Protein AF-A0A7C6C7Q1-F1 (afdb_monomer)

Foldseek 3Di:
DDDDDDDDDDDDDDDDDDDDDDDDDDDDQDQWDWDFDPPDDPDDPDDDPPDDDDDDDDDDQQDDDDDDRDPWDKDFPDDPDFDWDKGKIFTPSQFQLQKKKKKWKKFFAQQQQHAWLDFQKWKWFPPDPPPSDPLDDDQTTAKTWGWADEPVRDTIFIWIDGGDQPPPPPLFPPCSHCYPSNCVPIHTPQPDPPGDDHRFMKMWIWMQRNVQQKIKIKIWGPPAQPDTDIDIDMDGHDDHRRGMMIIGTFIDHPPRGGRGGMGMTDMGMDGNDDDDDDQKEKAWPDFWAAWEAAQPQADQLLKTATDMGIHPAPWDKWKWKWKDPDQSCPRIDGDPPQTDRMDRDDNPDDADKIWMKMWIDGPRYDIDIGHTYIYGYYHWDDADDFDDQFDFPDADLWWKWKFAANYQWIAIRSDIDGLDPVDSNDGWHDHTNFTWGFPVSCVVRQDPQKDWDADPVRFKIWIDHPQFIWIAGAPAQWICTPNDIDGHSDHFYADPNTTIDGRPVRCVSNVWFWAADPVRRMIMTIGPDDADQDADWPVCLLVDDLSNQRGNNLNLLLVLLLLQAALLLAHAPPDGSSDDDDVVNSVVSNVCNPPQRGFLAPPTLLVSLVSLLSNCVRHSDCSSVVSSVSSLNSQLQQADPLLAHFGGSRDLPFNRVFRALANPSLLSLLVSLQCCLVCVSSNRSQDPVSNVSSVVSNVSNLSLLLLLFAQAPQVRATAFHFRTAGSPPSAQADDALFRGRFHFLFSRLSVLLSLLPDDLVVQQVVCPPPPPPDPDGSSRSSVRNNLRHVVLCVVLWDAQWDWDWDADPVHTFTAIDGHRPDFTKHFRGAHRHPRHQWGWEALDHDFDVVVGQVVVADDQQLDAQAGPNRRSHTRTQWWWAAPVGDIDDWDQDPNRDTHDDPRTHTDPRNSLVNYHRCCSVVDDRMGCNCRCVVVSVVVSCVVVVHDSD

pLDDT: mean 77.71, std 21.45, range [21.28, 98.75]

Nearest PDB structures (foldseek):
  1r76-assembly1_A  TM=8.229E-01  e=6.936E-18  Niveispirillum irakense
  1gxo-assembly1_A  TM=8.154E-01  e=4.983E-18  Cellvibrio japonicus
  1gxn-assembly1_A  TM=8.332E-01  e=1.702E-17  Cellvibrio japonicus
  2w0q-assembly1_B  TM=8.250E-01  e=3.395E+00  Escherichia coli

Mean predicted aligned error: 16.06 Å

Radius of gyration: 34.87 Å; Cα contacts (8 Å, |Δi|>4): 1902; chains: 1; bounding box: 115×58×122 Å

Structure (mmCIF, N/CA/C/O backbone):
data_AF-A0A7C6C7Q1-F1
#
_entry.id   AF-A0A7C6C7Q1-F1
#
loop_
_atom_site.group_PDB
_atom_site.id
_atom_site.type_symbol
_atom_site.label_atom_id
_atom_site.label_alt_id
_atom_site.label_comp_id
_atom_site.label_asym_id
_atom_site.label_entity_id
_atom_site.label_seq_id
_atom_site.pdbx_PDB_ins_code
_atom_site.Cartn_x
_atom_site.Cartn_y
_atom_site.Cartn_z
_atom_site.occupancy
_atom_site.B_iso_or_equiv
_atom_site.auth_seq_id
_atom_site.auth_comp_id
_atom_site.auth_asym_id
_atom_site.auth_atom_id
_atom_site.pdbx_PDB_model_num
ATOM 1 N N . MET A 1 1 ? -75.503 -14.578 -77.414 1.00 33.53 1 MET A N 1
ATOM 2 C CA . MET A 1 1 ? -76.087 -15.939 -77.536 1.00 33.53 1 MET A CA 1
ATOM 3 C C . MET A 1 1 ? -75.072 -16.931 -76.982 1.00 33.53 1 MET A C 1
ATOM 5 O O . MET A 1 1 ? -73.927 -16.859 -77.386 1.00 33.53 1 MET A O 1
ATOM 9 N N . LYS A 1 2 ? -75.369 -17.633 -75.872 1.00 28.59 2 LYS A N 1
ATOM 10 C CA . LYS A 1 2 ? -75.692 -19.086 -75.840 1.00 28.59 2 LYS A CA 1
ATOM 11 C C . LYS A 1 2 ? -74.711 -19.907 -76.710 1.00 28.59 2 LYS A C 1
ATOM 13 O O . LYS A 1 2 ? -74.663 -19.663 -77.899 1.00 28.59 2 LYS A O 1
ATOM 18 N N . ARG A 1 3 ? -74.028 -20.958 -76.245 1.00 29.22 3 ARG A N 1
ATOM 19 C CA . ARG A 1 3 ? -74.376 -21.947 -75.208 1.00 29.22 3 ARG A CA 1
ATOM 20 C C . ARG A 1 3 ? -73.230 -22.978 -75.109 1.00 29.22 3 ARG A C 1
ATOM 22 O O . ARG A 1 3 ? -72.764 -23.408 -76.149 1.00 29.22 3 ARG A O 1
ATOM 29 N N . LYS A 1 4 ? -72.939 -23.425 -73.874 1.00 32.28 4 LYS A N 1
ATOM 30 C CA . LYS A 1 4 ? -72.914 -24.829 -73.365 1.00 32.28 4 LYS A CA 1
ATOM 31 C C . LYS A 1 4 ? -72.194 -25.899 -74.224 1.00 32.28 4 LYS A C 1
ATOM 33 O O . LYS A 1 4 ? -72.536 -26.081 -75.376 1.00 32.28 4 LYS A O 1
ATOM 38 N N . SER A 1 5 ? -71.372 -26.793 -73.659 1.00 32.41 5 SER A N 1
ATOM 39 C CA . SER A 1 5 ? -71.730 -27.759 -72.595 1.00 32.41 5 SER A CA 1
ATOM 40 C C . SER A 1 5 ? -70.484 -28.540 -72.097 1.00 32.41 5 SER A C 1
ATOM 42 O O . SER A 1 5 ? -69.603 -28.803 -72.899 1.00 32.41 5 SER A O 1
ATOM 44 N N . ARG A 1 6 ? -70.295 -28.701 -70.770 1.00 31.89 6 ARG A N 1
ATOM 45 C CA . ARG A 1 6 ? -70.490 -29.905 -69.891 1.00 31.89 6 ARG A CA 1
ATOM 46 C C . ARG A 1 6 ? -69.293 -30.890 -69.800 1.00 31.89 6 ARG A C 1
ATOM 48 O O . ARG A 1 6 ? -69.028 -31.578 -70.766 1.00 31.89 6 ARG A O 1
ATOM 55 N N . ARG A 1 7 ? -68.623 -30.933 -68.622 1.00 30.02 7 ARG A N 1
ATOM 56 C CA . ARG A 1 7 ? -68.585 -31.998 -67.550 1.00 30.02 7 ARG A CA 1
ATOM 57 C C . ARG A 1 7 ? -67.614 -33.168 -67.874 1.00 30.02 7 ARG A C 1
ATOM 59 O O . ARG A 1 7 ? -67.668 -33.639 -68.990 1.00 30.02 7 ARG A O 1
ATOM 66 N N . LEU A 1 8 ? -66.747 -33.713 -66.995 1.00 26.64 8 LEU A N 1
ATOM 67 C CA . LEU A 1 8 ? -66.891 -34.085 -65.569 1.00 26.64 8 LEU A CA 1
ATOM 68 C C . LEU A 1 8 ? -65.517 -34.494 -64.905 1.00 26.64 8 LEU A C 1
ATOM 70 O O . LEU A 1 8 ? -64.819 -35.310 -65.484 1.00 26.64 8 LEU A O 1
ATOM 74 N N . ARG A 1 9 ? -65.243 -33.991 -63.677 1.00 28.59 9 ARG A N 1
ATOM 75 C CA . ARG A 1 9 ? -64.604 -34.553 -62.429 1.00 28.59 9 ARG A CA 1
ATOM 76 C C . ARG A 1 9 ? -63.147 -35.114 -62.271 1.00 28.59 9 ARG A C 1
ATOM 78 O O . ARG A 1 9 ? -62.699 -35.925 -63.061 1.00 28.59 9 ARG A O 1
ATOM 85 N N . GLN A 1 10 ? -62.621 -34.815 -61.049 1.00 25.34 10 GLN A N 1
ATOM 86 C CA . GLN A 1 10 ? -61.511 -35.363 -60.195 1.00 25.34 10 GLN A CA 1
ATOM 87 C C . GLN A 1 10 ? -60.045 -34.971 -60.530 1.00 25.34 10 GLN A C 1
ATOM 89 O O . GLN A 1 10 ? -59.667 -35.078 -61.680 1.00 25.34 10 GLN A O 1
ATOM 94 N N . GLY A 1 11 ? -59.141 -34.553 -59.618 1.00 25.14 11 GLY A N 1
ATOM 95 C CA . GLY A 1 11 ? -59.168 -34.187 -58.189 1.00 25.14 11 GLY A CA 1
ATOM 96 C C . GLY A 1 11 ? -57.809 -33.585 -57.714 1.00 25.14 11 GLY A C 1
ATOM 97 O O . GLY A 1 11 ? -56.794 -33.861 -58.329 1.00 25.14 11 GLY A O 1
ATOM 98 N N . ILE A 1 12 ? -57.845 -32.785 -56.629 1.00 29.77 12 ILE A N 1
ATOM 99 C CA . ILE A 1 12 ? -56.842 -32.584 -55.539 1.00 29.77 12 ILE A CA 1
ATOM 100 C C . ILE A 1 12 ? -55.427 -31.951 -55.806 1.00 29.77 12 ILE A C 1
ATOM 102 O O . ILE A 1 12 ? -54.568 -32.563 -56.423 1.00 29.77 12 ILE A O 1
ATOM 106 N N . ILE A 1 13 ? -55.207 -30.798 -55.119 1.00 28.08 13 ILE A N 1
ATOM 107 C CA . ILE A 1 13 ? -54.001 -30.234 -54.421 1.00 28.08 13 ILE A CA 1
ATOM 108 C C . ILE A 1 13 ? -53.044 -29.181 -55.072 1.00 28.08 13 ILE A C 1
ATOM 110 O O . ILE A 1 13 ? -52.283 -29.466 -55.984 1.00 28.08 13 ILE A O 1
ATOM 114 N N . LEU A 1 14 ? -53.093 -27.992 -54.425 1.00 26.41 14 LEU A N 1
ATOM 115 C CA . LEU A 1 14 ? -52.105 -26.965 -53.984 1.00 26.41 14 LEU A CA 1
ATOM 116 C C . LEU A 1 14 ? -51.275 -26.009 -54.894 1.00 26.41 14 LEU A C 1
ATOM 118 O O . LEU A 1 14 ? -50.435 -26.411 -55.687 1.00 26.41 14 LEU A O 1
ATOM 122 N N . THR A 1 15 ? -51.442 -24.724 -54.514 1.00 29.02 15 THR A N 1
ATOM 123 C CA . THR A 1 15 ? -50.481 -23.609 -54.265 1.00 29.02 15 THR A CA 1
ATOM 124 C C . THR A 1 15 ? -49.954 -22.696 -55.388 1.00 29.02 15 THR A C 1
ATOM 126 O O . THR A 1 15 ? -48.926 -22.937 -56.001 1.00 29.02 15 THR A O 1
ATOM 129 N N . VAL A 1 16 ? -50.688 -21.583 -55.554 1.00 32.22 16 VAL A N 1
ATOM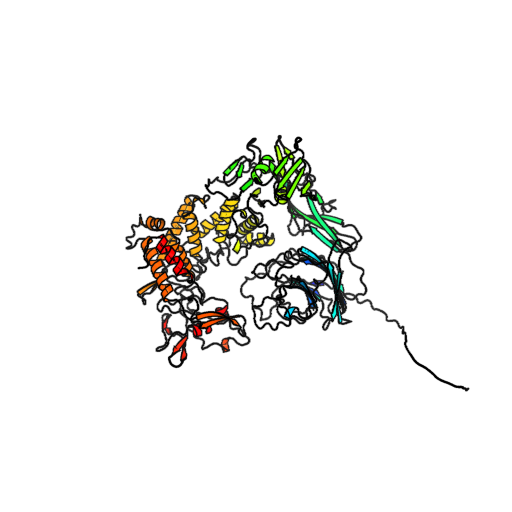 130 C CA . VAL A 1 16 ? -50.339 -20.133 -55.509 1.00 32.22 16 VAL A CA 1
ATOM 131 C C . VAL A 1 16 ? -48.866 -19.674 -55.591 1.00 32.22 16 VAL A C 1
ATOM 133 O O . VAL A 1 16 ? -48.050 -20.061 -54.765 1.00 32.22 16 VAL A O 1
ATOM 136 N N . PHE A 1 17 ? -48.618 -18.652 -56.429 1.00 27.27 17 PHE A N 1
ATOM 137 C CA . PHE A 1 17 ? -47.701 -17.537 -56.123 1.00 27.27 17 PHE A CA 1
ATOM 138 C C . PHE A 1 17 ? -48.251 -16.195 -56.652 1.00 27.27 17 PHE A C 1
ATOM 140 O O . PHE A 1 17 ? -48.900 -16.150 -57.698 1.00 27.27 17 PHE A O 1
ATOM 147 N N . LEU A 1 18 ? -48.014 -15.126 -55.885 1.00 26.44 18 LEU A N 1
ATOM 148 C CA . LEU A 1 18 ? -48.544 -13.760 -55.998 1.00 26.44 18 LEU A CA 1
ATOM 149 C C . LEU A 1 18 ? -47.385 -12.781 -56.278 1.00 26.44 18 LEU A C 1
ATOM 151 O O . LEU A 1 18 ? -46.306 -12.950 -55.720 1.00 26.44 18 LEU A O 1
ATOM 155 N N . VAL A 1 19 ? -47.623 -11.734 -57.075 1.00 27.11 19 VAL A N 1
ATOM 156 C CA . VAL A 1 19 ? -46.745 -10.555 -57.216 1.00 27.11 19 VAL A CA 1
ATOM 157 C C . VAL A 1 19 ? -47.614 -9.302 -57.137 1.00 27.11 19 VAL A C 1
ATOM 159 O O . VAL A 1 19 ? -48.601 -9.220 -57.864 1.00 27.11 19 VAL A O 1
ATOM 162 N N . CYS A 1 20 ? -47.231 -8.331 -56.302 1.00 26.61 20 CYS A N 1
ATOM 163 C CA . CYS A 1 20 ? -47.447 -6.902 -56.551 1.00 26.61 20 CYS A CA 1
ATOM 164 C C . CYS A 1 20 ? -46.528 -6.039 -55.668 1.00 26.61 20 CYS A C 1
ATOM 166 O O . CYS A 1 20 ? -46.242 -6.374 -54.524 1.00 26.61 20 CYS A O 1
ATOM 168 N N . VAL A 1 21 ? -46.071 -4.944 -56.275 1.00 31.12 21 VAL A N 1
ATOM 169 C CA . VAL A 1 21 ? -45.005 -4.004 -55.891 1.00 31.12 21 VAL A CA 1
ATOM 170 C C . VAL A 1 21 ? -45.466 -2.995 -54.828 1.00 31.12 21 VAL A C 1
ATOM 172 O O . VAL A 1 21 ? -46.587 -2.496 -54.913 1.00 31.12 21 VAL A O 1
ATOM 175 N N . LEU A 1 22 ? -44.576 -2.622 -53.898 1.00 28.50 22 LEU A N 1
ATOM 176 C CA . LEU A 1 22 ? -44.696 -1.436 -53.039 1.00 28.50 22 LEU A CA 1
ATOM 177 C C . LEU A 1 22 ? -43.449 -0.551 -53.188 1.00 28.50 22 LEU A C 1
ATOM 179 O O . LEU A 1 22 ? -42.317 -1.020 -53.132 1.00 28.50 22 LEU A O 1
ATOM 183 N N . THR A 1 23 ? -43.693 0.738 -53.399 1.00 28.75 23 THR A N 1
ATOM 184 C CA . THR A 1 23 ? -42.723 1.836 -53.456 1.00 28.75 23 THR A CA 1
ATOM 185 C C . THR A 1 23 ? -42.151 2.129 -52.063 1.00 28.75 23 THR A C 1
ATOM 187 O O . THR A 1 23 ? -42.919 2.472 -51.166 1.00 28.75 23 THR A O 1
ATOM 190 N N . GLN A 1 24 ? -40.829 2.042 -51.880 1.00 31.08 24 GLN A N 1
ATOM 191 C CA . GLN A 1 24 ? -40.145 2.530 -50.675 1.00 31.08 24 GLN A CA 1
ATOM 192 C C . GLN A 1 24 ? -39.924 4.044 -50.774 1.00 31.08 24 GLN A C 1
ATOM 194 O O . GLN A 1 24 ? -39.275 4.531 -51.699 1.00 31.08 24 GLN A O 1
ATOM 199 N N . ALA A 1 25 ? -40.475 4.787 -49.816 1.00 27.16 25 ALA A N 1
ATOM 200 C CA . ALA A 1 25 ? -40.037 6.140 -49.515 1.00 27.16 25 ALA A CA 1
ATOM 201 C C . ALA A 1 25 ? -38.710 6.051 -48.747 1.00 27.16 25 ALA A C 1
ATOM 203 O O . ALA A 1 25 ? -38.622 5.310 -47.770 1.00 27.16 25 ALA A O 1
ATOM 204 N N . ALA A 1 26 ? -37.689 6.789 -49.184 1.00 28.97 26 ALA A N 1
ATOM 205 C CA . ALA A 1 26 ? -36.484 6.997 -48.392 1.00 28.97 26 ALA A CA 1
ATOM 206 C C . ALA A 1 26 ? -36.870 7.788 -47.133 1.00 28.97 26 ALA A C 1
ATOM 208 O O . ALA A 1 26 ? -37.307 8.937 -47.225 1.00 28.97 26 ALA A O 1
ATOM 209 N N . VAL A 1 27 ? -36.764 7.153 -45.967 1.00 31.31 27 VAL A N 1
ATOM 210 C CA . VAL A 1 27 ? -36.852 7.843 -44.680 1.00 31.31 27 VAL A CA 1
ATOM 211 C C . VAL A 1 27 ? -35.548 8.619 -44.517 1.00 31.31 27 VAL A C 1
ATOM 213 O O . VAL A 1 27 ? -34.468 8.036 -44.544 1.00 31.31 27 VAL A O 1
ATOM 216 N N . TYR A 1 28 ? -35.648 9.942 -44.408 1.00 29.48 28 TYR A N 1
ATOM 217 C CA . TYR A 1 28 ? -34.534 10.781 -43.985 1.00 29.48 28 TYR A CA 1
ATOM 218 C C . TYR A 1 28 ? -34.166 10.383 -42.552 1.00 29.48 28 TYR A C 1
ATOM 220 O O . TYR A 1 28 ? -34.993 10.532 -41.653 1.00 29.48 28 TYR A O 1
ATOM 228 N N . ALA A 1 29 ? -32.957 9.854 -42.348 1.00 35.94 29 ALA A N 1
ATOM 229 C CA . ALA A 1 29 ? -32.402 9.662 -41.016 1.00 35.94 29 ALA A CA 1
ATOM 230 C C . ALA A 1 29 ? -32.248 11.044 -40.362 1.00 35.94 29 ALA A C 1
ATOM 232 O O . ALA A 1 29 ? -31.509 11.891 -40.860 1.00 35.94 29 ALA A O 1
ATOM 233 N N . SER A 1 30 ? -32.999 11.294 -39.291 1.00 36.34 30 SER A N 1
ATOM 234 C CA . SER A 1 30 ? -32.680 12.348 -38.328 1.00 36.34 30 SER A CA 1
ATOM 235 C C . SER A 1 30 ? -31.316 12.063 -37.695 1.00 36.34 30 SER A C 1
ATOM 237 O O . SER A 1 30 ? -30.937 10.899 -37.594 1.00 36.34 30 SER A O 1
ATOM 239 N N . ASP A 1 31 ? -30.592 13.101 -37.271 1.00 42.44 31 ASP A N 1
ATOM 240 C CA . ASP A 1 31 ? -29.255 13.008 -36.667 1.00 42.44 31 ASP A CA 1
ATOM 241 C C . ASP A 1 31 ? -29.249 12.076 -35.435 1.00 42.44 31 ASP A C 1
ATOM 243 O O . ASP A 1 31 ? -29.570 12.486 -34.319 1.00 42.44 31 ASP A O 1
ATOM 247 N N . VAL A 1 32 ? -28.922 10.795 -35.632 1.00 42.25 32 VAL A N 1
ATOM 248 C CA . VAL A 1 32 ? -28.776 9.817 -34.547 1.00 42.25 32 VAL A CA 1
ATOM 249 C C . VAL A 1 32 ? -27.356 9.917 -34.001 1.00 42.25 32 VAL A C 1
ATOM 251 O O . VAL A 1 32 ? -26.388 9.695 -34.728 1.00 42.25 32 VAL A O 1
ATOM 254 N N . VAL A 1 33 ? -27.214 10.205 -32.709 1.00 45.03 33 VAL A N 1
ATOM 255 C CA . VAL A 1 33 ? -25.905 10.378 -32.066 1.00 45.03 33 VAL A CA 1
ATOM 256 C C . VAL A 1 33 ? -25.869 9.602 -30.756 1.00 45.03 33 VAL A C 1
ATOM 258 O O . VAL A 1 33 ? -26.828 9.578 -29.983 1.00 45.03 33 VAL A O 1
ATOM 261 N N . TRP A 1 34 ? -24.731 8.968 -30.481 1.00 45.22 34 TRP A N 1
ATOM 262 C CA . TRP A 1 34 ? -24.448 8.447 -29.152 1.00 45.22 34 TRP A CA 1
ATOM 263 C C . TRP A 1 34 ? -24.228 9.596 -28.181 1.00 45.22 34 TRP A C 1
ATOM 265 O O . TRP A 1 34 ? -23.173 10.232 -28.182 1.00 45.22 34 TRP A O 1
ATOM 275 N N . THR A 1 35 ? -25.172 9.808 -27.281 1.00 40.84 35 THR A N 1
ATOM 276 C CA . THR A 1 35 ? -24.976 10.741 -26.178 1.00 40.84 35 THR A CA 1
ATOM 277 C C . THR A 1 35 ? -24.274 10.013 -25.047 1.00 40.84 35 THR A C 1
ATOM 279 O O . THR A 1 35 ? -24.676 8.928 -24.609 1.00 40.84 35 THR A O 1
ATOM 282 N N . LYS A 1 36 ? -23.180 10.610 -24.573 1.00 39.94 36 LYS A N 1
ATOM 283 C CA . LYS A 1 36 ? -22.560 10.176 -23.331 1.00 39.94 36 LYS A CA 1
ATOM 284 C C . LYS A 1 36 ? -23.580 10.392 -22.219 1.00 39.94 36 LYS A C 1
ATOM 286 O O . LYS A 1 36 ? -24.022 11.515 -22.001 1.00 39.94 36 LYS A O 1
ATOM 291 N N . VAL A 1 37 ? -23.921 9.324 -21.514 1.00 40.53 37 VAL A N 1
ATOM 292 C CA . VAL A 1 37 ? -24.574 9.453 -20.220 1.00 40.53 37 VAL A CA 1
ATOM 293 C C . VAL A 1 37 ? -23.448 9.330 -19.214 1.00 40.53 37 VAL A C 1
ATOM 295 O O . VAL A 1 37 ? -22.909 8.245 -18.991 1.00 40.53 37 VAL A O 1
ATOM 298 N N . ASP A 1 38 ? -22.984 10.469 -18.705 1.00 37.56 38 ASP A N 1
ATOM 299 C CA . ASP A 1 38 ? -22.153 10.423 -17.515 1.00 37.56 38 ASP A CA 1
ATOM 300 C C . ASP A 1 38 ? -22.957 9.746 -16.411 1.00 37.56 38 ASP A C 1
ATOM 302 O O . ASP A 1 38 ? -24.169 9.929 -16.312 1.00 37.56 38 ASP A O 1
ATOM 306 N N . GLY A 1 39 ? -22.291 8.952 -15.574 1.00 40.44 39 GLY A N 1
ATOM 307 C CA . GLY A 1 39 ? -22.854 8.593 -14.278 1.00 40.44 39 GLY A CA 1
ATOM 308 C C . GLY A 1 39 ? -22.910 9.845 -13.405 1.00 40.44 39 GLY A C 1
ATOM 309 O O . GLY A 1 39 ? -22.127 9.970 -12.469 1.00 40.44 39 GLY A O 1
ATOM 310 N N . THR A 1 40 ? -23.752 10.804 -13.773 1.00 28.58 40 THR A N 1
ATOM 311 C CA . THR A 1 40 ? -24.281 11.848 -12.906 1.00 28.58 40 THR A CA 1
ATOM 312 C C . THR A 1 40 ? -25.485 11.261 -12.195 1.00 28.58 40 THR A C 1
ATOM 314 O O . THR A 1 40 ? -26.268 10.567 -12.841 1.00 28.58 40 THR A O 1
ATOM 317 N N . ASP A 1 41 ? -25.598 11.527 -10.893 1.00 34.41 41 ASP A N 1
ATOM 318 C CA . ASP A 1 41 ? -26.749 11.205 -10.046 1.00 34.41 41 ASP A CA 1
ATOM 319 C C . ASP A 1 41 ? -28.057 11.137 -10.842 1.00 34.41 41 ASP A C 1
ATOM 321 O O . ASP A 1 41 ? -28.624 12.159 -11.236 1.00 34.41 41 ASP A O 1
ATOM 325 N N . PHE A 1 42 ? -28.548 9.917 -11.064 1.00 30.28 42 PHE A N 1
ATOM 326 C CA . PHE A 1 42 ? -29.954 9.720 -11.364 1.00 30.28 42 PHE A CA 1
ATOM 327 C C . PHE A 1 42 ? -30.682 9.945 -10.045 1.00 30.28 42 PHE A C 1
ATOM 329 O O . PHE A 1 42 ? -30.796 9.047 -9.214 1.00 30.28 42 PHE A O 1
ATOM 336 N N . ALA A 1 43 ? -31.071 11.198 -9.824 1.00 29.05 43 ALA A N 1
ATOM 337 C CA . ALA A 1 43 ? -31.975 11.580 -8.762 1.00 29.05 43 ALA A CA 1
ATOM 338 C C . ALA A 1 43 ? -33.284 10.804 -8.942 1.00 29.05 43 ALA A C 1
ATOM 340 O O . ALA A 1 43 ? -34.037 11.069 -9.872 1.00 29.05 43 ALA A O 1
ATOM 341 N N . ASP A 1 44 ? -33.487 9.792 -8.107 1.00 24.20 44 ASP A N 1
ATOM 342 C CA . ASP A 1 44 ? -34.676 9.667 -7.275 1.00 24.20 44 ASP A CA 1
ATOM 343 C C . ASP A 1 44 ? -34.421 8.622 -6.178 1.00 24.20 44 ASP A C 1
ATOM 345 O O . ASP A 1 44 ? -33.635 7.683 -6.318 1.00 24.20 44 ASP A O 1
ATOM 349 N N . GLU A 1 45 ? -35.036 8.886 -5.034 1.00 27.58 45 GLU A N 1
ATOM 350 C CA . GLU A 1 45 ? -34.861 8.257 -3.729 1.00 27.58 45 GLU A CA 1
ATOM 351 C C . GLU A 1 45 ? -35.003 6.721 -3.775 1.00 27.58 45 GLU A C 1
ATOM 353 O O . GLU A 1 45 ? -36.119 6.222 -3.741 1.00 27.58 45 GLU A O 1
ATOM 358 N N . ASP A 1 46 ? -33.895 5.971 -3.886 1.00 26.84 46 ASP A N 1
ATOM 359 C CA . ASP A 1 46 ? -33.670 4.646 -3.256 1.00 26.84 46 ASP A CA 1
ATOM 360 C C . ASP A 1 46 ? -32.472 3.880 -3.865 1.00 26.84 46 ASP A C 1
ATOM 362 O O . ASP A 1 46 ? -32.638 2.818 -4.471 1.00 26.84 46 ASP A O 1
ATOM 366 N N . ILE A 1 47 ? -31.230 4.340 -3.645 1.00 23.97 47 ILE A N 1
ATOM 367 C CA . ILE A 1 47 ? -30.037 3.470 -3.740 1.00 23.97 47 ILE A CA 1
ATOM 368 C C . ILE A 1 47 ? -28.998 3.872 -2.680 1.00 23.97 47 ILE A C 1
ATOM 370 O O . ILE A 1 47 ? -28.514 4.999 -2.639 1.00 23.97 47 ILE A O 1
ATOM 374 N N . TRP A 1 48 ? -28.630 2.919 -1.820 1.00 21.28 48 TRP A N 1
ATOM 375 C CA . TRP A 1 48 ? -27.602 3.070 -0.789 1.00 21.28 48 TRP A CA 1
ATOM 376 C C . TRP A 1 48 ? -26.194 2.964 -1.393 1.00 21.28 48 TRP A C 1
ATOM 378 O O . TRP A 1 48 ? -25.698 1.868 -1.630 1.00 21.28 48 TRP A O 1
ATOM 388 N N . PHE A 1 49 ? -25.542 4.112 -1.570 1.00 23.48 49 PHE A N 1
ATOM 389 C CA . PHE A 1 49 ? -24.084 4.280 -1.513 1.00 23.48 49 PHE A CA 1
ATOM 390 C C . PHE A 1 49 ? -23.774 5.568 -0.737 1.00 23.48 49 PHE A C 1
ATOM 392 O O . PHE A 1 49 ? -23.214 6.528 -1.256 1.00 23.48 49 PHE A O 1
ATOM 399 N N . ALA A 1 50 ? -24.182 5.605 0.530 1.00 22.11 50 ALA A N 1
ATOM 400 C CA . ALA A 1 50 ? -23.763 6.638 1.468 1.00 22.11 50 ALA A CA 1
ATOM 401 C C . ALA A 1 50 ? -22.483 6.171 2.173 1.00 22.11 50 ALA A C 1
ATOM 403 O O . ALA A 1 50 ? -22.566 5.597 3.248 1.00 22.11 50 ALA A O 1
ATOM 404 N N . GLU A 1 51 ? -21.341 6.334 1.499 1.00 25.42 51 GLU A N 1
ATOM 405 C CA . GLU A 1 51 ? -19.976 6.501 2.042 1.00 25.42 51 GLU A CA 1
ATOM 406 C C . GLU A 1 51 ? -18.976 6.306 0.889 1.00 25.42 51 GLU A C 1
ATOM 408 O O . GLU A 1 51 ? -18.378 5.250 0.748 1.00 25.42 51 GLU A O 1
ATOM 413 N N . MET A 1 52 ? -18.856 7.303 0.001 1.00 22.23 52 MET A N 1
ATOM 414 C CA . MET A 1 52 ? -17.639 7.589 -0.782 1.00 22.23 52 MET A CA 1
ATOM 415 C C . MET A 1 52 ? -17.799 8.933 -1.529 1.00 22.23 52 MET A C 1
ATOM 417 O O . MET A 1 52 ? -18.190 8.988 -2.690 1.00 22.23 52 MET A O 1
ATOM 421 N N . PHE A 1 53 ? -17.486 9.998 -0.778 1.00 27.39 53 PHE A N 1
ATOM 422 C CA . PHE A 1 53 ? -17.040 11.356 -1.146 1.00 27.39 53 PHE A CA 1
ATOM 423 C C . PHE A 1 53 ? -17.903 12.313 -2.000 1.00 27.39 53 PHE A C 1
ATOM 425 O O . PHE A 1 53 ? -18.096 12.132 -3.195 1.00 27.39 53 PHE A O 1
ATOM 432 N N . GLY A 1 54 ? -18.249 13.449 -1.367 1.00 23.88 54 GLY A N 1
ATOM 433 C CA . GLY A 1 54 ? -17.570 14.740 -1.595 1.00 23.88 54 GLY A CA 1
ATOM 434 C C . GLY A 1 54 ? -17.853 15.463 -2.915 1.00 23.88 54 GLY A C 1
ATOM 435 O O . GLY A 1 54 ? -17.317 15.105 -3.956 1.00 23.88 54 GLY A O 1
ATOM 436 N N . GLY A 1 55 ? -18.640 16.540 -2.843 1.00 25.28 55 GLY A N 1
ATOM 437 C CA . GLY A 1 55 ? -19.049 17.361 -3.981 1.00 25.28 55 GLY A CA 1
ATOM 438 C C . GLY A 1 55 ? -17.900 17.945 -4.808 1.00 25.28 55 GLY A C 1
ATOM 439 O O . GLY A 1 55 ? -17.121 18.759 -4.323 1.00 25.28 55 GLY A O 1
ATOM 440 N N . ASN A 1 56 ? -17.836 17.517 -6.068 1.00 26.77 56 ASN A N 1
ATOM 441 C CA . ASN A 1 56 ? -17.694 18.300 -7.304 1.00 26.77 56 ASN A CA 1
ATOM 442 C C . ASN A 1 56 ? -17.311 17.314 -8.420 1.00 26.77 56 ASN A C 1
ATOM 444 O O . ASN A 1 56 ? -16.343 16.569 -8.294 1.00 26.77 56 ASN A O 1
ATOM 448 N N . GLY A 1 57 ? -18.122 17.266 -9.482 1.00 27.14 57 GLY A N 1
ATOM 449 C CA . GLY A 1 57 ? -18.009 16.287 -10.566 1.00 27.14 57 GLY A CA 1
ATOM 450 C C . GLY A 1 57 ? -16.641 16.266 -11.260 1.00 27.14 57 GLY A C 1
ATOM 451 O O . GLY A 1 57 ? -15.977 17.291 -11.394 1.00 27.14 57 GLY A O 1
ATOM 452 N N . PHE A 1 58 ? -16.232 15.078 -11.715 1.00 24.17 58 PHE A N 1
ATOM 453 C CA . PHE A 1 58 ? -14.993 14.870 -12.472 1.00 24.17 58 PHE A CA 1
ATOM 454 C C . PHE A 1 58 ? -15.143 15.287 -13.949 1.00 24.17 58 PHE A C 1
ATOM 456 O O . PHE A 1 58 ? -16.182 14.999 -14.550 1.00 24.17 58 PHE A O 1
ATOM 463 N N . PRO A 1 59 ? -14.111 15.896 -14.567 1.00 28.69 59 PRO A N 1
ATOM 464 C CA . PRO A 1 59 ? -14.144 16.307 -15.966 1.00 28.69 59 PRO A CA 1
ATOM 465 C C . PRO A 1 59 ? -13.791 15.169 -16.942 1.00 28.69 59 PRO A C 1
ATOM 467 O O . PRO A 1 59 ? -13.058 14.230 -16.639 1.00 28.69 59 PRO A O 1
ATOM 470 N N . VAL A 1 60 ? -14.341 15.293 -18.150 1.00 33.59 60 VAL A N 1
ATOM 471 C CA . VAL A 1 60 ? -14.507 14.284 -19.217 1.00 33.59 60 VAL A CA 1
ATOM 472 C C . VAL A 1 60 ? -13.337 14.259 -20.228 1.00 33.59 60 VAL A C 1
ATOM 474 O O . VAL A 1 60 ? -13.418 13.638 -21.282 1.00 33.59 60 VAL A O 1
ATOM 477 N N . GLU A 1 61 ? -12.225 14.925 -19.929 1.00 28.73 61 GLU A N 1
ATOM 478 C CA . GLU A 1 61 ? -11.333 15.522 -20.942 1.00 28.73 61 GLU A CA 1
ATOM 479 C C . GLU A 1 61 ? -10.430 14.582 -21.771 1.00 28.73 61 GLU A C 1
ATOM 481 O O . GLU A 1 61 ? -9.828 15.051 -22.729 1.00 28.73 61 GLU A O 1
ATOM 486 N N . ASN A 1 62 ? -10.367 13.271 -21.503 1.00 31.14 62 ASN A N 1
ATOM 487 C CA . ASN A 1 62 ? -9.553 12.329 -22.305 1.00 31.14 62 ASN A CA 1
ATOM 488 C C . ASN A 1 62 ? -10.374 11.503 -23.320 1.00 31.14 62 ASN A C 1
ATOM 490 O O . ASN A 1 62 ? -9.982 10.397 -23.690 1.00 31.14 62 ASN A O 1
ATOM 494 N N . GLN A 1 63 ? -11.529 12.010 -23.760 1.00 34.75 63 GLN A N 1
ATOM 495 C CA . GLN A 1 63 ? -12.327 11.405 -24.833 1.00 34.75 63 GLN A CA 1
ATOM 496 C C . GLN A 1 63 ? -12.188 12.244 -26.109 1.00 34.75 63 GLN A C 1
ATOM 498 O O . GLN A 1 63 ? -12.649 13.379 -26.147 1.00 34.75 63 GLN A O 1
ATOM 503 N N . SER A 1 64 ? -11.576 11.696 -27.161 1.00 31.80 64 SER A N 1
ATOM 504 C CA . SER A 1 64 ? -11.646 12.289 -28.503 1.00 31.80 64 SER A CA 1
ATOM 505 C C . SER A 1 64 ? -12.986 11.901 -29.136 1.00 31.80 64 SER A C 1
ATOM 507 O O . SER A 1 64 ? -13.301 10.717 -29.234 1.00 31.80 64 SER A O 1
ATOM 509 N N . ILE A 1 65 ? -13.789 12.892 -29.527 1.00 33.22 65 ILE A N 1
ATOM 510 C CA . ILE A 1 65 ? -15.084 12.719 -30.198 1.00 33.22 65 ILE A CA 1
ATOM 511 C C . ILE A 1 65 ? -14.936 13.331 -31.594 1.00 33.22 65 ILE A C 1
ATOM 513 O O . ILE A 1 65 ? -14.573 14.498 -31.709 1.00 33.22 65 ILE A O 1
ATOM 517 N N . GLY A 1 66 ? -15.150 12.538 -32.644 1.00 31.75 66 GLY A N 1
ATOM 518 C CA . GLY A 1 66 ? -15.231 13.047 -34.013 1.00 31.75 66 GLY A CA 1
ATOM 519 C C . GLY A 1 66 ? -16.645 13.545 -34.303 1.00 31.75 66 GLY A C 1
ATOM 520 O O . GLY A 1 66 ? -17.597 12.788 -34.131 1.00 31.75 66 GLY A O 1
ATOM 521 N N . ASP A 1 67 ? -16.778 14.794 -34.746 1.00 28.41 67 ASP A N 1
ATOM 522 C CA . ASP A 1 67 ? -18.041 15.346 -35.241 1.00 28.41 67 ASP A CA 1
ATOM 523 C C . ASP A 1 67 ? -18.198 14.989 -36.729 1.00 28.41 67 ASP A C 1
ATOM 525 O O . ASP A 1 67 ? -17.540 15.588 -37.580 1.00 28.41 67 ASP A O 1
ATOM 529 N N . ASP A 1 68 ? -19.053 14.017 -37.073 1.00 28.05 68 ASP A N 1
ATOM 530 C CA . ASP A 1 68 ? -19.455 13.784 -38.469 1.00 28.05 68 ASP A CA 1
ATOM 531 C C . ASP A 1 68 ? -20.899 13.231 -38.586 1.00 28.05 68 ASP A C 1
ATOM 533 O O . ASP A 1 68 ? -21.269 12.324 -37.837 1.00 28.05 68 ASP A O 1
ATOM 537 N N . PRO A 1 69 ? -21.719 13.757 -39.521 1.00 29.58 69 PRO A N 1
ATOM 538 C CA . PRO A 1 69 ? -23.147 13.449 -39.725 1.00 29.58 69 PRO A CA 1
ATOM 539 C C . PRO A 1 69 ? -23.521 12.033 -40.222 1.00 29.58 69 PRO A C 1
ATOM 541 O O . PRO A 1 69 ? -24.678 11.803 -40.575 1.00 29.58 69 PRO A O 1
ATOM 544 N N . MET A 1 70 ? -22.599 11.065 -40.267 1.00 28.12 70 MET A N 1
ATOM 545 C CA . MET A 1 70 ? -22.924 9.655 -40.547 1.00 28.12 70 MET A CA 1
ATOM 546 C C . MET A 1 70 ? -23.030 8.865 -39.236 1.00 28.12 70 MET A C 1
ATOM 548 O O . MET A 1 70 ? -22.043 8.664 -38.532 1.00 28.12 70 MET A O 1
ATOM 552 N N . VAL A 1 71 ? -24.250 8.426 -38.919 1.00 33.44 71 VAL A N 1
ATOM 553 C CA . VAL A 1 71 ? -24.629 7.717 -37.687 1.00 33.44 71 VAL A CA 1
ATOM 554 C C . VAL A 1 71 ? -23.726 6.505 -37.426 1.00 33.44 71 VAL A C 1
ATOM 556 O O . VAL A 1 71 ? -23.788 5.518 -38.154 1.00 33.44 71 VAL A O 1
ATOM 559 N N . GLY A 1 72 ? -22.947 6.566 -36.340 1.00 35.75 72 GLY A N 1
ATOM 560 C CA . GLY A 1 72 ? -22.242 5.420 -35.753 1.00 35.75 72 GLY A CA 1
ATOM 561 C C . GLY A 1 72 ? -20.737 5.368 -36.024 1.00 35.75 72 GLY A C 1
ATOM 562 O O . GLY A 1 72 ? -20.277 4.442 -36.682 1.00 35.75 72 GLY A O 1
ATOM 563 N N . ARG A 1 73 ? -19.962 6.314 -35.474 1.00 38.97 73 ARG A N 1
ATOM 564 C CA . ARG A 1 73 ? -18.487 6.273 -35.493 1.00 38.97 73 ARG A CA 1
ATOM 565 C C . ARG A 1 73 ? -17.893 5.940 -34.123 1.00 38.97 73 ARG A C 1
ATOM 567 O O . ARG A 1 73 ? -18.504 6.210 -33.087 1.00 38.97 73 ARG A O 1
ATOM 574 N N . ALA A 1 74 ? -16.725 5.302 -34.167 1.00 32.84 74 ALA A N 1
ATOM 575 C CA . ALA A 1 74 ? -16.066 4.526 -33.118 1.00 32.84 74 ALA A CA 1
ATOM 576 C C . ALA A 1 74 ? -16.214 5.041 -31.674 1.00 32.84 74 ALA A C 1
ATOM 578 O O . ALA A 1 74 ? -15.853 6.165 -31.325 1.00 32.84 74 ALA A O 1
ATOM 579 N N . LEU A 1 75 ? -16.634 4.134 -30.793 1.00 35.25 75 LEU A N 1
ATOM 580 C CA . LEU A 1 75 ? -16.468 4.282 -29.357 1.00 35.25 75 LEU A CA 1
ATOM 581 C C . LEU A 1 75 ? -15.321 3.382 -28.877 1.00 35.25 75 LEU A C 1
ATOM 583 O O . LEU A 1 75 ? -15.513 2.187 -28.670 1.00 35.25 75 LEU A O 1
ATOM 587 N N . THR A 1 76 ? -14.143 3.954 -28.633 1.00 35.47 76 THR A N 1
ATOM 588 C CA . THR A 1 76 ? -13.096 3.279 -27.851 1.00 35.47 76 THR A CA 1
ATOM 589 C C . THR A 1 76 ? -13.337 3.587 -26.373 1.00 35.47 76 THR A C 1
ATOM 591 O O . THR A 1 76 ? -12.929 4.635 -25.869 1.00 35.47 76 THR A O 1
ATOM 594 N N . LEU A 1 77 ? -14.034 2.703 -25.649 1.00 37.03 77 LEU A N 1
ATOM 595 C CA . LEU A 1 77 ? -14.183 2.837 -24.194 1.00 37.03 77 LEU A CA 1
ATOM 596 C C . LEU A 1 77 ? -12.885 2.398 -23.504 1.00 37.03 77 LEU A C 1
ATOM 598 O O . LEU A 1 77 ? -12.761 1.272 -23.027 1.00 37.03 77 LEU A O 1
ATOM 602 N N . ARG A 1 78 ? -11.912 3.311 -23.413 1.00 39.75 78 ARG A N 1
ATOM 603 C CA . ARG A 1 78 ? -10.720 3.131 -22.573 1.00 39.75 78 ARG A CA 1
ATOM 604 C C . ARG A 1 78 ? -11.097 3.367 -21.115 1.00 39.75 78 ARG A C 1
ATOM 606 O O . ARG A 1 78 ? -11.145 4.509 -20.663 1.00 39.75 78 ARG A O 1
ATOM 613 N N . LYS A 1 79 ? -11.395 2.306 -20.364 1.00 38.19 79 LYS A N 1
ATOM 614 C CA . LYS A 1 79 ? -11.593 2.417 -18.914 1.00 38.19 79 LYS A CA 1
ATOM 615 C C . LYS A 1 79 ? -10.704 1.433 -18.169 1.00 38.19 79 LYS A C 1
ATOM 617 O O . LYS A 1 79 ? -10.987 0.246 -18.135 1.00 38.19 79 LYS A O 1
ATOM 622 N N . SER A 1 80 ? -9.668 1.948 -17.518 1.00 34.31 80 SER A N 1
ATOM 623 C CA . SER A 1 80 ? -8.933 1.274 -16.449 1.00 34.31 80 SER A CA 1
ATOM 624 C C . SER A 1 80 ? -9.463 1.775 -15.098 1.00 34.31 80 SER A C 1
ATOM 626 O O . SER A 1 80 ? -8.853 2.629 -14.467 1.00 34.31 80 SER A O 1
ATOM 628 N N . SER A 1 81 ? -10.638 1.317 -14.641 1.00 34.56 81 SER A N 1
ATOM 629 C CA . SER A 1 81 ? -11.113 1.673 -13.287 1.00 34.56 81 SER A CA 1
ATOM 630 C C . SER A 1 81 ? -11.364 0.453 -12.415 1.00 34.56 81 SER A C 1
ATOM 632 O O . SER A 1 81 ? -12.111 -0.443 -12.798 1.00 34.56 81 SER A O 1
ATOM 634 N N . THR A 1 82 ? -10.815 0.497 -11.204 1.00 34.19 82 THR A N 1
ATOM 635 C CA . THR A 1 82 ? -10.941 -0.493 -10.127 1.00 34.19 82 THR A CA 1
ATOM 636 C C . THR A 1 82 ? -12.227 -0.359 -9.299 1.00 34.19 82 THR A C 1
ATOM 638 O O . THR A 1 82 ? -12.543 -1.241 -8.513 1.00 34.19 82 THR A O 1
ATOM 641 N N . ALA A 1 83 ? -13.040 0.682 -9.496 1.00 35.00 83 ALA A N 1
ATOM 642 C CA . ALA A 1 83 ? -14.324 0.819 -8.804 1.00 35.00 83 ALA A CA 1
ATOM 643 C C . ALA A 1 83 ? -15.488 0.425 -9.724 1.00 35.00 83 ALA A C 1
ATOM 645 O O . ALA A 1 83 ? -15.542 0.864 -10.874 1.00 35.00 83 ALA A O 1
ATOM 646 N N . GLY A 1 84 ? -16.419 -0.390 -9.211 1.00 41.75 84 GLY A N 1
ATOM 647 C CA . GLY A 1 84 ? -17.594 -0.939 -9.902 1.00 41.75 84 GLY A CA 1
ATOM 648 C C . GLY A 1 84 ? -18.580 0.108 -10.432 1.00 41.75 84 GLY A C 1
ATOM 649 O O . GLY A 1 84 ? -19.707 0.210 -9.963 1.00 41.75 84 GLY A O 1
ATOM 650 N N . ARG A 1 85 ? -18.167 0.878 -11.438 1.00 40.69 85 ARG A N 1
ATOM 651 C CA . ARG A 1 85 ? -19.023 1.770 -12.214 1.00 40.69 85 ARG A CA 1
ATOM 652 C C . ARG A 1 85 ? -19.159 1.218 -13.619 1.00 40.69 85 ARG A C 1
ATOM 654 O O . ARG A 1 85 ? -18.173 1.145 -14.355 1.00 40.69 85 ARG A O 1
ATOM 661 N N . ALA A 1 86 ? -20.386 0.917 -14.005 1.00 43.38 86 ALA A N 1
ATOM 662 C CA . ALA A 1 86 ? -20.728 0.712 -15.396 1.00 43.38 86 ALA A CA 1
ATOM 663 C C . ALA A 1 86 ? -20.661 2.040 -16.155 1.00 43.38 86 ALA A C 1
ATOM 665 O O . ALA A 1 86 ? -21.095 3.070 -15.641 1.00 43.38 86 ALA A O 1
ATOM 666 N N . ALA A 1 87 ? -20.081 2.030 -17.351 1.00 42.56 87 ALA A N 1
ATOM 667 C CA . ALA A 1 87 ? -20.184 3.149 -18.278 1.00 42.56 87 ALA A CA 1
ATOM 668 C C . ALA A 1 87 ? -21.160 2.732 -19.376 1.00 42.56 87 ALA A C 1
ATOM 670 O O . ALA A 1 87 ? -20.946 1.710 -20.032 1.00 42.56 87 ALA A O 1
ATOM 671 N N . GLY A 1 88 ? -22.246 3.492 -19.512 1.00 49.16 88 GLY A N 1
ATOM 672 C CA . GLY A 1 88 ? -23.284 3.255 -20.503 1.00 49.16 88 GLY A CA 1
ATOM 673 C C . GLY A 1 88 ? -23.323 4.368 -21.542 1.00 49.16 88 GLY A C 1
ATOM 674 O O . GLY A 1 88 ? -22.989 5.516 -21.248 1.00 49.16 88 GLY A O 1
ATOM 675 N N . ARG A 1 89 ? -23.753 4.049 -22.758 1.00 51.94 89 ARG A N 1
ATOM 676 C CA . ARG A 1 89 ? -24.243 5.050 -23.710 1.00 51.94 89 ARG A CA 1
ATOM 677 C C . ARG A 1 89 ? -25.643 4.681 -24.158 1.00 51.94 89 ARG A C 1
ATOM 679 O O . ARG A 1 89 ? -26.023 3.511 -24.118 1.00 51.94 89 ARG A O 1
ATOM 686 N N . VAL A 1 90 ? -26.391 5.695 -24.574 1.00 56.38 90 VAL A N 1
ATOM 687 C CA . VAL A 1 90 ? -27.756 5.580 -25.089 1.00 56.38 90 VAL A CA 1
ATOM 688 C C . VAL A 1 90 ? -27.774 6.157 -26.500 1.00 56.38 90 VAL A C 1
ATOM 690 O O . VAL A 1 90 ? -27.275 7.263 -26.716 1.00 56.38 90 VAL A O 1
ATOM 693 N N . LEU A 1 91 ? -28.291 5.396 -27.463 1.00 57.44 91 LEU A N 1
ATOM 694 C CA . LEU A 1 91 ? -28.405 5.841 -28.845 1.00 57.44 91 LEU A CA 1
ATOM 695 C C . LEU A 1 91 ? -29.624 6.765 -28.947 1.00 57.44 91 LEU A C 1
ATOM 697 O O . LEU A 1 91 ? -30.759 6.294 -28.910 1.00 57.44 91 LEU A O 1
ATOM 701 N N . GLN A 1 92 ? -29.404 8.080 -29.022 1.00 57.41 92 GLN A N 1
ATOM 702 C CA . GLN A 1 92 ? -30.491 9.055 -29.143 1.00 57.41 92 GLN A CA 1
ATOM 703 C C . GLN A 1 92 ? -30.873 9.283 -30.606 1.00 57.41 92 GLN A C 1
ATOM 705 O O . GLN A 1 92 ? -30.008 9.325 -31.477 1.00 57.41 92 GLN A O 1
ATOM 710 N N . GLY A 1 93 ? -32.173 9.457 -30.863 1.00 55.53 93 GLY A N 1
ATOM 711 C CA . GLY A 1 93 ? -32.723 9.757 -32.191 1.00 55.53 93 GLY A CA 1
ATOM 712 C C . GLY A 1 93 ? -32.977 8.539 -33.085 1.00 55.53 93 GLY A C 1
ATOM 713 O O . GLY A 1 93 ? -33.432 8.709 -34.213 1.00 55.53 93 GLY A O 1
ATOM 714 N N . ALA A 1 94 ? -32.690 7.327 -32.596 1.00 58.56 94 ALA A N 1
ATOM 715 C CA . ALA A 1 94 ? -32.961 6.062 -33.282 1.00 58.56 94 ALA A CA 1
ATOM 716 C C . ALA A 1 94 ? -34.025 5.214 -32.583 1.00 58.56 94 ALA A C 1
ATOM 718 O O . ALA A 1 94 ? -34.096 4.020 -32.847 1.00 58.56 94 ALA A O 1
ATOM 719 N N . ASP A 1 95 ? -34.814 5.774 -31.673 1.00 63.34 95 ASP A N 1
ATOM 720 C CA . ASP A 1 95 ? -35.966 5.084 -31.105 1.00 63.34 95 ASP A CA 1
ATOM 721 C C . ASP A 1 95 ? -36.955 4.710 -32.218 1.00 63.34 95 ASP A C 1
ATOM 723 O O . ASP A 1 95 ? -37.254 5.521 -33.095 1.00 63.34 95 ASP A O 1
ATOM 727 N N . ARG A 1 96 ? -37.464 3.470 -32.195 1.00 67.12 96 ARG A N 1
ATOM 728 C CA . ARG A 1 96 ? -38.405 2.949 -33.206 1.00 67.12 96 ARG A CA 1
ATOM 729 C C . ARG A 1 96 ? -37.806 2.789 -34.607 1.00 67.12 96 ARG A C 1
ATOM 731 O O . ARG A 1 96 ? -38.538 2.853 -35.598 1.00 67.12 96 ARG A O 1
ATOM 738 N N . ALA A 1 97 ? -36.497 2.552 -34.709 1.00 68.56 97 ALA A N 1
ATOM 739 C CA . ALA A 1 97 ? -35.846 2.217 -35.976 1.00 68.56 97 ALA A CA 1
ATOM 740 C C . ALA A 1 97 ? -36.313 0.865 -36.550 1.00 68.56 97 ALA A C 1
ATOM 742 O O . ALA A 1 97 ? -36.139 0.602 -37.741 1.00 68.56 97 ALA A O 1
ATOM 743 N N . GLY A 1 98 ? -36.886 -0.006 -35.717 1.00 72.69 98 GLY A N 1
ATOM 744 C CA . GLY A 1 98 ? -37.438 -1.309 -36.076 1.00 72.69 98 GLY A CA 1
ATOM 745 C C . GLY A 1 98 ? -36.385 -2.397 -36.295 1.00 72.69 98 GLY A C 1
ATOM 746 O O . GLY A 1 98 ? -36.652 -3.554 -35.994 1.00 72.69 98 GLY A O 1
ATOM 747 N N . LEU A 1 99 ? -35.190 -2.045 -36.776 1.00 74.56 99 LEU A N 1
ATOM 748 C CA . LEU A 1 99 ? -34.084 -2.968 -37.023 1.00 74.56 99 LEU A CA 1
ATOM 749 C C . LEU A 1 99 ? -32.746 -2.329 -36.640 1.00 74.56 99 LEU A C 1
ATOM 751 O O . LEU A 1 99 ? -32.425 -1.239 -37.119 1.00 74.56 99 LEU A O 1
ATOM 755 N N . TYR A 1 100 ? -31.948 -3.043 -35.846 1.00 74.12 100 TYR A N 1
ATOM 756 C CA . TYR A 1 100 ? -30.578 -2.686 -35.487 1.00 74.12 100 TYR A CA 1
ATOM 757 C C . TYR A 1 100 ? -29.605 -3.784 -35.908 1.00 74.12 100 TYR A C 1
ATOM 759 O O . TYR A 1 100 ? -29.894 -4.965 -35.744 1.00 74.12 100 TYR A O 1
ATOM 767 N N . LYS A 1 101 ? -28.415 -3.407 -36.371 1.00 74.50 101 LYS A N 1
ATOM 768 C CA . LYS A 1 101 ? -27.244 -4.292 -36.422 1.00 74.50 101 LYS A CA 1
ATOM 769 C C . LYS A 1 101 ? -26.119 -3.661 -35.611 1.00 74.50 101 LYS A C 1
ATOM 771 O O . LYS A 1 101 ? -25.915 -2.459 -35.709 1.00 74.50 101 LYS A O 1
ATOM 776 N N . LEU A 1 102 ? -25.406 -4.452 -34.823 1.00 74.56 102 LEU A N 1
ATOM 777 C CA . LEU A 1 102 ? -24.309 -4.037 -33.959 1.00 74.56 102 LEU A CA 1
ATOM 778 C C . LEU A 1 102 ? -23.086 -4.905 -34.235 1.00 74.56 102 LEU A C 1
ATOM 780 O O . LEU A 1 102 ? -23.230 -6.109 -34.397 1.00 74.56 102 LEU A O 1
ATOM 784 N N . GLU A 1 103 ? -21.901 -4.311 -34.256 1.00 70.81 103 GLU A N 1
ATOM 785 C CA . GLU A 1 103 ? -20.616 -5.003 -34.416 1.00 70.81 103 GLU A CA 1
ATOM 786 C C . GLU A 1 103 ? -19.611 -4.404 -33.432 1.00 70.81 103 GLU A C 1
ATOM 788 O O . GLU A 1 103 ? -19.520 -3.185 -33.356 1.00 70.81 103 GLU A O 1
ATOM 793 N N . PHE A 1 104 ? -18.890 -5.210 -32.649 1.00 71.06 104 PHE A N 1
ATOM 794 C CA . PHE A 1 104 ? -17.842 -4.726 -31.735 1.00 71.06 104 PHE A CA 1
ATOM 795 C C . PHE A 1 104 ? -16.860 -5.827 -31.325 1.00 71.06 104 PHE A C 1
ATOM 797 O O . PHE A 1 104 ? -17.159 -7.013 -31.451 1.00 71.06 104 PHE A O 1
ATOM 804 N N . ASP A 1 105 ? -15.690 -5.442 -30.815 1.00 71.81 105 ASP A N 1
ATOM 805 C CA . ASP A 1 105 ? -14.676 -6.359 -30.291 1.00 71.81 105 ASP A CA 1
ATOM 806 C C . ASP A 1 105 ? -14.583 -6.269 -28.763 1.00 71.81 105 ASP A C 1
ATOM 808 O O . ASP A 1 105 ? -14.679 -5.187 -28.180 1.00 71.81 105 ASP A O 1
ATOM 812 N N . VAL A 1 106 ? -14.367 -7.410 -28.110 1.00 72.50 106 VAL A N 1
ATOM 813 C CA . VAL A 1 106 ? -14.235 -7.540 -26.655 1.00 72.50 106 VAL A CA 1
ATOM 814 C C . VAL A 1 106 ? -12.976 -8.330 -26.320 1.00 72.50 106 VAL A C 1
ATOM 816 O O . VAL A 1 106 ? -12.829 -9.465 -26.768 1.00 72.50 106 VAL A O 1
ATOM 819 N N . ASN A 1 107 ? -12.087 -7.764 -25.503 1.00 69.31 107 ASN A N 1
ATOM 820 C CA . ASN A 1 107 ? -10.971 -8.499 -24.909 1.00 69.31 107 ASN A CA 1
ATOM 821 C C . ASN A 1 107 ? -11.450 -9.201 -23.636 1.00 69.31 107 ASN A C 1
ATOM 823 O O . ASN A 1 107 ? -11.874 -8.543 -22.677 1.00 69.31 107 ASN A O 1
ATOM 827 N N . LEU A 1 108 ? -11.400 -10.531 -23.639 1.00 70.56 108 LEU A N 1
ATOM 828 C CA . LEU A 1 108 ? -11.715 -11.345 -22.475 1.00 70.56 108 LEU A CA 1
ATOM 829 C C . LEU A 1 108 ? -10.638 -11.138 -21.398 1.00 70.56 108 LEU A C 1
ATOM 831 O O . LEU A 1 108 ? -9.453 -11.201 -21.692 1.00 70.56 108 LEU A O 1
ATOM 835 N N . PRO A 1 109 ? -11.003 -10.918 -20.129 1.00 60.47 109 PRO A N 1
ATOM 836 C CA . PRO A 1 109 ? -10.047 -10.517 -19.098 1.00 60.47 109 PRO A CA 1
ATOM 837 C C . PRO A 1 109 ? -8.986 -11.592 -18.794 1.00 60.47 109 PRO A C 1
ATOM 839 O O . PRO A 1 109 ? -9.190 -12.782 -19.027 1.00 60.47 109 PRO A O 1
ATOM 842 N N . SER A 1 110 ? -7.857 -11.188 -18.203 1.00 58.50 110 SER A N 1
ATOM 843 C CA . SER A 1 110 ? -6.709 -12.067 -17.892 1.00 58.50 110 SER A CA 1
ATOM 844 C C . SER A 1 110 ? -7.004 -13.2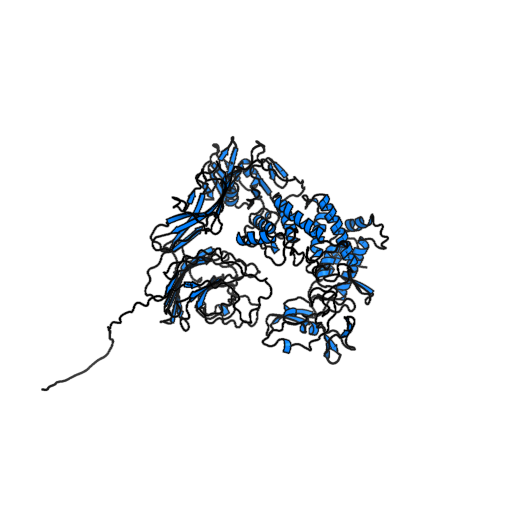04 -16.912 1.00 58.50 110 SER A C 1
ATOM 846 O O . SER A 1 110 ? -6.260 -14.176 -16.826 1.00 58.50 110 SER A O 1
ATOM 848 N N . ASN A 1 111 ? -8.101 -13.096 -16.174 1.00 52.47 111 ASN A N 1
ATOM 849 C CA . ASN A 1 111 ? -8.614 -14.108 -15.262 1.00 52.47 111 ASN A CA 1
ATOM 850 C C . ASN A 1 111 ? -9.914 -14.753 -15.767 1.00 52.47 111 ASN A C 1
ATOM 852 O O . ASN A 1 111 ? -10.665 -15.316 -14.970 1.00 52.47 111 ASN A O 1
ATOM 856 N N . PHE A 1 112 ? -10.204 -14.664 -17.063 1.00 57.69 112 PHE A N 1
ATOM 857 C CA . PHE A 1 112 ? -11.243 -15.458 -17.709 1.00 57.69 112 PHE A CA 1
ATOM 858 C C . PHE A 1 112 ? -11.024 -16.956 -17.427 1.00 57.69 112 PHE A C 1
ATOM 860 O O . PHE A 1 112 ? -9.896 -17.442 -17.485 1.00 57.69 112 PHE A O 1
ATOM 867 N N . GLY A 1 113 ? -12.094 -17.669 -17.066 1.00 52.97 113 GLY A N 1
ATOM 868 C CA . GLY A 1 113 ? -12.038 -19.059 -16.589 1.00 52.97 113 GLY A CA 1
ATOM 869 C C . GLY A 1 113 ? -11.878 -19.224 -15.067 1.00 52.97 113 GLY A C 1
ATOM 870 O O . GLY A 1 113 ? -12.166 -20.300 -14.552 1.00 52.97 113 GLY A O 1
ATOM 871 N N . ASN A 1 114 ? -11.503 -18.173 -14.320 1.00 51.78 114 ASN A N 1
ATOM 872 C CA . ASN A 1 114 ? -11.471 -18.197 -12.847 1.00 51.78 114 ASN A CA 1
ATOM 873 C C . ASN A 1 114 ? -12.831 -17.815 -12.228 1.00 51.78 114 ASN A C 1
ATOM 875 O O . ASN A 1 114 ? -13.646 -17.143 -12.858 1.00 51.78 114 ASN A O 1
ATOM 879 N N . ALA A 1 115 ? -13.057 -18.182 -10.959 1.00 51.66 115 ALA A N 1
ATOM 880 C CA . ALA A 1 115 ? -14.299 -17.905 -10.228 1.00 51.66 115 ALA A CA 1
ATOM 881 C C . ALA A 1 115 ? -14.584 -16.391 -10.083 1.00 51.66 115 ALA A C 1
ATOM 883 O O . ALA A 1 115 ? -14.031 -15.707 -9.211 1.00 51.66 115 ALA A O 1
ATOM 884 N N . THR A 1 116 ? -15.463 -15.851 -10.931 1.00 50.34 116 THR A N 1
ATOM 885 C CA . THR A 1 116 ? -15.788 -14.415 -11.008 1.00 50.34 116 THR A CA 1
ATOM 886 C C . THR A 1 116 ? -17.295 -14.163 -10.859 1.00 50.34 116 THR A C 1
ATOM 888 O O . THR A 1 116 ? -18.108 -15.079 -10.965 1.00 50.34 116 THR A O 1
ATOM 891 N N . ARG A 1 117 ? -17.682 -12.922 -10.513 1.00 51.59 117 ARG A N 1
ATOM 892 C CA . ARG A 1 117 ? -19.059 -12.543 -10.122 1.00 51.59 117 ARG A CA 1
ATOM 893 C C . ARG A 1 117 ? -19.763 -11.588 -11.116 1.00 51.59 117 ARG A C 1
ATOM 895 O O . ARG A 1 117 ? -20.561 -10.768 -10.665 1.00 51.59 117 ARG A O 1
ATOM 902 N N . GLY A 1 118 ? -19.472 -11.597 -12.429 1.00 53.47 118 GLY A N 1
ATOM 903 C CA . GLY A 1 118 ? -20.024 -10.563 -13.336 1.00 53.47 118 GLY A CA 1
ATOM 904 C C . GLY A 1 118 ? -19.983 -10.801 -14.856 1.00 53.47 118 GLY A C 1
ATOM 905 O O . GLY A 1 118 ? -19.380 -11.754 -15.342 1.00 53.47 118 GLY A O 1
ATOM 906 N N . ALA A 1 119 ? -20.673 -9.912 -15.589 1.00 53.94 119 ALA A N 1
ATOM 907 C CA . ALA A 1 119 ? -20.830 -9.919 -17.051 1.00 53.94 119 ALA A CA 1
ATOM 908 C C . ALA A 1 119 ? -19.741 -9.112 -17.773 1.00 53.94 119 ALA A C 1
ATOM 910 O O . ALA A 1 119 ? -19.280 -8.111 -17.237 1.00 53.94 119 ALA A O 1
ATOM 911 N N . ALA A 1 120 ? -19.349 -9.543 -18.977 1.00 55.81 120 ALA A N 1
ATOM 912 C CA . ALA A 1 120 ? -18.335 -8.907 -19.822 1.00 55.81 120 ALA A CA 1
ATOM 913 C C . ALA A 1 120 ? -18.900 -7.709 -20.602 1.00 55.81 120 ALA A C 1
ATOM 915 O O . ALA A 1 120 ? -18.274 -6.654 -20.634 1.00 55.81 120 ALA A O 1
ATOM 916 N N . VAL A 1 121 ? -20.096 -7.845 -21.189 1.00 64.12 121 VAL A N 1
ATOM 917 C CA . VAL A 1 121 ? -20.801 -6.785 -21.942 1.00 64.12 121 VAL A CA 1
ATOM 918 C C . VAL A 1 121 ? -22.314 -6.992 -21.833 1.00 64.12 121 VAL A C 1
ATOM 920 O O . VAL A 1 121 ? -22.768 -8.139 -21.857 1.00 64.12 121 VAL A O 1
ATOM 923 N N . ALA A 1 122 ? -23.096 -5.910 -21.738 1.00 64.25 122 ALA A N 1
ATOM 924 C CA . ALA A 1 122 ? -24.561 -5.950 -21.763 1.00 64.25 122 ALA A CA 1
ATOM 925 C C . ALA A 1 122 ? -25.166 -4.861 -22.673 1.00 64.25 122 ALA A C 1
ATOM 927 O O . ALA A 1 122 ? -24.720 -3.714 -22.663 1.00 64.25 122 ALA A O 1
ATOM 928 N N . PHE A 1 123 ? -26.221 -5.215 -23.414 1.00 69.19 123 PHE A N 1
ATOM 929 C CA . PHE A 1 123 ? -27.058 -4.288 -24.189 1.00 69.19 123 PHE A CA 1
ATOM 930 C C . PHE A 1 123 ? -28.462 -4.202 -23.594 1.00 69.19 123 PHE A C 1
ATOM 932 O O . PHE A 1 123 ? -28.999 -5.202 -23.112 1.00 69.19 123 PHE A O 1
ATOM 939 N N . PHE A 1 124 ? -29.067 -3.019 -23.637 1.00 67.12 124 PHE A N 1
ATOM 940 C CA . PHE A 1 124 ? -30.361 -2.727 -23.016 1.00 67.12 124 PHE A CA 1
ATOM 941 C C . PHE A 1 124 ? -31.200 -1.770 -23.874 1.00 67.12 124 PHE A C 1
ATOM 943 O O . PHE A 1 124 ? -30.668 -1.093 -24.745 1.00 67.12 124 PHE A O 1
ATOM 950 N N . GLU A 1 125 ? -32.512 -1.733 -23.656 1.00 66.19 125 GLU A N 1
ATOM 951 C CA . GLU A 1 125 ? -33.423 -0.768 -24.293 1.00 66.19 125 GLU A CA 1
ATOM 952 C C . GLU A 1 125 ? -33.241 0.656 -23.713 1.00 66.19 125 GLU A C 1
ATOM 954 O O . GLU A 1 125 ? -32.957 0.793 -22.523 1.00 66.19 125 GLU A O 1
ATOM 959 N N . THR A 1 126 ? -33.409 1.741 -24.487 1.00 58.25 126 THR A N 1
ATOM 960 C CA . THR A 1 126 ? -33.295 3.106 -23.909 1.00 58.25 126 THR A CA 1
ATOM 961 C C . THR A 1 126 ? -34.480 3.461 -22.995 1.00 58.25 126 THR A C 1
ATOM 963 O O . THR A 1 126 ? -35.539 2.841 -23.049 1.00 58.25 126 THR A O 1
ATOM 966 N N . GLY A 1 127 ? -34.299 4.431 -22.085 1.00 52.00 127 GLY A N 1
ATOM 967 C CA . GLY A 1 127 ? -35.305 4.771 -21.058 1.00 52.00 127 GLY A CA 1
ATOM 968 C C . GLY A 1 127 ? -35.275 3.866 -19.817 1.00 52.00 127 GLY A C 1
ATOM 969 O O . GLY A 1 127 ? -36.227 3.816 -19.030 1.00 52.00 127 GLY A O 1
ATOM 970 N N . VAL A 1 128 ? -34.185 3.122 -19.638 1.00 49.84 128 VAL A N 1
ATOM 971 C CA . VAL A 1 128 ? -33.907 2.304 -18.457 1.00 49.84 128 VAL A CA 1
ATOM 972 C C . VAL A 1 128 ? -33.160 3.130 -17.405 1.00 49.84 128 VAL A C 1
ATOM 974 O O . VAL A 1 128 ? -32.159 3.763 -17.730 1.00 49.84 128 VAL A O 1
ATOM 977 N N . ASN A 1 129 ? -33.606 3.087 -16.141 1.00 44.97 129 ASN A N 1
ATOM 978 C CA . ASN A 1 129 ? -32.737 3.435 -15.014 1.00 44.97 129 ASN A CA 1
ATOM 979 C C . ASN A 1 129 ? -31.693 2.325 -14.926 1.00 44.97 129 ASN A C 1
ATOM 981 O O . ASN A 1 129 ? -31.993 1.215 -14.487 1.00 44.97 129 ASN A O 1
ATOM 985 N N . ILE A 1 130 ? -30.495 2.596 -15.436 1.00 44.09 130 ILE A N 1
ATOM 986 C CA . ILE A 1 130 ? -29.404 1.627 -15.448 1.00 44.09 130 ILE A CA 1
ATOM 987 C C . ILE A 1 130 ? -28.878 1.534 -14.018 1.00 44.09 130 ILE A C 1
ATOM 989 O O . ILE A 1 130 ? -27.951 2.243 -13.629 1.00 44.09 130 ILE A O 1
ATOM 993 N N . ASP A 1 131 ? -29.483 0.660 -13.221 1.00 43.06 131 ASP A N 1
ATOM 994 C CA . ASP A 1 131 ? -28.897 0.237 -11.959 1.00 43.06 131 ASP A CA 1
ATOM 995 C C . ASP A 1 131 ? -27.522 -0.372 -12.286 1.00 43.06 131 ASP A C 1
ATOM 997 O O . ASP A 1 131 ? -27.411 -1.378 -12.991 1.00 43.06 131 ASP A O 1
ATOM 1001 N N . THR A 1 132 ? -26.437 0.229 -11.787 1.00 39.28 132 THR A N 1
ATOM 1002 C CA . THR A 1 132 ? -25.062 -0.292 -11.964 1.00 39.28 132 THR A CA 1
ATOM 1003 C C . THR A 1 132 ? -24.895 -1.696 -11.370 1.00 39.28 132 THR A C 1
ATOM 1005 O O . THR A 1 132 ? -23.929 -2.404 -11.662 1.00 39.28 132 THR A O 1
ATOM 1008 N N . ASN A 1 133 ? -25.868 -2.124 -10.567 1.00 42.38 133 ASN A N 1
ATOM 1009 C CA . ASN A 1 133 ? -26.038 -3.480 -10.102 1.00 42.38 133 ASN A CA 1
ATOM 1010 C C . ASN A 1 133 ? -26.748 -4.343 -11.158 1.00 42.38 133 ASN A C 1
ATOM 1012 O O . ASN A 1 133 ? -27.974 -4.367 -11.225 1.00 42.38 133 ASN A O 1
ATOM 1016 N N . LEU A 1 134 ? -25.990 -5.232 -11.815 1.00 45.53 134 LEU A N 1
ATOM 1017 C CA . LEU A 1 134 ? -26.471 -6.435 -12.539 1.00 45.53 134 LEU A CA 1
ATOM 1018 C C . LEU A 1 134 ? -27.430 -7.351 -11.719 1.00 45.53 134 LEU A C 1
ATOM 1020 O O . LEU A 1 134 ? -27.804 -8.428 -12.182 1.00 45.53 134 LEU A O 1
ATOM 1024 N N . ARG A 1 135 ? -27.764 -6.973 -10.474 1.00 44.34 135 ARG A N 1
ATOM 1025 C CA . ARG A 1 135 ? -28.429 -7.763 -9.428 1.00 44.34 135 ARG A CA 1
ATOM 1026 C C . ARG A 1 135 ? -29.949 -7.629 -9.433 1.00 44.34 135 ARG A C 1
ATOM 1028 O O . ARG A 1 135 ? -30.623 -8.535 -8.946 1.00 44.34 135 ARG A O 1
ATOM 1035 N N . ARG A 1 136 ? -30.500 -6.525 -9.942 1.00 40.41 136 ARG A N 1
ATOM 1036 C CA . ARG A 1 136 ? -31.952 -6.353 -10.040 1.00 40.41 136 ARG A CA 1
ATOM 1037 C C . ARG A 1 136 ? -32.415 -6.787 -11.424 1.00 40.41 136 ARG A C 1
ATOM 1039 O O . ARG A 1 136 ? -31.805 -6.457 -12.434 1.00 40.41 136 ARG A O 1
ATOM 1046 N N . SER A 1 137 ? -33.486 -7.572 -11.444 1.00 40.12 137 SER A N 1
ATOM 1047 C CA . SER A 1 137 ? -34.225 -7.920 -12.654 1.00 40.12 137 SER A CA 1
ATOM 1048 C C . SER A 1 137 ? -34.749 -6.626 -13.292 1.00 40.12 137 SER A C 1
ATOM 1050 O O . SER A 1 137 ? -35.869 -6.219 -12.987 1.00 40.12 137 SER A O 1
ATOM 1052 N N . ASP A 1 138 ? -33.984 -5.981 -14.177 1.00 48.84 138 ASP A N 1
ATOM 1053 C CA . ASP A 1 138 ? -34.610 -5.105 -15.166 1.00 48.84 138 ASP A CA 1
ATOM 1054 C C . ASP A 1 138 ? -35.031 -5.970 -16.356 1.00 48.84 138 ASP A C 1
ATOM 1056 O O . ASP A 1 138 ? -34.229 -6.643 -17.015 1.00 48.84 138 ASP A O 1
ATOM 1060 N N . ASN A 1 139 ? -36.336 -5.963 -16.606 1.00 52.47 139 ASN A N 1
ATOM 1061 C CA . ASN A 1 139 ? -37.008 -6.701 -17.663 1.00 52.47 139 ASN A CA 1
ATOM 1062 C C . ASN A 1 139 ? -36.724 -6.105 -19.056 1.00 52.47 139 ASN A C 1
ATOM 1064 O O . ASN A 1 139 ? -37.574 -6.242 -19.934 1.00 52.47 139 ASN A O 1
ATOM 1068 N N . ARG A 1 140 ? -35.605 -5.398 -19.259 1.00 55.00 140 ARG A N 1
ATOM 1069 C CA . ARG A 1 140 ? -35.328 -4.576 -20.452 1.00 55.00 140 ARG A CA 1
ATOM 1070 C C . ARG A 1 140 ? -33.884 -4.670 -20.981 1.00 55.00 140 ARG A C 1
ATOM 1072 O O . ARG A 1 140 ? -33.500 -3.883 -21.840 1.00 55.00 140 ARG A O 1
ATOM 1079 N N . HIS A 1 141 ? -33.075 -5.629 -20.510 1.00 63.53 141 HIS A N 1
ATOM 1080 C CA . HIS A 1 141 ? -31.832 -5.990 -21.211 1.00 63.53 141 HIS A CA 1
ATOM 1081 C C . HIS A 1 141 ? -32.146 -6.841 -22.449 1.00 63.53 141 HIS A C 1
ATOM 1083 O O . HIS A 1 141 ? -33.054 -7.673 -22.420 1.00 63.53 141 HIS A O 1
ATOM 1089 N N . ILE A 1 142 ? -31.380 -6.638 -23.517 1.00 71.25 142 ILE A N 1
ATOM 1090 C CA . ILE A 1 142 ? -31.556 -7.307 -24.808 1.00 71.25 142 ILE A CA 1
ATOM 1091 C C . ILE A 1 142 ? -30.749 -8.612 -24.809 1.00 71.25 142 ILE A C 1
ATOM 1093 O O . ILE A 1 142 ? -31.318 -9.700 -24.889 1.00 71.25 142 ILE A O 1
ATOM 1097 N N . PHE A 1 143 ? -29.428 -8.510 -24.627 1.00 73.38 143 PHE A N 1
ATOM 1098 C CA . PHE A 1 143 ? -28.545 -9.652 -24.393 1.00 73.38 143 PHE A CA 1
ATOM 1099 C C . PHE A 1 143 ? -27.304 -9.254 -23.585 1.00 73.38 143 PHE A C 1
ATOM 1101 O O . PHE A 1 143 ? -26.951 -8.072 -23.490 1.00 73.38 143 PHE A O 1
ATOM 1108 N N . ARG A 1 144 ? -26.619 -10.249 -23.016 1.00 73.69 144 ARG A N 1
ATOM 1109 C CA . ARG A 1 144 ? -25.340 -10.073 -22.313 1.00 73.69 144 ARG A CA 1
ATOM 1110 C C . ARG A 1 144 ? -24.433 -11.293 -22.428 1.00 73.69 144 ARG A C 1
ATOM 1112 O O . ARG A 1 144 ? -24.909 -12.424 -22.487 1.00 73.69 144 ARG A O 1
ATOM 1119 N N . ILE A 1 145 ? -23.127 -11.047 -22.394 1.00 72.69 145 ILE A N 1
ATOM 1120 C CA . ILE A 1 145 ? -22.075 -12.072 -22.383 1.00 72.69 145 ILE A CA 1
ATOM 1121 C C . ILE A 1 145 ? -21.465 -12.095 -20.983 1.00 72.69 145 ILE A C 1
ATOM 1123 O O . ILE A 1 145 ? -21.078 -11.042 -20.477 1.00 72.69 145 ILE A O 1
ATOM 1127 N N . LEU A 1 146 ? -21.383 -13.256 -20.333 1.00 68.44 146 LEU A N 1
ATOM 1128 C CA . LEU A 1 146 ? -20.913 -13.370 -18.946 1.00 68.44 146 LEU A CA 1
ATOM 1129 C C . LEU A 1 146 ? -20.179 -14.683 -18.667 1.00 68.44 146 LEU A C 1
ATOM 1131 O O . LEU A 1 146 ? -20.386 -15.668 -19.363 1.00 68.44 146 LEU A O 1
ATOM 1135 N N . SER A 1 147 ? -19.321 -14.692 -17.646 1.00 63.69 147 SER A N 1
ATOM 1136 C CA . SER A 1 147 ? -18.586 -15.884 -17.199 1.00 63.69 147 SER A CA 1
ATOM 1137 C C . SER A 1 147 ? -19.076 -16.307 -15.817 1.00 63.69 147 SER A C 1
ATOM 1139 O O . SER A 1 147 ? -19.274 -15.442 -14.963 1.00 63.69 147 SER A O 1
ATOM 1141 N N . VAL A 1 148 ? -19.273 -17.611 -15.583 1.00 58.66 148 VAL A N 1
ATOM 1142 C CA . VAL A 1 148 ? -19.801 -18.135 -14.303 1.00 58.66 148 VAL A CA 1
ATOM 1143 C C . VAL A 1 148 ? -19.106 -19.423 -13.884 1.00 58.66 148 VAL A C 1
ATOM 1145 O O . VAL A 1 148 ? -18.778 -20.260 -14.725 1.00 58.66 148 VAL A O 1
ATOM 1148 N N . ASP A 1 149 ? -18.941 -19.572 -12.569 1.00 52.97 149 ASP A N 1
ATOM 1149 C CA . ASP A 1 149 ? -18.617 -20.826 -11.888 1.00 52.97 149 ASP A CA 1
ATOM 1150 C C . ASP A 1 149 ? -19.919 -21.584 -11.581 1.00 52.97 149 ASP A C 1
ATOM 1152 O O . ASP A 1 149 ? -20.756 -21.109 -10.805 1.00 52.97 149 ASP A O 1
ATOM 1156 N N . ALA A 1 150 ? -20.136 -22.734 -12.220 1.00 49.34 150 ALA A N 1
ATOM 1157 C CA . ALA A 1 150 ? -21.272 -23.576 -11.877 1.00 49.34 150 ALA A CA 1
ATOM 1158 C C . ALA A 1 150 ? -20.965 -24.268 -10.540 1.00 49.34 150 ALA A C 1
ATOM 1160 O O . ALA A 1 150 ? -19.939 -24.924 -10.384 1.00 49.34 150 ALA A O 1
ATOM 1161 N N . ALA A 1 151 ? -21.863 -24.136 -9.558 1.00 44.19 151 ALA A N 1
ATOM 1162 C CA . ALA A 1 151 ? -21.682 -24.657 -8.195 1.00 44.19 151 ALA A CA 1
ATOM 1163 C C . ALA A 1 151 ? -21.423 -26.184 -8.104 1.00 44.19 151 ALA A C 1
ATOM 1165 O O . ALA A 1 151 ? -21.186 -26.697 -7.011 1.00 44.19 151 ALA A O 1
ATOM 1166 N N . ASP A 1 152 ? -21.482 -26.909 -9.224 1.00 43.91 152 ASP A N 1
ATOM 1167 C CA . ASP A 1 152 ? -21.202 -28.337 -9.363 1.00 43.91 152 ASP A CA 1
ATOM 1168 C C . ASP A 1 152 ? -19.738 -28.668 -9.724 1.00 43.91 152 ASP A C 1
ATOM 1170 O O . ASP A 1 152 ? -19.412 -29.845 -9.882 1.00 43.91 152 ASP A O 1
ATOM 1174 N N . GLY A 1 153 ? -18.843 -27.674 -9.813 1.00 43.19 153 GLY A N 1
ATOM 1175 C CA . GLY A 1 153 ? -17.407 -27.896 -10.019 1.00 43.19 153 GLY A CA 1
ATOM 1176 C C . GLY A 1 153 ? -17.008 -28.189 -11.468 1.00 43.19 153 GLY A C 1
ATOM 1177 O O . GLY A 1 153 ? -15.961 -28.792 -11.705 1.00 43.19 153 GLY A O 1
ATOM 1178 N N . ARG A 1 154 ? -17.829 -27.784 -12.444 1.00 46.38 154 ARG A N 1
ATOM 1179 C CA . ARG A 1 154 ? -17.424 -27.728 -13.857 1.00 46.38 154 ARG A CA 1
ATOM 1180 C C . ARG A 1 154 ? -16.591 -26.467 -14.102 1.00 46.38 154 ARG A C 1
ATOM 1182 O O . ARG A 1 154 ? -16.934 -25.403 -13.596 1.00 46.38 154 ARG A O 1
ATOM 1189 N N . GLU A 1 155 ? -15.510 -26.588 -14.874 1.00 48.75 155 GLU A N 1
ATOM 1190 C CA . GLU A 1 155 ? -14.636 -25.461 -15.239 1.00 48.75 155 GLU A CA 1
ATOM 1191 C C . GLU A 1 155 ? -15.433 -24.290 -15.853 1.00 48.75 155 GLU A C 1
ATOM 1193 O O . GLU A 1 155 ? -16.409 -24.498 -16.580 1.00 48.75 155 GLU A O 1
ATOM 1198 N N . GLY A 1 156 ? -15.029 -23.057 -15.517 1.00 54.94 156 GLY A N 1
ATOM 1199 C CA . GLY A 1 156 ? -15.755 -21.820 -15.816 1.00 54.94 156 GLY A CA 1
ATOM 1200 C C . GLY A 1 156 ? -16.140 -21.670 -17.289 1.00 54.94 156 GLY A C 1
ATOM 1201 O O . GLY A 1 156 ? -15.314 -21.825 -18.186 1.00 54.94 156 GLY A O 1
ATOM 1202 N N . GLY A 1 157 ? -17.414 -21.352 -17.534 1.00 60.81 157 GLY A N 1
ATOM 1203 C CA . GLY A 1 157 ? -17.974 -21.218 -18.879 1.00 60.81 157 GLY A CA 1
ATOM 1204 C C . GLY A 1 157 ? -18.302 -19.777 -19.261 1.00 60.81 157 GLY A C 1
ATOM 1205 O O . GLY A 1 157 ? -18.673 -18.977 -18.402 1.00 60.81 157 GLY A O 1
ATOM 1206 N N . LEU A 1 158 ? -18.214 -19.464 -20.557 1.00 69.88 158 LEU A N 1
ATOM 1207 C CA . LEU A 1 158 ? -18.802 -18.268 -21.162 1.00 69.88 158 LEU A CA 1
ATOM 1208 C C . LEU A 1 158 ? -20.264 -18.567 -21.487 1.00 69.88 158 LEU A C 1
ATOM 1210 O O . LEU A 1 158 ? -20.566 -19.590 -22.099 1.00 69.88 158 LEU A O 1
ATOM 1214 N N . TYR A 1 159 ? -21.161 -17.675 -21.100 1.00 72.31 159 TYR A N 1
ATOM 1215 C CA . TYR A 1 159 ? -22.594 -17.800 -21.304 1.00 72.31 159 TYR A CA 1
ATOM 1216 C C . TYR A 1 159 ? -23.121 -16.573 -22.035 1.00 72.31 159 TYR A C 1
ATOM 1218 O O . TYR A 1 159 ? -22.716 -15.440 -21.757 1.00 72.31 159 TYR A O 1
ATOM 1226 N N . LEU A 1 160 ? -24.047 -16.817 -22.956 1.00 74.44 160 LEU A N 1
ATOM 1227 C CA . LEU A 1 160 ? -24.856 -15.793 -23.593 1.00 74.44 160 LEU A CA 1
ATOM 1228 C C . LEU A 1 160 ? -26.266 -15.873 -23.015 1.00 74.44 160 LEU A C 1
ATOM 1230 O O . LEU A 1 160 ? -26.870 -16.945 -22.968 1.00 74.44 160 LEU A O 1
ATOM 1234 N N . ASP A 1 161 ? -26.776 -14.739 -22.563 1.00 73.19 161 ASP A N 1
ATOM 1235 C CA . ASP A 1 161 ? -28.100 -14.636 -21.963 1.00 73.19 161 ASP A CA 1
ATOM 1236 C C . ASP A 1 161 ? -28.934 -13.620 -22.741 1.00 73.19 161 ASP A C 1
ATOM 1238 O O . ASP A 1 161 ? -28.558 -12.447 -22.838 1.00 73.19 161 ASP A O 1
ATOM 1242 N N . PHE A 1 162 ? -30.043 -14.097 -23.306 1.00 67.88 162 PHE A N 1
ATOM 1243 C CA . PHE A 1 162 ? -31.081 -13.297 -23.945 1.00 67.88 162 PHE A CA 1
ATOM 1244 C C . PHE A 1 162 ? -32.265 -13.211 -23.001 1.00 67.88 162 PHE A C 1
ATOM 1246 O O . PHE A 1 162 ? -32.652 -14.217 -22.417 1.00 67.88 162 PHE A O 1
ATOM 1253 N N . LYS A 1 163 ? -32.819 -12.007 -22.876 1.00 62.34 163 LYS A N 1
ATOM 1254 C CA . LYS A 1 163 ? -33.874 -11.615 -21.940 1.00 62.34 163 LYS A CA 1
ATOM 1255 C C . LYS A 1 163 ? -34.347 -12.668 -20.912 1.00 62.34 163 LYS A C 1
ATOM 1257 O O . LYS A 1 163 ? -35.138 -13.562 -21.196 1.00 62.34 163 LYS A O 1
ATOM 1262 N N . LYS A 1 164 ? -34.051 -12.338 -19.652 1.00 56.50 164 LYS A N 1
ATOM 1263 C CA . LYS A 1 164 ? -34.769 -12.714 -18.418 1.00 56.50 164 LYS A CA 1
ATOM 1264 C C . LYS A 1 164 ? -34.735 -14.199 -18.047 1.00 56.50 164 LYS A C 1
ATOM 1266 O O . LYS A 1 164 ? -35.752 -14.876 -18.129 1.00 56.50 164 LYS A O 1
ATOM 1271 N N . ASN A 1 165 ? -33.635 -14.619 -17.417 1.00 46.06 165 ASN A N 1
ATOM 1272 C CA . ASN A 1 165 ? -33.678 -15.706 -16.427 1.00 46.06 165 ASN A CA 1
ATOM 1273 C C . ASN A 1 165 ? -32.812 -15.541 -15.174 1.00 46.06 165 ASN A C 1
ATOM 1275 O O . ASN A 1 165 ? -32.729 -16.447 -14.350 1.00 46.06 165 ASN A O 1
ATOM 1279 N N . ILE A 1 166 ? -32.311 -14.339 -14.887 1.00 44.03 166 ILE A N 1
ATOM 1280 C CA . ILE A 1 166 ? -32.052 -14.006 -13.480 1.00 44.03 166 ILE A CA 1
ATOM 1281 C C . ILE A 1 166 ? -33.373 -13.546 -12.857 1.00 44.03 166 ILE A C 1
ATOM 1283 O O . ILE A 1 166 ? -33.581 -12.378 -12.535 1.00 44.03 166 ILE A O 1
ATOM 1287 N N . ALA A 1 167 ? -34.308 -14.488 -12.705 1.00 38.53 167 ALA A N 1
ATOM 1288 C CA . ALA A 1 167 ? -35.318 -14.384 -11.666 1.00 38.53 167 ALA A CA 1
ATOM 1289 C C . ALA A 1 167 ? -34.576 -14.533 -10.335 1.00 38.53 167 ALA A C 1
ATOM 1291 O O . ALA A 1 167 ? -34.464 -15.615 -9.768 1.00 38.53 167 ALA A O 1
ATOM 1292 N N . ASN A 1 168 ? -33.991 -13.434 -9.868 1.00 40.72 168 ASN A N 1
ATOM 1293 C CA . ASN A 1 168 ? -33.444 -13.349 -8.529 1.00 40.72 168 ASN A CA 1
ATOM 1294 C C . ASN A 1 168 ? -34.615 -13.395 -7.538 1.00 40.72 168 ASN A C 1
ATOM 1296 O O . ASN A 1 168 ? -35.095 -12.362 -7.081 1.00 40.72 168 ASN A O 1
ATOM 1300 N N . ILE A 1 169 ? -35.067 -14.601 -7.182 1.00 41.06 169 ILE A N 1
ATOM 1301 C CA . ILE A 1 169 ? -35.585 -14.841 -5.834 1.00 41.06 169 ILE A CA 1
ATOM 1302 C C . ILE A 1 169 ? -34.343 -14.919 -4.949 1.00 41.06 169 ILE A C 1
ATOM 1304 O O . ILE A 1 169 ? -33.814 -15.988 -4.659 1.00 41.06 169 ILE A O 1
ATOM 1308 N N . VAL A 1 170 ? -33.798 -13.756 -4.611 1.00 39.03 170 VAL A N 1
ATOM 1309 C CA . VAL A 1 170 ? -32.692 -13.665 -3.665 1.00 39.03 170 VAL A CA 1
ATOM 1310 C C . VAL A 1 170 ? -33.330 -13.506 -2.292 1.00 39.03 170 VAL A C 1
ATOM 1312 O O . VAL A 1 170 ? -33.729 -12.415 -1.911 1.00 39.03 170 VAL A O 1
ATOM 1315 N N . GLU A 1 171 ? -33.443 -14.604 -1.543 1.00 37.91 171 GLU A N 1
ATOM 1316 C CA . GLU A 1 171 ? -33.841 -14.570 -0.124 1.00 37.91 171 GLU A CA 1
ATOM 1317 C C . GLU A 1 171 ? -32.738 -13.978 0.792 1.00 37.91 171 GLU A C 1
ATOM 1319 O O . GLU A 1 171 ? -32.921 -13.912 2.005 1.00 37.91 171 GLU A O 1
ATOM 1324 N N . LYS A 1 172 ? -31.590 -13.527 0.254 1.00 38.78 172 LYS A N 1
ATOM 1325 C CA . LYS A 1 172 ? -30.433 -13.026 1.024 1.00 38.78 172 LYS A CA 1
ATOM 1326 C C . LYS A 1 172 ? -29.582 -12.003 0.261 1.00 38.78 172 LYS A C 1
ATOM 1328 O O . LYS A 1 172 ? -28.914 -12.370 -0.698 1.00 38.78 172 LYS A O 1
ATOM 1333 N N . ASP A 1 173 ? -29.482 -10.776 0.772 1.00 39.50 173 ASP A N 1
ATOM 1334 C CA . ASP A 1 173 ? -28.695 -9.650 0.214 1.00 39.50 173 ASP A CA 1
ATOM 1335 C C . ASP A 1 173 ? -27.168 -9.889 0.051 1.00 39.50 173 ASP A C 1
ATOM 1337 O O . ASP A 1 173 ? -26.459 -9.034 -0.480 1.00 39.50 173 ASP A O 1
ATOM 1341 N N . ASP A 1 174 ? -26.649 -11.065 0.427 1.00 37.41 174 ASP A N 1
ATOM 1342 C CA . ASP A 1 174 ? -25.213 -11.386 0.418 1.00 37.41 174 ASP A CA 1
ATOM 1343 C C . ASP A 1 174 ? -24.774 -12.473 -0.580 1.00 37.41 174 ASP A C 1
ATOM 1345 O O . ASP A 1 174 ? -23.579 -12.770 -0.679 1.00 37.41 174 ASP A O 1
ATOM 1349 N N . SER A 1 175 ? -25.662 -13.064 -1.387 1.00 40.06 175 SER A N 1
ATOM 1350 C CA . SER A 1 175 ? -25.204 -14.007 -2.419 1.00 40.06 175 SER A CA 1
ATOM 1351 C C . SER A 1 175 ? -24.731 -13.256 -3.666 1.00 40.06 175 SER A C 1
ATOM 1353 O O . SER A 1 175 ? -25.443 -13.148 -4.659 1.00 40.06 175 SER A O 1
ATOM 1355 N N . TRP A 1 176 ? -23.494 -12.756 -3.652 1.00 40.69 176 TRP A N 1
ATOM 1356 C CA . TRP A 1 176 ? -22.838 -12.160 -4.830 1.00 40.69 176 TRP A CA 1
ATOM 1357 C C . TRP A 1 176 ? -22.450 -13.232 -5.878 1.00 40.69 176 TRP A C 1
ATOM 1359 O O . TRP A 1 176 ? -21.452 -13.086 -6.579 1.00 40.69 176 TRP A O 1
ATOM 1369 N N . GLN A 1 177 ? -23.162 -14.359 -5.922 1.00 47.00 177 GLN A N 1
ATOM 1370 C CA . GLN A 1 177 ? -22.866 -15.534 -6.735 1.00 47.00 177 GLN A CA 1
ATOM 1371 C C . GLN A 1 177 ? -23.981 -15.719 -7.761 1.00 47.00 177 GLN A C 1
ATOM 1373 O O . GLN A 1 177 ? -25.146 -15.814 -7.386 1.00 47.00 177 GLN A O 1
ATOM 1378 N N . ILE A 1 178 ? -23.615 -15.795 -9.042 1.00 49.62 178 ILE A N 1
ATOM 1379 C CA . ILE A 1 178 ? -24.504 -16.347 -10.065 1.00 49.62 178 ILE A CA 1
ATOM 1380 C C . ILE A 1 178 ? -24.582 -17.855 -9.773 1.00 49.62 178 ILE A C 1
ATOM 1382 O O . ILE A 1 178 ? -23.578 -18.554 -9.841 1.00 49.62 178 ILE A O 1
ATOM 1386 N N . THR A 1 179 ? -25.743 -18.329 -9.325 1.00 52.00 179 THR A N 1
ATOM 1387 C CA . THR A 1 179 ? -26.018 -19.731 -8.963 1.00 52.00 179 THR A CA 1
ATOM 1388 C C . THR A 1 179 ? -26.436 -20.552 -10.188 1.00 52.00 179 THR A C 1
ATOM 1390 O O . THR A 1 179 ? -26.750 -19.994 -11.237 1.00 52.00 179 THR A O 1
ATOM 1393 N N . ALA A 1 180 ? -26.529 -21.882 -10.058 1.00 54.72 180 ALA A N 1
ATOM 1394 C CA . ALA A 1 180 ? -27.072 -22.740 -11.120 1.00 54.72 180 ALA A CA 1
ATOM 1395 C C . ALA A 1 180 ? -28.497 -22.330 -11.557 1.00 54.72 180 ALA A C 1
ATOM 1397 O O . ALA A 1 180 ? -28.825 -22.436 -12.733 1.00 54.72 180 ALA A O 1
ATOM 1398 N N . ALA A 1 181 ? -29.311 -21.787 -10.642 1.00 53.66 181 ALA A N 1
ATOM 1399 C CA . ALA A 1 181 ? -30.640 -21.256 -10.956 1.00 53.66 181 ALA A CA 1
ATOM 1400 C C . ALA A 1 181 ? -30.583 -19.983 -11.822 1.00 53.66 181 ALA A C 1
ATOM 1402 O O . ALA A 1 181 ? -31.475 -19.727 -12.618 1.00 53.66 181 ALA A O 1
ATOM 1403 N N . ASN A 1 182 ? -29.510 -19.195 -11.722 1.00 53.81 182 ASN A N 1
ATOM 1404 C CA . ASN A 1 182 ? -29.304 -18.014 -12.563 1.00 53.81 182 ASN A CA 1
ATOM 1405 C C . ASN A 1 182 ? -28.822 -18.351 -13.985 1.00 53.81 182 ASN A C 1
ATOM 1407 O O . ASN A 1 182 ? -28.790 -17.466 -14.839 1.00 53.81 182 ASN A O 1
ATOM 1411 N N . LEU A 1 183 ? -28.420 -19.603 -14.221 1.00 57.44 183 LEU A N 1
ATOM 1412 C CA . LEU A 1 183 ? -28.049 -20.136 -15.532 1.00 57.44 183 LEU A CA 1
ATOM 1413 C C . LEU A 1 183 ? -29.209 -20.883 -16.204 1.00 57.44 183 LEU A C 1
ATOM 1415 O O . LEU A 1 183 ? -29.045 -21.401 -17.308 1.00 57.44 183 LEU A O 1
ATOM 1419 N N . GLU A 1 184 ? -30.376 -20.963 -15.560 1.00 55.53 184 GLU A N 1
ATOM 1420 C CA . GLU A 1 184 ? -31.545 -21.625 -16.126 1.00 55.53 184 GLU A CA 1
ATOM 1421 C C . GLU A 1 184 ? -31.937 -20.896 -17.422 1.00 55.53 184 GLU A C 1
ATOM 1423 O O . GLU A 1 184 ? -32.310 -19.730 -17.400 1.00 55.53 184 GLU A O 1
ATOM 1428 N N . ASN A 1 185 ? -31.794 -21.562 -18.573 1.00 61.09 185 ASN A N 1
ATOM 1429 C CA . ASN A 1 185 ? -32.010 -21.024 -19.928 1.00 61.09 185 ASN A CA 1
ATOM 1430 C C . ASN A 1 185 ? -30.945 -20.056 -20.487 1.00 61.09 185 ASN A C 1
ATOM 1432 O O . ASN A 1 185 ? -31.170 -19.481 -21.554 1.00 61.09 185 ASN A O 1
ATOM 1436 N N . THR A 1 186 ? -29.780 -19.897 -19.849 1.00 66.19 186 THR A N 1
ATOM 1437 C CA . THR A 1 186 ? -28.633 -19.267 -20.528 1.00 66.19 186 THR A CA 1
ATOM 1438 C C . THR A 1 186 ? -28.008 -20.245 -21.522 1.00 66.19 186 THR A C 1
ATOM 1440 O O . THR A 1 186 ? -28.086 -21.467 -21.366 1.00 66.19 186 THR A O 1
ATOM 1443 N N . VAL A 1 187 ? -27.375 -19.723 -22.571 1.00 70.56 187 VAL A N 1
ATOM 1444 C CA . VAL A 1 187 ? -26.701 -20.556 -23.566 1.00 70.56 187 VAL A CA 1
ATOM 1445 C C . VAL A 1 187 ? -25.221 -20.655 -23.222 1.00 70.56 187 VAL A C 1
ATOM 1447 O O . VAL A 1 187 ? -24.487 -19.672 -23.324 1.00 70.56 187 VAL A O 1
ATOM 1450 N N . ALA A 1 188 ? -24.768 -21.852 -22.845 1.00 69.50 188 ALA A N 1
ATOM 1451 C CA . ALA A 1 188 ? -23.348 -22.133 -22.665 1.00 69.50 188 ALA A CA 1
ATOM 1452 C C . ALA A 1 188 ? -22.613 -22.033 -24.013 1.00 69.50 188 ALA A C 1
ATOM 1454 O O . ALA A 1 188 ? -22.843 -22.811 -24.946 1.00 69.50 188 ALA A O 1
ATOM 1455 N N . VAL A 1 189 ? -21.711 -21.065 -24.113 1.00 69.38 189 VAL A N 1
ATOM 1456 C CA . VAL A 1 189 ? -20.866 -20.828 -25.285 1.00 69.38 189 VAL A CA 1
ATOM 1457 C C . VAL A 1 189 ? -19.682 -21.811 -25.296 1.00 69.38 189 VAL A C 1
ATOM 1459 O O . VAL A 1 189 ? -19.308 -22.278 -26.367 1.00 69.38 189 VAL A O 1
ATOM 1462 N N . THR A 1 190 ? -19.163 -22.210 -24.126 1.00 59.78 190 THR A N 1
ATOM 1463 C CA . THR A 1 190 ? -17.949 -23.046 -23.934 1.00 59.78 190 THR A CA 1
ATOM 1464 C C . THR A 1 190 ? -18.116 -24.558 -24.128 1.00 59.78 190 THR A C 1
ATOM 1466 O O . THR A 1 190 ? -17.188 -25.313 -23.875 1.00 59.78 190 THR A O 1
ATOM 1469 N N . ALA A 1 191 ? -19.273 -25.051 -24.572 1.00 53.56 191 ALA A N 1
ATOM 1470 C CA . ALA A 1 191 ? -19.497 -26.495 -24.721 1.00 53.56 191 ALA A CA 1
ATOM 1471 C C . ALA A 1 191 ? -18.923 -27.114 -26.023 1.00 53.56 191 ALA A C 1
ATOM 1473 O O . ALA A 1 191 ? -19.231 -28.267 -26.323 1.00 53.56 191 ALA A O 1
ATOM 1474 N N . ALA A 1 192 ? -18.150 -26.377 -26.831 1.00 50.75 192 ALA A N 1
ATOM 1475 C CA . ALA A 1 192 ? -17.572 -26.874 -28.085 1.00 50.75 192 ALA A CA 1
ATOM 1476 C C . ALA A 1 192 ? -16.203 -26.240 -28.391 1.00 50.75 192 ALA A C 1
ATOM 1478 O O . ALA A 1 192 ? -16.015 -25.055 -28.144 1.00 50.75 192 ALA A O 1
ATOM 1479 N N . ASP A 1 193 ? -15.305 -27.041 -28.969 1.00 51.56 193 ASP A N 1
ATOM 1480 C CA . ASP A 1 193 ? -13.937 -26.690 -29.385 1.00 51.56 193 ASP A CA 1
ATOM 1481 C C . ASP A 1 193 ? -13.944 -25.770 -30.636 1.00 51.56 193 ASP A C 1
ATOM 1483 O O . ASP A 1 193 ? -14.723 -26.053 -31.558 1.00 51.56 193 ASP A O 1
ATOM 1487 N N . PRO A 1 194 ? -13.098 -24.717 -30.731 1.00 57.50 194 PRO A N 1
ATOM 1488 C CA . PRO A 1 194 ? -12.085 -24.280 -29.764 1.00 57.50 194 PRO A CA 1
ATOM 1489 C C . PRO A 1 194 ? -12.661 -23.517 -28.562 1.00 57.50 194 PRO A C 1
ATOM 1491 O O . PRO A 1 194 ? -13.561 -22.685 -28.695 1.00 57.50 194 PRO A O 1
ATOM 1494 N N . ASN A 1 195 ? -12.097 -23.769 -27.380 1.00 60.59 195 ASN A N 1
ATOM 1495 C CA . ASN A 1 195 ? -12.457 -23.050 -26.158 1.00 60.59 195 ASN A CA 1
ATOM 1496 C C . ASN A 1 195 ? -11.948 -21.599 -26.177 1.00 60.59 195 ASN A C 1
ATOM 1498 O O . ASN A 1 195 ? -10.810 -21.329 -26.563 1.00 60.59 195 ASN A O 1
ATOM 1502 N N . PHE A 1 196 ? -12.768 -20.671 -25.675 1.00 67.06 196 PHE A N 1
ATOM 1503 C CA . PHE A 1 196 ? -12.316 -19.310 -25.391 1.00 67.06 196 PHE A CA 1
ATOM 1504 C C . PHE A 1 196 ? -11.318 -19.300 -24.215 1.00 67.06 196 PHE A C 1
ATOM 1506 O O . PHE A 1 196 ? -11.429 -20.127 -23.308 1.00 67.06 196 PHE A O 1
ATOM 1513 N N . THR A 1 197 ? -10.364 -18.367 -24.196 1.00 66.00 197 THR A N 1
ATOM 1514 C CA . THR A 1 197 ? -9.309 -18.253 -23.171 1.00 66.00 197 THR A CA 1
ATOM 1515 C C . THR A 1 197 ? -9.152 -16.822 -22.649 1.00 66.00 197 THR A C 1
ATOM 1517 O O . THR A 1 197 ? -9.693 -15.866 -23.198 1.00 66.00 197 THR A O 1
ATOM 1520 N N . ALA A 1 198 ? -8.395 -16.653 -21.565 1.00 65.44 198 ALA A N 1
ATOM 1521 C CA . ALA A 1 198 ? -8.060 -15.335 -21.030 1.00 65.44 198 ALA A CA 1
ATOM 1522 C C . ALA A 1 198 ? -7.218 -14.485 -21.985 1.00 65.44 198 ALA A C 1
ATOM 1524 O O . ALA A 1 198 ? -6.424 -15.020 -22.757 1.00 65.44 198 ALA A O 1
ATOM 1525 N N . ASN A 1 199 ? -7.388 -13.159 -21.896 1.00 64.88 199 ASN A N 1
ATOM 1526 C CA . ASN A 1 199 ? -6.771 -12.146 -22.767 1.00 64.88 199 ASN A CA 1
ATOM 1527 C C . ASN A 1 199 ? -7.060 -12.338 -24.262 1.00 64.88 199 ASN A C 1
ATOM 1529 O O . ASN A 1 199 ? -6.294 -11.889 -25.115 1.00 64.88 199 ASN A O 1
ATOM 1533 N N . GLN A 1 200 ? -8.139 -13.046 -24.588 1.00 72.69 200 GLN A N 1
ATOM 1534 C CA . GLN A 1 200 ? -8.492 -13.364 -25.961 1.00 72.69 200 GLN A CA 1
ATOM 1535 C C . GLN A 1 200 ? -9.508 -12.356 -26.491 1.00 72.69 200 GLN A C 1
ATOM 1537 O O . GLN A 1 200 ? -10.517 -12.076 -25.847 1.00 72.69 200 GLN A O 1
ATOM 1542 N N . TRP A 1 201 ? -9.263 -11.827 -27.686 1.00 74.69 201 TRP A N 1
ATOM 1543 C CA . TRP A 1 201 ? -10.220 -10.963 -28.366 1.00 74.69 201 TRP A CA 1
ATOM 1544 C C . TRP A 1 201 ? -11.304 -11.781 -29.069 1.00 74.69 201 TRP A C 1
ATOM 1546 O O . TRP A 1 201 ? -11.011 -12.716 -29.817 1.00 74.69 201 TRP A O 1
ATOM 1556 N N . ILE A 1 202 ? -12.554 -11.372 -28.879 1.00 75.62 202 ILE A N 1
ATOM 1557 C CA . ILE A 1 202 ? -13.715 -11.899 -29.594 1.00 75.62 202 ILE A CA 1
ATOM 1558 C C . ILE A 1 202 ? -14.451 -10.761 -30.287 1.00 75.62 202 ILE A C 1
ATOM 1560 O O . ILE A 1 202 ? -14.488 -9.641 -29.784 1.00 75.62 202 ILE A O 1
ATOM 1564 N N . ASN A 1 203 ? -15.076 -11.058 -31.415 1.00 79.38 203 ASN A N 1
ATOM 1565 C CA . ASN A 1 203 ? -16.027 -10.168 -32.056 1.00 79.38 203 ASN A CA 1
ATOM 1566 C C . ASN A 1 203 ? -17.454 -10.564 -31.697 1.00 79.38 203 ASN A C 1
ATOM 1568 O O . ASN A 1 203 ? -17.776 -11.747 -31.574 1.00 79.38 203 ASN A O 1
ATOM 1572 N N . VAL A 1 204 ? -18.303 -9.559 -31.556 1.00 79.06 204 VAL A N 1
ATOM 1573 C CA . VAL A 1 204 ? -19.724 -9.707 -31.301 1.00 79.06 204 VAL A CA 1
ATOM 1574 C C . VAL A 1 204 ? -20.485 -8.945 -32.376 1.00 79.06 204 VAL A C 1
ATOM 1576 O O . VAL A 1 204 ? -20.401 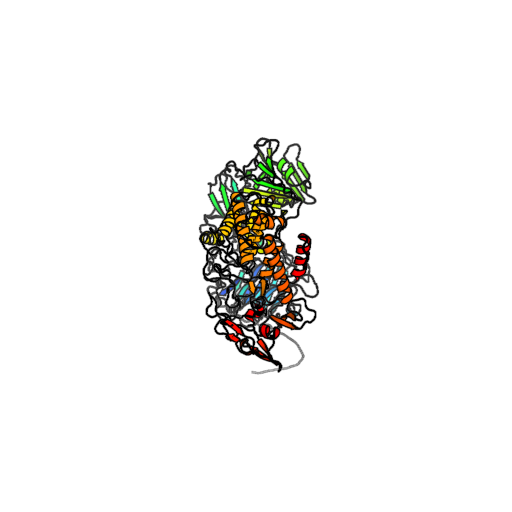-7.721 -32.458 1.00 79.06 204 VAL A O 1
ATOM 1579 N N . SER A 1 205 ? -21.252 -9.688 -33.163 1.00 79.75 205 SER A N 1
ATOM 1580 C CA . SER A 1 205 ? -22.232 -9.179 -34.116 1.00 79.75 205 SER A CA 1
ATOM 1581 C C . SER A 1 205 ? -23.625 -9.399 -33.536 1.00 79.75 205 SER A C 1
ATOM 1583 O O . SER A 1 205 ? -23.907 -10.492 -33.059 1.00 79.75 205 SER A O 1
ATOM 1585 N N . ALA A 1 206 ? -24.515 -8.415 -33.542 1.00 80.38 206 ALA A N 1
ATOM 1586 C CA . ALA A 1 206 ? -25.889 -8.584 -33.076 1.00 80.38 206 ALA A CA 1
ATOM 1587 C C . ALA A 1 206 ? -26.879 -7.922 -34.031 1.00 80.38 206 ALA A C 1
ATOM 1589 O O . ALA A 1 206 ? -26.738 -6.752 -34.349 1.00 80.38 206 ALA A O 1
ATOM 1590 N N . VAL A 1 207 ? -27.903 -8.643 -34.469 1.00 81.81 207 VAL A N 1
ATOM 1591 C CA . VAL A 1 207 ? -29.016 -8.138 -35.277 1.00 81.81 207 VAL A CA 1
ATOM 1592 C C . VAL A 1 207 ? -30.268 -8.162 -34.415 1.00 81.81 207 VAL A C 1
ATOM 1594 O O . VAL A 1 207 ? -30.645 -9.217 -33.922 1.00 81.81 207 VAL A O 1
ATOM 1597 N N . LEU A 1 208 ? -30.900 -7.013 -34.206 1.00 79.88 208 LEU A N 1
ATOM 1598 C CA . LEU A 1 208 ? -32.092 -6.842 -33.382 1.00 79.88 208 LEU A CA 1
ATOM 1599 C C . LEU A 1 208 ? -33.232 -6.332 -34.270 1.00 79.88 208 LEU A C 1
ATOM 1601 O O . LEU A 1 208 ? -33.280 -5.152 -34.602 1.00 79.88 208 LEU A O 1
ATOM 1605 N N . ASP A 1 209 ? -34.133 -7.216 -34.671 1.00 81.88 209 ASP A N 1
ATOM 1606 C CA . ASP A 1 209 ? -35.281 -6.934 -35.528 1.00 81.88 209 ASP A CA 1
ATOM 1607 C C . ASP A 1 209 ? -36.584 -6.912 -34.716 1.00 81.88 209 ASP A C 1
ATOM 1609 O O . ASP A 1 209 ? -37.233 -7.937 -34.494 1.00 81.88 209 ASP A O 1
ATOM 1613 N N . TYR A 1 210 ? -36.992 -5.723 -34.278 1.00 78.19 210 TYR A N 1
ATOM 1614 C CA . TYR A 1 210 ? -38.248 -5.505 -33.559 1.00 78.19 210 TYR A CA 1
ATOM 1615 C C . TYR A 1 210 ? -39.480 -5.661 -34.464 1.00 78.19 210 TYR A C 1
ATOM 1617 O O . TYR A 1 210 ? -40.590 -5.807 -33.959 1.00 78.19 210 TYR A O 1
ATOM 1625 N N . SER A 1 211 ? -39.325 -5.670 -35.795 1.00 76.00 211 SER A N 1
ATOM 1626 C CA . SER A 1 211 ? -40.443 -5.923 -36.713 1.00 76.00 211 SER A CA 1
ATOM 1627 C C . SER A 1 211 ? -40.829 -7.404 -36.762 1.00 76.00 211 SER A C 1
ATOM 1629 O O . SER A 1 211 ? -42.016 -7.734 -36.824 1.00 76.00 211 SER A O 1
ATOM 1631 N N . SER A 1 212 ? -39.837 -8.297 -36.683 1.00 79.62 212 SER A N 1
ATOM 1632 C CA . SER A 1 212 ? -40.036 -9.747 -36.584 1.00 79.62 212 SER A CA 1
ATOM 1633 C C . SER A 1 212 ? -39.960 -10.281 -35.151 1.00 79.62 212 SER A C 1
ATOM 1635 O O . SER A 1 212 ? -40.142 -11.479 -34.944 1.00 79.62 212 SER A O 1
ATOM 1637 N N . ASN A 1 213 ? -39.739 -9.402 -34.167 1.00 78.75 213 ASN A N 1
ATOM 1638 C CA . ASN A 1 213 ? -39.445 -9.734 -32.772 1.00 78.75 213 ASN A CA 1
ATOM 1639 C C . ASN A 1 213 ? -38.289 -10.736 -32.634 1.00 78.75 213 ASN A C 1
ATOM 1641 O O . ASN A 1 213 ? -38.390 -11.667 -31.843 1.00 78.75 213 ASN A O 1
ATOM 1645 N N . SER A 1 214 ? -37.192 -10.567 -33.375 1.00 80.50 214 SER A N 1
ATOM 1646 C CA . SER A 1 214 ? -36.047 -11.484 -33.329 1.00 80.50 214 SER A CA 1
ATOM 1647 C C . SER A 1 214 ? -34.732 -10.771 -33.012 1.00 80.50 214 SER A C 1
ATOM 1649 O O . SER A 1 214 ? -34.455 -9.680 -33.494 1.00 80.50 214 SER A O 1
ATOM 1651 N N . ALA A 1 215 ? -33.904 -11.394 -32.181 1.00 81.50 215 ALA A N 1
ATOM 1652 C CA . ALA A 1 215 ? -32.530 -11.012 -31.894 1.00 81.50 215 ALA A CA 1
ATOM 1653 C C . ALA A 1 215 ? -31.605 -12.147 -32.331 1.00 81.50 215 ALA A C 1
ATOM 1655 O O . ALA A 1 215 ? -31.818 -13.295 -31.955 1.00 81.50 215 ALA A O 1
ATOM 1656 N N . VAL A 1 216 ? -30.557 -11.835 -33.085 1.00 81.62 216 VAL A N 1
ATOM 1657 C CA . VAL A 1 216 ? -29.556 -12.791 -33.559 1.00 81.62 216 VAL A CA 1
ATOM 1658 C C . VAL A 1 216 ? -28.171 -12.273 -33.193 1.00 81.62 216 VAL A C 1
ATOM 1660 O O . VAL A 1 216 ? -27.728 -11.280 -33.750 1.00 81.62 216 VAL A O 1
ATOM 1663 N N . VAL A 1 217 ? -27.468 -12.929 -32.273 1.00 81.62 217 VAL A N 1
ATOM 1664 C CA . VAL A 1 217 ? -26.105 -12.564 -31.854 1.00 81.62 217 VAL A CA 1
ATOM 1665 C C . VAL A 1 217 ? -25.124 -13.610 -32.357 1.00 81.62 217 VAL A C 1
ATOM 1667 O O . VAL A 1 217 ? -25.311 -14.795 -32.115 1.00 81.62 217 VAL A O 1
ATOM 1670 N N . THR A 1 218 ? -24.058 -13.190 -33.022 1.00 80.81 218 THR A N 1
ATOM 1671 C CA . THR A 1 218 ? -22.941 -14.034 -33.440 1.00 80.81 218 THR A CA 1
ATOM 1672 C C . THR A 1 218 ? -21.689 -13.653 -32.665 1.00 80.81 218 THR A C 1
ATOM 1674 O O . THR A 1 218 ? -21.274 -12.498 -32.678 1.00 80.81 218 THR A O 1
ATOM 1677 N N . LEU A 1 219 ? -21.087 -14.631 -31.993 1.00 79.94 219 LEU A N 1
ATOM 1678 C CA . LEU A 1 219 ? -19.789 -14.497 -31.337 1.00 79.94 219 LEU A CA 1
ATOM 1679 C C . LEU A 1 219 ? -18.733 -15.145 -32.226 1.00 79.94 219 LEU A C 1
ATOM 1681 O O . LEU A 1 219 ? -18.891 -16.310 -32.588 1.00 79.94 219 LEU A O 1
ATOM 1685 N N . THR A 1 220 ? -17.671 -14.417 -32.551 1.00 75.06 220 THR A N 1
ATOM 1686 C CA . THR A 1 220 ? -16.591 -14.904 -33.415 1.00 75.06 220 THR A CA 1
ATOM 1687 C C . THR A 1 220 ? -15.263 -14.822 -32.681 1.00 75.06 220 THR A C 1
ATOM 1689 O O . THR A 1 220 ? -14.835 -13.744 -32.271 1.00 75.06 220 THR A O 1
ATOM 1692 N N . LEU A 1 221 ? -14.601 -15.966 -32.521 1.00 72.25 221 LEU A N 1
ATOM 1693 C CA . LEU A 1 221 ? -13.213 -16.019 -32.091 1.00 72.25 221 LEU A CA 1
ATOM 1694 C C . LEU A 1 221 ? -12.320 -15.451 -33.198 1.00 72.25 221 LEU A C 1
ATOM 1696 O O . LEU A 1 221 ? -12.444 -15.859 -34.348 1.00 72.25 221 LEU A O 1
ATOM 1700 N N . LEU A 1 222 ? -11.420 -14.534 -32.855 1.00 65.75 222 LEU A N 1
ATOM 1701 C CA . LEU A 1 222 ? -10.534 -13.891 -33.821 1.00 65.75 222 LEU A CA 1
ATOM 1702 C C . LEU A 1 222 ? -9.175 -14.611 -33.860 1.00 65.75 222 LEU A C 1
ATOM 1704 O O . LEU A 1 222 ? -8.330 -14.371 -33.001 1.00 65.75 222 LEU A O 1
ATOM 1708 N N . GLU A 1 223 ? -8.945 -15.458 -34.869 1.00 57.31 223 GLU A N 1
ATOM 1709 C CA . GLU A 1 223 ? -7.660 -16.136 -35.144 1.00 57.31 223 GLU A CA 1
ATOM 1710 C C . GLU A 1 223 ? -6.952 -15.508 -36.362 1.00 57.31 223 GLU A C 1
ATOM 1712 O O . GLU A 1 223 ? -6.479 -16.188 -37.272 1.00 57.31 223 GLU A O 1
ATOM 1717 N N . GLY A 1 224 ? -6.900 -14.174 -36.397 1.00 49.59 224 GLY A N 1
ATOM 1718 C CA . GLY A 1 224 ? -6.361 -13.393 -37.513 1.00 49.59 224 GLY A CA 1
ATOM 1719 C C . GLY A 1 224 ? -7.449 -12.715 -38.360 1.00 49.59 224 GLY A C 1
ATOM 1720 O O . GLY A 1 224 ? -8.620 -12.721 -37.983 1.00 49.59 224 GLY A O 1
ATOM 1721 N N . PRO A 1 225 ? -7.082 -12.094 -39.496 1.00 41.03 225 PRO A N 1
ATOM 1722 C CA . PRO A 1 225 ? -7.982 -11.220 -40.259 1.00 41.03 225 PRO A CA 1
ATOM 1723 C C . PRO A 1 225 ? -9.143 -11.955 -40.947 1.00 41.03 225 PRO A C 1
ATOM 1725 O O . PRO A 1 225 ? -10.188 -11.348 -41.162 1.00 41.03 225 PRO A O 1
ATOM 1728 N N . ASN A 1 226 ? -8.975 -13.248 -41.261 1.00 36.84 226 ASN A N 1
ATOM 1729 C CA . ASN A 1 226 ? -9.909 -14.043 -42.077 1.00 36.84 226 ASN A CA 1
ATOM 1730 C C . ASN A 1 226 ? -10.184 -15.458 -41.529 1.00 36.84 226 ASN A C 1
ATOM 1732 O O . ASN A 1 226 ? -10.775 -16.284 -42.226 1.00 36.84 226 ASN A O 1
ATOM 1736 N N . ALA A 1 227 ? -9.732 -15.769 -40.313 1.00 45.56 227 ALA A N 1
ATOM 1737 C CA . ALA A 1 227 ? -9.896 -17.083 -39.700 1.00 45.56 227 ALA A CA 1
ATOM 1738 C C . ALA A 1 227 ? -10.467 -16.930 -38.291 1.00 45.56 227 ALA A C 1
ATOM 1740 O O . ALA A 1 227 ? -10.064 -16.056 -37.524 1.00 45.56 227 ALA A O 1
ATOM 1741 N N . GLY A 1 228 ? -11.453 -17.760 -37.975 1.00 56.78 228 GLY A N 1
ATOM 1742 C CA . GLY A 1 228 ? -12.151 -17.682 -36.709 1.00 56.78 228 GLY A CA 1
ATOM 1743 C C . GLY A 1 228 ? -13.298 -18.671 -36.626 1.00 56.78 228 GLY A C 1
ATOM 1744 O O . GLY A 1 228 ? -13.927 -19.012 -37.629 1.00 56.78 228 GLY A O 1
ATOM 1745 N N . TYR A 1 229 ? -13.578 -19.130 -35.414 1.00 62.41 229 TYR A N 1
ATOM 1746 C CA . TYR A 1 229 ? -14.768 -19.912 -35.115 1.00 62.41 229 TYR A CA 1
ATOM 1747 C C . TYR A 1 229 ? -15.906 -18.957 -34.753 1.00 62.41 229 TYR A C 1
ATOM 1749 O O . TYR A 1 229 ? -15.784 -18.194 -33.795 1.00 62.41 229 TYR A O 1
ATOM 1757 N N . SER A 1 230 ? -17.006 -18.986 -35.508 1.00 68.69 230 SER A N 1
ATOM 1758 C CA . SER A 1 230 ? -18.198 -18.189 -35.219 1.00 68.69 230 SER A CA 1
ATOM 1759 C C . SER A 1 230 ? -19.363 -19.061 -34.771 1.00 68.69 230 SER A C 1
ATOM 1761 O O . SER A 1 230 ? -19.572 -20.179 -35.249 1.00 68.69 230 SER A O 1
ATOM 1763 N N . ARG A 1 231 ? -20.148 -18.542 -33.829 1.00 69.94 231 ARG A N 1
ATOM 1764 C CA . ARG A 1 231 ? -21.382 -19.175 -33.373 1.00 69.94 231 ARG A CA 1
ATOM 1765 C C . ARG A 1 231 ? -22.487 -18.142 -33.279 1.00 69.94 231 ARG A C 1
ATOM 1767 O O . ARG A 1 231 ? -22.352 -17.149 -32.572 1.00 69.94 231 ARG A O 1
ATOM 1774 N N . THR A 1 232 ? -23.586 -18.425 -33.964 1.00 78.06 232 THR A N 1
ATOM 1775 C CA . THR A 1 232 ? -24.782 -17.588 -33.997 1.00 78.06 232 THR A CA 1
ATOM 1776 C C . THR A 1 232 ? -25.852 -18.140 -33.065 1.00 78.06 232 THR A C 1
ATOM 1778 O O . THR A 1 232 ? -26.098 -19.345 -33.013 1.00 78.06 232 THR A O 1
ATOM 1781 N N . PHE A 1 233 ? -26.508 -17.241 -32.348 1.00 77.69 233 PHE A N 1
ATOM 1782 C CA . PHE A 1 233 ? -27.556 -17.510 -31.382 1.00 77.69 233 PHE A CA 1
ATOM 1783 C C . PHE A 1 233 ? -28.751 -16.627 -31.708 1.00 77.69 233 PHE A C 1
ATOM 1785 O O . PHE A 1 233 ? -28.570 -15.444 -31.969 1.00 77.69 233 PHE A O 1
ATOM 1792 N N . ALA A 1 234 ? -29.956 -17.186 -31.682 1.00 79.25 234 ALA A N 1
ATOM 1793 C CA . ALA A 1 234 ? -31.183 -16.447 -31.941 1.00 79.25 234 ALA A CA 1
ATOM 1794 C C . ALA A 1 234 ? -32.128 -16.529 -30.736 1.00 79.25 234 ALA A C 1
ATOM 1796 O O . ALA A 1 234 ? -32.192 -17.567 -30.075 1.00 79.25 234 ALA A O 1
ATOM 1797 N N . ALA A 1 235 ? -32.860 -15.453 -30.470 1.00 74.62 235 ALA A N 1
ATOM 1798 C CA . ALA A 1 235 ? -33.882 -15.351 -29.434 1.00 74.62 235 ALA A CA 1
ATOM 1799 C C . ALA A 1 235 ? -34.973 -14.358 -29.858 1.00 74.62 235 ALA A C 1
ATOM 1801 O O . ALA A 1 235 ? -34.776 -13.594 -30.799 1.00 74.62 235 ALA A O 1
ATOM 1802 N N . ASP A 1 236 ? -36.103 -14.337 -29.156 1.00 75.94 236 ASP A N 1
ATOM 1803 C CA . ASP A 1 236 ? -37.162 -13.365 -29.429 1.00 75.94 236 ASP A CA 1
ATOM 1804 C C . ASP A 1 236 ? -36.862 -12.019 -28.742 1.00 75.94 236 ASP A C 1
ATOM 1806 O O . ASP A 1 236 ? -36.472 -11.976 -27.569 1.00 75.94 236 ASP A O 1
ATOM 1810 N N . LEU A 1 237 ? -37.066 -10.909 -29.459 1.00 67.75 237 LEU A N 1
ATOM 1811 C CA . LEU A 1 237 ? -37.023 -9.567 -28.881 1.00 67.75 237 LEU A CA 1
ATOM 1812 C C . LEU A 1 237 ? -38.310 -9.246 -28.122 1.00 67.75 237 LEU A C 1
ATOM 1814 O O . LEU A 1 237 ? -39.375 -9.770 -28.452 1.00 67.75 237 LEU A O 1
ATOM 1818 N N . PRO A 1 238 ? -38.260 -8.358 -27.121 1.00 55.09 238 PRO A N 1
ATOM 1819 C CA . PRO A 1 238 ? -39.298 -8.397 -26.122 1.00 55.09 238 PRO A CA 1
ATOM 1820 C C . PRO A 1 238 ? -39.920 -7.039 -25.826 1.00 55.09 238 PRO A C 1
ATOM 1822 O O . PRO A 1 238 ? -39.577 -6.416 -24.826 1.00 55.09 238 PRO A O 1
ATOM 1825 N N . GLY A 1 239 ? -40.924 -6.655 -26.606 1.00 64.75 239 GLY A N 1
ATOM 1826 C CA . GLY A 1 239 ? -41.698 -5.439 -26.372 1.00 64.75 239 GLY A CA 1
ATOM 1827 C C . GLY A 1 239 ? -41.642 -4.480 -27.552 1.00 64.75 239 GLY A C 1
ATOM 1828 O O . GLY A 1 239 ? -41.477 -4.901 -28.693 1.00 64.75 239 GLY A O 1
ATOM 1829 N N . GLU A 1 240 ? -41.844 -3.199 -27.261 1.00 67.56 240 GLU A N 1
ATOM 1830 C CA . GLU A 1 240 ? -41.768 -2.111 -28.235 1.00 67.56 240 GLU A CA 1
ATOM 1831 C C . GLU A 1 240 ? -40.315 -1.649 -28.404 1.00 67.56 240 GLU A C 1
ATOM 1833 O O . GLU A 1 240 ? -39.531 -1.691 -27.458 1.00 67.56 240 GLU A O 1
ATOM 1838 N N . ASP A 1 241 ? -39.959 -1.192 -29.605 1.00 73.44 241 ASP A N 1
ATOM 1839 C CA . ASP A 1 241 ? -38.639 -0.626 -29.875 1.00 73.44 241 ASP A CA 1
ATOM 1840 C C . ASP A 1 241 ? -38.456 0.709 -29.131 1.00 73.44 241 ASP A C 1
ATOM 1842 O O . ASP A 1 241 ? -38.892 1.775 -29.578 1.00 73.44 241 ASP A O 1
ATOM 1846 N N . ASN A 1 242 ? -37.790 0.617 -27.984 1.00 68.69 242 ASN A N 1
ATOM 1847 C CA . ASN A 1 242 ? -37.431 1.733 -27.122 1.00 68.69 242 ASN A CA 1
ATOM 1848 C C . ASN A 1 242 ? -36.006 2.241 -27.407 1.00 68.69 242 ASN A C 1
ATOM 1850 O O . ASN A 1 242 ? -35.446 2.933 -26.567 1.00 68.69 242 ASN A O 1
ATOM 1854 N N . GLY A 1 243 ? -35.377 1.895 -28.535 1.00 70.19 243 GLY A N 1
ATOM 1855 C CA . GLY A 1 243 ? -33.982 2.234 -28.836 1.00 70.19 243 GLY A CA 1
ATOM 1856 C C . GLY A 1 243 ? -32.953 1.303 -28.176 1.00 70.19 243 GLY A C 1
ATOM 1857 O O . GLY A 1 243 ? -33.299 0.439 -27.373 1.00 70.19 243 GLY A O 1
ATOM 1858 N N . VAL A 1 244 ? -31.658 1.527 -28.451 1.00 67.88 244 VAL A N 1
ATOM 1859 C CA . VAL A 1 244 ? -30.547 0.702 -27.932 1.00 67.88 244 VAL A CA 1
ATOM 1860 C C . VAL A 1 244 ? -29.577 1.491 -27.043 1.00 67.88 244 VAL A C 1
ATOM 1862 O O . VAL A 1 244 ? -29.124 2.584 -27.379 1.00 67.88 244 VAL A O 1
ATOM 1865 N N . GLY A 1 245 ? -29.211 0.899 -25.910 1.00 64.38 245 GLY A N 1
ATOM 1866 C CA . GLY A 1 245 ? -28.113 1.299 -25.041 1.00 64.38 245 GLY A CA 1
ATOM 1867 C C . GLY A 1 245 ? -27.068 0.189 -24.891 1.00 64.38 245 GLY A C 1
ATOM 1868 O O . GLY A 1 245 ? -27.377 -1.002 -24.981 1.00 64.38 245 GLY A O 1
ATOM 1869 N N . LEU A 1 246 ? -25.814 0.587 -24.666 1.00 62.16 246 LEU A N 1
ATOM 1870 C CA . LEU A 1 246 ? -24.664 -0.308 -24.493 1.00 62.16 246 LEU A CA 1
ATOM 1871 C C . LEU A 1 246 ? -23.962 -0.028 -23.168 1.00 62.16 246 LEU A C 1
ATOM 1873 O O . LEU A 1 246 ? -23.712 1.130 -22.842 1.00 62.16 246 LEU A O 1
ATOM 1877 N N . MET A 1 247 ? -23.613 -1.086 -22.435 1.00 59.47 247 MET A N 1
ATOM 1878 C CA . MET A 1 247 ? -22.946 -1.040 -21.136 1.00 59.47 247 MET A CA 1
ATOM 1879 C C . MET A 1 247 ? -21.759 -2.012 -21.098 1.00 59.47 247 MET A C 1
ATOM 1881 O O . MET A 1 247 ? -21.912 -3.220 -21.302 1.00 59.47 247 MET A O 1
ATOM 1885 N N . ALA A 1 248 ? -20.576 -1.492 -20.769 1.00 55.25 248 ALA A N 1
ATOM 1886 C CA . ALA A 1 248 ? -19.440 -2.308 -20.340 1.00 55.25 248 ALA A CA 1
ATOM 1887 C C . ALA A 1 248 ? -19.499 -2.474 -18.815 1.00 55.25 248 ALA A C 1
ATOM 1889 O O . ALA A 1 248 ? -19.674 -1.479 -18.099 1.00 55.25 248 ALA A O 1
ATOM 1890 N N . VAL A 1 249 ? -19.352 -3.702 -18.305 1.00 52.38 249 VAL A N 1
ATOM 1891 C CA . VAL A 1 249 ? -19.425 -3.974 -16.860 1.00 52.38 249 VAL A CA 1
ATOM 1892 C C . VAL A 1 249 ? -18.152 -4.657 -16.363 1.00 52.38 249 VAL A C 1
ATOM 1894 O O . VAL A 1 249 ? -17.634 -5.573 -16.992 1.00 52.38 249 VAL A O 1
ATOM 1897 N N . CYS A 1 250 ? -17.658 -4.211 -15.206 1.00 49.75 250 CYS A N 1
ATOM 1898 C CA . CYS A 1 250 ? -16.573 -4.863 -14.475 1.00 49.75 250 CYS A CA 1
ATOM 1899 C C . CYS A 1 250 ? -17.159 -5.806 -13.412 1.00 49.75 250 CYS A C 1
ATOM 1901 O O . CYS A 1 250 ? -17.968 -5.387 -12.580 1.00 49.75 250 CYS A O 1
ATOM 1903 N N . GLY A 1 251 ? -16.750 -7.076 -13.421 1.00 48.12 251 GLY A N 1
ATOM 1904 C CA . GLY A 1 251 ? -17.090 -8.058 -12.387 1.00 48.12 251 GLY A CA 1
ATOM 1905 C C . GLY A 1 251 ? -16.142 -7.998 -11.180 1.00 48.12 251 GLY A C 1
ATOM 1906 O O . GLY A 1 251 ? -14.984 -7.608 -11.297 1.00 48.12 251 GLY A O 1
ATOM 1907 N N . ILE A 1 252 ? -16.613 -8.415 -10.001 1.00 45.47 252 ILE A N 1
ATOM 1908 C CA . ILE A 1 252 ? -15.795 -8.523 -8.776 1.00 45.47 252 ILE A CA 1
ATOM 1909 C C . ILE A 1 252 ? -15.360 -9.990 -8.594 1.00 45.47 252 ILE A C 1
ATOM 1911 O O . ILE A 1 252 ? -16.158 -10.900 -8.815 1.00 45.47 252 ILE A O 1
ATOM 1915 N N . THR A 1 253 ? -14.114 -10.259 -8.189 1.00 43.28 253 THR A N 1
ATOM 1916 C CA . THR A 1 253 ? -13.676 -11.629 -7.843 1.00 43.28 253 THR A CA 1
ATOM 1917 C C . THR A 1 253 ? -14.095 -12.011 -6.416 1.00 43.28 253 THR A C 1
ATOM 1919 O O . THR A 1 253 ? -14.371 -11.155 -5.568 1.00 43.28 253 THR A O 1
ATOM 1922 N N . LYS A 1 254 ? -14.165 -13.312 -6.110 1.00 38.88 254 LYS A N 1
ATOM 1923 C CA . LYS A 1 254 ? -14.395 -13.804 -4.741 1.00 38.88 254 LYS A CA 1
ATOM 1924 C C . LYS A 1 254 ? -13.149 -13.515 -3.883 1.00 38.88 254 LYS A C 1
ATOM 1926 O O . LYS A 1 254 ? -12.254 -14.343 -3.818 1.00 38.88 254 LYS A O 1
ATOM 1931 N N . GLY A 1 255 ? -13.089 -12.337 -3.257 1.00 41.22 255 GLY A N 1
ATOM 1932 C CA . GLY A 1 255 ? -11.945 -11.924 -2.426 1.00 41.22 255 GLY A CA 1
ATOM 1933 C C . GLY A 1 255 ? -11.662 -10.419 -2.344 1.00 41.22 255 GLY A C 1
ATOM 1934 O O . GLY A 1 255 ? -10.675 -10.039 -1.733 1.00 41.22 255 GLY A O 1
ATOM 1935 N N . GLY A 1 256 ? -12.492 -9.555 -2.943 1.00 36.09 256 GLY A N 1
ATOM 1936 C CA . GLY A 1 256 ? -12.372 -8.095 -2.784 1.00 36.09 256 GLY A CA 1
ATOM 1937 C C . GLY A 1 256 ? -11.373 -7.406 -3.722 1.00 36.09 256 GLY A C 1
ATOM 1938 O O . GLY A 1 256 ? -11.327 -6.183 -3.747 1.00 36.09 256 GLY A O 1
ATOM 1939 N N . GLY A 1 257 ? -10.638 -8.150 -4.554 1.00 41.84 257 GLY A N 1
ATOM 1940 C CA . GLY A 1 257 ? -9.836 -7.584 -5.641 1.00 41.84 257 GLY A CA 1
ATOM 1941 C C . GLY A 1 257 ? -10.658 -7.395 -6.922 1.00 41.84 257 GLY A C 1
ATOM 1942 O O . GLY A 1 257 ? -11.182 -8.356 -7.494 1.00 41.84 257 GLY A O 1
ATOM 1943 N N . SER A 1 258 ? -10.772 -6.162 -7.409 1.00 44.88 258 SER A N 1
ATOM 1944 C CA . SER A 1 258 ? -11.309 -5.850 -8.738 1.00 44.88 258 SER A CA 1
ATOM 1945 C C . SER A 1 258 ? -10.217 -6.031 -9.801 1.00 44.88 258 SER A C 1
ATOM 1947 O O . SER A 1 258 ? -9.397 -5.138 -10.002 1.00 44.88 258 SER A O 1
ATOM 1949 N N . SER A 1 259 ? -10.188 -7.172 -10.492 1.00 46.66 259 SER A N 1
ATOM 1950 C CA . SER A 1 259 ? -9.285 -7.398 -11.640 1.00 46.66 259 SER A CA 1
ATOM 1951 C C . SER A 1 259 ? -10.012 -7.730 -12.947 1.00 46.66 259 SER A C 1
ATOM 1953 O O . SER A 1 259 ? -9.377 -8.024 -13.952 1.00 46.66 259 SER A O 1
ATOM 1955 N N . TRP A 1 260 ? -11.346 -7.666 -12.962 1.00 48.19 260 TRP A N 1
ATOM 1956 C CA . TRP A 1 260 ? -12.164 -8.011 -14.125 1.00 48.19 260 TRP A CA 1
ATOM 1957 C C . TRP A 1 260 ? -12.506 -6.747 -14.922 1.00 48.19 260 TRP A C 1
ATOM 1959 O O . TRP A 1 260 ? -13.500 -6.083 -14.639 1.00 48.19 260 TRP A O 1
ATOM 1969 N N . THR A 1 261 ? -11.668 -6.374 -15.890 1.00 50.44 261 THR A N 1
ATOM 1970 C CA . THR A 1 261 ? -11.993 -5.308 -16.854 1.00 50.44 261 THR A CA 1
ATOM 1971 C C . THR A 1 261 ? -11.959 -5.896 -18.258 1.00 50.44 261 THR A C 1
ATOM 1973 O O . THR A 1 261 ? -10.885 -6.226 -18.751 1.00 50.44 261 THR A O 1
ATOM 1976 N N . ALA A 1 262 ? -13.129 -6.048 -18.883 1.00 52.78 262 ALA A N 1
ATOM 1977 C CA . ALA A 1 262 ? -13.213 -6.328 -20.313 1.00 52.78 262 ALA A CA 1
ATOM 1978 C C . ALA A 1 262 ? -12.978 -5.020 -21.081 1.00 52.78 262 ALA A C 1
ATOM 1980 O O . ALA A 1 262 ? -13.538 -3.980 -20.725 1.00 52.78 262 ALA A O 1
ATOM 1981 N N . GLN A 1 263 ? -12.145 -5.059 -22.118 1.00 56.16 263 GLN A N 1
ATOM 1982 C CA . GLN A 1 263 ? -11.941 -3.911 -23.004 1.00 56.16 263 GLN A CA 1
ATOM 1983 C C . GLN A 1 263 ? -12.876 -4.046 -24.203 1.00 56.16 263 GLN A C 1
ATOM 1985 O O . GLN A 1 263 ? -12.899 -5.104 -24.825 1.00 56.16 263 GLN A O 1
ATOM 1990 N N . ILE A 1 264 ? -13.642 -2.996 -24.517 1.00 58.28 264 ILE A N 1
ATOM 1991 C CA . ILE A 1 264 ? -14.503 -2.954 -25.707 1.00 58.28 264 ILE A CA 1
ATOM 1992 C C . ILE A 1 264 ? -13.904 -1.978 -26.717 1.00 58.28 264 ILE A C 1
ATOM 1994 O O . ILE A 1 264 ? -13.607 -0.830 -26.373 1.00 58.28 264 ILE A O 1
ATOM 1998 N N . ALA A 1 265 ? -13.764 -2.430 -27.956 1.00 57.84 265 ALA A N 1
ATOM 1999 C CA . ALA A 1 265 ? -13.287 -1.635 -29.078 1.00 57.84 265 ALA A CA 1
ATOM 2000 C C . ALA A 1 265 ? -14.222 -1.783 -30.290 1.00 57.84 265 ALA A C 1
ATOM 2002 O O . ALA A 1 265 ? -15.035 -2.704 -30.353 1.00 57.84 265 ALA A O 1
ATOM 2003 N N . ASN A 1 266 ? -14.084 -0.878 -31.261 1.00 59.84 266 ASN A N 1
ATOM 2004 C CA . ASN A 1 266 ? -14.661 -1.005 -32.604 1.00 59.84 266 ASN A CA 1
ATOM 2005 C C . ASN A 1 266 ? -16.188 -1.174 -32.671 1.00 59.84 266 ASN A C 1
ATOM 2007 O O . ASN A 1 266 ? -16.680 -2.020 -33.409 1.00 59.84 266 ASN A O 1
ATOM 2011 N N . ILE A 1 267 ? -16.938 -0.381 -31.900 1.00 61.50 267 ILE A N 1
ATOM 2012 C CA . ILE A 1 267 ? -18.406 -0.447 -31.884 1.00 61.50 267 ILE A CA 1
ATOM 2013 C C . ILE A 1 267 ? -19.007 0.255 -33.110 1.00 61.50 267 ILE A C 1
ATOM 2015 O O . ILE A 1 267 ? -18.877 1.471 -33.246 1.00 61.50 267 ILE A O 1
ATOM 2019 N N . SER A 1 268 ? -19.745 -0.491 -33.930 1.00 61.75 268 SER A N 1
ATOM 2020 C CA . SER A 1 268 ? -20.541 -0.012 -35.064 1.00 61.75 268 SER A CA 1
ATOM 2021 C C . SER A 1 268 ? -22.016 -0.354 -34.864 1.00 61.75 268 SER A C 1
ATOM 2023 O O . SER A 1 268 ? -22.340 -1.454 -34.413 1.00 61.75 268 SER A O 1
ATOM 2025 N N . ILE A 1 269 ? -22.918 0.578 -35.193 1.00 60.06 269 ILE A N 1
ATOM 2026 C CA . ILE A 1 269 ? -24.372 0.369 -35.129 1.00 60.06 269 ILE A CA 1
ATOM 2027 C C . ILE A 1 269 ? -25.037 0.869 -36.399 1.00 60.06 269 ILE A C 1
ATOM 2029 O O . ILE A 1 269 ? -24.789 1.987 -36.835 1.00 60.06 269 ILE A O 1
ATOM 2033 N N . TYR A 1 270 ? -25.949 0.062 -36.924 1.00 64.06 270 TYR A N 1
ATOM 2034 C CA . TYR A 1 270 ? -26.727 0.345 -38.116 1.00 64.06 270 TYR A CA 1
ATOM 2035 C C . TYR A 1 270 ? -28.213 0.297 -37.776 1.00 64.06 270 TYR A C 1
ATOM 2037 O O . TYR A 1 270 ? -28.657 -0.652 -37.131 1.00 64.06 270 TYR A O 1
ATOM 2045 N N . THR A 1 271 ? -28.979 1.294 -38.217 1.00 63.47 271 THR A N 1
ATOM 2046 C CA . THR A 1 271 ? -30.425 1.401 -37.978 1.00 63.47 271 THR A CA 1
ATOM 2047 C C . THR A 1 271 ? -31.194 1.323 -39.303 1.00 63.47 271 THR A C 1
ATOM 2049 O O . THR A 1 271 ? -30.807 1.933 -40.298 1.00 63.47 271 THR A O 1
ATOM 2052 N N . GLY A 1 272 ? -32.278 0.542 -39.346 1.00 60.69 272 GLY A N 1
ATOM 2053 C CA . GLY A 1 272 ? -33.282 0.589 -40.417 1.00 60.69 272 GLY A CA 1
ATOM 2054 C C . GLY A 1 272 ? -32.907 0.060 -41.815 1.00 60.69 272 GLY A C 1
ATOM 2055 O O . GLY A 1 272 ? -33.602 0.424 -42.764 1.00 60.69 272 GLY A O 1
ATOM 2056 N N . ALA A 1 273 ? -31.879 -0.782 -42.007 1.00 45.59 273 ALA A N 1
ATOM 2057 C CA . ALA A 1 273 ? -31.510 -1.257 -43.357 1.00 45.59 273 ALA A CA 1
ATOM 2058 C C . ALA A 1 273 ? -31.341 -2.782 -43.530 1.00 45.59 273 ALA A C 1
ATOM 2060 O O . ALA A 1 273 ? -31.093 -3.514 -42.577 1.00 45.59 273 ALA A O 1
ATOM 2061 N N . GLY A 1 274 ? -31.528 -3.235 -44.783 1.00 53.19 274 GLY A N 1
ATOM 2062 C CA . GLY A 1 274 ? -31.376 -4.624 -45.247 1.00 53.19 274 GLY A CA 1
ATOM 2063 C C . GLY A 1 274 ? -29.923 -5.123 -45.273 1.00 53.19 274 GLY A C 1
ATOM 2064 O O . GLY A 1 274 ? -29.050 -4.459 -44.730 1.00 53.19 274 GLY A O 1
ATOM 2065 N N . GLU A 1 275 ? -29.675 -6.298 -45.880 1.00 43.41 275 GLU A N 1
ATOM 2066 C CA . GLU A 1 275 ? -28.368 -6.997 -45.888 1.00 43.41 275 GLU A CA 1
ATOM 2067 C C . GLU A 1 275 ? -27.173 -6.040 -46.048 1.00 43.41 275 GLU A C 1
ATOM 2069 O O . GLU A 1 275 ? -26.912 -5.502 -47.124 1.00 43.41 275 GLU A O 1
ATOM 2074 N N . PHE A 1 276 ? -26.440 -5.832 -44.953 1.00 48.16 276 PHE A N 1
ATOM 2075 C CA . PHE A 1 276 ? -25.234 -5.014 -44.933 1.00 48.16 276 PHE A CA 1
ATOM 2076 C C . PHE A 1 276 ? -24.011 -5.866 -45.277 1.00 48.16 276 PHE A C 1
ATOM 2078 O O . PHE A 1 276 ? -23.782 -6.901 -44.641 1.00 48.16 276 PHE A O 1
ATOM 2085 N N . ALA A 1 277 ? -23.201 -5.393 -46.229 1.00 50.66 277 ALA A N 1
ATOM 2086 C CA . ALA A 1 277 ? -21.853 -5.901 -46.470 1.00 50.66 277 ALA A CA 1
ATOM 2087 C C . ALA A 1 277 ? -21.013 -5.807 -45.180 1.00 50.66 277 ALA A C 1
ATOM 2089 O O . ALA A 1 277 ? -21.223 -4.907 -44.367 1.00 50.66 277 ALA A O 1
ATOM 2090 N N . GLY A 1 278 ? -20.104 -6.759 -44.955 1.00 52.94 278 GLY A N 1
ATOM 2091 C CA . GLY A 1 278 ? -19.192 -6.707 -43.810 1.00 52.94 278 GLY A CA 1
ATOM 2092 C C . GLY A 1 278 ? -18.361 -5.426 -43.859 1.00 52.94 278 GLY A C 1
ATOM 2093 O O . GLY A 1 278 ? -17.712 -5.166 -44.866 1.00 52.94 278 GLY A O 1
ATOM 2094 N N . PHE A 1 279 ? -18.416 -4.615 -42.803 1.00 58.28 279 PHE A N 1
ATOM 2095 C CA . PHE A 1 279 ? -17.577 -3.429 -42.670 1.00 58.28 279 PHE A CA 1
ATOM 2096 C C . PHE A 1 279 ? -16.281 -3.825 -41.962 1.00 58.28 279 PHE A C 1
ATOM 2098 O O . PHE A 1 279 ? -16.317 -4.489 -40.921 1.00 58.28 279 PHE A O 1
ATOM 2105 N N . GLY A 1 280 ? -15.145 -3.451 -42.546 1.00 63.44 280 GLY A N 1
ATOM 2106 C CA . GLY A 1 280 ? -13.835 -3.669 -41.946 1.00 63.44 280 GLY A CA 1
ATOM 2107 C C . GLY A 1 280 ? -13.599 -2.789 -40.711 1.00 63.44 280 GLY A C 1
ATOM 2108 O O . GLY A 1 280 ? -14.272 -1.776 -40.527 1.00 63.44 280 GLY A O 1
ATOM 2109 N N . ARG A 1 281 ? -12.649 -3.168 -39.847 1.00 70.12 281 ARG A N 1
ATOM 2110 C CA . ARG A 1 281 ? -12.266 -2.422 -38.627 1.00 70.12 281 ARG A CA 1
ATOM 2111 C C . ARG A 1 281 ? -10.784 -2.572 -38.280 1.00 70.12 281 ARG A C 1
ATOM 2113 O O . ARG A 1 281 ? -10.167 -3.558 -38.669 1.00 70.12 281 ARG A O 1
ATOM 2120 N N . ILE A 1 282 ? -10.226 -1.634 -37.512 1.00 69.94 282 ILE A N 1
ATOM 2121 C CA . ILE A 1 282 ? -8.818 -1.649 -37.072 1.00 69.94 282 ILE A CA 1
ATOM 2122 C C . ILE A 1 282 ? -8.754 -1.901 -35.564 1.00 69.94 282 ILE A C 1
ATOM 2124 O O . ILE A 1 282 ? -9.413 -1.219 -34.786 1.00 69.94 282 ILE A O 1
ATOM 2128 N N . ARG A 1 283 ? -7.944 -2.865 -35.126 1.00 73.88 283 ARG A N 1
ATOM 2129 C CA . ARG A 1 283 ? -7.676 -3.150 -33.708 1.00 73.88 283 ARG A CA 1
ATOM 2130 C C . ARG A 1 283 ? -6.213 -2.854 -33.393 1.00 73.88 283 ARG A C 1
ATOM 2132 O O . ARG A 1 283 ? -5.350 -3.354 -34.100 1.00 73.88 283 ARG A O 1
ATOM 2139 N N . ILE A 1 284 ? -5.935 -2.091 -32.336 1.00 67.88 284 ILE A N 1
ATOM 2140 C CA . ILE A 1 284 ? -4.570 -1.913 -31.810 1.00 67.88 284 ILE A CA 1
ATOM 2141 C C . ILE A 1 284 ? -4.243 -3.121 -30.933 1.00 67.88 284 ILE A C 1
ATOM 2143 O O . ILE A 1 284 ? -4.963 -3.397 -29.973 1.00 67.88 284 ILE A O 1
ATOM 2147 N N . ASP A 1 285 ? -3.189 -3.847 -31.292 1.00 66.00 285 ASP A N 1
ATOM 2148 C CA . ASP A 1 285 ? -2.744 -5.051 -30.592 1.00 66.00 285 ASP A CA 1
ATOM 2149 C C . ASP A 1 285 ? -1.697 -4.709 -29.514 1.00 66.00 285 ASP A C 1
ATOM 2151 O O . ASP A 1 285 ? -1.788 -5.220 -28.397 1.00 66.00 285 ASP A O 1
ATOM 2155 N N . GLU A 1 286 ? -0.769 -3.785 -29.801 1.00 70.62 286 GLU A N 1
ATOM 2156 C CA . GLU A 1 286 ? 0.216 -3.252 -28.844 1.00 70.62 286 GLU A CA 1
ATOM 2157 C C . GLU A 1 286 ? 0.314 -1.723 -28.943 1.00 70.62 286 GLU A C 1
ATOM 2159 O O . GLU A 1 286 ? 0.478 -1.163 -30.029 1.00 70.62 286 GLU A O 1
ATOM 2164 N N . GLU A 1 287 ? 0.231 -1.048 -27.794 1.00 78.31 287 GLU A N 1
ATOM 2165 C CA . GLU A 1 287 ? 0.361 0.410 -27.673 1.00 78.31 287 GLU A CA 1
ATOM 2166 C C . GLU A 1 287 ? 1.843 0.835 -27.610 1.00 78.31 287 GLU A C 1
ATOM 2168 O O . GLU A 1 287 ? 2.664 0.104 -27.044 1.00 78.31 287 GLU A O 1
ATOM 2173 N N . PRO A 1 288 ? 2.202 2.033 -28.111 1.00 79.06 288 PRO A N 1
ATOM 2174 C CA . PRO A 1 288 ? 3.530 2.591 -27.892 1.00 79.06 288 PRO A CA 1
ATOM 2175 C C . PRO A 1 288 ? 3.782 2.849 -26.399 1.00 79.06 288 PRO A C 1
ATOM 2177 O O . PRO A 1 288 ? 2.850 2.998 -25.606 1.00 79.06 288 PRO A O 1
ATOM 2180 N N . SER A 1 289 ? 5.059 2.937 -26.022 1.00 80.62 289 SER A N 1
ATOM 2181 C CA . SER A 1 289 ? 5.510 3.218 -24.650 1.00 80.62 289 SER A CA 1
ATOM 2182 C C . SER A 1 289 ? 6.323 4.510 -24.581 1.00 80.62 289 SER A C 1
ATOM 2184 O O . SER A 1 289 ? 6.908 4.927 -25.580 1.00 80.62 289 SER A O 1
ATOM 2186 N N . ASP A 1 290 ? 6.371 5.126 -23.400 1.00 82.75 290 ASP A N 1
ATOM 2187 C CA . ASP A 1 290 ? 7.209 6.299 -23.135 1.00 82.75 290 ASP A CA 1
ATOM 2188 C C . ASP A 1 290 ? 8.695 5.963 -23.329 1.00 82.75 290 ASP A C 1
ATOM 2190 O O . ASP A 1 290 ? 9.147 4.873 -22.968 1.00 82.75 290 ASP A O 1
ATOM 2194 N N . ILE A 1 291 ? 9.468 6.904 -23.878 1.00 86.25 291 ILE A N 1
ATOM 2195 C CA . ILE A 1 291 ? 10.910 6.735 -24.100 1.00 86.25 291 ILE A CA 1
ATOM 2196 C C . ILE A 1 291 ? 11.690 7.988 -23.691 1.00 86.25 291 ILE A C 1
ATOM 2198 O O . ILE A 1 291 ? 11.233 9.122 -23.851 1.00 86.25 291 ILE A O 1
ATOM 2202 N N . THR A 1 292 ? 12.914 7.787 -23.200 1.00 87.94 292 THR A N 1
ATOM 2203 C CA . THR A 1 292 ? 13.880 8.870 -22.959 1.00 87.94 292 THR A CA 1
ATOM 2204 C C . THR A 1 292 ? 15.060 8.727 -23.913 1.00 87.94 292 THR A C 1
ATOM 2206 O O . THR A 1 292 ? 15.841 7.784 -23.807 1.00 87.94 292 THR A O 1
ATOM 2209 N N . ALA A 1 293 ? 15.194 9.675 -24.834 1.00 87.19 293 ALA A N 1
ATOM 2210 C CA . ALA A 1 293 ? 16.279 9.776 -25.796 1.00 87.19 293 ALA A CA 1
ATOM 2211 C C . ALA A 1 293 ? 17.390 10.703 -25.275 1.00 87.19 293 ALA A C 1
ATOM 2213 O O . ALA A 1 293 ? 17.127 11.776 -24.718 1.00 87.19 293 ALA A O 1
ATOM 2214 N N . VAL A 1 294 ? 18.643 10.297 -25.478 1.00 87.12 294 VAL A N 1
ATOM 2215 C CA . VAL A 1 294 ? 19.824 11.078 -25.099 1.00 87.12 294 VAL A CA 1
ATOM 2216 C C . VAL A 1 294 ? 20.423 11.707 -26.354 1.00 87.12 294 VAL A C 1
ATOM 2218 O O . VAL A 1 294 ? 20.788 11.005 -27.294 1.00 87.12 294 VAL A O 1
ATOM 2221 N N . ALA A 1 295 ? 20.518 13.035 -26.381 1.00 85.12 295 ALA A N 1
ATOM 2222 C CA . ALA A 1 295 ? 21.071 13.776 -27.509 1.00 85.12 295 ALA A CA 1
ATOM 2223 C C . ALA A 1 295 ? 22.503 13.309 -27.829 1.00 85.12 295 ALA A C 1
ATOM 2225 O O . ALA A 1 295 ? 23.335 13.173 -26.930 1.00 85.12 295 ALA A O 1
ATOM 2226 N N . GLY A 1 296 ? 22.782 13.057 -29.112 1.00 82.38 296 GLY A N 1
ATOM 2227 C CA . GLY A 1 296 ? 24.049 12.476 -29.577 1.00 82.38 296 GLY A CA 1
ATOM 2228 C C . GLY A 1 296 ? 24.147 10.947 -29.464 1.00 82.38 296 GLY A C 1
ATOM 2229 O O . GLY A 1 296 ? 25.132 10.384 -29.929 1.00 82.38 296 GLY A O 1
ATOM 2230 N N . MET A 1 297 ? 23.140 10.282 -28.886 1.00 83.31 297 MET A N 1
ATOM 2231 C CA . MET A 1 297 ? 22.991 8.817 -28.832 1.00 83.31 297 MET A CA 1
ATOM 2232 C C . MET A 1 297 ? 21.665 8.349 -29.460 1.00 83.31 297 MET A C 1
ATOM 2234 O O . MET A 1 297 ? 21.231 7.225 -29.225 1.00 83.31 297 MET A O 1
ATOM 2238 N N . ILE A 1 298 ? 20.997 9.229 -30.210 1.00 85.12 298 ILE A N 1
ATOM 2239 C CA . ILE A 1 298 ? 19.791 8.891 -30.966 1.00 85.12 298 ILE A CA 1
ATOM 2240 C C . ILE A 1 298 ? 20.218 8.117 -32.209 1.00 85.12 298 ILE A C 1
ATOM 2242 O O . ILE A 1 298 ? 21.127 8.551 -32.913 1.00 85.12 298 ILE A O 1
ATOM 2246 N N . ASP A 1 299 ? 19.564 6.991 -32.464 1.00 83.44 299 ASP A N 1
ATOM 2247 C CA . ASP A 1 299 ? 19.833 6.112 -33.597 1.00 83.44 299 ASP A CA 1
ATOM 2248 C C . ASP A 1 299 ? 18.522 5.583 -34.211 1.00 83.44 299 ASP A C 1
ATOM 2250 O O . ASP A 1 299 ? 17.416 5.948 -33.808 1.00 83.44 299 ASP A O 1
ATOM 2254 N N . GLU A 1 300 ? 18.627 4.682 -35.189 1.00 81.75 300 GLU A N 1
ATOM 2255 C CA . GLU A 1 300 ? 17.470 4.030 -35.825 1.00 81.75 300 GLU A CA 1
ATOM 2256 C C . GLU A 1 300 ? 16.615 3.170 -34.865 1.00 81.75 300 GLU A C 1
ATOM 2258 O O . GLU A 1 300 ? 15.512 2.732 -35.218 1.00 81.75 300 GLU A O 1
ATOM 2263 N N . ASN A 1 301 ? 17.100 2.924 -33.645 1.00 81.75 301 ASN A N 1
ATOM 2264 C CA . ASN A 1 301 ? 16.410 2.179 -32.595 1.00 81.75 301 ASN A CA 1
ATOM 2265 C C . ASN A 1 301 ? 15.738 3.094 -31.568 1.00 81.75 301 ASN A C 1
ATOM 2267 O O . ASN A 1 301 ? 14.876 2.623 -30.821 1.00 81.75 301 ASN A O 1
ATOM 2271 N N . THR A 1 302 ? 16.034 4.397 -31.571 1.00 85.75 302 THR A N 1
ATOM 2272 C CA . THR A 1 302 ? 15.256 5.405 -30.848 1.00 85.75 302 THR A CA 1
ATOM 2273 C C . THR A 1 302 ? 13.907 5.572 -31.534 1.00 85.75 302 THR A C 1
ATOM 2275 O O . THR A 1 302 ? 13.711 6.451 -32.370 1.00 85.75 302 THR A O 1
ATOM 2278 N N . ARG A 1 303 ? 12.954 4.695 -31.222 1.00 89.38 303 ARG A N 1
ATOM 2279 C CA . ARG A 1 303 ? 11.682 4.640 -31.942 1.00 89.38 303 ARG A CA 1
ATOM 2280 C C . ARG A 1 303 ? 10.497 4.325 -31.053 1.00 89.38 303 ARG A C 1
ATOM 2282 O O . ARG A 1 303 ? 10.612 3.635 -30.046 1.00 89.38 303 ARG A O 1
ATOM 2289 N N . LEU A 1 304 ? 9.343 4.801 -31.494 1.00 89.50 304 LEU A N 1
ATOM 2290 C CA . LEU A 1 304 ? 8.035 4.407 -30.992 1.00 89.50 304 LEU A CA 1
ATOM 2291 C C . LEU A 1 304 ? 7.421 3.414 -31.977 1.00 89.50 304 LEU A C 1
ATOM 2293 O O . LEU A 1 304 ? 7.536 3.602 -33.187 1.00 89.50 304 LEU A O 1
ATOM 2297 N N . SER A 1 305 ? 6.764 2.371 -31.482 1.00 89.12 305 SER A N 1
ATOM 2298 C CA . SER A 1 305 ? 6.120 1.358 -32.321 1.00 89.12 305 SER A CA 1
ATOM 2299 C C . SER A 1 305 ? 4.698 1.072 -31.870 1.00 89.12 305 SER A C 1
ATOM 2301 O O . SER A 1 305 ? 4.405 1.091 -30.679 1.00 89.12 305 SER A O 1
ATOM 2303 N N . VAL A 1 306 ? 3.840 0.760 -32.833 1.00 84.75 306 VAL A N 1
ATOM 2304 C CA . VAL A 1 306 ? 2.477 0.281 -32.621 1.00 84.75 306 VAL A CA 1
ATOM 2305 C C . VAL A 1 306 ? 2.253 -0.958 -33.481 1.00 84.75 306 VAL A C 1
ATOM 2307 O O . VAL A 1 306 ? 2.721 -1.016 -34.621 1.00 84.75 306 VAL A O 1
ATOM 2310 N N . THR A 1 307 ? 1.519 -1.941 -32.964 1.00 84.06 307 THR A N 1
ATOM 2311 C CA . THR A 1 307 ? 1.025 -3.063 -33.775 1.00 84.06 307 THR A CA 1
ATOM 2312 C C . THR A 1 307 ? -0.494 -3.027 -33.837 1.00 84.06 307 THR A C 1
ATOM 2314 O O . THR A 1 307 ? -1.169 -2.657 -32.874 1.00 84.06 307 THR A O 1
ATOM 2317 N N . ALA A 1 308 ? -1.042 -3.334 -35.012 1.00 79.31 308 ALA A N 1
ATOM 2318 C CA . ALA A 1 308 ? -2.476 -3.280 -35.249 1.00 79.31 308 ALA A CA 1
ATOM 2319 C C . ALA A 1 308 ? -2.903 -4.286 -36.324 1.00 79.31 308 ALA A C 1
ATOM 2321 O O . ALA A 1 308 ? -2.140 -4.582 -37.244 1.00 79.31 308 ALA A O 1
ATOM 2322 N N . THR A 1 309 ? -4.149 -4.747 -36.235 1.00 80.50 309 THR A N 1
ATOM 2323 C CA . THR A 1 309 ? -4.761 -5.717 -37.147 1.00 80.50 309 THR A CA 1
ATOM 2324 C C . THR A 1 309 ? -6.004 -5.119 -37.807 1.00 80.50 309 THR A C 1
ATOM 2326 O O . THR A 1 309 ? -6.907 -4.638 -37.121 1.00 80.50 309 THR A O 1
ATOM 2329 N N . GLY A 1 310 ? -6.079 -5.189 -39.140 1.00 75.50 310 GLY A N 1
ATOM 2330 C CA . GLY A 1 310 ? -7.300 -4.922 -39.904 1.00 75.50 310 GLY A CA 1
ATOM 2331 C C . GLY A 1 310 ? -8.169 -6.178 -39.967 1.00 75.50 310 GLY A C 1
ATOM 2332 O O . GLY A 1 310 ? -7.735 -7.202 -40.486 1.00 75.50 310 GLY A O 1
ATOM 2333 N N . ILE A 1 311 ? -9.383 -6.131 -39.425 1.00 70.06 311 ILE A N 1
ATOM 2334 C CA . ILE A 1 311 ? -10.329 -7.253 -39.408 1.00 70.06 311 ILE A CA 1
ATOM 2335 C C . ILE A 1 311 ? -11.421 -6.991 -40.443 1.00 70.06 311 ILE A C 1
ATOM 2337 O O . ILE A 1 311 ? -12.125 -5.986 -40.340 1.00 70.06 311 ILE A O 1
ATOM 2341 N N . GLY A 1 312 ? -11.577 -7.882 -41.428 1.00 67.50 312 GLY A N 1
ATOM 2342 C CA . GLY A 1 312 ? -12.509 -7.670 -42.546 1.00 67.50 312 GLY A CA 1
ATOM 2343 C C . GLY A 1 312 ? -12.138 -6.472 -43.428 1.00 67.50 312 GLY A C 1
ATOM 2344 O O . GLY A 1 312 ? -13.014 -5.856 -44.027 1.00 67.50 312 GLY A O 1
ATOM 2345 N N . VAL A 1 313 ? -10.854 -6.108 -43.441 1.00 71.81 313 VAL A N 1
ATOM 2346 C CA . VAL A 1 313 ? -10.289 -4.998 -44.210 1.00 71.81 313 VAL A CA 1
ATOM 2347 C C . VAL A 1 313 ? -9.448 -5.587 -45.334 1.00 71.81 313 VAL A C 1
ATOM 2349 O O . VAL A 1 313 ? -8.481 -6.298 -45.063 1.00 71.81 313 VAL A O 1
ATOM 2352 N N . ASP A 1 314 ? -9.809 -5.293 -46.582 1.00 72.19 314 ASP A N 1
ATOM 2353 C CA . ASP A 1 314 ? -9.085 -5.801 -47.755 1.00 72.19 314 ASP A CA 1
ATOM 2354 C C . ASP A 1 314 ? -7.874 -4.926 -48.137 1.00 72.19 314 ASP A C 1
ATOM 2356 O O . ASP A 1 314 ? -7.004 -5.363 -48.891 1.00 72.19 314 ASP A O 1
ATOM 2360 N N . SER A 1 315 ? -7.801 -3.692 -47.625 1.00 80.69 315 SER A N 1
ATOM 2361 C CA . SER A 1 315 ? -6.674 -2.770 -47.819 1.00 80.69 315 SER A CA 1
ATOM 2362 C C . SER A 1 315 ? -5.620 -2.898 -46.716 1.00 80.69 315 SER A C 1
ATOM 2364 O O . SER A 1 315 ? -5.950 -3.156 -45.558 1.00 80.69 315 SER A O 1
ATOM 2366 N N . GLU A 1 316 ? -4.358 -2.619 -47.043 1.00 86.75 316 GLU A N 1
ATOM 2367 C CA . GLU A 1 316 ? -3.295 -2.496 -46.038 1.00 86.75 316 GLU A CA 1
ATOM 2368 C C . GLU A 1 316 ? -3.575 -1.354 -45.045 1.00 86.75 316 GLU A C 1
ATOM 2370 O O . GLU A 1 316 ? -4.177 -0.334 -45.393 1.00 86.75 316 GLU A O 1
ATOM 2375 N N . LEU A 1 317 ? -3.120 -1.523 -43.799 1.00 90.81 317 LEU A N 1
ATOM 2376 C CA . LEU A 1 317 ? -3.210 -0.475 -42.786 1.00 90.81 317 LEU A CA 1
ATOM 2377 C C . LEU A 1 317 ? -2.227 0.655 -43.103 1.00 90.81 317 LEU A C 1
ATOM 2379 O O . LEU A 1 317 ? -1.040 0.425 -43.328 1.00 90.81 317 LEU A O 1
ATOM 2383 N N . SER A 1 318 ? -2.728 1.882 -43.066 1.00 93.38 318 SER A N 1
ATOM 2384 C CA . SER A 1 318 ? -1.954 3.114 -43.176 1.00 93.38 318 SER A CA 1
ATOM 2385 C C . SER A 1 318 ? -1.762 3.731 -41.795 1.00 93.38 318 SER A C 1
ATOM 2387 O O . SER A 1 318 ? -2.677 3.723 -40.977 1.00 93.38 318 SER A O 1
ATOM 2389 N N . TYR A 1 319 ? -0.590 4.298 -41.535 1.00 95.62 319 TYR A N 1
ATOM 2390 C CA . TYR A 1 319 ? -0.231 4.876 -40.240 1.00 95.62 319 TYR A CA 1
ATOM 2391 C C . TYR A 1 319 ? 0.122 6.349 -40.424 1.00 95.62 319 TYR A C 1
ATOM 2393 O O . TYR A 1 319 ? 0.588 6.744 -41.489 1.00 95.62 319 TYR A O 1
ATOM 2401 N N . GLN A 1 320 ? -0.075 7.164 -39.394 1.00 96.25 320 GLN A N 1
ATOM 2402 C CA . GLN A 1 320 ? 0.368 8.552 -39.375 1.00 96.25 320 GLN A CA 1
ATOM 2403 C C . GLN A 1 320 ? 0.636 9.011 -37.941 1.00 96.25 320 GLN A C 1
ATOM 2405 O O . GLN A 1 320 ? -0.252 8.991 -37.093 1.00 96.25 320 GLN A O 1
ATOM 2410 N N . TRP A 1 321 ? 1.854 9.472 -37.665 1.00 95.81 321 TRP A N 1
ATOM 2411 C CA . TRP A 1 321 ? 2.221 9.991 -36.346 1.00 95.81 321 TRP A CA 1
ATOM 2412 C C . TRP A 1 321 ? 1.972 11.492 -36.197 1.00 95.81 321 TRP A C 1
ATOM 2414 O O . TRP A 1 321 ? 2.134 12.276 -37.139 1.00 95.81 321 TRP A O 1
ATOM 2424 N N . TYR A 1 322 ? 1.622 11.876 -34.972 1.00 93.12 322 TYR A N 1
ATOM 2425 C CA . TYR A 1 322 ? 1.352 13.243 -34.546 1.00 93.12 322 TYR A CA 1
ATOM 2426 C C . TYR A 1 322 ? 2.159 13.578 -33.291 1.00 93.12 322 TYR A C 1
ATOM 2428 O O . TYR A 1 322 ? 2.412 12.707 -32.456 1.00 93.12 322 TYR A O 1
ATOM 2436 N N . ARG A 1 323 ? 2.534 14.853 -33.151 1.00 91.19 323 ARG A N 1
ATOM 2437 C CA . ARG A 1 323 ? 3.177 15.420 -31.955 1.00 91.19 323 ARG A CA 1
ATOM 2438 C C . ARG A 1 323 ? 2.267 16.449 -31.298 1.00 91.19 323 ARG A C 1
ATOM 2440 O O . ARG A 1 323 ? 1.534 17.133 -31.990 1.00 91.19 323 ARG A O 1
ATOM 2447 N N . SER A 1 324 ? 2.349 16.609 -29.990 1.00 82.06 324 SER A N 1
ATOM 2448 C CA . SER A 1 324 ? 1.543 17.530 -29.187 1.00 82.06 324 SER A CA 1
ATOM 2449 C C . SER A 1 324 ? 2.400 18.107 -28.059 1.00 82.06 324 SER A C 1
ATOM 2451 O O . SER A 1 324 ? 3.330 17.441 -27.590 1.00 82.06 324 SER A O 1
ATOM 2453 N N . ASN A 1 325 ? 2.090 19.321 -27.590 1.00 72.00 325 ASN A N 1
ATOM 2454 C CA . ASN A 1 325 ? 2.706 19.878 -26.378 1.00 72.00 325 ASN A CA 1
ATOM 2455 C C . ASN A 1 325 ? 1.912 19.525 -25.114 1.00 72.00 325 ASN A C 1
ATOM 2457 O O . ASN A 1 325 ? 2.358 19.806 -24.001 1.00 72.00 325 ASN A O 1
ATOM 2461 N N . SER A 1 326 ? 0.742 18.899 -25.267 1.00 68.69 326 SER A N 1
ATOM 2462 C CA . SER A 1 326 ? -0.103 18.460 -24.163 1.00 68.69 326 SER A CA 1
ATOM 2463 C C . SER A 1 326 ? -0.400 16.959 -24.194 1.00 68.69 326 SER A C 1
ATOM 2465 O O . SER A 1 326 ? -0.502 16.331 -25.251 1.00 68.69 326 SER A O 1
ATOM 2467 N N . VAL A 1 327 ? -0.620 16.401 -23.002 1.00 65.25 327 VAL A N 1
ATOM 2468 C CA . VAL A 1 327 ? -1.021 15.000 -22.784 1.00 65.25 327 VAL A CA 1
ATOM 2469 C C . VAL A 1 327 ? -2.382 14.636 -23.384 1.00 65.25 327 VAL A C 1
ATOM 2471 O O . VAL A 1 327 ? -2.659 13.457 -23.570 1.00 65.25 327 VAL A O 1
ATOM 2474 N N . SER A 1 328 ? -3.247 15.615 -23.669 1.00 62.09 328 SER A N 1
ATOM 2475 C CA . SER A 1 328 ? -4.560 15.356 -24.274 1.00 62.09 328 SER A CA 1
ATOM 2476 C C . SER A 1 328 ? -4.479 15.159 -25.788 1.00 62.09 328 SER A C 1
ATOM 2478 O O . SER A 1 328 ? -5.435 14.670 -26.387 1.00 62.09 328 SER A O 1
ATOM 2480 N N . GLY A 1 329 ? -3.365 15.551 -26.420 1.00 62.66 329 GLY A N 1
ATOM 2481 C CA . GLY A 1 329 ? -3.233 15.536 -27.877 1.00 62.66 329 GLY A CA 1
ATOM 2482 C C . GLY A 1 329 ? -4.128 16.561 -28.583 1.00 62.66 329 GLY A C 1
ATOM 2483 O O . GLY A 1 329 ? -4.350 16.442 -29.785 1.00 62.66 329 GLY A O 1
ATOM 2484 N N . ALA A 1 330 ? -4.686 17.536 -27.855 1.00 67.06 330 ALA A N 1
ATOM 2485 C CA . ALA A 1 330 ? -5.643 18.495 -28.410 1.00 67.06 330 ALA A CA 1
ATOM 2486 C C . ALA A 1 330 ? -4.991 19.501 -29.376 1.00 67.06 330 ALA A C 1
ATOM 2488 O O . ALA A 1 330 ? -5.636 19.963 -30.312 1.00 67.06 330 ALA A O 1
ATOM 2489 N N . ASP A 1 331 ? -3.712 19.816 -29.168 1.00 76.88 331 ASP A N 1
ATOM 2490 C CA . ASP A 1 331 ? -2.887 20.711 -29.985 1.00 76.88 331 ASP A CA 1
ATOM 2491 C C . ASP A 1 331 ? -1.980 19.946 -30.964 1.00 76.88 331 ASP A C 1
ATOM 2493 O O . ASP A 1 331 ? -0.882 20.390 -31.288 1.00 76.88 331 ASP A O 1
ATOM 2497 N N . ALA A 1 332 ? -2.422 18.769 -31.412 1.00 83.75 332 ALA A N 1
ATOM 2498 C CA . ALA A 1 332 ? -1.599 17.878 -32.211 1.00 83.75 332 ALA A CA 1
ATOM 2499 C C . ALA A 1 332 ? -1.227 18.450 -33.591 1.00 83.75 332 ALA A C 1
ATOM 2501 O O . ALA A 1 332 ? -2.080 18.855 -34.381 1.00 83.75 332 ALA A O 1
ATOM 2502 N N . GLU A 1 333 ? 0.059 18.385 -33.912 1.00 91.19 333 GLU A N 1
ATOM 2503 C CA . GLU A 1 333 ? 0.646 18.705 -35.204 1.00 91.19 333 GLU A CA 1
ATOM 2504 C C . GLU A 1 333 ? 1.080 17.426 -35.931 1.00 91.19 333 GLU A C 1
ATOM 2506 O O . GLU A 1 333 ? 1.633 16.494 -35.341 1.00 91.19 333 GLU A O 1
ATOM 2511 N N . LEU A 1 334 ? 0.858 17.401 -37.244 1.00 93.44 334 LEU A N 1
ATOM 2512 C CA . LEU A 1 334 ? 1.278 16.316 -38.128 1.00 93.44 334 LEU A CA 1
ATOM 2513 C C . LEU A 1 334 ? 2.809 16.192 -38.168 1.00 93.44 334 LEU A C 1
ATOM 2515 O O . LEU A 1 334 ? 3.502 17.170 -38.458 1.00 93.44 334 LEU A O 1
ATOM 2519 N N . ILE A 1 335 ? 3.336 14.978 -37.994 1.00 93.06 335 ILE A N 1
ATOM 2520 C CA . ILE A 1 335 ? 4.748 14.689 -38.267 1.00 93.06 335 ILE A CA 1
ATOM 2521 C C . ILE A 1 335 ? 4.878 14.230 -39.724 1.00 93.06 335 ILE A C 1
ATOM 2523 O O . ILE A 1 335 ? 4.583 13.086 -40.074 1.00 93.06 335 ILE A O 1
ATOM 2527 N N . SER A 1 336 ? 5.293 15.150 -40.598 1.00 91.06 336 SER A N 1
ATOM 2528 C CA . SER A 1 336 ? 5.394 14.896 -42.041 1.00 91.06 336 SER A CA 1
ATOM 2529 C C . SER A 1 336 ? 6.287 13.688 -42.352 1.00 91.06 336 SER A C 1
ATOM 2531 O O . SER A 1 336 ? 7.428 13.624 -41.899 1.00 91.06 336 SER A O 1
ATOM 2533 N N . GLY A 1 337 ? 5.770 12.737 -43.137 1.00 88.50 337 GLY A N 1
ATOM 2534 C CA . GLY A 1 337 ? 6.500 11.542 -43.580 1.00 88.50 337 GLY A CA 1
ATOM 2535 C C . GLY A 1 337 ? 6.545 10.381 -42.578 1.00 88.50 337 GLY A C 1
ATOM 2536 O O . GLY A 1 337 ? 6.986 9.295 -42.945 1.00 88.50 337 GLY A O 1
ATOM 2537 N N . ALA A 1 338 ? 6.053 10.560 -41.349 1.00 93.31 338 ALA A N 1
ATOM 2538 C CA . ALA A 1 338 ? 5.967 9.497 -40.349 1.00 93.31 338 ALA A CA 1
ATOM 2539 C C . ALA A 1 338 ? 4.726 8.612 -40.577 1.00 93.31 338 ALA A C 1
ATOM 2541 O O . ALA A 1 338 ? 3.772 8.656 -39.801 1.00 93.31 338 ALA A O 1
ATOM 2542 N N . VAL A 1 339 ? 4.741 7.836 -41.666 1.00 95.12 339 VAL A N 1
ATOM 2543 C CA . VAL A 1 339 ? 3.575 7.085 -42.179 1.00 95.12 339 VAL A CA 1
ATOM 2544 C C . VAL A 1 339 ? 3.615 5.570 -41.925 1.00 95.12 339 VAL A C 1
ATOM 2546 O O . VAL A 1 339 ? 2.879 4.801 -42.540 1.00 95.12 339 VAL A O 1
ATOM 2549 N N . GLY A 1 340 ? 4.516 5.118 -41.052 1.00 92.94 340 GLY A N 1
ATOM 2550 C CA . GLY A 1 340 ? 4.706 3.702 -40.731 1.00 92.94 340 GLY A CA 1
ATOM 2551 C C . GLY A 1 340 ? 4.230 3.319 -39.324 1.00 92.94 340 GLY A C 1
ATOM 2552 O O . GLY A 1 340 ? 4.035 4.195 -38.476 1.00 92.94 340 GLY A O 1
ATOM 2553 N N . PRO A 1 341 ? 4.126 2.007 -39.029 1.00 91.38 341 PRO A N 1
ATOM 2554 C CA . PRO A 1 341 ? 3.831 1.493 -37.683 1.00 91.38 341 PRO A CA 1
ATOM 2555 C C . PRO A 1 341 ? 4.943 1.792 -36.666 1.00 91.38 341 PRO A C 1
ATOM 2557 O O . PRO A 1 341 ? 4.783 1.577 -35.467 1.00 91.38 341 PRO A O 1
ATOM 2560 N N . VAL A 1 342 ? 6.081 2.290 -37.145 1.00 91.69 342 VAL A N 1
ATOM 2561 C CA . VAL A 1 342 ? 7.242 2.682 -36.360 1.00 91.69 342 VAL A CA 1
ATOM 2562 C C . VAL A 1 342 ? 7.579 4.132 -36.686 1.00 91.69 342 VAL A C 1
ATOM 2564 O O . VAL A 1 342 ? 7.713 4.495 -37.855 1.00 91.69 342 VAL A O 1
ATOM 2567 N N . TYR A 1 343 ? 7.751 4.946 -35.650 1.00 92.25 343 TYR A N 1
ATOM 2568 C CA . TYR A 1 343 ? 8.292 6.295 -35.745 1.00 92.25 343 TYR A CA 1
ATOM 2569 C C . TYR A 1 343 ? 9.702 6.328 -35.166 1.00 92.25 343 TYR A C 1
ATOM 2571 O O . TYR A 1 343 ? 9.871 6.229 -33.952 1.00 92.25 343 TYR A O 1
ATOM 2579 N N . ALA A 1 344 ? 10.703 6.472 -36.036 1.00 90.75 344 ALA A N 1
ATOM 2580 C CA . ALA A 1 344 ? 12.077 6.742 -35.629 1.00 90.75 344 ALA A CA 1
ATOM 2581 C C . ALA A 1 344 ? 12.218 8.218 -35.234 1.00 90.75 344 ALA A C 1
ATOM 2583 O O . ALA A 1 344 ? 11.828 9.117 -35.984 1.00 90.75 344 ALA A O 1
ATOM 2584 N N . VAL A 1 345 ? 12.768 8.463 -34.050 1.00 89.88 345 VAL A N 1
ATOM 2585 C CA . VAL A 1 345 ? 13.023 9.805 -33.535 1.00 89.88 345 VAL A CA 1
ATOM 2586 C C . VAL A 1 345 ? 14.189 10.419 -34.322 1.00 89.88 345 VAL A C 1
ATOM 2588 O O . VAL A 1 345 ? 15.243 9.794 -34.418 1.00 89.88 345 VAL A O 1
ATOM 2591 N N . PRO A 1 346 ? 14.041 11.631 -34.888 1.00 89.62 346 PRO A N 1
ATOM 2592 C CA . PRO A 1 346 ? 15.125 12.285 -35.617 1.00 89.62 346 PRO A CA 1
ATOM 2593 C C . PRO A 1 346 ? 16.349 12.542 -34.729 1.00 89.62 346 PRO A C 1
ATOM 2595 O O . PRO A 1 346 ? 16.202 13.066 -33.627 1.00 89.62 346 PRO A O 1
ATOM 2598 N N . GLU A 1 347 ? 17.560 12.270 -35.228 1.00 87.69 347 GLU A N 1
ATOM 2599 C CA . GLU A 1 347 ? 18.817 12.496 -34.484 1.00 87.69 347 GLU A CA 1
ATOM 2600 C C . GLU A 1 347 ? 19.010 13.952 -34.034 1.00 87.69 347 GLU A C 1
ATOM 2602 O O . GLU A 1 347 ? 19.631 14.230 -33.009 1.00 87.69 347 GLU A O 1
ATOM 2607 N N . ASN A 1 348 ? 18.467 14.890 -34.807 1.00 87.31 348 ASN A N 1
ATOM 2608 C CA . ASN A 1 348 ? 18.565 16.329 -34.599 1.00 87.31 348 ASN A CA 1
ATOM 2609 C C . ASN A 1 348 ? 17.314 16.937 -33.943 1.00 87.31 348 ASN A C 1
ATOM 2611 O O . ASN A 1 348 ? 17.083 18.138 -34.087 1.00 87.31 348 ASN A O 1
ATOM 2615 N N . ILE A 1 349 ? 16.481 16.127 -33.282 1.00 89.25 349 ILE A N 1
ATOM 2616 C CA . ILE A 1 349 ? 15.342 16.631 -32.512 1.00 89.25 349 ILE A CA 1
ATOM 2617 C C . ILE A 1 349 ? 15.829 17.535 -31.367 1.00 89.25 349 ILE A C 1
ATOM 2619 O O . ILE A 1 349 ? 16.808 17.229 -30.683 1.00 89.25 349 ILE A O 1
ATOM 2623 N N . ASP A 1 350 ? 15.145 18.660 -31.156 1.00 90.44 350 ASP A N 1
ATOM 2624 C CA . ASP A 1 350 ? 15.499 19.592 -30.088 1.00 90.44 350 ASP A CA 1
ATOM 2625 C C . ASP A 1 350 ? 15.286 18.958 -28.704 1.00 90.44 350 ASP A C 1
ATOM 2627 O O . ASP A 1 350 ? 14.426 18.091 -28.511 1.00 90.44 350 ASP A O 1
ATOM 2631 N N . LEU A 1 351 ? 16.039 19.426 -27.709 1.00 90.62 351 LEU A N 1
ATOM 2632 C CA . LEU A 1 351 ? 15.837 19.024 -26.316 1.00 90.62 351 LEU A CA 1
ATOM 2633 C C . LEU A 1 351 ? 14.433 19.426 -25.846 1.00 90.62 351 LEU A C 1
ATOM 2635 O O . LEU A 1 351 ? 13.976 20.536 -26.117 1.00 90.62 351 LEU A O 1
ATOM 2639 N N . GLY A 1 352 ? 13.765 18.557 -25.092 1.00 88.69 352 GLY A N 1
ATOM 2640 C CA . GLY A 1 352 ? 12.420 18.836 -24.603 1.00 88.69 352 GLY A CA 1
ATOM 2641 C C . GLY A 1 352 ? 11.621 17.589 -24.257 1.00 88.69 352 GLY A C 1
ATOM 2642 O O . GLY A 1 352 ? 12.101 16.464 -24.345 1.00 88.69 352 GLY A O 1
ATOM 2643 N N . THR A 1 353 ? 10.380 17.800 -23.834 1.00 88.56 353 THR A N 1
ATOM 2644 C CA . THR A 1 353 ? 9.391 16.732 -23.668 1.00 88.56 353 THR A CA 1
ATOM 2645 C C . THR A 1 353 ? 8.334 16.887 -24.747 1.00 88.56 353 THR A C 1
ATOM 2647 O O . THR A 1 353 ? 7.765 17.966 -24.896 1.00 88.56 353 THR A O 1
ATOM 2650 N N . TYR A 1 354 ? 8.069 15.806 -25.468 1.00 88.19 354 TYR A N 1
ATOM 2651 C CA . TYR A 1 354 ? 7.103 15.736 -26.554 1.00 88.19 354 TYR A CA 1
ATOM 2652 C C . TYR A 1 354 ? 6.057 14.676 -26.235 1.00 88.19 354 TYR A C 1
ATOM 2654 O O . TYR A 1 354 ? 6.383 13.633 -25.671 1.00 88.19 354 TYR A O 1
ATOM 2662 N N . TYR A 1 355 ? 4.813 14.918 -26.634 1.00 88.06 355 TYR A N 1
ATOM 2663 C CA . TYR A 1 355 ? 3.735 13.941 -26.522 1.00 88.06 355 TYR A CA 1
ATOM 2664 C C . TYR A 1 355 ? 3.365 13.445 -27.916 1.00 88.06 355 TYR A C 1
ATOM 2666 O O . TYR A 1 355 ? 3.090 14.260 -28.793 1.00 88.06 355 TYR A O 1
ATOM 2674 N N . LEU A 1 356 ? 3.389 12.135 -28.149 1.00 91.38 356 LEU A N 1
ATOM 2675 C CA . LEU A 1 356 ? 3.190 11.550 -29.475 1.00 91.38 356 LEU A CA 1
ATOM 2676 C C . LEU A 1 356 ? 2.089 10.498 -29.468 1.00 91.38 356 LEU A C 1
ATOM 2678 O O . LEU A 1 356 ? 1.897 9.796 -28.483 1.00 91.38 356 LEU A O 1
ATOM 2682 N N . PHE A 1 357 ? 1.391 10.364 -30.589 1.00 88.62 357 PHE A N 1
ATOM 2683 C CA . PHE A 1 357 ? 0.476 9.253 -30.845 1.00 88.62 357 PHE A CA 1
ATOM 2684 C C . PHE A 1 357 ? 0.454 8.922 -32.340 1.00 88.62 357 PHE A C 1
ATOM 2686 O O . PHE A 1 357 ? 0.825 9.749 -33.177 1.00 88.62 357 PHE A O 1
ATOM 2693 N N . CYS A 1 358 ? 0.007 7.714 -32.674 1.00 90.31 358 CYS A N 1
ATOM 2694 C CA . CYS A 1 358 ? -0.189 7.255 -34.042 1.00 90.31 358 CYS A CA 1
ATOM 2695 C C . CYS A 1 358 ? -1.686 7.148 -34.347 1.00 90.31 358 CYS A C 1
ATOM 2697 O O . CYS A 1 358 ? -2.448 6.621 -33.538 1.00 90.31 358 CYS A O 1
ATOM 2699 N N . GLU A 1 359 ? -2.109 7.649 -35.501 1.00 90.88 359 GLU A N 1
ATOM 2700 C CA . GLU A 1 359 ? -3.408 7.379 -36.107 1.00 90.88 359 GLU A CA 1
ATOM 2701 C C . GLU A 1 359 ? -3.242 6.276 -37.159 1.00 90.88 359 GLU A C 1
ATOM 2703 O O . GLU A 1 359 ? -2.319 6.320 -37.970 1.00 90.88 359 GLU A O 1
ATOM 2708 N N . ILE A 1 360 ? -4.114 5.275 -37.137 1.00 88.06 360 ILE A N 1
ATOM 2709 C CA . ILE A 1 360 ? -4.080 4.107 -38.017 1.00 88.06 360 ILE A CA 1
ATOM 2710 C C . ILE A 1 360 ? -5.378 4.104 -38.811 1.00 88.06 360 ILE A C 1
ATOM 2712 O O . ILE A 1 360 ? -6.443 4.213 -38.217 1.00 88.06 360 ILE A O 1
ATOM 2716 N N . SER A 1 361 ? -5.301 3.973 -40.129 1.00 86.00 361 SER A N 1
ATOM 2717 C CA . SER A 1 361 ? -6.415 4.100 -41.074 1.00 86.00 361 SER A CA 1
ATOM 2718 C C . SER A 1 361 ? -6.391 2.981 -42.119 1.00 86.00 361 SER A C 1
ATOM 2720 O O . SER A 1 361 ? -5.368 2.326 -42.308 1.00 86.00 361 SER A O 1
ATOM 2722 N N . ALA A 1 362 ? -7.519 2.738 -42.784 1.00 83.06 362 ALA A N 1
ATOM 2723 C CA . ALA A 1 362 ? -7.633 1.796 -43.894 1.00 83.06 362 ALA A CA 1
ATOM 2724 C C . ALA A 1 362 ? -8.839 2.159 -44.778 1.00 83.06 362 ALA A C 1
ATOM 2726 O O . ALA A 1 362 ? -9.745 2.865 -44.329 1.00 83.06 362 ALA A O 1
ATOM 2727 N N . ASP A 1 363 ? -8.872 1.685 -46.025 1.00 78.50 363 ASP A N 1
ATOM 2728 C CA . ASP A 1 363 ? -9.947 2.024 -46.958 1.00 78.50 363 ASP A CA 1
ATOM 2729 C C . ASP A 1 363 ? -11.288 1.464 -46.474 1.00 78.50 363 ASP A C 1
ATOM 2731 O O . ASP A 1 363 ? -11.442 0.272 -46.209 1.00 78.50 363 ASP A O 1
ATOM 2735 N N . GLY A 1 364 ? -12.289 2.341 -46.383 1.00 65.25 364 GLY A N 1
ATOM 2736 C CA . GLY A 1 364 ? -13.627 1.964 -45.926 1.00 65.25 364 GLY A CA 1
ATOM 2737 C C . GLY A 1 364 ? -13.733 1.707 -44.420 1.00 65.25 364 GLY A C 1
ATOM 2738 O O . GLY A 1 364 ? -14.744 1.151 -43.991 1.00 65.25 364 GLY A O 1
ATOM 2739 N N . VAL A 1 365 ? -12.727 2.116 -43.633 1.00 65.94 365 VAL A N 1
ATOM 2740 C CA . VAL A 1 365 ? -12.666 1.926 -42.178 1.00 65.94 365 VAL A CA 1
ATOM 2741 C C . VAL A 1 365 ? -12.334 3.231 -41.457 1.00 65.94 365 VAL A C 1
ATOM 2743 O O . VAL A 1 365 ? -11.471 3.990 -41.897 1.00 65.94 365 VAL A O 1
ATOM 2746 N N . ASP A 1 366 ? -12.983 3.478 -40.317 1.00 56.34 366 ASP A N 1
ATOM 2747 C CA . ASP A 1 366 ? -12.671 4.628 -39.465 1.00 56.34 366 ASP A CA 1
ATOM 2748 C C . ASP A 1 366 ? -11.267 4.499 -38.840 1.00 56.34 366 ASP A C 1
ATOM 2750 O O . ASP A 1 366 ? -10.912 3.427 -38.332 1.00 56.34 366 ASP A O 1
ATOM 2754 N N . PRO A 1 367 ? -10.471 5.582 -38.814 1.00 69.50 367 PRO A N 1
ATOM 2755 C CA . PRO A 1 367 ? -9.160 5.549 -38.196 1.00 69.50 367 PRO A CA 1
ATOM 2756 C C . PRO A 1 367 ? -9.227 5.438 -36.668 1.00 69.50 367 PRO A C 1
ATOM 2758 O O . PRO A 1 367 ? -10.109 5.999 -36.015 1.00 69.50 367 PRO A O 1
ATOM 2761 N N . VAL A 1 368 ? -8.243 4.763 -36.076 1.00 67.00 368 VAL A N 1
ATOM 2762 C CA . VAL A 1 368 ? -8.065 4.630 -34.620 1.00 67.00 368 VAL A CA 1
ATOM 2763 C C . VAL A 1 368 ? -6.762 5.292 -34.179 1.00 67.00 368 VAL A C 1
ATOM 2765 O O . VAL A 1 368 ? -5.796 5.319 -34.932 1.00 67.00 368 VAL A O 1
ATOM 2768 N N . ARG A 1 369 ? -6.704 5.822 -32.952 1.00 78.12 369 ARG A N 1
ATOM 2769 C CA . ARG A 1 369 ? -5.495 6.462 -32.394 1.00 78.12 369 ARG A CA 1
ATOM 2770 C C . ARG A 1 369 ? -4.893 5.640 -31.270 1.00 78.12 369 ARG A C 1
ATOM 2772 O O . ARG A 1 369 ? -5.651 5.055 -30.507 1.00 78.12 369 ARG A O 1
ATOM 2779 N N . THR A 1 370 ? -3.576 5.651 -31.103 1.00 73.94 370 THR A N 1
ATOM 2780 C CA . THR A 1 370 ? -2.888 5.049 -29.944 1.00 73.94 370 THR A CA 1
ATOM 2781 C C . THR A 1 370 ? -3.110 5.842 -28.654 1.00 73.94 370 THR A C 1
ATOM 2783 O O . THR A 1 370 ? -3.795 6.870 -28.627 1.00 73.94 370 THR A O 1
ATOM 2786 N N . ASN A 1 371 ? -2.554 5.368 -27.542 1.00 70.19 371 ASN A N 1
ATOM 2787 C CA . ASN A 1 371 ? -2.284 6.211 -26.383 1.00 70.19 371 ASN A CA 1
ATOM 2788 C C . ASN A 1 371 ? -1.270 7.302 -26.738 1.00 70.19 371 ASN A C 1
ATOM 2790 O O . ASN A 1 371 ? -0.410 7.121 -27.606 1.00 70.19 371 ASN A O 1
ATOM 2794 N N . VAL A 1 372 ? -1.400 8.436 -26.052 1.00 77.00 372 VAL A N 1
ATOM 2795 C CA . VAL A 1 372 ? -0.391 9.490 -26.077 1.00 77.00 372 VAL A CA 1
ATOM 2796 C C . VAL A 1 372 ? 0.767 9.042 -25.193 1.00 77.00 372 VAL A C 1
ATOM 2798 O O . VAL A 1 372 ? 0.555 8.757 -24.015 1.00 77.00 372 VAL A O 1
ATOM 2801 N N . VAL A 1 373 ? 1.965 8.985 -25.764 1.00 82.06 373 VAL A N 1
ATOM 2802 C CA . VAL A 1 373 ? 3.208 8.619 -25.077 1.00 82.06 373 VAL A CA 1
ATOM 2803 C C . VAL A 1 373 ? 4.141 9.810 -24.961 1.00 82.06 373 VAL A C 1
ATOM 2805 O O . VAL A 1 373 ? 4.131 10.714 -25.800 1.00 82.06 373 VAL A O 1
ATOM 2808 N N . LYS A 1 374 ? 4.960 9.811 -23.918 1.00 86.62 374 LYS A N 1
ATOM 2809 C CA . LYS A 1 374 ? 5.958 10.833 -23.626 1.00 86.62 374 LYS A CA 1
ATOM 2810 C C . LYS A 1 374 ? 7.313 10.444 -24.224 1.00 86.62 374 LYS A C 1
ATOM 2812 O O . LYS A 1 374 ? 7.880 9.406 -23.896 1.00 86.62 374 LYS A O 1
ATOM 2817 N N . LEU A 1 375 ? 7.863 11.321 -25.059 1.00 89.38 375 LEU A N 1
ATOM 2818 C CA . LEU A 1 375 ? 9.254 11.301 -25.511 1.00 89.38 375 LEU A CA 1
ATOM 2819 C C . LEU A 1 375 ? 10.018 12.411 -24.787 1.00 89.38 375 LEU A C 1
ATOM 2821 O O . LEU A 1 375 ? 9.760 13.594 -25.009 1.00 89.38 375 LEU A O 1
ATOM 2825 N N . THR A 1 376 ? 10.982 12.042 -23.950 1.00 89.38 376 THR A N 1
ATOM 2826 C CA . THR A 1 376 ? 11.895 13.000 -23.313 1.00 89.38 376 THR A CA 1
ATOM 2827 C C . THR A 1 376 ? 13.219 13.013 -24.065 1.00 89.38 376 THR A C 1
ATOM 2829 O O . THR A 1 376 ? 13.907 12.002 -24.097 1.00 89.38 376 THR A O 1
ATOM 2832 N N . VAL A 1 377 ? 13.609 14.151 -24.633 1.00 89.69 377 VAL A N 1
ATOM 2833 C CA . VAL A 1 377 ? 14.924 14.364 -25.251 1.00 89.69 377 VAL A CA 1
ATOM 2834 C C . VAL A 1 377 ? 15.758 15.241 -24.327 1.00 89.69 377 VAL A C 1
ATOM 2836 O O . VAL A 1 377 ? 15.392 16.384 -24.042 1.00 89.69 377 VAL A O 1
ATOM 2839 N N . ARG A 1 378 ? 16.896 14.726 -23.862 1.00 90.00 378 ARG A N 1
ATOM 2840 C CA . ARG A 1 378 ? 17.803 15.456 -22.965 1.00 90.00 378 ARG A CA 1
ATOM 2841 C C . ARG A 1 378 ? 19.265 15.255 -23.336 1.00 90.00 378 ARG A C 1
ATOM 2843 O O . ARG A 1 378 ? 19.617 14.300 -24.017 1.00 90.00 378 ARG A O 1
ATOM 2850 N N . ASN A 1 379 ? 20.128 16.133 -22.835 1.00 88.12 379 ASN A N 1
ATOM 2851 C CA . ASN A 1 379 ? 21.570 15.895 -22.870 1.00 88.12 379 ASN A CA 1
ATOM 2852 C C . ASN A 1 379 ? 21.945 14.669 -22.009 1.00 88.12 379 ASN A C 1
ATOM 2854 O O . ASN A 1 379 ? 21.201 14.334 -21.071 1.00 88.12 379 ASN A O 1
ATOM 2858 N N . PRO A 1 380 ? 23.103 14.032 -22.278 1.00 84.50 380 PRO A N 1
ATOM 2859 C CA . PRO A 1 380 ? 23.675 13.038 -21.377 1.00 84.50 380 PRO A CA 1
ATOM 2860 C C . PRO A 1 380 ? 23.716 13.575 -19.946 1.00 84.50 380 PRO A C 1
ATOM 2862 O O . PRO A 1 380 ? 24.040 14.747 -19.726 1.00 84.50 380 PRO A O 1
ATOM 2865 N N . ALA A 1 381 ? 23.353 12.739 -18.972 1.00 85.31 381 ALA A N 1
ATOM 2866 C CA . ALA A 1 381 ? 23.435 13.151 -17.578 1.00 85.31 381 ALA A CA 1
ATOM 2867 C C . ALA A 1 381 ? 24.894 13.459 -17.216 1.00 85.31 381 ALA A C 1
ATOM 2869 O O . ALA A 1 381 ? 25.804 12.750 -17.644 1.00 85.31 381 ALA A O 1
ATOM 2870 N N . GLY A 1 382 ? 25.124 14.488 -16.396 1.00 88.81 382 GLY A N 1
ATOM 2871 C CA . GLY A 1 382 ? 26.400 14.633 -15.691 1.00 88.81 382 GLY A CA 1
ATOM 2872 C C . GLY A 1 382 ? 26.614 13.481 -14.702 1.00 88.81 382 GLY A C 1
ATOM 2873 O O . GLY A 1 382 ? 25.711 12.665 -14.506 1.00 88.81 382 GLY A O 1
ATOM 2874 N N . ARG A 1 383 ? 27.799 13.415 -14.079 1.00 90.25 383 ARG A N 1
ATOM 2875 C CA . ARG A 1 383 ? 28.075 12.408 -13.043 1.00 90.25 383 ARG A CA 1
ATOM 2876 C C . ARG A 1 383 ? 27.018 12.520 -11.944 1.00 90.25 383 ARG A C 1
ATOM 2878 O O . ARG A 1 383 ? 26.836 13.607 -11.392 1.00 90.25 383 ARG A O 1
ATOM 2885 N N . LYS A 1 384 ? 26.337 11.413 -11.652 1.00 92.88 384 LYS A N 1
ATOM 2886 C CA . LYS A 1 384 ? 25.404 11.311 -10.528 1.00 92.88 384 LYS A CA 1
ATOM 2887 C C . LYS A 1 384 ? 26.094 10.626 -9.354 1.00 92.88 384 LYS A C 1
ATOM 2889 O O . LYS A 1 384 ? 27.050 9.872 -9.537 1.00 92.88 384 LYS A O 1
ATOM 2894 N N . GLU A 1 385 ? 25.609 10.909 -8.155 1.00 94.25 385 GLU A N 1
ATOM 2895 C CA . GLU A 1 385 ? 26.148 10.375 -6.909 1.00 94.25 385 GLU A CA 1
ATOM 2896 C C . GLU A 1 385 ? 25.010 9.812 -6.061 1.00 94.25 385 GLU A C 1
ATOM 2898 O O . GLU A 1 385 ? 23.862 10.256 -6.152 1.00 94.25 385 GLU A O 1
ATOM 2903 N N . TRP A 1 386 ? 25.336 8.809 -5.250 1.00 95.25 386 TRP A N 1
ATOM 2904 C CA . TRP A 1 386 ? 24.426 8.320 -4.224 1.00 95.25 386 TRP A CA 1
ATOM 2905 C C . TRP A 1 386 ? 24.307 9.355 -3.104 1.00 95.25 386 TRP A C 1
ATOM 2907 O O . TRP A 1 386 ? 25.201 10.180 -2.910 1.00 95.25 386 TRP A O 1
ATOM 2917 N N . GLY A 1 387 ? 23.212 9.292 -2.346 1.00 91.50 387 GLY A N 1
ATOM 2918 C CA . GLY A 1 387 ? 23.138 9.997 -1.073 1.00 91.50 387 GLY A CA 1
ATOM 2919 C C . GLY A 1 387 ? 24.107 9.414 -0.041 1.00 91.50 387 GLY A C 1
ATOM 2920 O O . GLY A 1 387 ? 25.050 8.686 -0.364 1.00 91.50 387 GLY A O 1
ATOM 2921 N N . ALA A 1 388 ? 23.871 9.733 1.229 1.00 89.06 388 ALA A N 1
ATOM 2922 C CA . ALA A 1 388 ? 24.702 9.217 2.309 1.00 89.06 388 ALA A CA 1
ATOM 2923 C C . ALA A 1 388 ? 24.715 7.677 2.304 1.00 89.06 388 ALA A C 1
ATOM 2925 O O . ALA A 1 388 ? 23.670 7.028 2.266 1.00 89.06 388 ALA A O 1
ATOM 2926 N N . TYR A 1 389 ? 25.915 7.093 2.342 1.00 88.44 389 TYR A N 1
ATOM 2927 C CA . TYR A 1 389 ? 26.074 5.655 2.518 1.00 88.44 389 TYR A CA 1
ATOM 2928 C C . TYR A 1 389 ? 25.874 5.302 3.990 1.00 88.44 389 TYR A C 1
ATOM 2930 O O . TYR A 1 389 ? 26.585 5.809 4.860 1.00 88.44 389 TYR A O 1
ATOM 2938 N N . TYR A 1 390 ? 24.937 4.399 4.246 1.00 83.81 390 TYR A N 1
ATOM 2939 C CA . TYR A 1 390 ? 24.670 3.853 5.568 1.00 83.81 390 TYR A CA 1
ATOM 2940 C C . TYR A 1 390 ? 25.083 2.384 5.574 1.00 83.81 390 TYR A C 1
ATOM 2942 O O . TYR A 1 390 ? 24.523 1.572 4.834 1.00 83.81 390 TYR A O 1
ATOM 2950 N N . GLU A 1 391 ? 26.092 2.045 6.375 1.00 79.19 391 GLU A N 1
ATOM 2951 C CA . GLU A 1 391 ? 26.534 0.661 6.514 1.00 79.19 391 GLU A CA 1
ATOM 2952 C C . GLU A 1 391 ? 25.468 -0.154 7.258 1.00 79.19 391 GLU A C 1
ATOM 2954 O O . GLU A 1 391 ? 24.912 0.295 8.257 1.00 79.19 391 GLU A O 1
ATOM 2959 N N . THR A 1 392 ? 25.169 -1.352 6.760 1.00 79.88 392 THR A N 1
ATOM 2960 C CA . THR A 1 392 ? 24.199 -2.260 7.374 1.00 79.88 392 THR A CA 1
ATOM 2961 C C . THR A 1 392 ? 24.750 -3.681 7.413 1.00 79.88 392 THR A C 1
ATOM 2963 O O . THR A 1 392 ? 25.416 -4.142 6.481 1.00 79.88 392 THR A O 1
ATOM 2966 N N . GLU A 1 393 ? 24.465 -4.395 8.502 1.00 77.00 393 GLU A N 1
ATOM 2967 C CA . GLU A 1 393 ? 24.760 -5.826 8.626 1.00 77.00 393 GLU A CA 1
ATOM 2968 C C . GLU A 1 393 ? 23.675 -6.712 7.995 1.00 77.00 393 GLU A C 1
ATOM 2970 O O . GLU A 1 393 ? 23.826 -7.940 7.954 1.00 77.00 393 GLU A O 1
ATOM 2975 N N . TRP A 1 394 ? 22.592 -6.110 7.490 1.00 76.44 394 TRP A N 1
ATOM 2976 C CA . TRP A 1 394 ? 21.468 -6.829 6.910 1.00 76.44 394 TRP A CA 1
ATOM 2977 C C . TRP A 1 394 ? 21.905 -7.717 5.739 1.00 76.44 394 TRP A C 1
ATOM 2979 O O . TRP A 1 394 ? 22.647 -7.310 4.843 1.00 76.44 394 TRP A O 1
ATOM 2989 N N . ARG A 1 395 ? 21.427 -8.966 5.737 1.00 80.94 395 ARG A N 1
ATOM 2990 C CA . ARG A 1 395 ? 21.717 -9.945 4.685 1.00 80.94 395 ARG A CA 1
ATOM 2991 C C . ARG A 1 395 ? 20.427 -10.433 4.059 1.00 80.94 395 ARG A C 1
ATOM 2993 O O . ARG A 1 395 ? 19.643 -11.135 4.694 1.00 80.94 395 ARG A O 1
ATOM 3000 N N . TYR A 1 396 ? 20.244 -10.113 2.786 1.00 85.31 396 TYR A N 1
ATOM 3001 C CA . TYR A 1 396 ? 19.148 -10.664 2.005 1.00 85.31 396 TYR A CA 1
ATOM 3002 C C . TYR A 1 396 ? 19.381 -12.159 1.728 1.00 85.31 396 TYR A C 1
ATOM 3004 O O . TYR A 1 396 ? 20.501 -12.555 1.403 1.00 85.31 396 TYR A O 1
ATOM 3012 N N . PRO A 1 397 ? 18.333 -13.002 1.786 1.00 89.88 397 PRO A N 1
ATOM 3013 C CA . PRO A 1 397 ? 18.393 -14.389 1.316 1.00 89.88 397 PRO A CA 1
ATOM 3014 C C . PRO A 1 397 ? 18.333 -14.494 -0.223 1.00 89.88 397 PRO A C 1
ATOM 3016 O O . PRO A 1 397 ? 18.072 -15.561 -0.767 1.00 89.88 397 PRO A O 1
ATOM 3019 N N . PHE A 1 398 ? 18.516 -13.373 -0.916 1.00 93.56 398 PHE A N 1
ATOM 3020 C CA . PHE A 1 398 ? 18.472 -13.188 -2.361 1.00 93.56 398 PHE A CA 1
ATOM 3021 C C . PHE A 1 398 ? 19.508 -12.116 -2.728 1.00 93.56 398 PHE A C 1
ATOM 3023 O O . PHE A 1 398 ? 20.053 -11.457 -1.841 1.00 93.56 398 PHE A O 1
ATOM 3030 N N . GLN A 1 399 ? 19.793 -11.932 -4.012 1.00 93.75 399 GLN A N 1
ATOM 3031 C CA . GLN A 1 399 ? 20.726 -10.911 -4.472 1.00 93.75 399 GLN A CA 1
ATOM 3032 C C . GLN A 1 399 ? 19.980 -9.688 -5.008 1.00 93.75 399 GLN A C 1
ATOM 3034 O O . GLN A 1 399 ? 18.987 -9.820 -5.721 1.00 93.75 399 GLN A O 1
ATOM 3039 N N . ARG A 1 400 ? 20.469 -8.494 -4.667 1.00 95.25 400 ARG A N 1
ATOM 3040 C CA . ARG A 1 400 ? 19.954 -7.205 -5.124 1.00 95.25 400 ARG A CA 1
ATOM 3041 C C . ARG A 1 400 ? 21.091 -6.313 -5.598 1.00 95.25 400 ARG A C 1
ATOM 3043 O O . ARG A 1 400 ? 22.013 -6.037 -4.831 1.00 95.25 400 ARG A O 1
ATOM 3050 N N . ALA A 1 401 ? 20.979 -5.815 -6.822 1.00 97.06 401 ALA A N 1
ATOM 3051 C CA . ALA A 1 401 ? 21.841 -4.772 -7.359 1.00 97.06 401 ALA A CA 1
ATOM 3052 C C . ALA A 1 401 ? 21.040 -3.494 -7.623 1.00 97.06 401 ALA A C 1
ATOM 3054 O O . ALA A 1 401 ? 19.927 -3.562 -8.143 1.00 97.06 401 ALA A O 1
ATOM 3055 N N . VAL A 1 402 ? 21.610 -2.343 -7.273 1.00 98.06 402 VAL A N 1
ATOM 3056 C CA . VAL A 1 402 ? 21.032 -1.012 -7.494 1.00 98.06 402 VAL A CA 1
ATOM 3057 C C . VAL A 1 402 ? 22.050 -0.175 -8.265 1.00 98.06 402 VAL A C 1
ATOM 3059 O O . VAL A 1 402 ? 23.139 0.108 -7.765 1.00 98.06 402 VAL A O 1
ATOM 3062 N N . LEU A 1 403 ? 21.695 0.193 -9.491 1.00 98.44 403 LEU A N 1
ATOM 3063 C CA . LEU A 1 403 ? 22.548 0.883 -10.458 1.00 98.44 403 LEU A CA 1
ATOM 3064 C C . LEU A 1 403 ? 21.944 2.243 -10.791 1.00 98.44 403 LEU A C 1
ATOM 3066 O O . LEU A 1 403 ? 20.734 2.347 -10.966 1.00 98.44 403 LEU A O 1
ATOM 3070 N N . MET A 1 404 ? 22.778 3.266 -10.937 1.00 97.81 404 MET A N 1
ATOM 3071 C CA . MET A 1 404 ? 22.349 4.617 -11.296 1.00 97.81 404 MET A CA 1
ATOM 3072 C C . MET A 1 404 ? 23.038 5.060 -12.585 1.00 97.81 404 MET A C 1
ATOM 3074 O O . MET A 1 404 ? 24.220 4.790 -12.796 1.00 97.81 404 MET A O 1
ATOM 3078 N N . GLU A 1 405 ? 22.298 5.753 -13.449 1.00 96.19 405 GLU A N 1
ATOM 3079 C CA . GLU A 1 405 ? 22.867 6.377 -14.646 1.00 96.19 405 GLU A CA 1
ATOM 3080 C C . GLU A 1 405 ? 24.039 7.306 -14.289 1.00 96.19 405 GLU A C 1
ATOM 3082 O O . GLU A 1 405 ? 23.911 8.203 -13.458 1.00 96.19 405 GLU A O 1
ATOM 3087 N N . ASN A 1 406 ? 25.156 7.127 -14.989 1.00 95.44 406 ASN A N 1
ATOM 3088 C CA . ASN A 1 406 ? 26.385 7.903 -14.883 1.00 95.44 406 ASN A CA 1
ATOM 3089 C C . ASN A 1 406 ? 26.961 7.981 -13.458 1.00 95.44 406 ASN A C 1
ATOM 3091 O O . ASN A 1 406 ? 27.505 9.008 -13.043 1.00 95.44 406 ASN A O 1
ATOM 3095 N N . ASN A 1 407 ? 26.832 6.883 -12.710 1.00 97.31 407 ASN A N 1
ATOM 3096 C CA . ASN A 1 407 ? 27.494 6.676 -11.432 1.00 97.31 407 ASN A CA 1
ATOM 3097 C C . ASN A 1 407 ? 28.390 5.423 -11.526 1.00 97.31 407 ASN A C 1
ATOM 3099 O O . ASN A 1 407 ? 27.875 4.344 -11.820 1.00 97.31 407 ASN A O 1
ATOM 3103 N N . PRO A 1 408 ? 29.714 5.533 -11.310 1.00 96.88 408 PRO A N 1
ATOM 3104 C CA . PRO A 1 408 ? 30.627 4.391 -11.391 1.00 96.88 408 PRO A CA 1
ATOM 3105 C C . PRO A 1 408 ? 30.531 3.441 -10.187 1.00 96.88 408 PRO A C 1
ATOM 3107 O O . PRO A 1 408 ? 31.235 2.434 -10.143 1.00 96.88 408 PRO A O 1
ATOM 3110 N N . GLU A 1 409 ? 29.682 3.738 -9.200 1.00 97.62 409 GLU A N 1
ATOM 3111 C CA . GLU A 1 409 ? 29.427 2.892 -8.038 1.00 97.62 409 GLU A CA 1
ATOM 3112 C C . GLU A 1 409 ? 27.984 2.370 -8.036 1.00 97.62 409 GLU A C 1
ATOM 3114 O O . GLU A 1 409 ? 27.035 3.064 -8.405 1.00 97.62 409 GLU A O 1
ATOM 3119 N N . MET A 1 410 ? 27.805 1.141 -7.562 1.00 97.38 410 MET A N 1
ATOM 3120 C CA . MET A 1 410 ? 26.514 0.482 -7.379 1.00 97.38 410 MET A CA 1
ATOM 3121 C C . MET A 1 410 ? 26.388 -0.075 -5.964 1.00 97.38 410 MET A C 1
ATOM 3123 O O . MET A 1 410 ? 27.389 -0.391 -5.318 1.00 97.38 410 MET A O 1
ATOM 3127 N N . TYR A 1 411 ? 25.155 -0.282 -5.508 1.00 96.25 411 TYR A N 1
ATOM 3128 C CA . TYR A 1 411 ? 24.919 -1.124 -4.339 1.00 96.25 411 TYR A CA 1
ATOM 3129 C C . TYR A 1 411 ? 24.724 -2.570 -4.780 1.00 96.25 411 TYR A C 1
ATOM 3131 O O . TYR A 1 411 ? 23.862 -2.851 -5.609 1.00 96.25 411 TYR A O 1
ATOM 3139 N N . LEU A 1 412 ? 25.480 -3.492 -4.187 1.00 94.25 412 LEU A N 1
ATOM 3140 C CA . LEU A 1 412 ? 25.280 -4.934 -4.320 1.00 94.25 412 LEU A CA 1
ATOM 3141 C C . LEU A 1 412 ? 25.071 -5.538 -2.930 1.00 94.25 412 LEU A C 1
ATOM 3143 O O . LEU A 1 412 ? 26.004 -5.583 -2.126 1.00 94.25 412 LEU A O 1
ATOM 3147 N N . ASN A 1 413 ? 23.846 -5.993 -2.653 1.00 91.25 413 ASN A N 1
ATOM 3148 C CA . ASN A 1 413 ? 23.390 -6.431 -1.328 1.00 91.25 413 ASN A CA 1
ATOM 3149 C C . ASN A 1 413 ? 23.737 -5.402 -0.241 1.00 91.25 413 ASN A C 1
ATOM 3151 O O . ASN A 1 413 ? 24.419 -5.722 0.729 1.00 91.25 413 ASN A O 1
ATOM 3155 N N . ASP A 1 414 ? 23.322 -4.154 -0.473 1.00 89.81 414 ASP A N 1
ATOM 3156 C CA . ASP A 1 414 ? 23.557 -2.976 0.375 1.00 89.81 414 ASP A CA 1
ATOM 3157 C C . ASP A 1 414 ? 25.015 -2.548 0.579 1.00 89.81 414 ASP A C 1
ATOM 3159 O O . ASP A 1 414 ? 25.266 -1.546 1.240 1.00 89.81 414 ASP A O 1
ATOM 3163 N N . LYS A 1 415 ? 25.982 -3.210 -0.063 1.00 91.75 415 LYS A N 1
ATOM 3164 C CA . LYS A 1 415 ? 27.382 -2.773 -0.055 1.00 91.75 415 LYS A CA 1
ATOM 3165 C C . LYS A 1 415 ? 27.697 -1.944 -1.285 1.00 91.75 415 LYS A C 1
ATOM 3167 O O . LYS A 1 415 ? 27.468 -2.407 -2.403 1.00 91.75 415 LYS A O 1
ATOM 3172 N N . LEU A 1 416 ? 28.282 -0.770 -1.074 1.00 94.19 416 LEU A N 1
ATOM 3173 C CA . LEU A 1 416 ? 28.784 0.060 -2.161 1.00 94.19 416 LEU A CA 1
ATOM 3174 C C . LEU A 1 416 ? 29.996 -0.618 -2.816 1.00 94.19 416 LEU A C 1
ATOM 3176 O O . LEU A 1 416 ? 30.909 -1.091 -2.132 1.00 94.19 416 LEU A O 1
ATOM 3180 N N . ARG A 1 417 ? 29.977 -0.724 -4.144 1.00 94.81 417 ARG A N 1
ATOM 3181 C CA . ARG A 1 417 ? 31.026 -1.348 -4.958 1.00 94.81 417 ARG A CA 1
ATOM 3182 C C . ARG A 1 417 ? 31.206 -0.574 -6.260 1.00 94.81 417 ARG A C 1
ATOM 3184 O O . ARG A 1 417 ? 30.227 -0.008 -6.742 1.00 94.81 417 ARG A O 1
ATOM 3191 N N . PRO A 1 418 ? 32.399 -0.599 -6.878 1.00 97.31 418 PRO A N 1
ATOM 3192 C CA . PRO A 1 418 ? 32.523 -0.140 -8.253 1.00 97.31 418 PRO A CA 1
ATOM 3193 C C . PRO A 1 418 ? 31.623 -0.985 -9.166 1.00 97.31 418 PRO A C 1
ATOM 3195 O O . PRO A 1 418 ? 31.454 -2.187 -8.943 1.00 97.31 418 PRO A O 1
ATOM 3198 N N . VAL A 1 419 ? 31.046 -0.355 -10.186 1.00 97.50 419 VAL A N 1
ATOM 3199 C CA . VAL A 1 419 ? 30.221 -1.011 -11.210 1.00 97.50 419 VAL A CA 1
ATOM 3200 C C . VAL A 1 419 ? 31.057 -2.033 -11.976 1.00 97.50 419 VAL A C 1
ATOM 3202 O O . VAL A 1 419 ? 30.607 -3.161 -12.168 1.00 97.50 419 VAL A O 1
ATOM 3205 N N . LEU A 1 420 ? 32.290 -1.669 -12.335 1.00 96.69 420 LEU A N 1
ATOM 3206 C CA . LEU A 1 420 ? 33.287 -2.551 -12.933 1.00 96.69 420 LEU A CA 1
ATOM 3207 C C . LEU A 1 420 ? 34.568 -2.501 -12.091 1.00 96.69 420 LEU A C 1
ATOM 3209 O O . LEU A 1 420 ? 35.094 -1.426 -11.806 1.00 96.69 420 LEU A O 1
ATOM 3213 N N . ALA A 1 421 ? 35.060 -3.654 -11.640 1.00 92.88 421 ALA A N 1
ATOM 3214 C CA . ALA A 1 421 ? 36.203 -3.705 -10.727 1.00 92.88 421 ALA A CA 1
ATOM 3215 C C . ALA A 1 421 ? 37.530 -3.395 -11.439 1.00 92.88 421 ALA A C 1
ATOM 3217 O O . ALA A 1 421 ? 38.451 -2.850 -10.832 1.00 92.88 421 ALA A O 1
ATOM 3218 N N . GLU A 1 422 ? 37.618 -3.754 -12.718 1.00 91.56 422 GLU A N 1
ATOM 3219 C CA . GLU A 1 422 ? 38.791 -3.600 -13.574 1.00 91.56 422 GLU A CA 1
ATOM 3220 C C . GLU A 1 422 ? 38.985 -2.153 -14.047 1.00 91.56 422 GLU A C 1
ATOM 3222 O O . GLU A 1 422 ? 40.118 -1.727 -14.268 1.00 91.56 422 GLU A O 1
ATOM 3227 N N . ASP A 1 423 ? 37.890 -1.397 -14.153 1.00 92.00 423 ASP A N 1
ATOM 3228 C CA . ASP A 1 423 ? 37.874 0.030 -14.466 1.00 92.00 423 ASP A CA 1
ATOM 3229 C C . ASP A 1 423 ? 36.818 0.739 -13.612 1.00 92.00 423 ASP A C 1
ATOM 3231 O O . ASP A 1 423 ? 35.630 0.773 -13.928 1.00 92.00 423 ASP A O 1
ATOM 3235 N N . THR A 1 424 ? 37.275 1.357 -12.523 1.00 91.50 424 THR A N 1
ATOM 3236 C CA . THR A 1 424 ? 36.412 2.059 -11.567 1.00 91.50 424 THR A CA 1
ATOM 3237 C C . THR A 1 424 ? 35.873 3.394 -12.088 1.00 91.50 424 THR A C 1
ATOM 3239 O O . THR A 1 424 ? 35.193 4.100 -11.346 1.00 91.50 424 THR A O 1
ATOM 3242 N N . SER A 1 425 ? 36.186 3.772 -13.332 1.00 90.88 425 SER A N 1
ATOM 3243 C CA . SER A 1 425 ? 35.583 4.919 -14.013 1.00 90.88 425 SER A CA 1
ATOM 3244 C C . SER A 1 425 ? 34.400 4.533 -14.904 1.00 90.88 425 SER A C 1
ATOM 3246 O O . SER A 1 425 ? 33.573 5.396 -15.207 1.00 90.88 425 SER A O 1
ATOM 3248 N N . ALA A 1 426 ? 34.271 3.250 -15.264 1.00 93.62 426 ALA A N 1
ATOM 3249 C CA . ALA A 1 426 ? 33.165 2.753 -16.068 1.00 93.62 426 ALA A CA 1
ATOM 3250 C C . ALA A 1 426 ? 31.839 2.897 -15.306 1.00 93.62 426 ALA A C 1
ATOM 3252 O O . ALA A 1 426 ? 31.663 2.373 -14.205 1.00 93.62 426 ALA A O 1
ATOM 3253 N N . ALA A 1 427 ? 30.886 3.600 -15.916 1.00 95.94 427 ALA A N 1
ATOM 3254 C CA . ALA A 1 427 ? 29.570 3.855 -15.343 1.00 95.94 427 ALA A CA 1
ATOM 3255 C C . ALA A 1 427 ? 28.453 3.358 -16.275 1.00 95.94 427 ALA A C 1
ATOM 3257 O O . ALA A 1 427 ? 28.644 3.330 -17.496 1.00 95.94 427 ALA A O 1
ATOM 3258 N N . PRO A 1 428 ? 27.274 2.990 -15.738 1.00 97.06 428 PRO A N 1
ATOM 3259 C CA . PRO A 1 428 ? 26.090 2.746 -16.542 1.00 97.06 428 PRO A CA 1
ATOM 3260 C C . PRO A 1 428 ? 25.667 4.017 -17.275 1.00 97.06 428 PRO A C 1
ATOM 3262 O O . PRO A 1 428 ? 25.802 5.117 -16.742 1.00 97.06 428 PRO A O 1
ATOM 3265 N N . PHE A 1 429 ? 25.082 3.893 -18.459 1.00 93.06 429 PHE A N 1
ATOM 3266 C CA . PHE A 1 429 ? 24.542 5.040 -19.194 1.00 93.06 429 PHE A CA 1
ATOM 3267 C C . PHE A 1 429 ? 23.218 4.686 -19.859 1.00 93.06 429 PHE A C 1
ATOM 3269 O O . PHE A 1 429 ? 22.912 3.517 -20.083 1.00 93.06 429 PHE A O 1
ATOM 3276 N N . LEU A 1 430 ? 22.396 5.696 -20.130 1.00 91.25 430 LEU A N 1
ATOM 3277 C CA . LEU A 1 430 ? 21.070 5.492 -20.695 1.00 91.25 430 LEU A CA 1
ATOM 3278 C C . LEU A 1 430 ? 21.114 5.595 -22.223 1.00 91.25 430 LEU A C 1
ATOM 3280 O O . LEU A 1 430 ? 21.586 6.595 -22.758 1.00 91.25 430 LEU A O 1
ATOM 3284 N N . VAL A 1 431 ? 20.554 4.604 -22.911 1.00 86.31 431 VAL A N 1
ATOM 3285 C CA . VAL A 1 431 ? 20.277 4.641 -24.353 1.00 86.31 431 VAL A CA 1
ATOM 3286 C C . VAL A 1 431 ? 18.802 4.326 -24.543 1.00 86.31 431 VAL A C 1
ATOM 3288 O O . VAL A 1 431 ? 18.350 3.240 -24.193 1.00 86.31 431 VAL A O 1
ATOM 3291 N N . ASN A 1 432 ? 18.028 5.277 -25.067 1.00 81.69 432 ASN A N 1
ATOM 3292 C CA . ASN A 1 432 ? 16.608 5.086 -25.393 1.00 81.69 432 ASN A CA 1
ATOM 3293 C C . ASN A 1 432 ? 15.758 4.539 -24.221 1.00 81.69 432 ASN A C 1
ATOM 3295 O O . ASN A 1 432 ? 14.894 3.686 -24.407 1.00 81.69 432 ASN A O 1
ATOM 3299 N N . GLY A 1 433 ? 16.017 5.005 -22.993 1.00 83.62 433 GLY A N 1
ATOM 3300 C CA . GLY A 1 433 ? 15.347 4.541 -21.769 1.00 83.62 433 GLY A CA 1
ATOM 3301 C C . GLY A 1 433 ? 15.871 3.212 -21.204 1.00 83.62 433 GLY A C 1
ATOM 3302 O O . GLY A 1 433 ? 15.436 2.788 -20.135 1.00 83.62 433 GLY A O 1
ATOM 3303 N N . VAL A 1 434 ? 16.827 2.571 -21.876 1.00 91.31 434 VAL A N 1
ATOM 3304 C CA . VAL A 1 434 ? 17.463 1.323 -21.447 1.00 91.31 434 VAL A CA 1
ATOM 3305 C C . VAL A 1 434 ? 18.802 1.636 -20.790 1.00 91.31 434 VAL A C 1
ATOM 3307 O O . VAL A 1 434 ? 19.618 2.376 -21.338 1.00 91.31 434 VAL A O 1
ATOM 3310 N N . LEU A 1 435 ? 19.024 1.092 -19.595 1.00 95.69 435 LEU A N 1
ATOM 3311 C CA . LEU A 1 435 ? 20.279 1.260 -18.880 1.00 95.69 435 LEU A CA 1
ATOM 3312 C C . LEU A 1 435 ? 21.292 0.250 -19.424 1.00 95.69 435 LEU A C 1
ATOM 3314 O O . LEU A 1 435 ? 21.114 -0.965 -19.310 1.00 95.69 435 LEU A O 1
ATOM 3318 N N . MET A 1 436 ? 22.354 0.780 -20.013 1.00 96.69 436 MET A N 1
ATOM 3319 C CA . MET A 1 436 ? 23.495 0.027 -20.502 1.00 96.69 436 MET A CA 1
ATOM 3320 C C . MET A 1 436 ? 24.447 -0.223 -19.337 1.00 96.69 436 MET A C 1
ATOM 3322 O O . MET A 1 436 ? 24.889 0.726 -18.690 1.00 96.69 436 MET A O 1
ATOM 3326 N N . ILE A 1 437 ? 24.760 -1.490 -19.064 1.00 98.06 437 ILE A N 1
ATOM 3327 C CA . ILE A 1 437 ? 25.691 -1.898 -17.999 1.00 98.06 437 ILE A CA 1
ATOM 3328 C C . ILE A 1 437 ? 26.830 -2.737 -18.580 1.00 98.06 437 ILE A C 1
ATOM 3330 O O . ILE A 1 437 ? 26.596 -3.428 -19.575 1.00 98.06 437 ILE A O 1
ATOM 3334 N N . PRO A 1 438 ? 28.038 -2.722 -17.990 1.00 98.00 438 PRO A N 1
ATOM 3335 C CA . PRO A 1 438 ? 29.111 -3.598 -18.443 1.00 98.00 438 PRO A CA 1
ATOM 3336 C C . PRO A 1 438 ? 28.701 -5.075 -18.371 1.00 98.00 438 PRO A C 1
ATOM 3338 O O . PRO A 1 438 ? 28.024 -5.502 -17.432 1.00 98.00 438 PRO A O 1
ATOM 3341 N N . TYR A 1 439 ? 29.128 -5.864 -19.354 1.00 97.25 439 TYR A N 1
ATOM 3342 C CA . TYR A 1 439 ? 28.844 -7.296 -19.451 1.00 97.25 439 TYR A CA 1
ATOM 3343 C C . TYR A 1 439 ? 29.280 -8.051 -18.185 1.00 97.25 439 TYR A C 1
ATOM 3345 O O . TYR A 1 439 ? 28.491 -8.793 -17.611 1.00 97.25 439 TYR A O 1
ATOM 3353 N N . GLN A 1 440 ? 30.486 -7.779 -17.682 1.00 95.88 440 GLN A N 1
ATOM 3354 C CA . GLN A 1 440 ? 31.023 -8.397 -16.465 1.00 95.88 440 GLN A CA 1
ATOM 3355 C C . GLN A 1 440 ? 30.192 -8.038 -15.225 1.00 95.88 440 GLN A C 1
ATOM 3357 O O . GLN A 1 440 ? 30.003 -8.858 -14.325 1.00 95.88 440 GLN A O 1
ATOM 3362 N N . THR A 1 441 ? 29.647 -6.818 -15.175 1.00 97.06 441 THR A N 1
ATOM 3363 C CA . THR A 1 441 ? 28.705 -6.423 -14.124 1.00 97.06 441 THR A CA 1
ATOM 3364 C C . THR A 1 441 ? 27.426 -7.248 -14.223 1.00 97.06 441 THR A C 1
ATOM 3366 O O . THR A 1 441 ? 26.934 -7.723 -13.202 1.00 97.06 441 THR A O 1
ATOM 3369 N N . ALA A 1 442 ? 26.894 -7.458 -15.432 1.00 96.69 442 ALA A N 1
ATOM 3370 C CA . ALA A 1 442 ? 25.707 -8.283 -15.641 1.00 96.69 442 ALA A CA 1
ATOM 3371 C C . ALA A 1 442 ? 25.929 -9.738 -15.197 1.00 96.69 442 ALA A C 1
ATOM 3373 O O . ALA A 1 442 ? 25.098 -10.269 -14.458 1.00 96.69 442 ALA A O 1
ATOM 3374 N N . GLU A 1 443 ? 27.071 -10.340 -15.548 1.00 95.50 443 GLU A N 1
ATOM 3375 C CA . GLU A 1 443 ? 27.463 -11.678 -15.076 1.00 95.50 443 GLU A CA 1
ATOM 3376 C C . GLU A 1 443 ? 27.441 -11.768 -13.545 1.00 95.50 443 GLU A C 1
ATOM 3378 O O . GLU A 1 443 ? 26.918 -12.727 -12.979 1.00 95.50 443 GLU A O 1
ATOM 3383 N N . ALA A 1 444 ? 27.948 -10.740 -12.860 1.00 93.69 444 ALA A N 1
ATOM 3384 C CA . ALA A 1 444 ? 28.009 -10.720 -11.404 1.00 93.69 444 ALA A CA 1
ATOM 3385 C C . ALA A 1 444 ? 26.635 -10.533 -10.732 1.00 93.69 444 ALA A C 1
ATOM 3387 O O . ALA A 1 444 ? 26.393 -11.088 -9.657 1.00 93.69 444 ALA A O 1
ATOM 3388 N N . ILE A 1 445 ? 25.737 -9.728 -11.317 1.00 95.06 445 ILE A N 1
ATOM 3389 C CA . ILE A 1 445 ? 24.508 -9.301 -10.627 1.00 95.06 445 ILE A CA 1
ATOM 3390 C C . ILE A 1 445 ? 23.250 -10.096 -11.003 1.00 95.06 445 ILE A C 1
ATOM 3392 O O . ILE A 1 445 ? 22.306 -10.128 -10.210 1.00 95.06 445 ILE A O 1
ATOM 3396 N N . PHE A 1 446 ? 23.222 -10.767 -12.159 1.00 94.00 446 PHE A N 1
ATOM 3397 C CA . PHE A 1 446 ? 22.032 -11.489 -12.640 1.00 94.00 446 PHE A CA 1
ATOM 3398 C C . PHE A 1 446 ? 21.789 -12.837 -11.942 1.00 94.00 446 PHE A C 1
ATOM 3400 O O . PHE A 1 446 ? 20.728 -13.432 -12.127 1.00 94.00 446 PHE A O 1
ATOM 3407 N N . GLY A 1 447 ? 22.697 -13.238 -11.050 1.00 88.19 447 GLY A N 1
ATOM 3408 C CA . GLY A 1 447 ? 22.579 -14.426 -10.209 1.00 88.19 447 GLY A CA 1
ATOM 3409 C C . GLY A 1 447 ? 23.434 -15.585 -10.715 1.00 88.19 447 GLY A C 1
ATOM 3410 O O . GLY A 1 447 ? 23.678 -15.720 -11.909 1.00 88.19 447 GLY A O 1
ATOM 3411 N N . GLU A 1 448 ? 23.879 -16.434 -9.787 1.00 88.75 448 GLU A N 1
ATOM 3412 C CA . GLU A 1 448 ? 24.711 -17.612 -10.089 1.00 88.75 448 GLU A CA 1
ATOM 3413 C C . GLU A 1 448 ? 23.961 -18.691 -10.892 1.00 88.75 448 GLU A C 1
ATOM 3415 O O . GLU A 1 448 ? 24.580 -19.590 -11.451 1.00 88.75 448 GLU A O 1
ATOM 3420 N N . ASP A 1 449 ? 22.626 -18.618 -10.950 1.00 90.69 449 ASP A N 1
ATOM 3421 C CA . ASP A 1 449 ? 21.769 -19.500 -11.746 1.00 90.69 449 ASP A CA 1
ATOM 3422 C C . ASP A 1 449 ? 21.651 -19.074 -13.221 1.00 90.69 449 ASP A C 1
ATOM 3424 O O . ASP A 1 449 ? 20.883 -19.685 -13.972 1.00 90.69 449 ASP A O 1
ATOM 3428 N N . VAL A 1 450 ? 22.385 -18.033 -13.633 1.00 95.19 450 VAL A N 1
ATOM 3429 C CA . VAL A 1 450 ? 22.470 -17.567 -15.019 1.00 95.19 450 VAL A CA 1
ATOM 3430 C C . VAL A 1 450 ? 23.828 -17.934 -15.606 1.00 95.19 450 VAL A C 1
ATOM 3432 O O . VAL A 1 450 ? 24.870 -17.464 -15.156 1.00 95.19 450 VAL A O 1
ATOM 3435 N N . GLU A 1 451 ? 23.808 -18.753 -16.649 1.00 96.50 451 GLU A N 1
ATOM 3436 C CA . GLU A 1 451 ? 24.990 -19.105 -17.428 1.00 96.50 451 GLU A CA 1
ATOM 3437 C C . GLU A 1 451 ? 25.184 -18.082 -18.546 1.00 96.50 451 GLU A C 1
ATOM 3439 O O . GLU A 1 451 ? 24.253 -17.810 -19.307 1.00 96.50 451 GLU A O 1
ATOM 3444 N N . TRP A 1 452 ? 26.389 -17.523 -18.644 1.00 97.19 452 TRP A N 1
ATOM 3445 C CA . TRP A 1 452 ? 26.747 -16.523 -19.643 1.00 97.19 452 TRP A CA 1
ATOM 3446 C C . TRP A 1 452 ? 27.813 -17.058 -20.598 1.00 97.19 452 TRP A C 1
ATOM 3448 O O . TRP A 1 452 ? 28.795 -17.676 -20.184 1.00 97.19 452 TRP A O 1
ATOM 3458 N N . GLU A 1 453 ? 27.620 -16.803 -21.887 1.00 96.69 453 GLU A N 1
ATOM 3459 C CA . GLU A 1 453 ? 28.548 -17.147 -22.956 1.00 96.69 453 GLU A CA 1
ATOM 3460 C C . GLU A 1 453 ? 28.826 -15.909 -23.812 1.00 96.69 453 GLU A C 1
ATOM 3462 O O . GLU A 1 453 ? 27.912 -15.281 -24.351 1.00 96.69 453 GLU A O 1
ATOM 3467 N N . LEU A 1 454 ? 30.107 -15.583 -23.978 1.00 96.44 454 LEU A N 1
ATOM 3468 C CA . LEU A 1 454 ? 30.579 -14.509 -24.845 1.00 96.44 454 LEU A CA 1
ATOM 3469 C C . LEU A 1 454 ? 31.484 -15.095 -25.927 1.00 96.44 454 LEU A C 1
ATOM 3471 O O . LEU A 1 454 ? 32.435 -15.826 -25.636 1.00 96.44 454 LEU A O 1
ATOM 3475 N N . SER A 1 455 ? 31.195 -14.787 -27.191 1.00 94.00 455 SER A N 1
ATOM 3476 C CA . SER A 1 455 ? 32.022 -15.248 -28.305 1.00 94.00 455 SER A CA 1
ATOM 3477 C C . SER A 1 455 ? 33.429 -14.640 -28.247 1.00 94.00 455 SER A C 1
ATOM 3479 O O . SER A 1 455 ? 33.633 -13.528 -27.767 1.00 94.00 455 SER A O 1
ATOM 3481 N N . ALA A 1 456 ? 34.427 -15.359 -28.772 1.00 90.06 456 ALA A N 1
ATOM 3482 C CA . ALA A 1 456 ? 35.835 -14.941 -28.706 1.00 90.06 456 ALA A CA 1
ATOM 3483 C C . ALA A 1 456 ? 36.140 -13.612 -29.433 1.00 90.06 456 ALA A C 1
ATOM 3485 O O . ALA A 1 456 ? 37.158 -12.983 -29.164 1.00 90.06 456 ALA A O 1
ATOM 3486 N N . ASP A 1 457 ? 35.277 -13.199 -30.362 1.00 89.19 457 ASP A N 1
ATOM 3487 C CA . ASP A 1 457 ? 35.331 -11.916 -31.073 1.00 89.19 457 ASP A CA 1
ATOM 3488 C C . ASP A 1 457 ? 34.519 -10.801 -30.379 1.00 89.19 457 ASP A C 1
ATOM 3490 O O . ASP A 1 457 ? 34.400 -9.697 -30.914 1.00 89.19 457 ASP A O 1
ATOM 3494 N N . LEU A 1 458 ? 33.960 -11.093 -29.197 1.00 89.88 458 LEU A N 1
ATOM 3495 C CA . LEU A 1 458 ? 33.105 -10.224 -28.387 1.00 89.88 458 LEU A CA 1
ATOM 3496 C C . LEU A 1 458 ? 31.828 -9.760 -29.105 1.00 89.88 458 LEU A C 1
ATOM 3498 O O . LEU A 1 458 ? 31.217 -8.782 -28.690 1.00 89.88 458 LEU A O 1
ATOM 3502 N N . GLN A 1 459 ? 31.423 -10.424 -30.194 1.00 92.62 459 GLN A N 1
ATOM 3503 C CA . GLN A 1 459 ? 30.288 -9.988 -31.014 1.00 92.62 459 GLN A CA 1
ATOM 3504 C C . GLN A 1 459 ? 28.950 -10.585 -30.590 1.00 92.62 459 GLN A C 1
ATOM 3506 O O . GLN A 1 459 ? 27.916 -9.996 -30.890 1.00 92.62 459 GLN A O 1
ATOM 3511 N N . THR A 1 460 ? 28.944 -11.753 -29.951 1.00 94.56 460 THR A N 1
ATOM 3512 C CA . THR A 1 460 ? 27.727 -12.502 -29.623 1.00 94.56 460 THR A CA 1
ATOM 3513 C C . THR A 1 460 ? 27.706 -12.832 -28.143 1.00 94.56 460 THR A C 1
ATOM 3515 O O . THR A 1 460 ? 28.678 -13.365 -27.613 1.00 94.56 460 THR A O 1
ATOM 3518 N N . ILE A 1 461 ? 26.584 -12.528 -27.503 1.00 97.38 461 ILE A N 1
ATOM 3519 C CA . ILE A 1 461 ? 26.324 -12.768 -26.088 1.00 97.38 461 ILE A CA 1
ATOM 3520 C C . ILE A 1 461 ? 25.153 -13.742 -25.996 1.00 97.38 461 ILE A C 1
ATOM 3522 O O . ILE A 1 461 ? 24.148 -13.546 -26.679 1.00 97.38 461 ILE A O 1
ATOM 3526 N N . ALA A 1 462 ? 25.243 -14.747 -25.136 1.00 96.31 462 ALA A N 1
ATOM 3527 C CA . ALA A 1 462 ? 24.109 -15.566 -24.738 1.00 96.31 462 ALA A CA 1
ATOM 3528 C C . ALA A 1 462 ? 24.048 -15.661 -23.212 1.00 96.31 462 ALA A C 1
ATOM 3530 O O . ALA A 1 462 ? 25.063 -15.860 -22.555 1.00 96.31 462 ALA A O 1
ATOM 3531 N N . ALA A 1 463 ? 22.851 -15.516 -22.656 1.00 97.12 463 ALA A N 1
ATOM 3532 C CA . ALA A 1 463 ? 22.565 -15.716 -21.245 1.00 97.12 463 ALA A CA 1
ATOM 3533 C C . ALA A 1 463 ? 21.431 -16.732 -21.106 1.00 97.12 463 ALA A C 1
ATOM 3535 O O . ALA A 1 463 ? 20.410 -16.625 -21.792 1.00 97.12 463 ALA A O 1
ATOM 3536 N N . THR A 1 464 ? 21.590 -17.708 -20.218 1.00 96.38 464 THR A N 1
ATOM 3537 C CA . THR A 1 464 ? 20.628 -18.796 -20.025 1.00 96.38 464 THR A CA 1
ATOM 3538 C C . THR A 1 464 ? 20.305 -18.967 -18.553 1.00 96.38 464 THR A C 1
ATOM 3540 O O . THR A 1 464 ? 21.193 -19.123 -17.726 1.00 96.38 464 THR A O 1
ATOM 3543 N N . ARG A 1 465 ? 19.012 -18.985 -18.223 1.00 94.50 465 ARG A N 1
ATOM 3544 C CA . ARG A 1 465 ? 18.501 -19.230 -16.874 1.00 94.50 465 ARG A CA 1
ATOM 3545 C C . ARG A 1 465 ? 17.398 -20.278 -16.918 1.00 94.50 465 ARG A C 1
ATOM 3547 O O . ARG A 1 465 ? 16.249 -19.996 -17.275 1.00 94.50 465 ARG A O 1
ATOM 3554 N N . GLY A 1 466 ? 17.729 -21.513 -16.554 1.00 91.56 466 GLY A N 1
ATOM 3555 C CA . GLY A 1 466 ? 16.805 -22.639 -16.679 1.00 91.56 466 GLY A CA 1
ATOM 3556 C C . GLY A 1 466 ? 16.347 -22.827 -18.131 1.00 91.56 466 GLY A C 1
ATOM 3557 O O . GLY A 1 466 ? 17.143 -23.181 -18.989 1.00 91.56 466 GLY A O 1
ATOM 3558 N N . LYS A 1 467 ? 15.057 -22.600 -18.412 1.00 90.06 467 LYS A N 1
ATOM 3559 C CA . LYS A 1 467 ? 14.487 -22.694 -19.773 1.00 90.06 467 LYS A CA 1
ATOM 3560 C C . LYS A 1 467 ? 14.497 -21.374 -20.553 1.00 90.06 467 LYS A C 1
ATOM 3562 O O . LYS A 1 467 ? 14.098 -21.358 -21.713 1.00 90.06 467 LYS A O 1
ATOM 3567 N N . ASN A 1 468 ? 14.845 -20.275 -19.893 1.00 93.50 468 ASN A N 1
ATOM 3568 C CA . ASN A 1 468 ? 14.820 -18.946 -20.479 1.00 93.50 468 ASN A CA 1
ATOM 3569 C C . ASN A 1 468 ? 16.197 -18.645 -21.065 1.00 93.50 468 ASN A C 1
ATOM 3571 O O . ASN A 1 468 ? 17.200 -18.800 -20.372 1.00 93.50 468 ASN A O 1
ATOM 3575 N N . THR A 1 469 ? 16.241 -18.202 -22.314 1.00 94.31 469 THR A N 1
ATOM 3576 C CA . THR A 1 469 ? 17.479 -17.815 -22.994 1.00 94.31 469 THR A CA 1
ATOM 3577 C C . THR A 1 469 ? 17.341 -16.412 -23.565 1.00 94.31 469 THR A C 1
ATOM 3579 O O . THR A 1 469 ? 16.254 -16.002 -23.973 1.00 94.31 469 THR A O 1
ATOM 3582 N N . ALA A 1 470 ? 18.450 -15.685 -23.583 1.00 96.12 470 ALA A N 1
ATOM 3583 C CA . ALA A 1 470 ? 18.583 -14.350 -24.138 1.00 96.12 470 ALA A CA 1
ATOM 3584 C C . ALA A 1 470 ? 19.875 -14.305 -24.957 1.00 96.12 470 ALA A C 1
ATOM 3586 O O . ALA A 1 470 ? 20.957 -14.364 -24.380 1.00 96.12 470 ALA A O 1
ATOM 3587 N N . ALA A 1 471 ? 19.782 -14.216 -26.284 1.00 96.44 471 ALA A N 1
ATOM 3588 C CA . ALA A 1 471 ? 20.953 -14.046 -27.141 1.00 96.44 471 ALA A CA 1
ATOM 3589 C C . ALA A 1 471 ? 20.933 -12.689 -27.851 1.00 96.44 471 ALA A C 1
ATOM 3591 O O . ALA A 1 471 ? 19.902 -12.259 -28.372 1.00 96.44 471 ALA A O 1
ATOM 3592 N N . LEU A 1 472 ? 22.083 -12.018 -27.844 1.00 96.25 472 LEU A N 1
ATOM 3593 C CA . LEU A 1 472 ? 22.282 -10.664 -28.344 1.00 96.25 472 LEU A CA 1
ATOM 3594 C C . LEU A 1 472 ? 23.519 -10.612 -29.236 1.00 96.25 472 LEU A C 1
ATOM 3596 O O . LEU A 1 472 ? 24.463 -11.387 -29.071 1.00 96.25 472 LEU A O 1
ATOM 3600 N N . ARG A 1 473 ? 23.545 -9.640 -30.147 1.00 95.00 473 ARG A N 1
ATOM 3601 C CA . ARG A 1 473 ? 24.710 -9.354 -30.982 1.00 95.00 473 ARG A CA 1
ATOM 3602 C C . ARG A 1 473 ? 25.093 -7.886 -30.864 1.00 95.00 473 ARG A C 1
ATOM 3604 O O . ARG A 1 473 ? 24.225 -7.023 -30.934 1.00 95.00 473 ARG A O 1
ATOM 3611 N N . VAL A 1 474 ? 26.385 -7.603 -30.720 1.00 92.94 474 VAL A N 1
ATOM 3612 C CA . VAL A 1 474 ? 26.910 -6.231 -30.678 1.00 92.94 474 VAL A CA 1
ATOM 3613 C C . VAL A 1 474 ? 26.501 -5.468 -31.937 1.00 92.94 474 VAL A C 1
ATOM 3615 O O . VAL A 1 474 ? 26.599 -5.983 -33.052 1.00 92.94 474 VAL A O 1
ATOM 3618 N N . GLY A 1 475 ? 25.994 -4.250 -31.740 1.00 86.88 475 GLY A N 1
ATOM 3619 C CA . GLY A 1 475 ? 25.456 -3.394 -32.797 1.00 86.88 475 GLY A CA 1
ATOM 3620 C C . GLY A 1 475 ? 24.079 -3.806 -33.330 1.00 86.88 475 GLY A C 1
ATOM 3621 O O . GLY A 1 475 ? 23.561 -3.125 -34.207 1.00 86.88 475 GLY A O 1
ATOM 3622 N N . SER A 1 476 ? 23.469 -4.884 -32.819 1.00 90.75 476 SER A N 1
ATOM 3623 C CA . SER A 1 476 ? 22.105 -5.290 -33.171 1.00 90.75 476 SER A CA 1
ATOM 3624 C C . SER A 1 476 ? 21.141 -5.040 -32.015 1.00 90.75 476 SER A C 1
ATOM 3626 O O . SER A 1 476 ? 21.341 -5.534 -30.906 1.00 90.75 476 SER A O 1
ATOM 3628 N N . ALA A 1 477 ? 20.051 -4.326 -32.287 1.00 88.56 477 ALA A N 1
ATOM 3629 C CA . ALA A 1 477 ? 18.944 -4.149 -31.350 1.00 88.56 477 ALA A CA 1
ATOM 3630 C C . ALA A 1 477 ? 17.920 -5.299 -31.437 1.00 88.56 477 ALA A C 1
ATOM 3632 O O . ALA A 1 477 ? 16.731 -5.102 -31.199 1.00 88.56 477 ALA A O 1
ATOM 3633 N N . GLU A 1 478 ? 18.364 -6.503 -31.795 1.00 91.06 478 GLU A N 1
ATOM 3634 C CA . GLU A 1 478 ? 17.554 -7.720 -31.776 1.00 91.06 478 GLU A CA 1
ATOM 3635 C C . GLU A 1 478 ? 17.952 -8.603 -30.591 1.00 91.06 478 GLU A C 1
ATOM 3637 O O . GLU A 1 478 ? 19.130 -8.898 -30.378 1.00 91.06 478 GLU A O 1
ATOM 3642 N N . LEU A 1 479 ? 16.948 -9.036 -29.833 1.00 93.75 479 LEU A N 1
ATOM 3643 C CA . LEU A 1 479 ? 17.060 -9.980 -28.730 1.00 93.75 479 LEU A CA 1
ATOM 3644 C C . LEU A 1 479 ? 16.360 -11.278 -29.106 1.00 93.75 479 LEU A C 1
ATOM 3646 O O . LEU A 1 479 ? 15.144 -11.307 -29.294 1.00 93.75 479 LEU A O 1
ATOM 3650 N N . LEU A 1 480 ? 17.112 -12.368 -29.165 1.00 93.38 480 LEU A N 1
ATOM 3651 C CA . LEU A 1 480 ? 16.550 -13.694 -29.360 1.00 93.38 480 LEU A CA 1
ATOM 3652 C C . LEU A 1 480 ? 16.156 -14.282 -27.996 1.00 93.38 480 LEU A C 1
ATOM 3654 O O . LEU A 1 480 ? 17.023 -14.563 -27.167 1.00 93.38 480 LEU A O 1
ATOM 3658 N N . VAL A 1 481 ? 14.851 -14.456 -27.771 1.00 89.44 481 VAL A N 1
ATOM 3659 C CA . VAL A 1 481 ? 14.267 -15.080 -26.574 1.00 89.44 481 VAL A CA 1
ATOM 3660 C C . VAL A 1 481 ? 13.756 -16.470 -26.947 1.00 89.44 481 VAL A C 1
ATOM 3662 O O . VAL A 1 481 ? 12.716 -16.607 -27.600 1.00 89.44 481 VAL A O 1
ATOM 3665 N N . GLY A 1 482 ? 14.492 -17.518 -26.572 1.00 84.25 482 GLY A N 1
ATOM 3666 C CA . GLY A 1 482 ? 14.267 -18.855 -27.131 1.00 84.25 482 GLY A CA 1
ATOM 3667 C C . GLY A 1 482 ? 14.493 -18.853 -28.648 1.00 84.25 482 GLY A C 1
ATOM 3668 O O . GLY A 1 482 ? 15.573 -18.501 -29.108 1.00 84.25 482 GLY A O 1
ATOM 3669 N N . ASP A 1 483 ? 13.456 -19.182 -29.421 1.00 79.81 483 ASP A N 1
ATOM 3670 C CA . ASP A 1 483 ? 13.487 -19.136 -30.894 1.00 79.81 483 ASP A CA 1
ATOM 3671 C C . ASP A 1 483 ? 12.875 -17.843 -31.473 1.00 79.81 483 ASP A C 1
ATOM 3673 O O . ASP A 1 483 ? 12.799 -17.671 -32.691 1.00 79.81 483 ASP A O 1
ATOM 3677 N N . LYS A 1 484 ? 12.389 -16.930 -30.618 1.00 84.88 484 LYS A N 1
ATOM 3678 C CA . LYS A 1 484 ? 11.664 -15.724 -31.038 1.00 84.88 484 LYS A CA 1
ATOM 3679 C C . LYS A 1 484 ? 12.567 -14.494 -30.979 1.00 84.88 484 LYS A C 1
ATOM 3681 O O . LYS A 1 484 ? 13.027 -14.113 -29.907 1.00 84.88 484 LYS A O 1
ATOM 3686 N N . SER A 1 485 ? 12.763 -13.830 -32.117 1.00 88.38 485 SER A N 1
ATOM 3687 C CA . SER A 1 485 ? 13.423 -12.519 -32.160 1.00 88.38 485 SER A CA 1
ATOM 3688 C C . SER A 1 485 ? 12.467 -11.416 -31.692 1.00 88.38 485 SER A C 1
ATOM 3690 O O . SER A 1 485 ? 11.305 -11.377 -32.106 1.00 88.38 485 SER A O 1
ATOM 3692 N N . THR A 1 486 ? 12.950 -10.542 -30.812 1.00 85.38 486 THR A N 1
ATOM 3693 C CA . THR A 1 486 ? 12.238 -9.387 -30.254 1.00 85.38 486 THR A CA 1
ATOM 3694 C C . THR A 1 486 ? 13.106 -8.143 -30.411 1.00 85.38 486 THR A C 1
ATOM 3696 O O . THR A 1 486 ? 14.290 -8.163 -30.083 1.00 85.38 486 THR A O 1
ATOM 3699 N N . ALA A 1 487 ? 12.533 -7.046 -30.898 1.00 83.56 487 ALA A N 1
ATOM 3700 C CA . ALA A 1 487 ? 13.251 -5.783 -31.019 1.00 83.56 487 ALA A CA 1
ATOM 3701 C C . ALA A 1 487 ? 13.488 -5.132 -29.644 1.00 83.56 487 ALA A C 1
ATOM 3703 O O . ALA A 1 487 ? 12.602 -5.111 -28.792 1.00 83.56 487 ALA A O 1
ATOM 3704 N N . MET A 1 488 ? 14.667 -4.549 -29.457 1.00 88.31 488 MET A N 1
ATOM 3705 C CA . MET A 1 488 ? 15.040 -3.726 -28.311 1.00 88.31 488 MET A CA 1
ATOM 3706 C C . MET A 1 488 ? 15.183 -2.262 -28.728 1.00 88.31 488 MET A C 1
ATOM 3708 O O . MET A 1 488 ? 15.345 -1.942 -29.905 1.00 88.31 488 MET A O 1
ATOM 3712 N N . LEU A 1 489 ? 15.163 -1.372 -27.737 1.00 86.31 489 LEU A N 1
ATOM 3713 C CA . LEU A 1 489 ? 15.448 0.050 -27.936 1.00 86.31 489 LEU A CA 1
ATOM 3714 C C . LEU A 1 489 ? 16.947 0.370 -27.891 1.00 86.31 489 LEU A C 1
ATOM 3716 O O . LEU A 1 489 ? 17.341 1.443 -28.324 1.00 86.31 489 LEU A O 1
ATOM 3720 N N . ALA A 1 490 ? 17.786 -0.537 -27.390 1.00 89.00 490 ALA A N 1
ATOM 3721 C CA . ALA A 1 490 ? 19.232 -0.353 -27.333 1.00 89.00 490 ALA A CA 1
ATOM 3722 C C . ALA A 1 490 ? 19.957 -1.649 -27.712 1.00 89.00 490 ALA A C 1
ATOM 3724 O O . ALA A 1 490 ? 19.575 -2.736 -27.273 1.00 89.00 490 ALA A O 1
ATOM 3725 N N . ALA A 1 491 ? 21.002 -1.518 -28.528 1.00 90.94 491 ALA A N 1
ATOM 3726 C CA . ALA A 1 491 ? 21.898 -2.608 -28.896 1.00 90.94 491 ALA A CA 1
ATOM 3727 C C . ALA A 1 491 ? 23.065 -2.717 -27.898 1.00 90.94 491 ALA A C 1
ATOM 3729 O O . ALA A 1 491 ? 23.473 -1.699 -27.335 1.00 90.94 491 ALA A O 1
ATOM 3730 N N . PRO A 1 492 ? 23.664 -3.907 -27.702 1.00 95.81 492 PRO A N 1
ATOM 3731 C CA . PRO A 1 492 ? 24.957 -4.010 -27.036 1.00 95.81 492 PRO A CA 1
ATOM 3732 C C . PRO A 1 492 ? 26.027 -3.225 -27.804 1.00 95.81 492 PRO A C 1
ATOM 3734 O O . PRO A 1 492 ? 26.070 -3.276 -29.038 1.00 95.81 492 PRO A O 1
ATOM 3737 N N . VAL A 1 493 ? 26.903 -2.523 -27.088 1.00 93.38 493 VAL A N 1
ATOM 3738 C CA . VAL A 1 493 ? 27.929 -1.642 -27.671 1.00 93.38 493 VAL A CA 1
ATOM 3739 C C . VAL A 1 493 ? 29.263 -1.805 -26.959 1.00 93.38 493 VAL A C 1
ATOM 3741 O O . VAL A 1 493 ? 29.301 -2.144 -25.781 1.00 93.38 493 VAL A O 1
ATOM 3744 N N . ILE A 1 494 ? 30.359 -1.544 -27.670 1.00 91.00 494 ILE A N 1
ATOM 3745 C CA . ILE A 1 494 ? 31.701 -1.490 -27.083 1.00 91.00 494 ILE A CA 1
ATOM 3746 C C . ILE A 1 494 ? 32.128 -0.025 -27.021 1.00 91.00 494 ILE A C 1
ATOM 3748 O O . ILE A 1 494 ? 32.155 0.649 -28.052 1.00 91.00 494 ILE A O 1
ATOM 3752 N N . ILE A 1 495 ? 32.448 0.455 -25.821 1.00 87.19 495 ILE A N 1
ATOM 3753 C CA . ILE A 1 495 ? 32.940 1.812 -25.563 1.00 87.19 495 ILE A CA 1
ATOM 3754 C C . ILE A 1 495 ? 34.202 1.675 -24.723 1.00 87.19 495 ILE A C 1
ATOM 3756 O O . ILE A 1 495 ? 34.168 1.003 -23.698 1.00 87.19 495 ILE A O 1
ATOM 3760 N N . ASP A 1 496 ? 35.303 2.276 -25.177 1.00 86.25 496 ASP A N 1
ATOM 3761 C CA . ASP A 1 496 ? 36.597 2.256 -24.480 1.00 86.25 496 ASP A CA 1
ATOM 3762 C C . ASP A 1 496 ? 37.020 0.842 -24.022 1.00 86.25 496 ASP A C 1
ATOM 3764 O O . ASP A 1 496 ? 37.397 0.619 -22.878 1.00 86.25 496 ASP A O 1
ATOM 3768 N N . ASP A 1 497 ? 36.918 -0.131 -24.938 1.00 88.38 497 ASP A N 1
ATOM 3769 C CA . ASP A 1 497 ? 37.206 -1.561 -24.724 1.00 88.38 497 ASP A CA 1
ATOM 3770 C C . ASP A 1 497 ? 36.305 -2.283 -23.694 1.00 88.38 497 ASP A C 1
ATOM 3772 O O . ASP A 1 497 ? 36.519 -3.461 -23.397 1.00 88.38 497 ASP A O 1
ATOM 3776 N N . VAL A 1 498 ? 35.239 -1.636 -23.210 1.00 93.75 498 VAL A N 1
ATOM 3777 C CA . VAL A 1 498 ? 34.223 -2.236 -22.334 1.00 93.75 498 VAL A CA 1
ATOM 3778 C C . VAL A 1 498 ? 32.968 -2.576 -23.138 1.00 93.75 498 VAL A C 1
ATOM 3780 O O . VAL A 1 498 ? 32.384 -1.727 -23.813 1.00 93.75 498 VAL A O 1
ATOM 3783 N N . LEU A 1 499 ? 32.532 -3.836 -23.058 1.00 96.12 499 LEU A N 1
ATOM 3784 C CA . LEU A 1 499 ? 31.273 -4.296 -23.644 1.00 96.12 499 LEU A CA 1
ATOM 3785 C C . LEU A 1 499 ? 30.111 -3.959 -22.707 1.00 96.12 499 LEU A C 1
ATOM 3787 O O . LEU A 1 499 ? 30.050 -4.466 -21.590 1.00 96.12 499 LEU A O 1
ATOM 3791 N N . TYR A 1 500 ? 29.164 -3.163 -23.189 1.00 97.19 500 TYR A N 1
ATOM 3792 C CA . TYR A 1 500 ? 27.931 -2.813 -22.496 1.00 97.19 500 TYR A CA 1
ATOM 3793 C C . TYR A 1 500 ? 26.728 -3.537 -23.095 1.00 97.19 500 TYR A C 1
ATOM 3795 O O . TYR A 1 500 ? 26.597 -3.642 -24.316 1.00 97.19 500 TYR A O 1
ATOM 3803 N N . ILE A 1 501 ? 25.814 -3.982 -22.234 1.00 97.62 501 ILE A N 1
ATOM 3804 C CA . ILE A 1 501 ? 24.596 -4.700 -22.616 1.00 97.62 501 ILE A CA 1
ATOM 3805 C C . ILE A 1 501 ? 23.334 -4.010 -22.066 1.00 97.62 501 ILE A C 1
ATOM 3807 O O . ILE A 1 501 ? 23.396 -3.370 -21.011 1.00 97.62 501 ILE A O 1
ATOM 3811 N N . PRO A 1 502 ? 22.180 -4.150 -22.743 1.00 96.69 502 PRO A N 1
ATOM 3812 C CA . PRO A 1 502 ? 20.912 -3.577 -22.294 1.00 96.69 502 PRO A CA 1
ATOM 3813 C C . PRO A 1 502 ? 20.322 -4.370 -21.115 1.00 96.69 502 PRO A C 1
ATOM 3815 O O . PRO A 1 502 ? 19.790 -5.467 -21.291 1.00 96.69 502 PRO A O 1
ATOM 3818 N N . ALA A 1 503 ? 20.379 -3.818 -19.900 1.00 96.81 503 ALA A N 1
ATOM 3819 C CA . ALA A 1 503 ? 20.069 -4.561 -18.677 1.00 96.81 503 ALA A CA 1
ATOM 3820 C C . ALA A 1 503 ? 18.596 -4.998 -18.567 1.00 96.81 503 ALA A C 1
ATOM 3822 O O . ALA A 1 503 ? 18.317 -6.165 -18.282 1.00 96.81 503 ALA A O 1
ATOM 3823 N N . GLN A 1 504 ? 17.638 -4.086 -18.789 1.00 95.00 504 GLN A N 1
ATOM 3824 C CA . GLN A 1 504 ? 16.214 -4.398 -18.590 1.00 95.00 504 GLN A CA 1
ATOM 3825 C C . GLN A 1 504 ? 15.678 -5.459 -19.572 1.00 95.00 504 GLN A C 1
ATOM 3827 O O . GLN A 1 504 ? 15.026 -6.398 -19.105 1.00 95.00 504 GLN A O 1
ATOM 3832 N N . PRO A 1 505 ? 15.950 -5.387 -20.895 1.00 94.38 505 PRO A N 1
ATOM 3833 C CA . PRO A 1 505 ? 15.524 -6.428 -21.833 1.00 94.38 505 PRO A CA 1
ATOM 3834 C C . PRO A 1 505 ? 16.100 -7.808 -21.503 1.00 94.38 505 PRO A C 1
ATOM 3836 O O . PRO A 1 505 ? 15.368 -8.798 -21.535 1.00 94.38 505 PRO A O 1
ATOM 3839 N N . VAL A 1 506 ? 17.380 -7.877 -21.116 1.00 96.56 506 VAL A N 1
ATOM 3840 C CA . VAL A 1 506 ? 18.013 -9.142 -20.714 1.00 96.56 506 VAL A CA 1
ATOM 3841 C C . VAL A 1 506 ? 17.365 -9.695 -19.443 1.00 96.56 506 VAL A C 1
ATOM 3843 O O . VAL A 1 506 ? 17.044 -10.880 -19.386 1.00 96.56 506 VAL A O 1
ATOM 3846 N N . ALA A 1 507 ? 17.081 -8.847 -18.448 1.00 95.38 507 ALA A N 1
ATOM 3847 C CA . ALA A 1 507 ? 16.407 -9.279 -17.222 1.00 95.38 507 ALA A CA 1
ATOM 3848 C C . ALA A 1 507 ? 15.007 -9.831 -17.513 1.00 95.38 507 ALA A C 1
ATOM 3850 O O . ALA A 1 507 ? 14.646 -10.902 -17.022 1.00 95.38 507 ALA A O 1
ATOM 3851 N N . SER A 1 508 ? 14.250 -9.145 -18.373 1.00 92.50 508 SER A N 1
ATOM 3852 C CA . SER A 1 508 ? 12.923 -9.583 -18.806 1.00 92.50 508 SER A CA 1
ATOM 3853 C C . SER A 1 508 ? 12.966 -10.950 -19.494 1.00 92.50 508 SER A C 1
ATOM 3855 O O . SER A 1 508 ? 12.231 -11.854 -19.091 1.00 92.50 508 SER A O 1
ATOM 3857 N N . ALA A 1 509 ? 13.874 -11.142 -20.459 1.00 94.19 509 ALA A N 1
ATOM 3858 C CA . ALA A 1 509 ? 14.023 -12.408 -21.179 1.00 94.19 509 ALA A CA 1
ATOM 3859 C C . ALA A 1 509 ? 14.390 -13.579 -20.257 1.00 94.19 509 ALA A C 1
ATOM 3861 O O . ALA A 1 509 ? 13.910 -14.693 -20.453 1.00 94.19 509 ALA A O 1
ATOM 3862 N N . LEU A 1 510 ? 15.181 -13.325 -19.212 1.00 93.25 510 LEU A N 1
ATOM 3863 C CA . LEU A 1 510 ? 15.574 -14.331 -18.224 1.00 93.25 510 LEU A CA 1
ATOM 3864 C C . LEU A 1 510 ? 14.527 -14.548 -17.116 1.00 93.25 510 LEU A C 1
ATOM 3866 O O . LEU A 1 510 ? 14.663 -15.472 -16.308 1.00 93.25 510 LEU A O 1
ATOM 3870 N N . GLY A 1 511 ? 13.464 -13.739 -17.058 1.00 91.81 511 GLY A N 1
ATOM 3871 C CA . GLY A 1 511 ? 12.483 -13.773 -15.968 1.00 91.81 511 GLY A CA 1
ATOM 3872 C C . GLY A 1 511 ? 13.071 -13.319 -14.626 1.00 91.81 511 GLY A C 1
ATOM 3873 O O . GLY A 1 511 ? 12.730 -13.860 -13.572 1.00 91.81 511 GLY A O 1
ATOM 3874 N N . VAL A 1 512 ? 14.012 -12.379 -14.672 1.00 94.06 512 VAL A N 1
ATOM 3875 C CA . VAL A 1 512 ? 14.622 -11.717 -13.516 1.00 94.06 512 VAL A CA 1
ATOM 3876 C C . VAL A 1 512 ? 13.852 -10.431 -13.214 1.00 94.06 512 VAL A C 1
ATOM 3878 O O . VAL A 1 512 ? 13.465 -9.698 -14.123 1.00 94.06 512 VAL A O 1
ATOM 3881 N N . SER A 1 513 ? 13.618 -10.146 -11.931 1.00 95.38 513 SER A N 1
ATOM 3882 C CA . SER A 1 513 ? 12.926 -8.920 -11.532 1.00 95.38 513 SER A CA 1
ATOM 3883 C C . SER A 1 513 ? 13.814 -7.707 -11.773 1.00 95.38 513 SER A C 1
ATOM 3885 O O . SER A 1 513 ? 14.892 -7.614 -11.188 1.00 95.38 513 SER A O 1
ATOM 3887 N N . ALA A 1 514 ? 13.319 -6.761 -12.568 1.00 95.94 514 ALA A N 1
ATOM 3888 C CA . ALA A 1 514 ? 13.941 -5.467 -12.803 1.00 95.94 514 ALA A CA 1
ATOM 3889 C C . ALA A 1 514 ? 12.916 -4.345 -12.574 1.00 95.94 514 ALA A C 1
ATOM 3891 O O . ALA A 1 514 ? 11.853 -4.336 -13.196 1.00 95.94 514 ALA A O 1
ATOM 3892 N N . GLY A 1 515 ? 13.217 -3.415 -11.669 1.00 96.69 515 GLY A N 1
ATOM 3893 C CA . GLY A 1 515 ? 12.442 -2.194 -11.458 1.00 96.69 515 GLY A CA 1
ATOM 3894 C C . GLY A 1 515 ? 13.234 -0.976 -11.904 1.00 96.69 515 GLY A C 1
ATOM 3895 O O . GLY A 1 515 ? 14.369 -0.786 -11.477 1.00 96.69 515 GLY A O 1
ATOM 3896 N N . TRP A 1 516 ? 12.638 -0.163 -12.770 1.00 95.56 516 TRP A N 1
ATOM 3897 C CA . TRP A 1 516 ? 13.228 1.076 -13.263 1.00 95.56 516 TRP A CA 1
ATOM 3898 C C . TRP A 1 516 ? 12.506 2.274 -12.656 1.00 95.56 516 TRP A C 1
ATOM 3900 O O . TRP A 1 516 ? 11.290 2.393 -12.803 1.00 95.56 516 TRP A O 1
ATOM 3910 N N . ASP A 1 517 ? 13.262 3.151 -12.001 1.00 96.25 517 ASP A N 1
ATOM 3911 C CA . ASP A 1 517 ? 12.802 4.469 -11.585 1.00 96.25 517 ASP A CA 1
ATOM 3912 C C . ASP A 1 517 ? 13.317 5.537 -12.556 1.00 96.25 517 ASP A C 1
ATOM 3914 O O . ASP A 1 517 ? 14.512 5.837 -12.578 1.00 96.25 517 ASP A O 1
ATOM 3918 N N . GLU A 1 518 ? 12.425 6.122 -13.356 1.00 90.69 518 GLU A N 1
ATOM 3919 C CA . GLU A 1 518 ? 12.798 7.103 -14.384 1.00 90.69 518 GLU A CA 1
ATOM 3920 C C . GLU A 1 518 ? 13.348 8.398 -13.767 1.00 90.69 518 GLU A C 1
ATOM 3922 O O . GLU A 1 518 ? 14.375 8.910 -14.223 1.00 90.69 518 GLU A O 1
ATOM 3927 N N . GLU A 1 519 ? 12.697 8.902 -12.712 1.00 91.38 519 GLU A N 1
ATOM 3928 C CA . GLU A 1 519 ? 12.992 10.206 -12.104 1.00 91.38 519 GLU A CA 1
ATOM 3929 C C . GLU A 1 519 ? 14.397 10.246 -11.490 1.00 91.38 519 GLU A C 1
ATOM 3931 O O . GLU A 1 519 ? 15.148 11.193 -11.727 1.00 91.38 519 GLU A O 1
ATOM 3936 N N . SER A 1 520 ? 14.794 9.187 -10.778 1.00 94.25 520 SER A N 1
ATOM 3937 C CA . SER A 1 520 ? 16.149 9.064 -10.215 1.00 94.25 520 SER A CA 1
ATOM 3938 C C . SER A 1 520 ? 17.129 8.397 -11.186 1.00 94.25 520 SER A C 1
ATOM 3940 O O . SER A 1 520 ? 18.342 8.437 -10.975 1.00 94.25 520 SER A O 1
ATOM 3942 N N . SER A 1 521 ? 16.621 7.811 -12.276 1.00 94.69 521 SER A N 1
ATOM 3943 C CA . SER A 1 521 ? 17.369 6.996 -13.242 1.00 94.69 521 SER A CA 1
ATOM 3944 C C . SER A 1 521 ? 18.122 5.846 -12.570 1.00 94.69 521 SER A C 1
ATOM 3946 O O . SER A 1 521 ? 19.327 5.660 -12.776 1.00 94.69 521 SER A O 1
ATOM 3948 N N . VAL A 1 522 ? 17.393 5.110 -11.731 1.00 97.94 522 VAL A N 1
ATOM 3949 C CA . VAL A 1 522 ? 17.906 3.995 -10.934 1.00 97.94 522 VAL A CA 1
ATOM 3950 C C . VAL A 1 522 ? 17.256 2.694 -11.393 1.00 97.94 522 VAL A C 1
ATOM 3952 O O . VAL A 1 522 ? 16.034 2.588 -11.479 1.00 97.94 522 VAL A O 1
ATOM 3955 N N . LEU A 1 523 ? 18.084 1.689 -11.667 1.00 98.31 523 LEU A N 1
ATOM 3956 C CA . LEU A 1 523 ? 17.666 0.328 -11.973 1.00 98.31 523 LEU A CA 1
ATOM 3957 C C . LEU A 1 523 ? 17.935 -0.576 -10.772 1.00 98.31 523 LEU A C 1
ATOM 3959 O O . LEU A 1 523 ? 19.058 -0.630 -10.272 1.00 98.31 523 LEU A O 1
ATOM 3963 N N . ILE A 1 524 ? 16.922 -1.333 -10.360 1.00 98.19 524 ILE A N 1
ATOM 3964 C CA . ILE A 1 524 ? 17.024 -2.345 -9.314 1.00 98.19 524 ILE A CA 1
ATOM 3965 C C . ILE A 1 524 ? 16.817 -3.722 -9.930 1.00 98.19 524 ILE A C 1
ATOM 3967 O O . ILE A 1 524 ? 15.799 -3.964 -10.575 1.00 98.19 524 ILE A O 1
ATOM 3971 N N . ILE A 1 525 ? 17.769 -4.626 -9.714 1.00 97.19 525 ILE A N 1
ATOM 3972 C CA . ILE A 1 525 ? 17.715 -6.020 -10.163 1.00 97.19 525 ILE A CA 1
ATOM 3973 C C . ILE A 1 525 ? 17.704 -6.922 -8.932 1.00 97.19 525 ILE A C 1
ATOM 3975 O O . ILE A 1 525 ? 18.621 -6.848 -8.116 1.00 97.19 525 ILE A O 1
ATOM 3979 N N . SER A 1 526 ? 16.687 -7.780 -8.815 1.00 95.81 526 SER A N 1
ATOM 3980 C CA . SER A 1 526 ? 16.553 -8.760 -7.727 1.00 95.81 526 SER A CA 1
ATOM 3981 C C . SER A 1 526 ? 16.540 -10.188 -8.286 1.00 95.81 526 SER A C 1
ATOM 3983 O O . SER A 1 526 ? 15.696 -10.525 -9.122 1.00 95.81 526 SER A O 1
ATOM 3985 N N . THR A 1 527 ? 17.449 -11.041 -7.808 1.00 93.62 527 THR A N 1
ATOM 3986 C CA . THR A 1 527 ? 17.654 -12.430 -8.268 1.00 93.62 527 THR A CA 1
ATOM 3987 C C . THR A 1 527 ? 17.731 -13.392 -7.081 1.00 93.62 527 THR A C 1
ATOM 3989 O O . THR A 1 527 ? 17.967 -12.983 -5.950 1.00 93.62 527 THR A O 1
ATOM 3992 N N . GLY A 1 528 ? 17.474 -14.686 -7.296 1.00 90.06 528 GLY A N 1
ATOM 3993 C CA . GLY A 1 528 ? 17.454 -15.688 -6.215 1.00 90.06 528 GLY A CA 1
ATOM 3994 C C . GLY A 1 528 ? 16.156 -15.758 -5.392 1.00 90.06 528 GLY A C 1
ATOM 3995 O O . GLY A 1 528 ? 16.041 -16.596 -4.504 1.00 90.06 528 GLY A O 1
ATOM 3996 N N . ALA A 1 529 ? 15.145 -14.941 -5.708 1.00 90.81 529 ALA A N 1
ATOM 3997 C CA . ALA A 1 529 ? 13.801 -15.033 -5.135 1.00 90.81 529 ALA A CA 1
ATOM 3998 C C . ALA A 1 529 ? 12.720 -14.783 -6.196 1.00 90.81 529 ALA A C 1
ATOM 4000 O O . ALA A 1 529 ? 12.935 -14.056 -7.165 1.00 90.81 529 ALA A O 1
ATOM 4001 N N . TYR A 1 530 ? 11.540 -15.381 -6.006 1.00 87.56 530 TYR A N 1
ATOM 4002 C CA . TYR A 1 530 ? 10.380 -15.078 -6.841 1.00 87.56 530 TYR A CA 1
ATOM 4003 C C . TYR A 1 530 ? 9.802 -13.710 -6.462 1.00 87.56 530 TYR A C 1
ATOM 4005 O O . TYR A 1 530 ? 9.501 -13.456 -5.292 1.00 87.56 530 TYR A O 1
ATOM 4013 N N . VAL A 1 531 ? 9.614 -12.857 -7.468 1.00 92.00 531 VAL A N 1
ATOM 4014 C CA . VAL A 1 531 ? 8.976 -11.546 -7.342 1.00 92.00 531 VAL A CA 1
ATOM 4015 C C . VAL A 1 531 ? 7.688 -11.564 -8.148 1.00 92.00 531 VAL A C 1
ATOM 4017 O O . VAL A 1 531 ? 7.695 -11.844 -9.345 1.00 92.00 531 VAL A O 1
ATOM 4020 N N . PHE A 1 532 ? 6.570 -11.281 -7.485 1.00 83.75 532 PHE A N 1
ATOM 4021 C CA . PHE A 1 532 ? 5.272 -11.218 -8.142 1.00 83.75 532 PHE A CA 1
ATOM 4022 C C . PHE A 1 532 ? 5.184 -9.964 -9.035 1.00 83.75 532 PHE A C 1
ATOM 4024 O O . PHE A 1 532 ? 5.336 -8.860 -8.514 1.00 83.75 532 PHE A O 1
ATOM 4031 N N . PRO A 1 533 ? 4.915 -10.099 -10.349 1.00 76.88 533 PRO A N 1
ATOM 4032 C CA . PRO A 1 533 ? 4.904 -8.962 -11.275 1.00 76.88 533 PRO A CA 1
ATOM 4033 C C . PRO A 1 533 ? 3.549 -8.237 -11.348 1.00 76.88 533 PRO A C 1
ATOM 4035 O O . PRO A 1 533 ? 3.419 -7.243 -12.057 1.00 76.88 533 PRO A O 1
ATOM 4038 N N . GLY A 1 534 ? 2.510 -8.757 -10.687 1.00 79.44 534 GLY A N 1
ATOM 4039 C CA . GLY A 1 534 ? 1.164 -8.190 -10.750 1.00 79.44 534 GLY A CA 1
ATOM 4040 C C . GLY A 1 534 ? 0.964 -7.008 -9.804 1.00 79.44 534 GLY A C 1
ATOM 4041 O O . GLY A 1 534 ? 1.718 -6.814 -8.852 1.00 79.44 534 GLY A O 1
ATOM 4042 N N . LYS A 1 535 ? -0.108 -6.246 -10.052 1.00 80.94 535 LYS A N 1
ATOM 4043 C CA . LYS A 1 535 ? -0.471 -5.093 -9.223 1.00 80.94 535 LYS A CA 1
ATOM 4044 C C . LYS A 1 535 ? -0.810 -5.493 -7.790 1.00 80.94 535 LYS A C 1
ATOM 4046 O O . LYS A 1 535 ? -1.470 -6.512 -7.572 1.00 80.94 535 LYS A O 1
ATOM 4051 N N . VAL A 1 536 ? -0.423 -4.650 -6.837 1.00 81.31 536 VAL A N 1
ATOM 4052 C CA . VAL A 1 536 ? -0.678 -4.834 -5.404 1.00 81.31 536 VAL A CA 1
ATOM 4053 C C . VAL A 1 536 ? -1.591 -3.717 -4.901 1.00 81.31 536 VAL A C 1
ATOM 4055 O O . VAL A 1 536 ? -1.400 -2.546 -5.220 1.00 81.31 536 VAL A O 1
ATOM 4058 N N . ALA A 1 537 ? -2.611 -4.086 -4.123 1.00 81.31 537 ALA A N 1
ATOM 4059 C CA . ALA A 1 537 ? -3.504 -3.115 -3.498 1.00 81.31 537 ALA A CA 1
ATOM 4060 C C . ALA A 1 537 ? -2.765 -2.319 -2.415 1.00 81.31 537 ALA A C 1
ATOM 4062 O O . ALA A 1 537 ? -1.934 -2.871 -1.694 1.00 81.31 537 ALA A O 1
ATOM 4063 N N . HIS A 1 538 ? -3.134 -1.050 -2.245 1.00 86.25 538 HIS A N 1
ATOM 4064 C CA . HIS A 1 538 ? -2.529 -0.134 -1.271 1.00 86.25 538 HIS A CA 1
ATOM 4065 C C . HIS A 1 538 ? -2.447 -0.729 0.147 1.00 86.25 538 HIS A C 1
ATOM 4067 O O . HIS A 1 538 ? -1.364 -0.798 0.719 1.00 86.25 538 HIS A O 1
ATOM 4073 N N . GLY A 1 539 ? -3.536 -1.302 0.667 1.00 87.94 539 GLY A N 1
ATOM 4074 C CA . GLY A 1 539 ? -3.541 -1.936 1.995 1.00 87.94 539 GLY A CA 1
ATOM 4075 C C . GLY A 1 539 ? -2.663 -3.193 2.139 1.00 87.94 539 GLY A C 1
ATOM 4076 O O . GLY A 1 539 ? -2.415 -3.639 3.255 1.00 87.94 539 GLY A O 1
ATOM 4077 N N . ALA A 1 540 ? -2.173 -3.776 1.039 1.00 89.38 540 ALA A N 1
ATOM 4078 C CA . ALA A 1 540 ? -1.321 -4.970 1.039 1.00 89.38 540 ALA A CA 1
ATOM 4079 C C . ALA A 1 540 ? 0.175 -4.656 0.838 1.00 89.38 540 ALA A C 1
ATOM 4081 O O . ALA A 1 540 ? 0.998 -5.576 0.833 1.00 89.38 540 ALA A O 1
ATOM 4082 N N . MET A 1 541 ? 0.539 -3.380 0.677 1.00 94.06 541 MET A N 1
ATOM 4083 C CA . MET A 1 541 ? 1.883 -2.956 0.273 1.00 94.06 541 MET A CA 1
ATOM 4084 C C . MET A 1 541 ? 2.989 -3.357 1.259 1.00 94.06 541 MET A C 1
ATOM 4086 O O . MET A 1 541 ? 4.072 -3.742 0.838 1.00 94.06 541 MET A O 1
ATOM 4090 N N . ASN A 1 542 ? 2.700 -3.342 2.564 1.00 95.31 542 ASN A N 1
ATOM 4091 C CA . ASN A 1 542 ? 3.659 -3.710 3.613 1.00 95.31 542 ASN A CA 1
ATOM 4092 C C . ASN A 1 542 ? 3.733 -5.227 3.875 1.00 95.31 542 ASN A C 1
ATOM 4094 O O . ASN A 1 542 ? 4.573 -5.675 4.649 1.00 95.31 542 ASN A O 1
ATOM 4098 N N . GLY A 1 543 ? 2.847 -6.019 3.259 1.00 93.81 543 GLY A N 1
ATOM 4099 C CA . GLY A 1 543 ? 2.785 -7.477 3.423 1.00 93.81 543 GLY A CA 1
ATOM 4100 C C . GLY A 1 543 ? 3.559 -8.264 2.363 1.00 93.81 543 GLY A C 1
ATOM 4101 O O . GLY A 1 543 ? 3.413 -9.483 2.290 1.00 93.81 543 GLY A O 1
ATOM 4102 N N . GLN A 1 544 ? 4.321 -7.582 1.506 1.00 94.25 544 GLN A N 1
ATOM 4103 C CA . GLN A 1 544 ? 5.073 -8.211 0.420 1.00 94.25 544 GLN A CA 1
ATOM 4104 C C . GLN A 1 544 ? 6.402 -8.795 0.914 1.00 94.25 544 GLN A C 1
ATOM 4106 O O . GLN A 1 544 ? 6.924 -8.388 1.953 1.00 94.25 544 GLN A O 1
ATOM 4111 N N . ASN A 1 545 ? 6.959 -9.756 0.167 1.00 93.38 545 ASN A N 1
ATOM 4112 C CA . ASN A 1 545 ? 8.289 -10.283 0.481 1.00 93.38 545 ASN A CA 1
ATOM 4113 C C . ASN A 1 545 ? 9.371 -9.209 0.267 1.00 93.38 545 ASN A C 1
ATOM 4115 O O . ASN A 1 545 ? 9.192 -8.274 -0.511 1.00 93.38 545 ASN A O 1
ATOM 4119 N N . GLU A 1 546 ? 10.526 -9.376 0.913 1.00 92.50 546 GLU A N 1
ATOM 4120 C CA . GLU A 1 546 ? 11.609 -8.391 0.817 1.00 92.50 546 GLU A CA 1
ATOM 4121 C C . GLU A 1 546 ? 12.125 -8.183 -0.616 1.00 92.50 546 GLU A C 1
ATOM 4123 O O . GLU A 1 546 ? 12.472 -7.063 -0.978 1.00 92.50 546 GLU A O 1
ATOM 4128 N N . ALA A 1 547 ? 12.151 -9.231 -1.448 1.00 94.31 547 ALA A N 1
ATOM 4129 C CA . ALA A 1 547 ? 12.639 -9.164 -2.829 1.00 94.31 547 ALA A CA 1
ATOM 4130 C C . ALA A 1 547 ? 11.727 -8.354 -3.767 1.00 94.31 547 ALA A C 1
ATOM 4132 O O . ALA A 1 547 ? 12.181 -7.904 -4.821 1.00 94.31 547 ALA A O 1
ATOM 4133 N N . TRP A 1 548 ? 10.459 -8.166 -3.391 1.00 96.56 548 TRP A N 1
ATOM 4134 C CA . TRP A 1 548 ? 9.470 -7.423 -4.162 1.00 96.56 548 TRP A CA 1
ATOM 4135 C C . TRP A 1 548 ? 9.676 -5.908 -4.077 1.00 96.56 548 TRP A C 1
ATOM 4137 O O . TRP A 1 548 ? 9.395 -5.213 -5.055 1.00 96.56 548 TRP A O 1
ATOM 4147 N N . TYR A 1 549 ? 10.217 -5.387 -2.972 1.00 96.56 549 TYR A N 1
ATOM 4148 C CA . TYR A 1 549 ? 10.622 -3.982 -2.900 1.00 96.56 549 TYR A CA 1
ATOM 4149 C C . TYR A 1 549 ? 11.799 -3.737 -3.858 1.00 96.56 549 TYR A C 1
ATOM 4151 O O . TYR A 1 549 ? 12.805 -4.454 -3.829 1.00 96.56 549 TYR A O 1
ATOM 4159 N N . GLY A 1 550 ? 11.649 -2.745 -4.735 1.00 96.25 550 GLY A N 1
ATOM 4160 C CA . GLY A 1 550 ? 12.528 -2.504 -5.883 1.00 96.25 550 GLY A CA 1
ATOM 4161 C C . GLY A 1 550 ? 12.031 -3.114 -7.200 1.00 96.25 550 GLY A C 1
ATOM 4162 O O . GLY A 1 550 ? 12.647 -2.898 -8.235 1.00 96.25 550 GLY A O 1
ATOM 4163 N N . SER A 1 551 ? 10.911 -3.843 -7.205 1.00 96.81 551 SER A N 1
ATOM 4164 C CA . SER A 1 551 ? 10.213 -4.225 -8.441 1.00 96.81 551 SER A CA 1
ATOM 4165 C C . SER A 1 551 ? 9.519 -3.028 -9.101 1.00 96.81 551 SER A C 1
ATOM 4167 O O . SER A 1 551 ? 9.208 -2.039 -8.432 1.00 96.81 551 SER A O 1
ATOM 4169 N N . ALA A 1 552 ? 9.189 -3.147 -10.391 1.00 94.44 552 ALA A N 1
ATOM 4170 C CA . ALA A 1 552 ? 8.445 -2.121 -11.126 1.00 94.44 552 ALA A CA 1
ATOM 4171 C C . ALA A 1 552 ? 7.107 -1.742 -10.456 1.00 94.44 552 ALA A C 1
ATOM 4173 O O . ALA A 1 552 ? 6.774 -0.563 -10.368 1.00 94.44 552 ALA A O 1
ATOM 4174 N N . GLU A 1 553 ? 6.359 -2.718 -9.927 1.00 94.25 553 GLU A N 1
ATOM 4175 C CA . GLU A 1 553 ? 5.103 -2.435 -9.219 1.00 94.25 553 GLU A CA 1
ATOM 4176 C C . GLU A 1 553 ? 5.346 -1.695 -7.897 1.00 94.25 553 GLU A C 1
ATOM 4178 O O . GLU A 1 553 ? 4.606 -0.767 -7.568 1.00 94.25 553 GLU A O 1
ATOM 4183 N N . SER A 1 554 ? 6.389 -2.070 -7.150 1.00 98.00 554 SER A N 1
ATOM 4184 C CA . SER A 1 554 ? 6.697 -1.406 -5.881 1.00 98.00 554 SER A CA 1
ATOM 4185 C C . SER A 1 554 ? 7.130 0.055 -6.070 1.00 98.00 554 SER A C 1
ATOM 4187 O O . SER A 1 554 ? 6.723 0.919 -5.290 1.00 98.00 554 SER A O 1
ATOM 4189 N N . ILE A 1 555 ? 7.888 0.341 -7.138 1.00 97.94 555 ILE A N 1
ATOM 4190 C CA . ILE A 1 555 ? 8.301 1.694 -7.543 1.00 97.94 555 ILE A CA 1
ATOM 4191 C C . ILE A 1 555 ? 7.072 2.511 -7.939 1.00 97.94 555 ILE A C 1
ATOM 4193 O O . ILE A 1 555 ? 6.843 3.575 -7.375 1.00 97.94 555 ILE A O 1
ATOM 4197 N N . ARG A 1 556 ? 6.205 1.965 -8.804 1.00 94.75 556 ARG A N 1
ATOM 4198 C CA . ARG A 1 556 ? 4.952 2.622 -9.206 1.00 94.75 556 ARG A CA 1
ATOM 4199 C C . ARG A 1 556 ? 4.090 3.011 -8.002 1.00 94.75 556 ARG A C 1
ATOM 4201 O O . ARG A 1 556 ? 3.507 4.094 -7.976 1.00 94.75 556 ARG A O 1
ATOM 4208 N N . LEU A 1 557 ? 3.965 2.120 -7.016 1.00 96.12 557 LEU A N 1
ATOM 4209 C CA . LEU A 1 557 ? 3.204 2.413 -5.804 1.00 96.12 557 LEU A CA 1
ATOM 4210 C C . LEU A 1 557 ? 3.886 3.508 -4.968 1.00 96.12 557 LEU A C 1
ATOM 4212 O O . LEU A 1 557 ? 3.204 4.419 -4.508 1.00 96.12 557 LEU A O 1
ATOM 4216 N N . ALA A 1 558 ? 5.210 3.453 -4.802 1.00 98.50 558 ALA A N 1
ATOM 4217 C CA . ALA A 1 558 ? 5.967 4.473 -4.075 1.00 98.50 558 ALA A CA 1
ATOM 4218 C C . ALA A 1 558 ? 5.801 5.861 -4.714 1.00 98.50 558 ALA A C 1
ATOM 4220 O O . ALA A 1 558 ? 5.487 6.824 -4.017 1.00 98.50 558 ALA A O 1
ATOM 4221 N N . ASP A 1 559 ? 5.900 5.946 -6.041 1.00 97.25 559 ASP A N 1
ATOM 4222 C CA . ASP A 1 559 ? 5.682 7.176 -6.810 1.00 97.25 559 ASP A CA 1
ATOM 4223 C C . ASP A 1 559 ? 4.306 7.779 -6.574 1.00 97.25 559 ASP A C 1
ATOM 4225 O O . ASP A 1 559 ? 4.163 8.990 -6.382 1.00 97.25 559 ASP A O 1
ATOM 4229 N N . ASN A 1 560 ? 3.278 6.931 -6.533 1.00 95.31 560 ASN A N 1
ATOM 4230 C CA . ASN A 1 560 ? 1.947 7.386 -6.179 1.00 95.31 560 ASN A CA 1
ATOM 4231 C C . ASN A 1 560 ? 1.934 7.990 -4.772 1.00 95.31 560 ASN A C 1
ATOM 4233 O O . ASN A 1 560 ? 1.425 9.099 -4.604 1.00 95.31 560 ASN A O 1
ATOM 4237 N N . LEU A 1 561 ? 2.496 7.302 -3.771 1.00 98.38 561 LEU A N 1
ATOM 4238 C CA . LEU A 1 561 ? 2.503 7.793 -2.388 1.00 98.38 561 LEU A CA 1
ATOM 4239 C C . LEU A 1 561 ? 3.165 9.170 -2.274 1.00 98.38 561 LEU A C 1
ATOM 4241 O O . LEU A 1 561 ? 2.625 10.034 -1.582 1.00 98.38 561 LEU A O 1
ATOM 4245 N N . LEU A 1 562 ? 4.260 9.403 -3.002 1.00 98.44 562 LEU A N 1
ATOM 4246 C CA . LEU A 1 562 ? 4.944 10.699 -3.075 1.00 98.44 562 LEU A CA 1
ATOM 4247 C C . LEU A 1 562 ? 4.023 11.804 -3.607 1.00 98.44 562 LEU A C 1
ATOM 4249 O O . LEU A 1 562 ? 4.031 12.930 -3.106 1.00 98.44 562 LEU A O 1
ATOM 4253 N N . ILE A 1 563 ? 3.182 11.501 -4.598 1.00 96.31 563 ILE A N 1
ATOM 4254 C CA . ILE A 1 563 ? 2.213 12.455 -5.153 1.00 96.31 563 ILE A CA 1
ATOM 4255 C C . ILE A 1 563 ? 1.047 12.686 -4.176 1.00 96.31 563 ILE A C 1
ATOM 4257 O O . ILE A 1 563 ? 0.631 13.834 -4.001 1.00 96.31 563 ILE A O 1
ATOM 4261 N N . TYR A 1 564 ? 0.563 11.651 -3.486 1.00 97.12 564 TYR A N 1
ATOM 4262 C CA . TYR A 1 564 ? -0.534 11.762 -2.513 1.00 97.12 564 TYR A CA 1
ATOM 4263 C C . TYR A 1 564 ? -0.150 12.473 -1.206 1.00 97.12 564 TYR A C 1
ATOM 4265 O O . TYR A 1 564 ? -1.017 13.090 -0.585 1.00 97.12 564 TYR A O 1
ATOM 4273 N N . GLN A 1 565 ? 1.120 12.423 -0.800 1.00 98.44 565 GLN A N 1
ATOM 4274 C CA . GLN A 1 565 ? 1.585 13.013 0.457 1.00 98.44 565 GLN A CA 1
ATOM 4275 C C . GLN A 1 565 ? 1.324 14.527 0.508 1.00 98.44 565 GLN A C 1
ATOM 4277 O O . GLN A 1 565 ? 1.641 15.246 -0.444 1.00 98.44 565 GLN A O 1
ATOM 4282 N N . ARG A 1 566 ? 0.774 15.040 1.613 1.00 97.44 566 ARG A N 1
ATOM 4283 C CA . ARG A 1 566 ? 0.629 16.489 1.842 1.00 97.44 566 ARG A CA 1
ATOM 4284 C C . ARG A 1 566 ? 1.962 17.113 2.257 1.00 97.44 566 ARG A C 1
ATOM 4286 O O . ARG A 1 566 ? 2.826 16.438 2.803 1.00 97.44 566 ARG A O 1
ATOM 4293 N N . ASN A 1 567 ? 2.101 18.428 2.105 1.00 97.00 567 ASN A N 1
ATOM 4294 C CA . ASN A 1 567 ? 3.265 19.182 2.587 1.00 97.00 567 ASN A CA 1
ATOM 4295 C C . ASN A 1 567 ? 3.397 19.151 4.122 1.00 97.00 567 ASN A C 1
ATOM 4297 O O . ASN A 1 567 ? 4.463 19.447 4.656 1.00 97.00 567 ASN A O 1
ATOM 4301 N N . SER A 1 568 ? 2.337 18.769 4.847 1.00 95.56 568 SER A N 1
ATOM 4302 C CA . SER A 1 568 ? 2.405 18.463 6.282 1.00 95.56 568 SER A CA 1
ATOM 4303 C C . SER A 1 568 ? 3.102 17.134 6.604 1.00 95.56 568 SER A C 1
ATOM 4305 O O . SER A 1 568 ? 3.387 16.882 7.772 1.00 95.56 568 SER A O 1
ATOM 4307 N N . GLY A 1 569 ? 3.354 16.297 5.594 1.00 97.31 569 GLY A N 1
ATOM 4308 C CA . GLY A 1 569 ? 3.980 14.981 5.691 1.00 97.31 569 GLY A CA 1
ATOM 4309 C C . GLY A 1 569 ? 3.020 13.805 5.811 1.00 97.31 569 GLY A C 1
ATOM 4310 O O . GLY A 1 569 ? 3.440 12.679 5.567 1.00 97.31 569 GLY A O 1
ATOM 4311 N N . GLY A 1 570 ? 1.747 14.036 6.135 1.00 97.25 570 GLY A N 1
ATOM 4312 C CA . GLY A 1 570 ? 0.756 12.966 6.244 1.00 97.25 570 GLY A CA 1
ATOM 4313 C C . GLY A 1 570 ? -0.038 12.706 4.962 1.00 97.25 570 GLY A C 1
ATOM 4314 O O . GLY A 1 570 ? 0.088 13.413 3.956 1.00 97.25 570 GLY A O 1
ATOM 4315 N N . TRP A 1 571 ? -0.899 11.693 5.032 1.00 97.69 571 TRP A N 1
ATOM 4316 C CA . TRP A 1 571 ? -1.787 11.264 3.954 1.00 97.69 571 TRP A CA 1
ATOM 4317 C C . TRP A 1 571 ? -3.255 11.343 4.378 1.00 97.69 571 TRP A C 1
ATOM 4319 O O . TRP A 1 571 ? -3.584 11.436 5.563 1.00 97.69 571 TRP A O 1
ATOM 4329 N N . VAL A 1 572 ? -4.143 11.348 3.384 1.00 93.62 572 VAL A N 1
ATOM 4330 C CA . VAL A 1 572 ? -5.591 11.466 3.582 1.00 93.62 572 VAL A CA 1
ATOM 4331 C C . VAL A 1 572 ? -6.216 10.078 3.668 1.00 93.62 572 VAL A C 1
ATOM 4333 O O . VAL A 1 572 ? -5.942 9.213 2.837 1.00 93.62 572 VAL A O 1
ATOM 4336 N N . GLU A 1 573 ? -7.066 9.884 4.671 1.00 87.50 573 GLU A N 1
ATOM 4337 C CA . GLU A 1 573 ? -7.783 8.633 4.920 1.00 87.50 573 GLU A CA 1
ATOM 4338 C C . GLU A 1 573 ? -8.742 8.244 3.783 1.00 87.50 573 GLU A C 1
ATOM 4340 O O . GLU A 1 573 ? -9.246 9.092 3.044 1.00 87.50 573 GLU A O 1
ATOM 4345 N N . ASN A 1 574 ? -9.058 6.948 3.692 1.00 83.81 574 ASN A N 1
ATOM 4346 C CA . ASN A 1 574 ? -10.081 6.395 2.793 1.00 83.81 574 ASN A CA 1
ATOM 4347 C C . ASN A 1 574 ? -9.824 6.627 1.289 1.00 83.81 574 ASN A C 1
ATOM 4349 O O . ASN A 1 574 ? -10.761 6.671 0.487 1.00 83.81 574 ASN A O 1
ATOM 4353 N N . ILE A 1 575 ? -8.552 6.734 0.893 1.00 82.88 575 ILE A N 1
ATOM 4354 C CA . ILE A 1 575 ? -8.119 6.816 -0.506 1.00 82.88 575 ILE A CA 1
ATOM 4355 C C . ILE A 1 575 ? -7.311 5.569 -0.866 1.00 82.88 575 ILE A C 1
ATOM 4357 O O . ILE A 1 575 ? -6.314 5.271 -0.219 1.00 82.88 575 ILE A O 1
ATOM 4361 N N . ASP A 1 576 ? -7.697 4.878 -1.942 1.00 80.12 576 ASP A N 1
ATOM 4362 C CA . ASP A 1 576 ? -6.836 3.866 -2.560 1.00 80.12 576 ASP A CA 1
ATOM 4363 C C . ASP A 1 576 ? -5.735 4.555 -3.375 1.00 80.12 576 ASP A C 1
ATOM 4365 O O . ASP A 1 576 ? -5.979 5.109 -4.449 1.00 80.12 576 ASP A O 1
ATOM 4369 N N . MET A 1 577 ? -4.509 4.516 -2.860 1.00 86.69 577 MET A N 1
ATOM 4370 C CA . MET A 1 577 ? -3.353 5.159 -3.490 1.00 86.69 577 MET A CA 1
ATOM 4371 C C . MET A 1 577 ? -2.659 4.258 -4.522 1.00 86.69 577 MET A C 1
ATOM 4373 O O . MET A 1 577 ? -1.690 4.671 -5.158 1.00 86.69 577 MET A O 1
ATOM 4377 N N . SER A 1 578 ? -3.154 3.035 -4.745 1.00 79.62 578 SER A N 1
ATOM 4378 C CA . SER A 1 578 ? -2.581 2.090 -5.715 1.00 79.62 578 SER A CA 1
ATOM 4379 C C . SER A 1 578 ? -3.086 2.281 -7.147 1.00 79.62 578 SER A C 1
ATOM 4381 O O . SER A 1 578 ? -2.617 1.596 -8.063 1.00 79.62 578 SER A O 1
ATOM 4383 N N . VAL A 1 579 ? -4.003 3.229 -7.367 1.00 75.50 579 VAL A N 1
ATOM 4384 C CA . VAL A 1 579 ? -4.624 3.506 -8.670 1.00 75.50 579 VAL A CA 1
ATOM 4385 C C . VAL A 1 579 ? -3.608 3.879 -9.752 1.00 75.50 579 VAL A C 1
ATOM 4387 O O . VAL A 1 579 ? -2.476 4.278 -9.483 1.00 75.50 579 VAL A O 1
ATOM 4390 N N . GLN A 1 580 ? -4.002 3.752 -11.018 1.00 74.19 580 GLN A N 1
ATOM 4391 C CA . GLN A 1 580 ? -3.181 4.253 -12.118 1.00 74.19 580 GLN A CA 1
ATOM 4392 C C . GLN A 1 580 ? -3.111 5.784 -12.049 1.00 74.19 580 GLN A C 1
ATOM 4394 O O . GLN A 1 580 ? -4.144 6.454 -12.098 1.00 74.19 580 GLN A O 1
ATOM 4399 N N . MET A 1 581 ? -1.899 6.334 -11.959 1.00 76.38 581 MET A N 1
ATOM 4400 C CA . MET A 1 581 ? -1.702 7.779 -11.952 1.00 76.38 581 MET A CA 1
ATOM 4401 C C . MET A 1 581 ? -1.958 8.342 -13.350 1.00 76.38 581 MET A C 1
ATOM 4403 O O . MET A 1 581 ? -1.225 8.058 -14.292 1.00 76.38 581 MET A O 1
ATOM 4407 N N . THR A 1 582 ? -3.023 9.128 -13.485 1.00 71.19 582 THR A N 1
ATOM 4408 C CA . THR A 1 582 ? -3.282 9.918 -14.695 1.00 71.19 582 THR A CA 1
ATOM 4409 C C . THR A 1 582 ? -2.734 11.324 -14.501 1.00 71.19 582 THR A C 1
ATOM 4411 O O . THR A 1 582 ? -2.676 11.813 -13.374 1.00 71.19 582 THR A O 1
ATOM 4414 N N . GLU A 1 583 ? -2.396 12.021 -15.583 1.00 63.00 583 GLU A N 1
ATOM 4415 C CA . GLU A 1 583 ? -1.887 13.392 -15.469 1.00 63.00 583 GLU A CA 1
ATOM 4416 C C . GLU A 1 583 ? -2.915 14.353 -14.838 1.00 63.00 583 GLU A C 1
ATOM 4418 O O . GLU A 1 583 ? -2.563 15.245 -14.070 1.00 63.00 583 GLU A O 1
ATOM 4423 N N . THR A 1 584 ? -4.214 14.151 -15.088 1.00 60.62 584 THR A N 1
ATOM 4424 C CA . THR A 1 584 ? -5.278 14.939 -14.441 1.00 60.62 584 THR A CA 1
ATOM 4425 C C . THR A 1 584 ? -5.311 14.714 -12.932 1.00 60.62 584 THR A C 1
ATOM 4427 O O . THR A 1 584 ? -5.330 15.687 -12.178 1.00 60.62 584 THR A O 1
ATOM 4430 N N . LEU A 1 585 ? -5.256 13.454 -12.488 1.00 73.25 585 LEU A N 1
ATOM 4431 C CA . LEU A 1 585 ? -5.182 13.127 -11.064 1.00 73.25 585 LEU A CA 1
ATOM 4432 C C . LEU A 1 585 ? -3.901 13.691 -10.439 1.00 73.25 585 LEU A C 1
ATOM 4434 O O . LEU A 1 585 ? -3.962 14.313 -9.382 1.00 73.25 585 LEU A O 1
ATOM 4438 N N . LYS A 1 586 ? -2.758 13.553 -11.118 1.00 77.06 586 LYS A N 1
ATOM 4439 C CA . LYS A 1 586 ? -1.479 14.110 -10.672 1.00 77.06 586 LYS A CA 1
ATOM 4440 C C . LYS A 1 586 ? -1.576 15.620 -10.464 1.00 77.06 586 LYS A C 1
ATOM 4442 O O . LYS A 1 586 ? -1.259 16.094 -9.379 1.00 77.06 586 LYS A O 1
ATOM 4447 N N . ARG A 1 587 ? -2.086 16.381 -11.441 1.00 74.94 587 ARG A N 1
ATOM 4448 C CA . ARG A 1 587 ? -2.282 17.841 -11.315 1.00 74.94 587 ARG A CA 1
ATOM 4449 C C . ARG A 1 587 ? -3.216 18.212 -10.166 1.00 74.94 587 ARG A C 1
ATOM 4451 O O . ARG A 1 587 ? -2.919 19.143 -9.420 1.00 74.94 587 ARG A O 1
ATOM 4458 N N . GLN A 1 588 ? -4.311 17.471 -9.993 1.00 79.88 588 GLN A N 1
ATOM 4459 C CA . GLN A 1 588 ? -5.221 17.670 -8.868 1.00 79.88 588 GLN A CA 1
ATOM 4460 C C . GLN A 1 588 ? -4.494 17.474 -7.532 1.00 79.88 588 GLN A C 1
ATOM 4462 O O . GLN A 1 588 ? -4.549 18.355 -6.677 1.00 79.88 588 GLN A O 1
ATOM 4467 N N . LEU A 1 589 ? -3.782 16.362 -7.359 1.00 84.12 589 LEU A N 1
ATOM 4468 C CA . LEU A 1 589 ? -3.061 16.055 -6.122 1.00 84.12 589 LEU A CA 1
ATOM 4469 C C . LEU A 1 589 ? -1.947 17.070 -5.843 1.00 84.12 589 LEU A C 1
ATOM 4471 O O . LEU A 1 589 ? -1.804 17.520 -4.707 1.00 84.12 589 LEU A O 1
ATOM 4475 N N . LEU A 1 590 ? -1.226 17.503 -6.882 1.00 86.06 590 LEU A N 1
ATOM 4476 C CA . LEU A 1 590 ? -0.222 18.563 -6.783 1.00 86.06 590 LEU A CA 1
ATOM 4477 C C . LEU A 1 590 ? -0.828 19.896 -6.310 1.00 86.06 590 LEU A C 1
ATOM 4479 O O . LEU A 1 590 ? -0.236 20.567 -5.471 1.00 86.06 590 LEU A O 1
ATOM 4483 N N . SER A 1 591 ? -2.031 20.261 -6.769 1.00 88.69 591 SER A N 1
ATOM 4484 C CA . SER A 1 591 ? -2.728 21.475 -6.301 1.00 88.69 591 SER A CA 1
ATOM 4485 C C . SER A 1 591 ? -3.236 21.391 -4.855 1.00 88.69 591 SER A C 1
ATOM 4487 O O . SER A 1 591 ? -3.537 22.413 -4.246 1.00 88.69 591 SER A O 1
ATOM 4489 N N . GLN A 1 592 ? -3.330 20.181 -4.299 1.00 92.56 592 GLN A N 1
ATOM 4490 C CA . GLN A 1 592 ? -3.836 19.922 -2.950 1.00 92.56 592 GLN A CA 1
ATOM 4491 C C . GLN A 1 592 ? -2.713 19.721 -1.924 1.00 92.56 592 GLN A C 1
ATOM 4493 O O . GLN A 1 592 ? -2.996 19.383 -0.775 1.00 92.56 592 GLN A O 1
ATOM 4498 N N . LYS A 1 593 ? -1.442 19.893 -2.315 1.00 94.94 593 LYS A N 1
ATOM 4499 C CA . LYS A 1 593 ? -0.293 19.632 -1.436 1.00 94.94 593 LYS A CA 1
ATOM 4500 C C . LYS A 1 593 ? -0.363 20.399 -0.111 1.00 94.94 593 LYS A C 1
ATOM 4502 O O . LYS A 1 593 ? 0.017 19.837 0.910 1.00 94.94 593 LYS A O 1
ATOM 4507 N N . ASP A 1 594 ? -0.915 21.611 -0.101 1.00 95.88 594 ASP A N 1
ATOM 4508 C CA . ASP A 1 594 ? -1.034 22.454 1.100 1.00 95.88 594 ASP A CA 1
ATOM 4509 C C . ASP A 1 594 ? -2.299 22.206 1.945 1.00 95.88 594 ASP A C 1
ATOM 4511 O O . ASP A 1 594 ? -2.530 22.899 2.940 1.00 95.88 594 ASP A O 1
ATOM 4515 N N . ASN A 1 595 ? -3.136 21.226 1.587 1.00 93.56 595 ASN A N 1
ATOM 4516 C CA . ASN A 1 595 ? -4.314 20.892 2.383 1.00 93.56 595 ASN A CA 1
ATOM 4517 C C . ASN A 1 595 ? -3.926 20.352 3.773 1.00 93.56 595 ASN A C 1
ATOM 4519 O O . ASN A 1 595 ? -2.953 19.619 3.942 1.00 93.56 595 ASN A O 1
ATOM 4523 N N . THR A 1 596 ? -4.741 20.674 4.780 1.00 91.62 596 THR A N 1
ATOM 4524 C CA . THR A 1 596 ? -4.552 20.259 6.185 1.00 91.62 596 THR A CA 1
ATOM 4525 C C . THR A 1 596 ? -5.353 19.005 6.554 1.00 91.62 596 THR A C 1
ATOM 4527 O O . THR A 1 596 ? -5.678 18.788 7.719 1.00 91.62 596 THR A O 1
ATOM 4530 N N . ASP A 1 597 ? -5.711 18.195 5.562 1.00 92.56 597 ASP A N 1
ATOM 4531 C CA . ASP A 1 597 ? -6.612 17.039 5.650 1.00 92.56 597 ASP A CA 1
ATOM 4532 C C . ASP A 1 597 ? -5.898 15.708 5.966 1.00 92.56 597 ASP A C 1
ATOM 4534 O O . ASP A 1 597 ? -6.519 14.649 5.908 1.00 92.56 597 ASP A O 1
ATOM 4538 N N . ALA A 1 598 ? -4.614 15.754 6.332 1.00 95.12 598 ALA A N 1
ATOM 4539 C CA . ALA A 1 598 ? -3.851 14.581 6.749 1.00 95.12 598 ALA A CA 1
ATOM 4540 C C . ALA A 1 598 ? -4.349 13.987 8.083 1.00 95.12 598 ALA A C 1
ATOM 4542 O O . ALA A 1 598 ? -4.681 14.715 9.030 1.00 95.12 598 ALA A O 1
ATOM 4543 N N . SER A 1 599 ? -4.356 12.656 8.177 1.00 95.31 599 SER A N 1
ATOM 4544 C CA . SER A 1 599 ? -4.911 11.916 9.315 1.00 95.31 599 SER A CA 1
ATOM 4545 C C . SER A 1 599 ? -4.008 10.769 9.778 1.00 95.31 599 SER A C 1
ATOM 4547 O O . SER A 1 599 ? -3.143 10.303 9.040 1.00 95.31 599 SER A O 1
ATOM 4549 N N . LEU A 1 600 ? -4.204 10.345 11.027 1.00 95.75 600 LEU A N 1
ATOM 4550 C CA . LEU A 1 600 ? -3.685 9.098 11.600 1.00 95.75 600 LEU A CA 1
ATOM 4551 C C . LEU A 1 600 ? -4.785 8.025 11.722 1.00 95.75 600 LEU A C 1
ATOM 4553 O O . LEU A 1 600 ? -4.522 6.925 12.202 1.00 95.75 600 LEU A O 1
ATOM 4557 N N . ASP A 1 601 ? -6.016 8.352 11.328 1.00 89.88 601 ASP A N 1
ATOM 4558 C CA . ASP A 1 601 ? -7.171 7.462 11.403 1.00 89.88 601 ASP A CA 1
ATOM 4559 C C . ASP A 1 601 ? -7.193 6.445 10.264 1.00 89.88 601 ASP A C 1
ATOM 4561 O O . ASP A 1 601 ? -6.508 6.606 9.250 1.00 89.88 601 ASP A O 1
ATOM 4565 N N . ASN A 1 602 ? -8.009 5.399 10.418 1.00 86.00 602 ASN A N 1
ATOM 4566 C CA . ASN A 1 602 ? -8.289 4.417 9.366 1.00 86.00 602 ASN A CA 1
ATOM 4567 C C . ASN A 1 602 ? -7.030 3.790 8.730 1.00 86.00 602 ASN A C 1
ATOM 4569 O O . ASN A 1 602 ? -7.042 3.383 7.568 1.00 86.00 602 ASN A O 1
ATOM 4573 N N . GLY A 1 603 ? -5.936 3.694 9.495 1.00 88.62 603 GLY A N 1
ATOM 4574 C CA . GLY A 1 603 ? -4.694 3.068 9.043 1.00 88.62 603 GLY A CA 1
ATOM 4575 C C . GLY A 1 603 ? -3.983 3.827 7.924 1.00 88.62 603 GLY A C 1
ATOM 4576 O O . GLY A 1 603 ? -3.450 3.191 7.019 1.00 88.62 603 GLY A O 1
ATOM 4577 N N . VAL A 1 604 ? -3.965 5.160 7.977 1.00 94.88 604 VAL A N 1
ATOM 4578 C CA . VAL A 1 604 ? -3.227 6.006 7.027 1.00 94.88 604 VAL A CA 1
ATOM 4579 C C . VAL A 1 604 ? -2.042 6.718 7.695 1.00 94.88 604 VAL A C 1
ATOM 4581 O O . VAL A 1 604 ? -1.913 6.762 8.919 1.00 94.88 604 VAL A O 1
ATOM 4584 N N . THR A 1 605 ? -1.145 7.266 6.884 1.00 98.06 605 THR A N 1
ATOM 4585 C CA . THR A 1 605 ? 0.143 7.883 7.228 1.00 98.06 605 THR A CA 1
ATOM 4586 C C . THR A 1 605 ? 1.207 6.897 7.718 1.00 98.06 605 THR A C 1
ATOM 4588 O O . THR A 1 605 ? 2.312 6.871 7.176 1.00 98.06 605 THR A O 1
ATOM 4591 N N . ILE A 1 606 ? 0.922 6.071 8.728 1.00 98.06 606 ILE A N 1
ATOM 4592 C CA . ILE A 1 606 ? 1.931 5.164 9.302 1.00 98.06 606 ILE A CA 1
ATOM 4593 C C . ILE A 1 606 ? 2.310 4.016 8.352 1.00 98.06 606 ILE A C 1
ATOM 4595 O O . ILE A 1 606 ? 3.510 3.762 8.190 1.00 98.06 606 ILE A O 1
ATOM 4599 N N . PRO A 1 607 ? 1.365 3.325 7.686 1.00 97.31 607 PRO A N 1
ATOM 4600 C CA . PRO A 1 607 ? 1.722 2.314 6.695 1.00 97.31 607 PRO A CA 1
ATOM 4601 C C . PRO A 1 607 ? 2.501 2.886 5.506 1.00 97.31 607 PRO A C 1
ATOM 4603 O O . PRO A 1 607 ? 3.399 2.212 5.005 1.00 97.31 607 PRO A O 1
ATOM 4606 N N . GLU A 1 608 ? 2.206 4.111 5.071 1.00 98.56 608 GLU A N 1
ATOM 4607 C CA . GLU A 1 608 ? 2.912 4.789 3.978 1.00 98.56 608 GLU A CA 1
ATOM 4608 C C . GLU A 1 608 ? 4.351 5.121 4.373 1.00 98.56 608 GLU A C 1
ATOM 4610 O O . GLU A 1 608 ? 5.269 4.843 3.603 1.00 98.56 608 GLU A O 1
ATOM 4615 N N . ILE A 1 609 ? 4.574 5.628 5.593 1.00 98.62 609 ILE A N 1
ATOM 4616 C CA . ILE A 1 609 ? 5.927 5.854 6.123 1.00 98.62 609 ILE A CA 1
ATOM 4617 C C . ILE A 1 609 ? 6.714 4.538 6.139 1.00 98.62 609 ILE A C 1
ATOM 4619 O O . ILE A 1 609 ? 7.824 4.484 5.616 1.00 98.62 609 ILE A O 1
ATOM 4623 N N . ARG A 1 610 ? 6.132 3.453 6.670 1.00 97.75 610 ARG A N 1
ATOM 4624 C CA . ARG A 1 610 ? 6.776 2.124 6.695 1.00 97.75 610 ARG A CA 1
ATOM 4625 C C . ARG A 1 610 ? 7.145 1.633 5.301 1.00 97.75 610 ARG A C 1
ATOM 4627 O O . ARG A 1 610 ? 8.242 1.111 5.102 1.00 97.75 610 ARG A O 1
ATOM 4634 N N . TYR A 1 611 ? 6.243 1.825 4.348 1.00 98.19 611 TYR A N 1
ATOM 4635 C CA . TYR A 1 611 ? 6.466 1.435 2.969 1.00 98.19 611 TYR A CA 1
ATOM 4636 C C . TYR A 1 611 ? 7.621 2.222 2.343 1.00 98.19 611 TYR A C 1
ATOM 4638 O O . TYR A 1 611 ? 8.511 1.636 1.731 1.00 98.19 611 TYR A O 1
ATOM 4646 N N . LEU A 1 612 ? 7.651 3.541 2.536 1.00 98.62 612 LEU A N 1
ATOM 4647 C CA . LEU A 1 612 ? 8.688 4.409 1.979 1.00 98.62 612 LEU A CA 1
ATOM 4648 C C . LEU A 1 612 ? 10.067 4.185 2.617 1.00 98.62 612 LEU A C 1
ATOM 4650 O O . LEU A 1 612 ? 11.068 4.257 1.906 1.00 98.62 612 LEU A O 1
ATOM 4654 N N . ILE A 1 613 ? 10.135 3.826 3.904 1.00 96.56 613 ILE A N 1
ATOM 4655 C CA . ILE A 1 613 ? 11.377 3.358 4.546 1.00 96.56 613 ILE A CA 1
ATOM 4656 C C . ILE A 1 613 ? 11.896 2.110 3.816 1.00 96.56 613 ILE A C 1
ATOM 4658 O O . ILE A 1 613 ? 13.041 2.095 3.363 1.00 96.56 613 ILE A O 1
ATOM 4662 N N . ARG A 1 614 ? 11.047 1.090 3.625 1.00 95.25 614 ARG A N 1
ATOM 4663 C CA . ARG A 1 614 ? 11.417 -0.144 2.905 1.00 95.25 614 ARG A CA 1
ATOM 4664 C C . ARG A 1 614 ? 11.827 0.131 1.460 1.00 95.25 614 ARG A C 1
ATOM 4666 O O . ARG A 1 614 ? 12.777 -0.469 0.963 1.00 95.25 614 ARG A O 1
ATOM 4673 N N . MET A 1 615 ? 11.152 1.065 0.790 1.00 97.81 615 MET A N 1
ATOM 4674 C CA . MET A 1 615 ? 11.506 1.479 -0.568 1.00 97.81 615 MET A CA 1
ATOM 4675 C C . MET A 1 615 ? 12.862 2.174 -0.619 1.00 97.81 615 MET A C 1
ATOM 4677 O O . MET A 1 615 ? 13.665 1.831 -1.484 1.00 97.81 615 MET A O 1
ATOM 4681 N N . TYR A 1 616 ? 13.172 3.085 0.307 1.00 96.94 616 TYR A N 1
ATOM 4682 C CA . TYR A 1 616 ? 14.513 3.664 0.390 1.00 96.94 616 TYR A CA 1
ATOM 4683 C C . TYR A 1 616 ? 15.570 2.582 0.623 1.00 96.94 616 TYR A C 1
ATOM 4685 O O . TYR A 1 616 ? 16.572 2.521 -0.082 1.00 96.94 616 TYR A O 1
ATOM 4693 N N . GLN A 1 617 ? 15.325 1.667 1.557 1.00 92.38 617 GLN A N 1
ATOM 4694 C CA . GLN A 1 617 ? 16.254 0.577 1.846 1.00 92.38 617 GLN A CA 1
ATOM 4695 C C . GLN A 1 617 ? 16.474 -0.325 0.634 1.00 92.38 617 GLN A C 1
ATOM 4697 O O . GLN A 1 617 ? 17.607 -0.694 0.347 1.00 92.38 617 GLN A O 1
ATOM 4702 N N . ALA A 1 618 ? 15.430 -0.624 -0.132 1.00 94.19 618 ALA A N 1
ATOM 4703 C CA . ALA A 1 618 ? 15.554 -1.455 -1.319 1.00 94.19 618 ALA A CA 1
ATOM 4704 C C . ALA A 1 618 ? 16.188 -0.738 -2.521 1.00 94.19 618 ALA A C 1
ATOM 4706 O O . ALA A 1 618 ? 16.806 -1.392 -3.353 1.00 94.19 618 ALA A O 1
ATOM 4707 N N . THR A 1 619 ? 16.028 0.579 -2.646 1.00 96.44 619 THR A N 1
ATOM 4708 C CA . THR A 1 619 ? 16.339 1.291 -3.902 1.00 96.44 619 THR A CA 1
ATOM 4709 C C . THR A 1 619 ? 17.405 2.369 -3.778 1.00 96.44 619 THR A C 1
ATOM 4711 O O . THR A 1 619 ? 17.930 2.809 -4.793 1.00 96.44 619 THR A O 1
ATOM 4714 N N . LYS A 1 620 ? 17.712 2.816 -2.557 1.00 95.88 620 LYS A N 1
ATOM 4715 C CA . LYS A 1 620 ? 18.615 3.939 -2.256 1.00 95.88 620 LYS A CA 1
ATOM 4716 C C . LYS A 1 620 ? 18.211 5.253 -2.941 1.00 95.88 620 LYS A C 1
ATOM 4718 O O . LYS A 1 620 ? 19.029 6.149 -3.124 1.00 95.88 620 LYS A O 1
ATOM 4723 N N . ILE A 1 621 ? 16.939 5.368 -3.325 1.00 97.44 621 ILE A N 1
ATOM 4724 C CA . ILE A 1 621 ? 16.373 6.547 -3.980 1.00 97.44 621 ILE A CA 1
ATOM 4725 C C . ILE A 1 621 ? 16.033 7.602 -2.919 1.00 97.44 621 ILE A C 1
ATOM 4727 O O . ILE A 1 621 ? 15.091 7.439 -2.142 1.00 97.44 621 ILE A O 1
ATOM 4731 N N . GLU A 1 622 ? 16.784 8.705 -2.907 1.00 96.38 622 GLU A N 1
ATOM 4732 C CA . GLU A 1 622 ? 16.707 9.740 -1.860 1.00 96.38 622 GLU A CA 1
ATOM 4733 C C . GLU A 1 622 ? 15.329 10.405 -1.733 1.00 96.38 622 GLU A C 1
ATOM 4735 O O . GLU A 1 622 ? 14.886 10.664 -0.621 1.00 96.38 622 GLU A O 1
ATOM 4740 N 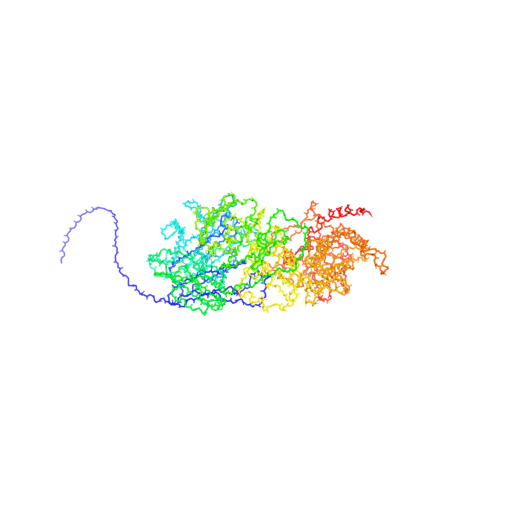N . ARG A 1 623 ? 14.564 10.570 -2.820 1.00 97.69 623 ARG A N 1
ATOM 4741 C CA . ARG A 1 623 ? 13.200 11.134 -2.729 1.00 97.69 623 ARG A CA 1
ATOM 4742 C C . ARG A 1 623 ? 12.236 10.281 -1.892 1.00 97.69 623 ARG A C 1
ATOM 4744 O O . ARG A 1 623 ? 11.301 10.821 -1.305 1.00 97.69 623 ARG A O 1
ATOM 4751 N N . TYR A 1 624 ? 12.458 8.965 -1.784 1.00 98.38 624 TYR A N 1
ATOM 4752 C CA . TYR A 1 624 ? 11.696 8.127 -0.848 1.00 98.38 624 TYR A CA 1
ATOM 4753 C C . TYR A 1 624 ? 12.112 8.383 0.599 1.00 98.38 624 TYR A C 1
ATOM 4755 O O . TYR A 1 624 ? 11.258 8.369 1.488 1.00 98.38 624 TYR A O 1
ATOM 4763 N N . ARG A 1 625 ? 13.402 8.666 0.824 1.00 97.31 625 ARG A N 1
ATOM 4764 C CA . ARG A 1 625 ? 13.925 9.074 2.127 1.00 97.31 625 ARG A CA 1
ATOM 4765 C C . ARG A 1 625 ? 13.388 10.414 2.578 1.00 97.31 625 ARG A C 1
ATOM 4767 O O . ARG A 1 625 ? 12.853 10.509 3.681 1.00 97.31 625 ARG A O 1
ATOM 4774 N N . ASP A 1 626 ? 13.429 11.402 1.702 1.00 97.56 626 ASP A N 1
ATOM 4775 C CA . ASP A 1 626 ? 12.861 12.719 1.960 1.00 97.56 626 ASP A CA 1
ATOM 4776 C C . ASP A 1 626 ? 11.368 12.623 2.300 1.00 97.56 626 ASP A C 1
ATOM 4778 O O . ASP A 1 626 ? 10.908 13.224 3.273 1.00 97.56 626 ASP A O 1
ATOM 4782 N N . ALA A 1 627 ? 10.615 11.807 1.555 1.00 98.56 627 ALA A N 1
ATOM 4783 C CA . ALA A 1 627 ? 9.189 11.608 1.786 1.00 98.56 627 ALA A CA 1
ATOM 4784 C C . ALA A 1 627 ? 8.891 10.935 3.137 1.00 98.56 627 ALA A C 1
ATOM 4786 O O . ALA A 1 627 ? 8.037 11.424 3.885 1.00 98.56 627 ALA A O 1
ATOM 4787 N N . TYR A 1 628 ? 9.584 9.848 3.507 1.00 98.12 628 TYR A N 1
ATOM 4788 C CA . TYR A 1 628 ? 9.325 9.217 4.807 1.00 98.12 628 TYR A CA 1
ATOM 4789 C C . TYR A 1 628 ? 9.786 10.105 5.971 1.00 98.12 628 TYR A C 1
ATOM 4791 O O . TYR A 1 628 ? 9.108 10.138 6.997 1.00 98.12 628 TYR A O 1
ATOM 4799 N N . LEU A 1 629 ? 10.886 10.860 5.827 1.00 98.12 629 LEU A N 1
ATOM 4800 C CA . LEU A 1 629 ? 11.347 11.806 6.851 1.00 98.12 629 LEU A CA 1
ATOM 4801 C C . LEU A 1 629 ? 10.372 12.969 7.015 1.00 98.12 629 LEU A C 1
ATOM 4803 O O . LEU A 1 629 ? 10.105 13.394 8.140 1.00 98.12 629 LEU A O 1
ATOM 4807 N N . LEU A 1 630 ? 9.791 13.463 5.920 1.00 98.50 630 LEU A N 1
ATOM 4808 C CA . LEU A 1 630 ? 8.716 14.448 5.979 1.00 98.50 630 LEU A CA 1
ATOM 4809 C C . LEU A 1 630 ? 7.506 13.888 6.743 1.00 98.50 630 LEU A C 1
ATOM 4811 O O . LEU A 1 630 ? 6.945 14.585 7.587 1.00 98.50 630 LEU A O 1
ATOM 4815 N N . GLY A 1 631 ? 7.152 12.621 6.509 1.00 98.50 631 GLY A N 1
ATOM 4816 C CA . GLY A 1 631 ? 6.101 11.926 7.252 1.00 98.50 631 GLY A CA 1
ATOM 4817 C C . GLY A 1 631 ? 6.402 11.801 8.744 1.00 98.50 631 GLY A C 1
ATOM 4818 O O . GLY A 1 631 ? 5.583 12.212 9.563 1.00 98.50 631 GLY A O 1
ATOM 4819 N N . ILE A 1 632 ? 7.596 11.321 9.105 1.00 98.62 632 ILE A N 1
ATOM 4820 C CA . ILE A 1 632 ? 8.070 11.228 10.496 1.00 98.62 632 ILE A CA 1
ATOM 4821 C C . ILE A 1 632 ? 7.976 12.591 11.188 1.00 98.62 632 ILE A C 1
ATOM 4823 O O . ILE A 1 632 ? 7.364 12.706 12.249 1.00 98.62 632 ILE A O 1
ATOM 4827 N N . ASN A 1 633 ? 8.510 13.642 10.564 1.00 98.06 633 ASN A N 1
ATOM 4828 C CA . ASN A 1 633 ? 8.471 14.996 11.113 1.00 98.06 633 ASN A CA 1
ATOM 4829 C C . ASN A 1 633 ? 7.038 15.531 11.252 1.00 98.06 633 ASN A C 1
ATOM 4831 O O . ASN A 1 633 ? 6.724 16.207 12.234 1.00 98.06 633 ASN A O 1
ATOM 4835 N N . GLY A 1 634 ? 6.156 15.211 10.303 1.00 97.69 634 GLY A N 1
ATOM 4836 C CA . GLY A 1 634 ? 4.733 15.530 10.377 1.00 97.69 634 GLY A CA 1
ATOM 4837 C C . GLY A 1 634 ? 4.052 14.885 11.585 1.00 97.69 634 GLY A C 1
ATOM 4838 O O . GLY A 1 634 ? 3.316 15.560 12.306 1.00 97.69 634 GLY A O 1
ATOM 4839 N N . VAL A 1 635 ? 4.326 13.601 11.837 1.00 98.50 635 VAL A N 1
ATOM 4840 C CA . VAL A 1 635 ? 3.784 12.853 12.984 1.00 98.50 635 VAL A CA 1
ATOM 4841 C C . VAL A 1 635 ? 4.332 13.397 14.301 1.00 98.50 635 VAL A C 1
ATOM 4843 O O . VAL A 1 635 ? 3.545 13.710 15.191 1.00 98.50 635 VAL A O 1
ATOM 4846 N N . LEU A 1 636 ? 5.649 13.602 14.411 1.00 98.25 636 LEU A N 1
ATOM 4847 C CA . LEU A 1 636 ? 6.278 14.197 15.598 1.00 98.25 636 LEU A CA 1
ATOM 4848 C C . LEU A 1 636 ? 5.676 15.572 15.930 1.00 98.25 636 LEU A C 1
ATOM 4850 O O . LEU A 1 636 ? 5.392 15.867 17.087 1.00 98.25 636 LEU A O 1
ATOM 4854 N N . LYS A 1 637 ? 5.410 16.398 14.910 1.00 97.06 637 LYS A N 1
ATOM 4855 C CA . LYS A 1 637 ? 4.776 17.715 15.072 1.00 97.06 637 LYS A CA 1
ATOM 4856 C C . LYS A 1 637 ? 3.316 17.638 15.536 1.00 97.06 637 LYS A C 1
ATOM 4858 O O . LYS A 1 637 ? 2.826 18.599 16.129 1.00 97.06 637 LYS A O 1
ATOM 4863 N N . ALA A 1 638 ? 2.611 16.549 15.236 1.00 96.62 638 ALA A N 1
ATOM 4864 C CA . ALA A 1 638 ? 1.219 16.360 15.636 1.00 96.62 638 ALA A CA 1
ATOM 4865 C C . ALA A 1 638 ? 1.070 15.943 17.111 1.00 96.62 638 ALA A C 1
ATOM 4867 O O . ALA A 1 638 ? -0.023 16.084 17.660 1.00 96.62 638 ALA A O 1
ATOM 4868 N N . GLN A 1 639 ? 2.136 15.447 17.751 1.00 97.81 639 GLN A N 1
ATOM 4869 C CA . GLN A 1 639 ? 2.095 15.004 19.143 1.00 97.81 639 GLN A CA 1
ATOM 4870 C C . GLN A 1 639 ? 1.856 16.177 20.105 1.00 97.81 639 GLN A C 1
ATOM 4872 O O . GLN A 1 639 ? 2.496 17.228 20.018 1.00 97.81 639 GLN A O 1
ATOM 4877 N N . TYR A 1 640 ? 0.947 15.992 21.060 1.00 97.00 640 TYR A N 1
ATOM 4878 C CA . TYR A 1 640 ? 0.706 16.953 22.130 1.00 97.00 640 TYR A CA 1
ATOM 4879 C C . TYR A 1 640 ? 1.825 16.935 23.186 1.00 97.00 640 TYR A C 1
ATOM 4881 O O . TYR A 1 640 ? 2.507 15.922 23.345 1.00 97.00 640 TYR A O 1
ATOM 4889 N N . PRO A 1 641 ? 2.000 18.017 23.974 1.00 95.56 641 PRO A N 1
ATOM 4890 C CA . PRO A 1 641 ? 3.001 18.056 25.045 1.00 95.56 641 PRO A CA 1
ATOM 4891 C C . PRO A 1 641 ? 2.862 16.944 26.095 1.00 95.56 641 PRO A C 1
ATOM 4893 O O . PRO A 1 641 ? 3.856 16.547 26.687 1.00 95.56 641 PRO A O 1
ATOM 4896 N N . ASN A 1 642 ? 1.647 16.431 26.311 1.00 95.00 642 ASN A N 1
ATOM 4897 C CA . ASN A 1 642 ? 1.364 15.295 27.196 1.00 95.00 642 ASN A CA 1
ATOM 4898 C C . ASN A 1 642 ? 1.553 13.925 26.517 1.00 95.00 642 ASN A C 1
ATOM 4900 O O . ASN A 1 642 ? 1.145 12.921 27.080 1.00 95.00 642 ASN A O 1
ATOM 4904 N N . GLY A 1 643 ? 2.102 13.878 25.299 1.00 97.19 643 GLY A N 1
ATOM 4905 C CA . GLY A 1 643 ? 2.427 12.646 24.580 1.00 97.19 643 GLY A CA 1
ATOM 4906 C C . GLY A 1 643 ? 1.320 12.052 23.713 1.00 97.19 643 GLY A C 1
ATOM 4907 O O . GLY A 1 643 ? 1.602 11.169 22.901 1.00 97.19 643 GLY A O 1
ATOM 4908 N N . GLY A 1 644 ? 0.087 12.543 23.831 1.00 97.75 644 GLY A N 1
ATOM 4909 C CA . GLY A 1 644 ? -1.044 12.041 23.057 1.00 97.75 644 GLY A CA 1
ATOM 4910 C C . GLY A 1 644 ? -1.024 12.473 21.587 1.00 97.75 644 GLY A C 1
ATOM 4911 O O . GLY A 1 644 ? -0.447 13.504 21.238 1.00 97.75 644 GLY A O 1
ATOM 4912 N N . PHE A 1 645 ? -1.695 11.705 20.725 1.00 98.00 645 PHE A N 1
ATOM 4913 C CA . PHE A 1 645 ? -1.812 11.999 19.291 1.00 98.00 645 PHE A CA 1
ATOM 4914 C C . PHE A 1 645 ? -3.267 12.251 18.869 1.00 98.00 645 PHE A C 1
ATOM 4916 O O . PHE A 1 645 ? -4.156 11.517 19.309 1.00 98.00 645 PHE A O 1
ATOM 4923 N N . PRO A 1 646 ? -3.527 13.248 18.003 1.00 96.62 646 PRO A N 1
ATOM 4924 C CA . PRO A 1 646 ? -4.854 13.495 17.450 1.00 96.62 646 PRO A CA 1
ATOM 4925 C C . PRO A 1 646 ? -5.228 12.515 16.334 1.00 96.62 646 PRO A C 1
ATOM 4927 O O . PRO A 1 646 ? -4.363 11.942 15.677 1.00 96.62 646 PRO A O 1
ATOM 4930 N N . GLN A 1 647 ? -6.522 12.416 16.027 1.00 94.38 647 GLN A N 1
ATOM 4931 C CA . GLN A 1 647 ? -7.020 11.713 14.838 1.00 94.38 647 GLN A CA 1
ATOM 4932 C C . GLN A 1 647 ? -6.605 12.428 13.540 1.00 94.38 647 GLN A C 1
ATOM 4934 O O . GLN A 1 647 ? -6.210 11.799 12.556 1.00 94.38 647 GLN A O 1
ATOM 4939 N N . ARG A 1 648 ? -6.691 13.767 13.515 1.00 93.06 648 ARG A N 1
ATOM 4940 C CA . ARG A 1 648 ? -6.248 14.607 12.388 1.00 93.06 648 ARG A CA 1
ATOM 4941 C C . ARG A 1 648 ? -4.995 15.384 12.755 1.00 93.06 648 ARG A C 1
ATOM 4943 O O . ARG A 1 648 ? -4.998 16.155 13.711 1.00 93.06 648 ARG A O 1
ATOM 4950 N N . MET A 1 649 ? -3.954 15.258 11.937 1.00 93.25 649 MET A N 1
ATOM 4951 C CA . MET A 1 649 ? -2.620 15.793 12.244 1.00 93.25 649 MET A CA 1
ATOM 4952 C C . MET A 1 649 ? -2.580 17.326 12.300 1.00 93.25 649 MET A C 1
ATOM 4954 O O . MET A 1 649 ? -1.755 17.906 13.000 1.00 93.25 649 MET A O 1
ATOM 4958 N N . ASN A 1 650 ? -3.472 18.000 11.565 1.00 86.38 650 ASN A N 1
ATOM 4959 C CA . ASN A 1 650 ? -3.453 19.458 11.406 1.00 86.38 650 ASN A CA 1
ATOM 4960 C C . ASN A 1 650 ? -4.806 20.135 11.698 1.00 86.38 650 ASN A C 1
ATOM 4962 O O . ASN A 1 650 ? -4.945 21.335 11.463 1.00 86.38 650 ASN A O 1
ATOM 4966 N N . GLN A 1 651 ? -5.804 19.401 12.209 1.00 74.56 651 GLN A N 1
ATOM 4967 C CA . GLN A 1 651 ? -7.157 19.920 12.460 1.00 74.56 651 GLN A CA 1
ATOM 4968 C C . GLN A 1 651 ? -7.664 19.539 13.859 1.00 74.56 651 GLN A C 1
ATOM 4970 O O . GLN A 1 651 ? -8.438 18.596 14.006 1.00 74.56 651 GLN A O 1
ATOM 4975 N N . PRO A 1 652 ? -7.289 20.295 14.905 1.00 72.94 652 PRO A N 1
ATOM 4976 C CA . PRO A 1 652 ? -7.607 19.942 16.287 1.00 72.94 652 PRO A CA 1
ATOM 4977 C C . PRO A 1 652 ? -9.042 20.315 16.722 1.00 72.94 652 PRO A C 1
ATOM 4979 O O . PRO A 1 652 ? -9.305 20.454 17.920 1.00 72.94 652 PRO A O 1
ATOM 4982 N N . SER A 1 653 ? -9.966 20.557 15.790 1.00 75.44 653 SER A N 1
ATOM 4983 C CA . SER A 1 653 ? -11.356 20.917 16.104 1.00 75.44 653 SER A CA 1
ATOM 4984 C C . SER A 1 653 ? -12.231 19.678 16.293 1.00 75.44 653 SER A C 1
ATOM 4986 O O . SER A 1 653 ? -12.061 18.704 15.563 1.00 75.44 653 SER A O 1
ATOM 4988 N N . SER A 1 654 ? -13.233 19.758 17.178 1.00 85.69 654 SER A N 1
ATOM 4989 C CA . SER A 1 654 ? -14.108 18.626 17.536 1.00 85.69 654 SER A CA 1
ATOM 4990 C C . SER A 1 654 ? -13.322 17.451 18.151 1.00 85.69 654 SER A C 1
ATOM 4992 O O . SER A 1 654 ? -12.186 17.623 18.596 1.00 85.69 654 SER A O 1
ATOM 4994 N N . TYR A 1 655 ? -13.920 16.259 18.167 1.00 89.00 655 TYR A N 1
ATOM 4995 C CA . TYR A 1 655 ? -13.303 15.025 18.650 1.00 89.00 655 TYR A CA 1
ATOM 4996 C C . TYR A 1 655 ? -12.048 14.613 17.860 1.00 89.00 655 TYR A C 1
ATOM 4998 O O . TYR A 1 655 ? -11.192 13.923 18.395 1.00 89.00 655 TYR A O 1
ATOM 5006 N N . HIS A 1 656 ? -11.883 15.092 16.619 1.00 91.62 656 HIS A N 1
ATOM 5007 C CA . HIS A 1 656 ? -10.713 14.792 15.781 1.00 91.62 656 HIS A CA 1
ATOM 5008 C C . HIS A 1 656 ? -9.379 15.293 16.358 1.00 91.62 656 HIS A C 1
ATOM 5010 O O . HIS A 1 656 ? -8.310 14.867 15.921 1.00 91.62 656 HIS A O 1
ATOM 5016 N N . GLY A 1 657 ? -9.436 16.231 17.306 1.00 93.38 657 GLY A N 1
ATOM 5017 C CA . GLY A 1 657 ? -8.273 16.723 18.035 1.00 93.38 657 GLY A CA 1
ATOM 5018 C C . GLY A 1 657 ? -8.121 16.138 19.436 1.00 93.38 657 GLY A C 1
ATOM 5019 O O . GLY A 1 657 ? -7.367 16.704 20.220 1.00 93.38 657 GLY A O 1
ATOM 5020 N N . GLU A 1 658 ? -8.881 15.113 19.806 1.00 95.44 658 GLU A N 1
ATOM 5021 C CA . GLU A 1 658 ? -8.698 14.420 21.083 1.00 95.44 658 GLU A CA 1
ATOM 5022 C C . GLU A 1 658 ? -7.604 13.352 20.957 1.00 95.44 658 GLU A C 1
ATOM 5024 O O . GLU A 1 658 ? -7.222 12.970 19.850 1.00 95.44 658 GLU A O 1
ATOM 5029 N N . ILE A 1 659 ? -7.064 12.882 22.081 1.00 97.88 659 ILE A N 1
ATOM 5030 C CA . ILE A 1 659 ? -6.086 11.787 22.095 1.00 97.88 659 ILE A CA 1
ATOM 5031 C C . ILE A 1 659 ? -6.794 10.546 21.568 1.00 97.88 659 ILE A C 1
ATOM 5033 O O . ILE A 1 659 ? -7.773 10.097 22.161 1.00 97.88 659 ILE A O 1
ATOM 5037 N N . THR A 1 660 ? -6.337 10.023 20.435 1.00 97.38 660 THR A N 1
ATOM 5038 C CA . THR A 1 660 ? -7.106 9.057 19.648 1.00 97.38 660 THR A CA 1
ATOM 5039 C C . THR A 1 660 ? -6.435 7.690 19.641 1.00 97.38 660 THR A C 1
ATOM 5041 O O . THR A 1 660 ? -5.412 7.481 18.988 1.00 97.38 660 THR A O 1
ATOM 5044 N N . TYR A 1 661 ? -7.053 6.731 20.328 1.00 98.25 661 TYR A N 1
ATOM 5045 C CA . TYR A 1 661 ? -6.720 5.310 20.213 1.00 98.25 661 TYR A CA 1
ATOM 5046 C C . TYR A 1 661 ? -7.582 4.590 19.172 1.00 98.25 661 TYR A C 1
ATOM 5048 O O . TYR A 1 661 ? -7.167 3.533 18.701 1.00 98.25 661 TYR A O 1
ATOM 5056 N N . ASN A 1 662 ? -8.741 5.161 18.810 1.00 94.56 662 ASN A N 1
ATOM 5057 C CA . ASN A 1 662 ? -9.638 4.655 17.772 1.00 94.56 662 ASN A CA 1
ATOM 5058 C C . ASN A 1 662 ? -8.876 4.264 16.500 1.00 94.56 662 ASN A C 1
ATOM 5060 O O . ASN A 1 662 ? -7.968 4.978 16.069 1.00 94.56 662 ASN A O 1
ATOM 5064 N N . ASP A 1 663 ? -9.231 3.100 15.950 1.00 89.12 663 ASP A N 1
ATOM 5065 C CA . ASP A 1 663 ? -8.608 2.491 14.772 1.00 89.12 663 ASP A CA 1
ATOM 5066 C C . ASP A 1 663 ? -7.072 2.396 14.880 1.00 89.12 663 ASP A C 1
ATOM 5068 O O . ASP A 1 663 ? -6.332 2.398 13.894 1.00 89.12 663 ASP A O 1
ATOM 5072 N N . ASN A 1 664 ? -6.582 2.245 16.117 1.00 91.44 664 ASN A N 1
ATOM 5073 C CA . ASN A 1 664 ? -5.170 2.189 16.481 1.00 91.44 664 ASN A CA 1
ATOM 5074 C C . ASN A 1 664 ? -4.352 3.425 16.057 1.00 91.44 664 ASN A C 1
ATOM 5076 O O . ASN A 1 664 ? -3.149 3.290 15.836 1.00 91.44 664 ASN A O 1
ATOM 5080 N N . ALA A 1 665 ? -4.956 4.614 15.936 1.00 95.00 665 ALA A N 1
ATOM 5081 C CA . ALA A 1 665 ? -4.266 5.812 15.439 1.00 95.00 665 ALA A CA 1
ATOM 5082 C C . ALA A 1 665 ? -2.972 6.115 16.223 1.00 95.00 665 ALA A C 1
ATOM 5084 O O . ALA A 1 665 ? -1.874 6.080 15.665 1.00 95.00 665 ALA A O 1
ATOM 5085 N N . MET A 1 666 ? -3.068 6.313 17.541 1.00 97.75 666 MET A N 1
ATOM 5086 C CA . MET A 1 666 ? -1.891 6.522 18.392 1.00 97.75 666 MET A CA 1
ATOM 5087 C C . MET A 1 666 ? -1.022 5.265 18.536 1.00 97.75 666 MET A C 1
ATOM 5089 O O . MET A 1 666 ? 0.204 5.350 18.494 1.00 97.75 666 MET A O 1
ATOM 5093 N N . THR A 1 667 ? -1.610 4.076 18.686 1.00 96.25 667 THR A N 1
ATOM 5094 C CA . THR A 1 667 ? -0.819 2.855 18.928 1.00 96.25 667 THR A CA 1
ATOM 5095 C C . THR A 1 667 ? 0.013 2.441 17.714 1.00 96.25 667 THR A C 1
ATOM 5097 O O . THR A 1 667 ? 1.094 1.884 17.888 1.00 96.25 667 THR A O 1
ATOM 5100 N N . GLN A 1 668 ? -0.420 2.733 16.484 1.00 96.50 668 GLN A N 1
ATOM 5101 C CA . GLN A 1 668 ? 0.387 2.503 15.281 1.00 96.50 668 GLN A CA 1
ATOM 5102 C C . GLN A 1 668 ? 1.603 3.427 15.211 1.00 96.50 668 GLN A C 1
ATOM 5104 O O . GLN A 1 668 ? 2.682 2.960 14.840 1.00 96.50 668 GLN A O 1
ATOM 5109 N N . VAL A 1 669 ? 1.446 4.693 15.611 1.00 98.50 669 VAL A N 1
ATOM 5110 C CA . VAL A 1 669 ? 2.561 5.643 15.740 1.00 98.50 669 VAL A CA 1
ATOM 5111 C C . VAL A 1 669 ? 3.596 5.092 16.718 1.00 98.50 669 VAL A C 1
ATOM 5113 O O . VAL A 1 669 ? 4.755 4.915 16.355 1.00 98.50 669 VAL A O 1
ATOM 5116 N N . LEU A 1 670 ? 3.164 4.730 17.930 1.00 98.56 670 LEU A N 1
ATOM 5117 C CA . LEU A 1 670 ? 4.079 4.247 18.965 1.00 98.56 670 LEU A CA 1
ATOM 5118 C C . LEU A 1 670 ? 4.724 2.906 18.613 1.00 98.56 670 LEU A C 1
ATOM 5120 O O . LEU A 1 670 ? 5.878 2.680 18.958 1.00 98.56 670 LEU A O 1
ATOM 5124 N N . ARG A 1 671 ? 4.032 2.030 17.875 1.00 97.94 671 ARG A N 1
ATOM 5125 C CA . ARG A 1 671 ? 4.646 0.813 17.324 1.00 97.94 671 ARG A CA 1
ATOM 5126 C C . ARG A 1 671 ? 5.719 1.127 16.287 1.00 97.94 671 ARG A C 1
ATOM 5128 O O . ARG A 1 671 ? 6.730 0.446 16.269 1.00 97.94 671 ARG A O 1
ATOM 5135 N N . LEU A 1 672 ? 5.522 2.128 15.423 1.00 97.94 672 LEU A N 1
ATOM 5136 C CA . LEU A 1 672 ? 6.574 2.548 14.488 1.00 97.94 672 LEU A CA 1
ATOM 5137 C C . LEU A 1 672 ? 7.782 3.114 15.236 1.00 97.94 672 LEU A C 1
ATOM 5139 O O . LEU A 1 672 ? 8.909 2.744 14.922 1.00 97.94 672 LEU A O 1
ATOM 5143 N N . TRP A 1 673 ? 7.551 3.956 16.242 1.00 98.25 673 TRP A N 1
ATOM 5144 C CA . TRP A 1 673 ? 8.627 4.458 17.093 1.00 98.25 673 TRP A CA 1
ATOM 5145 C C . TRP A 1 673 ? 9.360 3.339 17.826 1.00 98.25 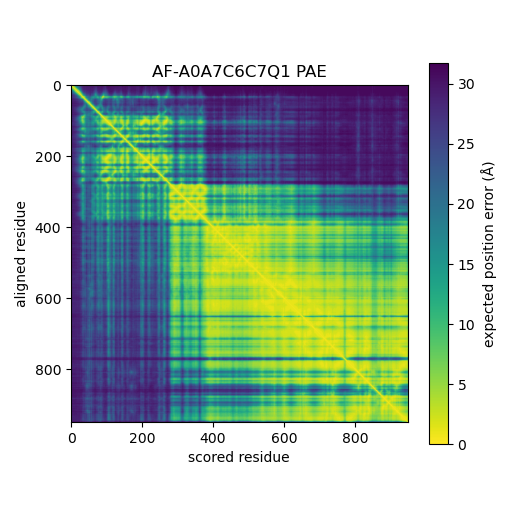673 TRP A C 1
ATOM 5147 O O . TRP A 1 673 ? 10.586 3.324 17.816 1.00 98.25 673 TRP A O 1
ATOM 5157 N N . TRP A 1 674 ? 8.632 2.371 18.386 1.00 97.94 674 TRP A N 1
ATOM 5158 C CA . TRP A 1 674 ? 9.232 1.199 19.015 1.00 97.94 674 TRP A CA 1
ATOM 5159 C C . TRP A 1 674 ? 10.043 0.361 18.029 1.00 97.94 674 TRP A C 1
ATOM 5161 O O . TRP A 1 674 ? 11.149 -0.045 18.363 1.00 97.94 674 TRP A O 1
ATOM 5171 N N . ASP A 1 675 ? 9.548 0.129 16.811 1.00 96.12 675 ASP A N 1
ATOM 5172 C CA . ASP A 1 675 ? 10.289 -0.628 15.798 1.00 96.12 675 ASP A CA 1
ATOM 5173 C C . ASP A 1 675 ? 11.602 0.074 15.426 1.00 96.12 675 ASP A C 1
ATOM 5175 O O . ASP A 1 675 ? 12.636 -0.588 15.351 1.00 96.12 675 ASP A O 1
ATOM 5179 N N . ILE A 1 676 ? 11.569 1.403 15.250 1.00 95.38 676 ILE A N 1
ATOM 5180 C CA . ILE A 1 676 ? 12.756 2.226 14.964 1.00 95.38 676 ILE A CA 1
ATOM 5181 C C . ILE A 1 676 ? 13.745 2.172 16.128 1.00 95.38 676 ILE A C 1
ATOM 5183 O O . ILE A 1 676 ? 14.932 1.947 15.909 1.00 95.38 676 ILE A O 1
ATOM 5187 N N . TYR A 1 677 ? 13.249 2.334 17.354 1.00 94.31 677 TYR A N 1
ATOM 5188 C CA . TYR A 1 677 ? 14.068 2.330 18.561 1.00 94.31 677 TYR A CA 1
ATOM 5189 C C . TYR A 1 677 ? 14.714 0.965 18.837 1.00 94.31 677 TYR A C 1
ATOM 5191 O O . TYR A 1 677 ? 15.897 0.868 19.143 1.00 94.31 677 TYR A O 1
ATOM 5199 N N . SER A 1 678 ? 13.939 -0.114 18.719 1.00 93.19 678 SER A N 1
ATOM 5200 C CA . SER A 1 678 ? 14.395 -1.470 19.047 1.00 93.19 678 SER A CA 1
ATOM 5201 C C . SER A 1 678 ? 15.198 -2.136 17.926 1.00 93.19 678 SER A C 1
ATOM 5203 O O . SER A 1 678 ? 15.855 -3.145 18.171 1.00 93.19 678 SER A O 1
ATOM 5205 N N . ASN A 1 679 ? 15.175 -1.589 16.704 1.00 90.75 679 ASN A N 1
ATOM 5206 C CA . ASN A 1 679 ? 15.881 -2.150 15.547 1.00 90.75 679 ASN A CA 1
ATOM 5207 C C . ASN A 1 679 ? 16.628 -1.066 14.744 1.00 90.75 679 ASN A C 1
ATOM 5209 O O . ASN A 1 679 ? 16.394 -0.955 13.539 1.00 90.75 679 ASN A O 1
ATOM 5213 N N . PRO A 1 680 ? 17.543 -0.283 15.344 1.00 87.12 680 PRO A N 1
ATOM 5214 C CA . PRO A 1 680 ? 18.218 0.819 14.648 1.00 87.12 680 PRO A CA 1
ATOM 5215 C C . PRO A 1 680 ? 18.926 0.361 13.359 1.00 87.12 680 PRO A C 1
ATOM 5217 O O . PRO A 1 680 ? 18.868 1.053 12.343 1.00 87.12 680 PRO A O 1
ATOM 5220 N N . ASP A 1 681 ? 19.471 -0.861 13.340 1.00 83.31 681 ASP A N 1
ATOM 5221 C CA . ASP A 1 681 ? 20.119 -1.461 12.163 1.00 83.31 681 ASP A CA 1
ATOM 5222 C C . ASP A 1 681 ? 19.157 -1.719 10.990 1.00 83.31 681 ASP A C 1
ATOM 5224 O O . ASP A 1 681 ? 19.584 -1.790 9.837 1.00 83.31 681 ASP A O 1
ATOM 5228 N N . GLN A 1 682 ? 17.854 -1.857 11.263 1.00 83.00 682 GLN A N 1
ATOM 5229 C CA . GLN A 1 682 ? 16.795 -1.977 10.254 1.00 83.00 682 GLN A CA 1
ATOM 5230 C C . GLN A 1 682 ? 16.202 -0.621 9.862 1.00 83.00 682 GLN A C 1
ATOM 5232 O O . GLN A 1 682 ? 15.327 -0.588 9.007 1.00 83.00 682 GLN A O 1
ATOM 5237 N N . PHE A 1 683 ? 16.646 0.490 10.454 1.00 89.00 683 PHE A N 1
ATOM 5238 C CA . PHE A 1 683 ? 16.198 1.857 10.150 1.00 89.00 683 PHE A CA 1
ATOM 5239 C C . PHE A 1 683 ? 17.392 2.816 10.001 1.00 89.00 683 PHE A C 1
ATOM 5241 O O . PHE A 1 683 ? 17.298 4.007 10.289 1.00 89.00 683 PHE A O 1
ATOM 5248 N N . PHE A 1 684 ? 18.506 2.282 9.489 1.00 86.38 684 PHE A N 1
ATOM 5249 C CA . PHE A 1 684 ? 19.848 2.879 9.457 1.00 86.38 684 PHE A CA 1
ATOM 5250 C C . PHE A 1 684 ? 19.966 4.273 8.818 1.00 86.38 684 PHE A C 1
ATOM 5252 O O . PHE A 1 684 ? 20.976 4.946 8.985 1.00 86.38 684 PHE A O 1
ATOM 5259 N N . SER A 1 685 ? 18.971 4.701 8.042 1.00 90.00 685 SER A N 1
ATOM 5260 C CA . SER A 1 685 ? 18.981 5.965 7.304 1.00 90.00 685 SER A CA 1
ATOM 5261 C C . SER A 1 685 ? 18.332 7.128 8.053 1.00 90.00 685 SER A C 1
ATOM 5263 O O . SER A 1 685 ? 18.283 8.250 7.534 1.00 90.00 685 SER A O 1
ATOM 5265 N N . ILE A 1 686 ? 17.804 6.873 9.250 1.00 92.12 686 ILE A N 1
ATOM 5266 C CA . ILE A 1 686 ? 17.337 7.893 10.189 1.00 92.12 686 ILE A CA 1
ATOM 5267 C C . ILE A 1 686 ? 18.558 8.419 10.951 1.00 92.12 686 ILE A C 1
ATOM 5269 O O . ILE A 1 686 ? 19.317 7.642 11.521 1.00 92.12 686 ILE A O 1
ATOM 5273 N N . ASP A 1 687 ? 18.768 9.735 10.930 1.00 89.75 687 ASP A N 1
ATOM 5274 C CA . ASP A 1 687 ? 19.879 10.362 11.652 1.00 89.75 687 ASP A CA 1
ATOM 5275 C C . ASP A 1 687 ? 19.660 10.383 13.174 1.00 89.75 687 ASP A C 1
ATOM 5277 O O . ASP A 1 687 ? 18.535 10.264 13.665 1.00 89.75 687 ASP A O 1
ATOM 5281 N N . GLU A 1 688 ? 20.751 10.560 13.926 1.00 91.75 688 GLU A N 1
ATOM 5282 C CA . GLU A 1 688 ? 20.742 10.571 15.396 1.00 91.75 688 GLU A CA 1
ATOM 5283 C C . GLU A 1 688 ? 19.794 11.635 15.978 1.00 91.75 688 GLU A C 1
ATOM 5285 O O . GLU A 1 688 ? 19.144 11.396 16.995 1.00 91.75 688 GLU A O 1
ATOM 5290 N N . GLU A 1 689 ? 19.665 12.800 15.329 1.00 94.50 689 GLU A N 1
ATOM 5291 C CA . GLU A 1 689 ? 18.783 13.876 15.797 1.00 94.50 689 GLU A CA 1
ATOM 5292 C C . GLU A 1 689 ? 17.304 13.480 15.683 1.00 94.50 689 GLU A C 1
ATOM 5294 O O . GLU A 1 689 ? 16.513 13.693 16.606 1.00 94.50 689 GLU A O 1
ATOM 5299 N N . THR A 1 690 ? 16.914 12.903 14.549 1.00 95.06 690 THR A N 1
ATOM 5300 C CA . THR A 1 690 ? 15.557 12.408 14.316 1.00 95.06 690 THR A CA 1
ATOM 5301 C C . THR A 1 690 ? 15.268 11.209 15.211 1.00 95.06 690 THR A C 1
ATOM 5303 O O . THR A 1 690 ? 14.189 11.142 15.798 1.00 95.06 690 THR A O 1
ATOM 5306 N N . TYR A 1 691 ? 16.237 10.307 15.380 1.00 95.44 691 TYR A N 1
ATOM 5307 C CA . TYR A 1 691 ? 16.135 9.170 16.290 1.00 95.44 691 TYR A CA 1
ATOM 5308 C C . TYR A 1 691 ? 15.861 9.619 17.734 1.00 95.44 691 TYR A C 1
ATOM 5310 O O . TYR A 1 691 ? 14.907 9.145 18.347 1.00 95.44 691 TYR A O 1
ATOM 5318 N N . ALA A 1 692 ? 16.606 10.602 18.249 1.00 95.62 692 ALA A N 1
ATOM 5319 C CA . ALA A 1 692 ? 16.395 11.132 19.598 1.00 95.62 692 ALA A CA 1
ATOM 5320 C C . ALA A 1 692 ? 14.996 11.755 19.781 1.00 95.62 692 ALA A C 1
ATOM 5322 O O . ALA A 1 692 ? 14.370 11.591 20.825 1.00 95.62 692 ALA A O 1
ATOM 5323 N N . LYS A 1 693 ? 14.459 12.433 18.755 1.00 97.62 693 LYS A N 1
ATOM 5324 C CA . LYS A 1 693 ? 13.078 12.958 18.781 1.00 97.62 693 LYS A CA 1
ATOM 5325 C C . LYS A 1 693 ? 12.033 11.841 18.781 1.00 97.62 693 LYS A C 1
ATOM 5327 O O . LYS A 1 693 ? 10.977 12.000 19.389 1.00 97.62 693 LYS A O 1
ATOM 5332 N N . ILE A 1 694 ? 12.303 10.738 18.085 1.00 98.06 694 ILE A N 1
ATOM 5333 C CA . ILE A 1 694 ? 11.439 9.553 18.062 1.00 98.06 694 ILE A CA 1
ATOM 5334 C C . ILE A 1 694 ? 11.429 8.870 19.429 1.00 98.06 694 ILE A C 1
ATOM 5336 O O . ILE A 1 694 ? 10.352 8.553 19.926 1.00 98.06 694 ILE A O 1
ATOM 5340 N N . GLU A 1 695 ? 12.594 8.688 20.051 1.00 96.06 695 GLU A N 1
ATOM 5341 C CA . GLU A 1 695 ? 12.720 8.140 21.406 1.00 96.06 695 GLU A CA 1
ATOM 5342 C C . GLU A 1 695 ? 11.947 8.993 22.423 1.00 96.06 695 GLU A C 1
ATOM 5344 O O . GLU A 1 695 ? 11.077 8.494 23.133 1.00 96.06 695 GLU A O 1
ATOM 5349 N N . ASP A 1 696 ? 12.177 10.303 22.425 1.00 96.12 696 ASP A N 1
ATOM 5350 C CA . ASP A 1 696 ? 11.462 11.261 23.271 1.00 96.12 696 ASP A CA 1
ATOM 5351 C C . ASP A 1 696 ? 9.935 11.251 23.020 1.00 96.12 696 ASP A C 1
ATOM 5353 O O . ASP A 1 696 ? 9.127 11.280 23.953 1.00 96.12 696 ASP A O 1
ATOM 5357 N N . SER A 1 697 ? 9.513 11.136 21.755 1.00 98.12 697 SER A N 1
ATOM 5358 C CA . SER A 1 697 ? 8.103 10.983 21.382 1.00 98.12 697 SER A CA 1
ATOM 5359 C C . SER A 1 697 ? 7.495 9.674 21.892 1.00 98.12 697 SER A C 1
ATOM 5361 O O . SER A 1 697 ? 6.365 9.679 22.392 1.00 98.12 697 SER A O 1
ATOM 5363 N N . LEU A 1 698 ? 8.232 8.566 21.793 1.00 98.12 698 LEU A N 1
ATOM 5364 C CA . LEU A 1 698 ? 7.833 7.252 22.287 1.00 98.12 698 LEU A CA 1
ATOM 5365 C C . LEU A 1 698 ? 7.628 7.269 23.802 1.00 98.12 698 LEU A C 1
ATOM 5367 O O . LEU A 1 698 ? 6.581 6.818 24.263 1.00 98.12 698 LEU A O 1
ATOM 5371 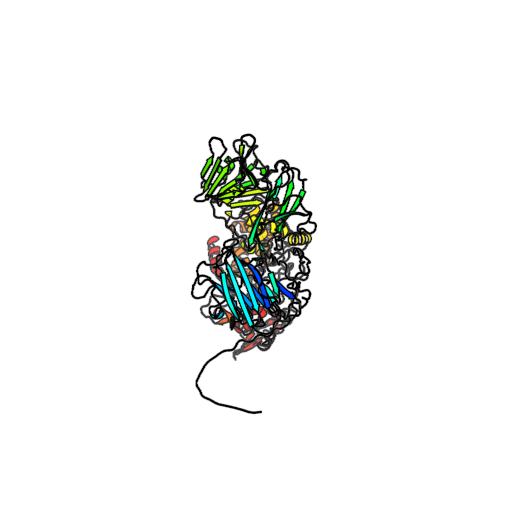N N . ILE A 1 699 ? 8.583 7.827 24.552 1.00 95.69 699 ILE A N 1
ATOM 5372 C CA . ILE A 1 699 ? 8.537 7.911 26.019 1.00 95.69 699 ILE A CA 1
ATOM 5373 C C . ILE A 1 699 ? 7.286 8.668 26.464 1.00 95.69 699 ILE A C 1
ATOM 5375 O O . ILE A 1 699 ? 6.448 8.109 27.170 1.00 95.69 699 ILE A O 1
ATOM 5379 N N . ARG A 1 700 ? 7.073 9.888 25.949 1.00 96.44 700 ARG A N 1
ATOM 5380 C CA . ARG A 1 700 ? 5.854 10.652 26.266 1.00 96.44 700 ARG A CA 1
ATOM 5381 C C . ARG A 1 700 ? 4.575 9.919 25.866 1.00 96.44 700 ARG A C 1
ATOM 5383 O O . ARG A 1 700 ? 3.551 10.047 26.529 1.00 96.44 700 ARG A O 1
ATOM 5390 N N . GLY A 1 701 ? 4.599 9.183 24.757 1.00 97.75 701 GLY A N 1
ATOM 5391 C CA . GLY A 1 701 ? 3.457 8.392 24.309 1.00 97.75 701 GLY A CA 1
ATOM 5392 C C . GLY A 1 701 ? 3.103 7.252 25.266 1.00 97.75 701 GLY A C 1
ATOM 5393 O O . GLY A 1 701 ? 1.920 6.995 25.492 1.00 97.75 701 GLY A O 1
ATOM 5394 N N . ILE A 1 702 ? 4.110 6.594 25.846 1.00 97.12 702 ILE A N 1
ATOM 5395 C CA . ILE A 1 702 ? 3.932 5.572 26.884 1.00 97.12 702 ILE A CA 1
ATOM 5396 C C . ILE A 1 702 ? 3.354 6.209 28.151 1.00 97.12 702 ILE A C 1
ATOM 5398 O O . ILE A 1 702 ? 2.360 5.699 28.667 1.00 97.12 702 ILE A O 1
ATOM 5402 N N . ASP A 1 703 ? 3.893 7.347 28.595 1.00 94.44 703 ASP A N 1
ATOM 5403 C CA . ASP A 1 703 ? 3.360 8.080 29.752 1.00 94.44 703 ASP A CA 1
ATOM 5404 C C . ASP A 1 703 ? 1.892 8.460 29.545 1.00 94.44 703 ASP A C 1
ATOM 5406 O O . ASP A 1 703 ? 1.048 8.179 30.392 1.00 94.44 703 ASP A O 1
ATOM 5410 N N . CYS A 1 704 ? 1.552 8.986 28.366 1.00 97.81 704 CYS A N 1
ATOM 5411 C CA . CYS A 1 704 ? 0.176 9.308 28.003 1.00 97.81 704 CYS A CA 1
ATOM 5412 C C . CYS A 1 704 ? -0.756 8.091 28.091 1.00 97.81 704 CYS A C 1
ATOM 5414 O O . CYS A 1 704 ? -1.869 8.200 28.609 1.00 97.81 704 CYS A O 1
ATOM 5416 N N . ILE A 1 705 ? -0.314 6.918 27.619 1.00 98.38 705 ILE A N 1
ATOM 5417 C CA . ILE A 1 705 ? -1.068 5.667 27.774 1.00 98.38 705 ILE A CA 1
ATOM 5418 C C . ILE A 1 705 ? -1.289 5.363 29.252 1.00 98.38 705 ILE A C 1
ATOM 5420 O O . ILE A 1 705 ? -2.417 5.092 29.656 1.00 98.38 705 ILE A O 1
ATOM 5424 N N . LEU A 1 706 ? -0.251 5.425 30.077 1.00 97.12 706 LEU A N 1
ATOM 5425 C CA . LEU A 1 706 ? -0.375 5.109 31.497 1.00 97.12 706 LEU A CA 1
ATOM 5426 C C . LEU A 1 706 ? -1.286 6.107 32.231 1.00 97.12 706 LEU A C 1
ATOM 5428 O O . LEU A 1 706 ? -2.087 5.689 33.065 1.00 97.12 706 LEU A O 1
ATOM 5432 N N . ASP A 1 707 ? -1.213 7.392 31.888 1.00 96.38 707 ASP A N 1
ATOM 5433 C CA . ASP A 1 707 ? -2.004 8.465 32.503 1.00 96.38 707 ASP A CA 1
ATOM 5434 C C . ASP A 1 707 ? -3.467 8.484 32.037 1.00 96.38 707 ASP A C 1
ATOM 5436 O O . ASP A 1 707 ? -4.346 8.957 32.753 1.00 96.38 707 ASP A O 1
ATOM 5440 N N . THR A 1 708 ? -3.752 7.951 30.846 1.00 98.31 708 THR A N 1
ATOM 5441 C CA . THR A 1 708 ? -5.123 7.828 30.319 1.00 98.31 708 THR A CA 1
ATOM 5442 C C . THR A 1 708 ? -5.809 6.525 30.730 1.00 98.31 708 THR A C 1
ATOM 5444 O O . THR A 1 708 ? -6.977 6.321 30.396 1.00 98.31 708 THR A O 1
ATOM 5447 N N . GLN A 1 709 ? -5.138 5.624 31.457 1.00 98.44 709 GLN A N 1
ATOM 5448 C CA . GLN A 1 709 ? -5.784 4.392 31.901 1.00 98.44 709 GLN A CA 1
ATOM 5449 C C . GLN A 1 709 ? -6.896 4.692 32.912 1.00 98.44 709 GLN A C 1
ATOM 5451 O O . GLN A 1 709 ? -6.698 5.364 33.922 1.00 98.44 709 GLN A O 1
ATOM 5456 N N . ILE A 1 710 ? -8.086 4.156 32.651 1.00 98.50 710 ILE A N 1
ATOM 5457 C CA . ILE A 1 710 ? -9.288 4.499 33.404 1.00 98.50 710 ILE A CA 1
ATOM 5458 C C . ILE A 1 710 ? -9.273 3.792 34.762 1.00 98.50 710 ILE A C 1
ATOM 5460 O O . ILE A 1 710 ? -9.236 2.558 34.837 1.00 98.50 710 ILE A O 1
ATOM 5464 N N . TYR A 1 711 ? -9.376 4.570 35.838 1.00 96.38 711 TYR A N 1
ATOM 5465 C CA . TYR A 1 711 ? -9.691 4.072 37.174 1.00 96.38 711 TYR A CA 1
ATOM 5466 C C . TYR A 1 711 ? -11.199 4.165 37.420 1.00 96.38 711 TYR A C 1
ATOM 5468 O O . TYR A 1 711 ? -11.789 5.238 37.315 1.00 96.38 711 TYR A O 1
ATOM 5476 N N . SER A 1 712 ? -11.832 3.035 37.737 1.00 94.19 712 SER A N 1
ATOM 5477 C CA . SER A 1 712 ? -13.238 3.005 38.138 1.00 94.19 712 SER A CA 1
ATOM 5478 C C . SER A 1 712 ? -13.329 3.181 39.649 1.00 94.19 712 SER A C 1
ATOM 5480 O O . SER A 1 712 ? -13.084 2.236 40.402 1.00 94.19 712 SER A O 1
ATOM 5482 N N . GLU A 1 713 ? -13.708 4.378 40.097 1.00 92.25 713 GLU A N 1
ATOM 5483 C CA . GLU A 1 713 ? -13.892 4.696 41.522 1.00 92.25 713 GLU A CA 1
ATOM 5484 C C . GLU A 1 713 ? -14.914 3.763 42.184 1.00 92.25 713 GLU A C 1
ATOM 5486 O O . GLU A 1 713 ? -14.727 3.289 43.305 1.00 92.25 713 GLU A O 1
ATOM 5491 N N . LYS A 1 714 ? -15.992 3.431 41.465 1.00 89.31 714 LYS A N 1
ATOM 5492 C CA . LYS A 1 714 ? -17.059 2.573 41.985 1.00 89.31 714 LYS A CA 1
ATOM 5493 C C . LYS A 1 714 ? -16.630 1.117 42.149 1.00 89.31 714 LYS A C 1
ATOM 5495 O O . LYS A 1 714 ? -17.075 0.458 43.088 1.00 89.31 714 LYS A O 1
ATOM 5500 N N . GLN A 1 715 ? -15.798 0.612 41.240 1.00 89.19 715 GLN A N 1
ATOM 5501 C CA . GLN A 1 715 ? -15.273 -0.757 41.304 1.00 89.19 715 GLN A CA 1
ATOM 5502 C C . GLN A 1 715 ? -13.965 -0.839 42.105 1.00 89.19 715 GLN A C 1
ATOM 5504 O O . GLN A 1 715 ? -13.513 -1.935 42.435 1.00 89.19 715 GLN A O 1
ATOM 5509 N N . GLY A 1 716 ? -13.359 0.308 42.430 1.00 93.31 716 GLY A N 1
ATOM 5510 C CA . GLY A 1 716 ? -12.100 0.406 43.159 1.00 93.31 716 GLY A CA 1
ATOM 5511 C C . GLY A 1 716 ? -10.916 -0.193 42.400 1.00 93.31 716 GLY A C 1
ATOM 5512 O O . GLY A 1 716 ? -10.001 -0.727 43.031 1.00 93.31 716 GLY A O 1
ATOM 5513 N N . MET A 1 717 ? -10.930 -0.166 41.061 1.00 93.12 717 MET A N 1
ATOM 5514 C CA . MET A 1 717 ? -9.885 -0.797 40.252 1.00 93.12 717 MET A CA 1
ATOM 5515 C C . MET A 1 717 ? -9.520 -0.018 38.991 1.00 93.12 717 MET A C 1
ATOM 5517 O O . MET A 1 717 ? -10.358 0.614 38.350 1.00 93.12 717 MET A O 1
ATOM 5521 N N . LEU A 1 718 ? -8.248 -0.139 38.616 1.00 95.94 718 LEU A N 1
ATOM 5522 C CA . LEU A 1 718 ? -7.745 0.260 37.310 1.00 95.94 718 LEU A CA 1
ATOM 5523 C C . LEU A 1 718 ? -8.289 -0.703 36.243 1.00 95.94 718 LEU A C 1
ATOM 5525 O O . LEU A 1 718 ? -8.476 -1.891 36.514 1.00 95.94 718 LEU A O 1
ATOM 5529 N N . THR A 1 719 ? -8.577 -0.193 35.050 1.00 98.12 719 THR A N 1
ATOM 5530 C CA . THR A 1 719 ? -9.289 -0.943 34.006 1.00 98.12 719 THR A CA 1
ATOM 5531 C C . THR A 1 719 ? -8.506 -0.940 32.695 1.00 98.12 719 THR A C 1
ATOM 5533 O O . THR A 1 719 ? -7.394 -1.458 32.652 1.00 98.12 719 THR A O 1
ATOM 5536 N N . ALA A 1 720 ? -9.057 -0.369 31.629 1.00 98.38 720 ALA A N 1
ATOM 5537 C CA . ALA A 1 720 ? -8.430 -0.221 30.325 1.00 98.38 720 ALA A CA 1
ATOM 5538 C C . ALA A 1 720 ? -8.620 1.227 29.825 1.00 98.38 720 ALA A C 1
ATOM 5540 O O . ALA A 1 720 ? -8.598 2.149 30.639 1.00 98.38 720 ALA A O 1
ATOM 5541 N N . TRP A 1 721 ? -8.787 1.451 28.520 1.00 98.75 721 TRP A N 1
ATOM 5542 C CA . TRP A 1 721 ? -8.801 2.791 27.918 1.00 98.75 721 TRP A CA 1
ATOM 5543 C C . TRP A 1 721 ? -10.074 3.056 27.126 1.00 98.75 721 TRP A C 1
ATOM 5545 O O . TRP A 1 721 ? -10.721 2.128 26.642 1.00 98.75 721 TRP A O 1
ATOM 5555 N N . CYS A 1 722 ? -10.419 4.328 26.953 1.00 98.38 722 CYS A N 1
ATOM 5556 C CA . CYS A 1 722 ? -11.434 4.762 26.000 1.00 98.38 722 CYS A CA 1
ATOM 5557 C C . CYS A 1 722 ? -10.873 4.741 24.573 1.00 98.38 722 CYS A C 1
ATOM 5559 O O . CYS A 1 722 ? -9.663 4.746 24.364 1.00 98.38 722 CYS A O 1
ATOM 5561 N N . ALA A 1 723 ? -11.749 4.749 23.566 1.00 97.12 723 ALA A N 1
ATOM 5562 C CA . ALA A 1 723 ? -11.327 4.928 22.174 1.00 97.12 723 ALA A CA 1
ATOM 5563 C C . ALA A 1 723 ? -10.717 6.327 21.936 1.00 97.12 723 ALA A C 1
ATOM 5565 O O . ALA A 1 723 ? -9.839 6.490 21.087 1.00 97.12 723 ALA A O 1
ATOM 5566 N N . GLN A 1 724 ? -11.121 7.320 22.733 1.00 95.88 724 GLN A N 1
ATOM 5567 C CA . GLN A 1 724 ? -10.516 8.645 22.738 1.00 95.88 724 GLN A CA 1
ATOM 5568 C C . GLN A 1 724 ? -10.580 9.297 24.121 1.00 95.88 724 GLN A C 1
ATOM 5570 O O . GLN A 1 724 ? -11.544 9.119 24.872 1.00 95.88 724 GLN A O 1
ATOM 5575 N N . HIS A 1 725 ? -9.550 10.077 24.430 1.00 97.62 725 HIS A N 1
ATOM 5576 C CA . HIS A 1 725 ? -9.387 10.811 25.678 1.00 97.62 725 HIS A CA 1
ATOM 5577 C C . HIS A 1 725 ? -9.215 12.297 25.401 1.00 97.62 725 HIS A C 1
ATOM 5579 O O . HIS A 1 725 ? -8.610 12.696 24.409 1.00 97.62 725 HIS A O 1
ATOM 5585 N N . ASP A 1 726 ? -9.738 13.128 26.287 1.00 95.50 726 ASP A N 1
ATOM 5586 C CA . ASP A 1 726 ? -9.599 14.567 26.194 1.00 95.50 726 ASP A CA 1
ATOM 5587 C C . ASP A 1 726 ? -8.118 14.977 26.210 1.00 95.50 726 ASP A C 1
ATOM 5589 O O . ASP A 1 726 ? -7.366 14.627 27.118 1.00 95.50 726 ASP A O 1
ATOM 5593 N N . ARG A 1 727 ? -7.683 15.755 25.218 1.00 94.56 727 ARG A N 1
ATOM 5594 C CA . ARG A 1 727 ? -6.271 16.129 25.047 1.00 94.56 727 ARG A CA 1
ATOM 5595 C C . ARG A 1 727 ? -5.698 17.029 26.138 1.00 94.56 727 ARG A C 1
ATOM 5597 O O . ARG A 1 727 ? -4.498 17.285 26.117 1.00 94.56 727 ARG A O 1
ATOM 5604 N N . VAL A 1 728 ? -6.528 17.555 27.037 1.00 93.25 728 VAL A N 1
ATOM 5605 C CA . VAL A 1 728 ? -6.094 18.411 28.149 1.00 93.25 728 VAL A CA 1
ATOM 5606 C C . VAL A 1 728 ? -6.271 17.695 29.482 1.00 93.25 728 VAL A C 1
ATOM 5608 O O . VAL A 1 728 ? -5.336 17.647 30.271 1.00 93.25 728 VAL A O 1
ATOM 5611 N N . THR A 1 729 ? -7.465 17.166 29.736 1.00 95.31 729 THR A N 1
ATOM 5612 C CA . THR A 1 729 ? -7.843 16.560 31.023 1.00 95.31 729 THR A CA 1
ATOM 5613 C C . THR A 1 729 ? -7.514 15.074 31.114 1.00 95.31 729 THR A C 1
ATOM 5615 O O . THR A 1 729 ? -7.500 14.546 32.217 1.00 95.31 729 THR A O 1
ATOM 5618 N N . LEU A 1 730 ? -7.235 14.413 29.982 1.00 96.75 730 LEU A N 1
ATOM 5619 C CA . LEU A 1 730 ? -6.998 12.968 29.859 1.00 96.75 730 LEU A CA 1
ATOM 5620 C C . LEU A 1 730 ? -8.222 12.088 30.166 1.00 96.75 730 LEU A C 1
ATOM 5622 O O . LEU A 1 730 ? -8.147 10.864 30.061 1.00 96.75 730 LEU A O 1
ATOM 5626 N N . GLU A 1 731 ? -9.371 12.682 30.484 1.00 95.44 731 GLU A N 1
ATOM 5627 C CA . GLU A 1 731 ? -10.610 11.956 30.757 1.00 95.44 731 GLU A CA 1
ATOM 5628 C C . GLU A 1 731 ? -11.170 11.298 29.481 1.00 95.44 731 GLU A C 1
ATOM 5630 O O . GLU A 1 731 ? -11.014 11.843 28.384 1.00 95.44 731 GLU A O 1
ATOM 5635 N N . PRO A 1 732 ? -11.857 10.145 29.578 1.00 95.00 732 PRO A N 1
ATOM 5636 C CA . PRO A 1 732 ? -12.607 9.573 28.462 1.00 95.00 732 PRO A CA 1
ATOM 5637 C C . PRO A 1 732 ? -13.533 10.602 27.802 1.00 95.00 732 PRO A C 1
ATOM 5639 O O . PRO A 1 732 ? -14.269 11.316 28.480 1.00 95.00 732 PRO A O 1
ATOM 5642 N N . SER A 1 733 ? -13.528 10.663 26.469 1.00 92.19 733 SER A N 1
ATOM 5643 C CA . SER A 1 733 ? -14.277 11.678 25.721 1.00 92.19 733 SER A CA 1
ATOM 5644 C C . SER A 1 733 ? -15.161 11.079 24.625 1.00 92.19 733 SER A C 1
ATOM 5646 O O . SER A 1 733 ? -15.011 9.930 24.207 1.00 92.19 733 SER A O 1
ATOM 5648 N N . TRP A 1 734 ? -16.114 11.882 24.159 1.00 89.38 734 TRP A N 1
ATOM 5649 C CA . TRP A 1 734 ? -16.989 11.539 23.040 1.00 89.38 734 TRP A CA 1
ATOM 5650 C C . TRP A 1 734 ? -16.239 11.609 21.710 1.00 89.38 734 TRP A C 1
ATOM 5652 O O . TRP A 1 734 ? -15.491 12.561 21.477 1.00 89.38 734 TRP A O 1
ATOM 5662 N N . ALA A 1 735 ? -16.538 10.670 20.810 1.00 89.25 735 ALA A N 1
ATOM 5663 C CA . ALA A 1 735 ? -16.288 10.822 19.378 1.00 89.25 735 ALA A CA 1
ATOM 5664 C C . ALA A 1 735 ? -17.609 11.086 18.658 1.00 89.25 735 ALA A C 1
ATOM 5666 O O . ALA A 1 735 ? -18.239 12.115 18.892 1.00 89.25 735 ALA A O 1
ATOM 5667 N N . ARG A 1 736 ? -18.059 10.179 17.789 1.00 87.62 736 ARG A N 1
ATOM 5668 C CA . ARG A 1 736 ? -19.360 10.311 17.121 1.00 87.62 736 ARG A CA 1
ATOM 5669 C C . ARG A 1 736 ? -20.491 10.139 18.142 1.00 87.62 736 ARG A C 1
ATOM 5671 O O . ARG A 1 736 ? -20.289 9.670 19.258 1.00 87.62 736 ARG A O 1
ATOM 5678 N N . ASP A 1 737 ? -21.716 10.499 17.766 1.00 81.50 737 ASP A N 1
ATOM 5679 C CA . ASP A 1 737 ? -22.874 10.464 18.674 1.00 81.50 737 ASP A CA 1
ATOM 5680 C C . ASP A 1 737 ? -23.289 9.050 19.117 1.00 81.50 737 ASP A C 1
ATOM 5682 O O . ASP A 1 737 ? -24.170 8.905 19.953 1.00 81.50 737 ASP A O 1
ATOM 5686 N N . TYR A 1 738 ? -22.637 8.011 18.604 1.00 85.50 738 TYR A N 1
ATOM 5687 C CA . TYR A 1 738 ? -22.774 6.623 19.043 1.00 85.50 738 TYR A CA 1
ATOM 5688 C C . TYR A 1 738 ? -21.501 6.062 19.705 1.00 85.50 738 TYR A C 1
ATOM 5690 O O . TYR A 1 738 ? -21.395 4.852 19.891 1.00 85.50 738 TYR A O 1
ATOM 5698 N N . GLU A 1 739 ? -20.545 6.925 20.059 1.00 90.88 739 GLU A N 1
ATOM 5699 C CA . GLU A 1 739 ? -19.237 6.569 20.628 1.00 90.88 739 GLU A CA 1
ATOM 5700 C C . GLU A 1 739 ? -18.989 7.359 21.926 1.00 90.88 739 GLU A C 1
ATOM 5702 O O . GLU A 1 739 ? -18.281 8.376 21.923 1.00 90.88 739 GLU A O 1
ATOM 5707 N N . PRO A 1 740 ? -19.629 6.938 23.032 1.00 89.62 740 PRO A N 1
ATOM 5708 C CA . PRO A 1 740 ? -19.578 7.641 24.309 1.00 89.62 740 PRO A CA 1
ATOM 5709 C C . PRO A 1 740 ? -18.220 7.481 25.020 1.00 89.62 740 PRO A C 1
ATOM 5711 O O . PRO A 1 740 ? -17.508 6.500 24.770 1.00 89.62 740 PRO A O 1
ATOM 5714 N N . PRO A 1 741 ? -17.913 8.354 26.000 1.00 91.69 741 PRO A N 1
ATOM 5715 C CA . PRO A 1 741 ? -16.931 8.097 27.044 1.00 91.69 741 PRO A CA 1
ATOM 5716 C C . PRO A 1 741 ? -17.224 6.743 27.686 1.00 91.69 741 PRO A C 1
ATOM 5718 O O . PRO A 1 741 ? -18.279 6.537 28.286 1.00 91.69 741 PRO A O 1
ATOM 5721 N N . SER A 1 742 ? -16.330 5.787 27.479 1.00 94.56 742 SER A N 1
ATOM 5722 C CA . SER A 1 742 ? -16.517 4.400 27.898 1.00 94.56 742 SER A CA 1
ATOM 5723 C C . SER A 1 742 ? -15.180 3.677 27.881 1.00 94.56 742 SER A C 1
ATOM 5725 O O . SER A 1 742 ? -14.231 4.133 27.252 1.00 94.56 742 SER A O 1
ATOM 5727 N N . ILE A 1 743 ? -15.093 2.532 28.548 1.00 98.38 743 ILE A N 1
ATOM 5728 C CA . ILE A 1 743 ? -13.956 1.634 28.372 1.00 98.38 743 ILE A CA 1
ATOM 5729 C C . ILE A 1 743 ? -14.154 0.904 27.038 1.00 98.38 743 ILE A C 1
ATOM 5731 O O . ILE A 1 743 ? -15.176 0.250 26.816 1.00 98.38 743 ILE A O 1
ATOM 5735 N N . SER A 1 744 ? -13.187 1.032 26.134 1.00 98.31 744 SER A N 1
ATOM 5736 C CA . SER A 1 744 ? -13.233 0.443 24.801 1.00 98.31 744 SER A CA 1
ATOM 5737 C C . SER A 1 744 ? -12.768 -1.007 24.824 1.00 98.31 744 SER A C 1
ATOM 5739 O O . SER A 1 744 ? -11.611 -1.298 25.138 1.00 98.31 744 SER A O 1
ATOM 5741 N N . GLY A 1 745 ? -13.651 -1.923 24.432 1.00 97.50 745 GLY A N 1
ATOM 5742 C CA . GLY A 1 745 ? -13.313 -3.339 24.306 1.00 97.50 745 GLY A CA 1
ATOM 5743 C C . GLY A 1 745 ? -12.446 -3.662 23.087 1.00 97.50 745 GLY A C 1
ATOM 5744 O O . GLY A 1 745 ? -11.730 -4.661 23.113 1.00 97.50 745 GLY A O 1
ATOM 5745 N N . SER A 1 746 ? -12.492 -2.844 22.028 1.00 95.62 746 SER A N 1
ATOM 5746 C CA . SER A 1 746 ? -11.688 -3.050 20.814 1.00 95.62 746 SER A CA 1
ATOM 5747 C C . SER A 1 746 ? -10.307 -2.408 20.928 1.00 95.62 746 SER A C 1
ATOM 5749 O O . SER A 1 746 ? -9.296 -3.103 20.834 1.00 95.62 746 SER A O 1
ATOM 5751 N N . GLU A 1 747 ? -10.258 -1.098 21.173 1.00 97.19 747 GLU A N 1
ATOM 5752 C CA . GLU A 1 747 ? -9.019 -0.314 21.056 1.00 97.19 747 GLU A CA 1
ATOM 5753 C C . GLU A 1 747 ? -8.020 -0.642 22.174 1.00 97.19 747 GLU A C 1
ATOM 5755 O O . GLU A 1 747 ? -6.810 -0.700 21.944 1.00 97.19 747 GLU A O 1
ATOM 5760 N N . SER A 1 748 ? -8.522 -0.972 23.370 1.00 98.44 748 SER A N 1
ATOM 5761 C CA . SER A 1 748 ? -7.677 -1.358 24.504 1.00 98.44 748 SER A CA 1
ATOM 5762 C C . SER A 1 748 ? -6.812 -2.585 24.213 1.00 98.44 748 SER A C 1
ATOM 5764 O O . SER A 1 748 ? -5.708 -2.685 24.738 1.00 98.44 748 SER A O 1
ATOM 5766 N N . ILE A 1 749 ? -7.252 -3.511 23.351 1.00 97.50 749 ILE A N 1
ATOM 5767 C CA . ILE A 1 749 ? -6.447 -4.688 22.985 1.00 97.50 749 ILE A CA 1
ATOM 5768 C C . ILE A 1 749 ? -5.180 -4.272 22.236 1.00 97.50 749 ILE A C 1
ATOM 5770 O O . ILE A 1 749 ? -4.110 -4.841 22.459 1.00 97.50 749 ILE A O 1
ATOM 5774 N N . GLY A 1 750 ? -5.274 -3.251 21.380 1.00 96.06 750 GLY A N 1
ATOM 5775 C CA . GLY A 1 750 ? -4.125 -2.687 20.680 1.00 96.06 750 GLY A CA 1
ATOM 5776 C C . GLY A 1 750 ? -3.094 -2.091 21.638 1.00 96.06 750 GLY A C 1
ATOM 5777 O O . GLY A 1 750 ? -1.895 -2.325 21.454 1.00 96.06 750 GLY A O 1
ATOM 5778 N N . ILE A 1 751 ? -3.567 -1.390 22.673 1.00 98.62 751 ILE A N 1
ATOM 5779 C CA . ILE A 1 751 ? -2.744 -0.766 23.719 1.00 98.62 751 ILE A CA 1
ATOM 5780 C C . ILE A 1 751 ? -2.079 -1.831 24.596 1.00 98.62 751 ILE A C 1
ATOM 5782 O O . ILE A 1 751 ? -0.863 -1.805 24.761 1.00 98.62 751 ILE A O 1
ATOM 5786 N N . ILE A 1 752 ? -2.837 -2.819 25.089 1.00 98.50 752 ILE A N 1
ATOM 5787 C CA . ILE A 1 752 ? -2.292 -3.903 25.924 1.00 98.50 752 ILE A CA 1
ATOM 5788 C C . ILE A 1 752 ? -1.211 -4.675 25.160 1.00 98.50 752 ILE A C 1
ATOM 5790 O O . ILE A 1 752 ? -0.132 -4.919 25.693 1.00 98.50 752 ILE A O 1
ATOM 5794 N N . ASN A 1 753 ? -1.462 -5.011 23.891 1.00 97.81 753 ASN A N 1
ATOM 5795 C CA . ASN A 1 753 ? -0.474 -5.694 23.053 1.00 97.81 753 ASN A CA 1
ATOM 5796 C C . ASN A 1 753 ? 0.768 -4.837 22.781 1.00 97.81 753 ASN A C 1
ATOM 5798 O O . ASN A 1 753 ? 1.860 -5.387 22.689 1.00 97.81 753 ASN A O 1
ATOM 5802 N N . PHE A 1 754 ? 0.615 -3.515 22.649 1.00 98.25 754 PHE A N 1
ATOM 5803 C CA . PHE A 1 754 ? 1.754 -2.607 22.529 1.00 98.25 754 PHE A CA 1
ATOM 5804 C C . PHE A 1 754 ? 2.594 -2.612 23.813 1.00 98.25 754 PHE A C 1
ATOM 5806 O O . PHE A 1 754 ? 3.782 -2.903 23.738 1.00 98.25 754 PHE A O 1
ATOM 5813 N N . LEU A 1 755 ? 1.976 -2.410 24.981 1.00 98.31 755 LEU A N 1
ATOM 5814 C CA . LEU A 1 755 ? 2.673 -2.418 26.272 1.00 98.31 755 LEU A CA 1
ATOM 5815 C C . LEU A 1 755 ? 3.364 -3.761 26.562 1.00 98.31 755 LEU A C 1
ATOM 5817 O O . LEU A 1 755 ? 4.498 -3.781 27.028 1.00 98.31 755 LEU A O 1
ATOM 5821 N N . MET A 1 756 ? 2.719 -4.890 26.242 1.00 97.94 756 MET A N 1
ATOM 5822 C CA . MET A 1 756 ? 3.335 -6.221 26.365 1.00 97.94 756 MET A CA 1
ATOM 5823 C C . MET A 1 756 ? 4.485 -6.454 25.369 1.00 97.94 756 MET A C 1
ATOM 5825 O O . MET A 1 756 ? 5.300 -7.355 25.572 1.00 97.94 756 MET A O 1
ATOM 5829 N N . GLY A 1 757 ? 4.530 -5.695 24.273 1.00 96.44 757 GLY A N 1
ATOM 5830 C CA . GLY A 1 757 ? 5.568 -5.789 23.249 1.00 96.44 757 GLY A CA 1
ATOM 5831 C C . GLY A 1 757 ? 6.866 -5.070 23.614 1.00 96.44 757 GLY A C 1
ATOM 5832 O O . GLY A 1 757 ? 7.906 -5.423 23.063 1.00 96.44 757 GLY A O 1
ATOM 5833 N N . LEU A 1 758 ? 6.812 -4.112 24.543 1.00 96.44 758 LEU A N 1
ATOM 5834 C CA . LEU A 1 758 ? 7.975 -3.360 25.011 1.00 96.44 758 LEU A CA 1
ATOM 5835 C C . LEU A 1 758 ? 8.937 -4.260 25.796 1.00 96.44 758 LEU A C 1
ATOM 5837 O O . LEU A 1 758 ? 8.521 -5.198 26.488 1.00 96.44 758 LEU A O 1
ATOM 5841 N N . ASP A 1 759 ? 10.231 -3.969 25.696 1.00 94.88 759 ASP A N 1
ATOM 5842 C CA . ASP A 1 759 ? 11.248 -4.693 26.454 1.00 94.88 759 ASP A CA 1
ATOM 5843 C C . ASP A 1 759 ? 11.365 -4.167 27.885 1.00 94.88 759 ASP A C 1
ATOM 5845 O O . ASP A 1 759 ? 11.312 -2.965 28.154 1.00 94.88 759 ASP A O 1
ATOM 5849 N N . LYS A 1 760 ? 11.534 -5.101 28.822 1.00 93.44 760 LYS A N 1
ATOM 5850 C CA . LYS A 1 760 ? 11.637 -4.825 30.257 1.00 93.44 760 LYS A CA 1
ATOM 5851 C C . LYS A 1 760 ? 12.836 -3.938 30.572 1.00 93.44 760 LYS A C 1
ATOM 5853 O O . LYS A 1 760 ? 12.722 -3.009 31.363 1.00 93.44 760 LYS A O 1
ATOM 5858 N N . GLU A 1 761 ? 13.974 -4.213 29.947 1.00 91.94 761 GLU A N 1
ATOM 5859 C CA . GLU A 1 761 ? 15.217 -3.466 30.119 1.00 91.94 761 GLU A CA 1
ATOM 5860 C C . GLU A 1 761 ? 15.066 -2.020 29.648 1.00 91.94 761 GLU A C 1
ATOM 5862 O O . GLU A 1 761 ? 15.543 -1.112 30.328 1.00 91.94 761 GLU A O 1
ATOM 5867 N N . PHE A 1 762 ? 14.351 -1.803 28.539 1.00 92.06 762 PHE A N 1
ATOM 5868 C CA . PHE A 1 762 ? 14.013 -0.462 28.070 1.00 92.06 762 PHE A CA 1
ATOM 5869 C C . PHE A 1 762 ? 13.166 0.276 29.110 1.00 92.06 762 PHE A C 1
ATOM 5871 O O . PHE A 1 762 ? 13.557 1.350 29.555 1.00 92.06 762 PHE A O 1
ATOM 5878 N N . LEU A 1 763 ? 12.066 -0.322 29.574 1.00 92.12 763 LEU A N 1
ATOM 5879 C CA . LEU A 1 763 ? 11.185 0.315 30.559 1.00 92.12 763 LEU A CA 1
ATOM 5880 C C . LEU A 1 763 ? 11.900 0.646 31.878 1.00 92.12 763 LEU A C 1
ATOM 5882 O O . LEU A 1 763 ? 11.679 1.720 32.420 1.00 92.12 763 LEU A O 1
ATOM 5886 N N . ILE A 1 764 ? 12.797 -0.224 32.357 1.00 89.31 764 ILE A N 1
ATOM 5887 C CA . ILE A 1 764 ? 13.633 0.037 33.544 1.00 89.31 764 ILE A CA 1
ATOM 5888 C C . ILE A 1 764 ? 14.638 1.168 33.285 1.00 89.31 764 ILE A C 1
ATOM 5890 O O . ILE A 1 764 ? 14.977 1.920 34.199 1.00 89.31 764 ILE A O 1
ATOM 5894 N N . SER A 1 765 ? 15.159 1.284 32.060 1.00 87.12 765 SER A N 1
ATOM 5895 C CA . SER A 1 765 ? 16.129 2.330 31.723 1.00 87.12 765 SER A CA 1
ATOM 5896 C C . SER A 1 765 ? 15.529 3.735 31.805 1.00 87.12 765 SER A C 1
ATOM 5898 O O . SER A 1 765 ? 16.229 4.659 32.213 1.00 87.12 765 SER A O 1
ATOM 5900 N N . LEU A 1 766 ? 14.226 3.876 31.536 1.00 84.50 766 LEU A N 1
ATOM 5901 C CA . LEU A 1 766 ? 13.516 5.155 31.621 1.00 84.50 766 LEU A CA 1
ATOM 5902 C C . LEU A 1 766 ? 13.430 5.712 33.055 1.00 84.50 766 LEU A C 1
ATOM 5904 O O . LEU A 1 766 ? 13.260 6.914 33.239 1.00 84.50 766 LEU A O 1
ATOM 5908 N N . ASP A 1 767 ? 13.598 4.868 34.077 1.00 77.12 767 ASP A N 1
ATOM 5909 C CA . ASP A 1 767 ? 13.556 5.274 35.486 1.00 77.12 767 ASP A CA 1
ATOM 5910 C C . ASP A 1 767 ? 14.898 5.793 36.032 1.00 77.12 767 ASP A C 1
ATOM 5912 O O . ASP A 1 767 ? 14.934 6.358 37.128 1.00 77.12 767 ASP A O 1
ATOM 5916 N N . GLN A 1 768 ? 16.011 5.619 35.306 1.00 66.31 768 GLN A N 1
ATOM 5917 C CA . GLN A 1 768 ? 17.365 5.886 35.826 1.00 66.31 768 GLN A CA 1
ATOM 5918 C C . GLN A 1 768 ? 17.614 7.362 36.184 1.00 66.31 768 GLN A C 1
ATOM 5920 O O . GLN A 1 768 ? 18.444 7.637 37.052 1.00 66.31 768 GLN A O 1
ATOM 5925 N N . ASP A 1 769 ? 16.834 8.279 35.601 1.00 60.34 769 ASP A N 1
ATOM 5926 C CA . ASP A 1 769 ? 16.861 9.721 35.870 1.00 60.34 769 ASP A CA 1
ATOM 5927 C C . ASP A 1 769 ? 15.514 10.263 36.400 1.00 60.34 769 ASP A C 1
ATOM 5929 O O . ASP A 1 769 ? 15.279 11.475 36.398 1.00 60.34 769 ASP A O 1
ATOM 5933 N N . ASN A 1 770 ? 14.605 9.395 36.871 1.00 58.53 770 ASN A N 1
ATOM 5934 C CA . ASN A 1 770 ? 13.291 9.816 37.360 1.00 58.53 770 ASN A CA 1
ATOM 5935 C C . ASN A 1 770 ? 13.402 10.551 38.712 1.00 58.53 770 ASN A C 1
ATOM 5937 O O . ASN A 1 770 ? 13.418 9.965 39.795 1.00 58.53 770 ASN A O 1
ATOM 5941 N N . VAL A 1 771 ? 13.471 11.882 38.640 1.00 50.38 771 VAL A N 1
ATOM 5942 C CA . VAL A 1 771 ? 13.487 12.800 39.793 1.00 50.38 771 VAL A CA 1
ATOM 5943 C C . VAL A 1 771 ? 12.084 13.165 40.302 1.00 50.38 771 VAL A C 1
ATOM 5945 O O . VAL A 1 771 ? 11.974 13.935 41.259 1.00 50.38 771 VAL A O 1
ATOM 5948 N N . LEU A 1 772 ? 11.010 12.647 39.687 1.00 48.09 772 LEU A N 1
ATOM 5949 C CA . LEU A 1 772 ? 9.631 13.100 39.930 1.00 48.09 772 LEU A CA 1
ATOM 5950 C C . LEU A 1 772 ? 8.990 12.537 41.207 1.00 48.09 772 LEU A C 1
ATOM 5952 O O . LEU A 1 772 ? 7.889 12.949 41.565 1.00 48.09 772 LEU A O 1
ATOM 5956 N N . GLY A 1 773 ? 9.681 11.669 41.951 1.00 51.94 773 GLY A N 1
ATOM 5957 C CA . GLY A 1 773 ? 9.172 11.148 43.223 1.00 51.94 773 GLY A CA 1
ATOM 5958 C C . GLY A 1 773 ? 7.907 10.297 43.070 1.00 51.94 773 GLY A C 1
ATOM 5959 O O . GLY A 1 773 ? 7.122 10.211 44.015 1.00 51.94 773 GLY A O 1
ATOM 5960 N N . GLU A 1 774 ? 7.697 9.697 41.895 1.00 62.94 774 GLU A N 1
ATOM 5961 C CA . GLU A 1 774 ? 6.636 8.715 41.684 1.00 62.94 774 GLU A CA 1
ATOM 5962 C C . GLU A 1 774 ? 6.886 7.474 42.554 1.00 62.94 774 GLU A C 1
ATOM 5964 O O . GLU A 1 774 ? 8.020 7.027 42.721 1.00 62.94 774 GLU A O 1
ATOM 5969 N N . GLU A 1 775 ? 5.822 6.927 43.148 1.00 72.81 775 GLU A N 1
ATOM 5970 C CA . GLU A 1 775 ? 5.912 5.767 44.049 1.00 72.81 775 GLU A CA 1
ATOM 5971 C C . GLU A 1 775 ? 6.253 4.465 43.300 1.00 72.81 775 GLU A C 1
ATOM 5973 O O . GLU A 1 775 ? 6.743 3.519 43.912 1.00 72.81 775 GLU A O 1
ATOM 5978 N N . LEU A 1 776 ? 6.006 4.423 41.985 1.00 81.75 776 LEU A N 1
ATOM 5979 C CA . LEU A 1 776 ? 6.248 3.277 41.112 1.00 81.75 776 LEU A CA 1
ATOM 5980 C C . LEU A 1 776 ? 7.160 3.665 39.949 1.00 81.75 776 LEU A C 1
ATOM 5982 O O . LEU A 1 776 ? 6.996 4.731 39.361 1.00 81.75 776 LEU A O 1
ATOM 5986 N N . THR A 1 777 ? 8.044 2.747 39.581 1.00 87.12 777 THR A N 1
ATOM 5987 C CA . THR A 1 777 ? 8.829 2.783 38.338 1.00 87.12 777 THR A CA 1
ATOM 5988 C C . THR A 1 777 ? 7.929 2.675 37.099 1.00 87.12 777 THR A C 1
ATOM 5990 O O . THR A 1 777 ? 6.818 2.137 37.178 1.00 87.12 777 THR A O 1
ATOM 5993 N N . ILE A 1 778 ? 8.391 3.117 35.925 1.00 90.19 778 ILE A N 1
ATOM 5994 C CA . ILE A 1 778 ? 7.657 2.961 34.658 1.00 90.19 778 ILE A CA 1
ATOM 5995 C C . ILE A 1 778 ? 7.381 1.483 34.379 1.00 90.19 778 ILE A C 1
ATOM 5997 O O . ILE A 1 778 ? 6.267 1.125 33.986 1.00 90.19 778 ILE A O 1
ATOM 6001 N N . TRP A 1 779 ? 8.344 0.600 34.653 1.00 92.56 779 TRP A N 1
ATOM 6002 C CA . TRP A 1 779 ? 8.122 -0.843 34.559 1.00 92.56 779 TRP A CA 1
ATOM 6003 C C . TRP A 1 779 ? 6.963 -1.313 35.453 1.00 92.56 779 TRP A C 1
ATOM 6005 O O . TRP A 1 779 ? 6.059 -1.997 34.971 1.00 92.56 779 TRP A O 1
ATOM 6015 N N . GLU A 1 780 ? 6.921 -0.909 36.725 1.00 91.81 780 GLU A N 1
ATOM 6016 C CA . GLU A 1 780 ? 5.826 -1.261 37.642 1.00 91.81 780 GLU A CA 1
ATOM 6017 C C . GLU A 1 780 ? 4.484 -0.652 37.213 1.00 91.81 780 GLU A C 1
ATOM 6019 O O . GLU A 1 780 ? 3.440 -1.302 37.332 1.00 91.81 780 GLU A O 1
ATOM 6024 N N . ARG A 1 781 ? 4.483 0.571 36.665 1.00 93.50 781 ARG A N 1
ATOM 6025 C CA . ARG A 1 781 ? 3.283 1.201 36.097 1.00 93.50 781 ARG A CA 1
ATOM 6026 C C . ARG A 1 781 ? 2.754 0.401 34.905 1.00 93.50 781 ARG A C 1
ATOM 6028 O O . ARG A 1 781 ? 1.557 0.116 34.871 1.00 93.50 781 ARG A O 1
ATOM 6035 N N . VAL A 1 782 ? 3.623 -0.017 33.981 1.00 96.31 782 VAL A N 1
ATOM 6036 C CA . VAL A 1 782 ? 3.267 -0.858 32.824 1.00 96.31 782 VAL A CA 1
ATOM 6037 C C . VAL A 1 782 ? 2.756 -2.225 33.269 1.00 96.31 782 VAL A C 1
ATOM 6039 O O . VAL A 1 782 ? 1.716 -2.676 32.785 1.00 96.31 782 VAL A O 1
ATOM 6042 N N . GLN A 1 783 ? 3.426 -2.871 34.226 1.00 95.62 783 GLN A N 1
ATOM 6043 C CA . GLN A 1 783 ? 2.947 -4.123 34.806 1.00 95.62 783 GLN A CA 1
ATOM 6044 C C . GLN A 1 783 ? 1.538 -3.939 35.373 1.00 95.62 783 GLN A C 1
ATOM 6046 O O . GLN A 1 783 ? 0.605 -4.626 34.950 1.00 95.62 783 GLN A O 1
ATOM 6051 N N . ARG A 1 784 ? 1.356 -2.982 36.291 1.00 95.38 784 ARG A N 1
ATOM 6052 C CA . ARG A 1 784 ? 0.061 -2.692 36.920 1.00 95.38 784 ARG A CA 1
ATOM 6053 C C . ARG A 1 784 ? -1.020 -2.420 35.877 1.00 95.38 784 ARG A C 1
ATOM 6055 O O . ARG A 1 784 ? -2.137 -2.921 36.032 1.00 95.38 784 ARG A O 1
ATOM 6062 N N . ALA A 1 785 ? -0.684 -1.687 34.818 1.00 97.44 785 ALA A N 1
ATOM 6063 C CA . ALA A 1 785 ? -1.583 -1.395 33.714 1.00 97.44 785 ALA A CA 1
ATOM 6064 C C . ALA A 1 785 ? -2.048 -2.669 32.996 1.00 97.44 785 ALA A C 1
ATOM 6066 O O . ALA A 1 785 ? -3.255 -2.885 32.862 1.00 97.44 785 ALA A O 1
ATOM 6067 N N . ILE A 1 786 ? -1.113 -3.541 32.602 1.00 98.31 786 ILE A N 1
ATOM 6068 C CA . ILE A 1 786 ? -1.398 -4.806 31.909 1.00 98.31 786 ILE A CA 1
ATOM 6069 C C . ILE A 1 786 ? -2.198 -5.756 32.808 1.00 98.31 786 ILE A C 1
ATOM 6071 O O . ILE A 1 786 ? -3.245 -6.247 32.388 1.00 98.31 786 ILE A O 1
ATOM 6075 N N . HIS A 1 787 ? -1.748 -5.993 34.046 1.00 97.38 787 HIS A N 1
ATOM 6076 C CA . HIS A 1 787 ? -2.426 -6.884 34.998 1.00 97.38 787 HIS A CA 1
ATOM 6077 C C . HIS A 1 787 ? -3.886 -6.462 35.217 1.00 97.38 787 HIS A C 1
ATOM 6079 O O . HIS A 1 787 ? -4.800 -7.288 35.149 1.00 97.38 787 HIS A O 1
ATOM 6085 N N . SER A 1 788 ? -4.113 -5.166 35.440 1.00 97.19 788 SER A N 1
ATOM 6086 C CA . SER A 1 788 ? -5.451 -4.633 35.708 1.00 97.19 788 SER A CA 1
ATOM 6087 C C . SER A 1 788 ? -6.351 -4.701 34.475 1.00 97.19 788 SER A C 1
ATOM 6089 O O . SER A 1 788 ? -7.506 -5.115 34.586 1.00 97.19 788 SER A O 1
ATOM 6091 N N . ALA A 1 789 ? -5.816 -4.387 33.291 1.00 98.31 789 ALA A N 1
ATOM 6092 C CA . ALA A 1 789 ? -6.561 -4.467 32.040 1.00 98.31 789 ALA A CA 1
ATOM 6093 C C . ALA A 1 789 ? -6.947 -5.912 31.692 1.00 98.31 789 ALA A C 1
ATOM 6095 O O . ALA A 1 789 ? -8.097 -6.172 31.344 1.00 98.31 789 ALA A O 1
ATOM 6096 N N . VAL A 1 790 ? -6.032 -6.876 31.843 1.00 98.00 790 VAL A N 1
ATOM 6097 C CA . VAL A 1 790 ? -6.334 -8.298 31.609 1.00 98.00 790 VAL A CA 1
ATOM 6098 C C . VAL A 1 790 ? -7.424 -8.783 32.562 1.00 98.00 790 VAL A C 1
ATOM 6100 O O . VAL A 1 790 ? -8.414 -9.357 32.110 1.00 98.00 790 VAL A O 1
ATOM 6103 N N . LYS A 1 791 ? -7.305 -8.473 33.858 1.00 96.38 791 LYS A N 1
ATOM 6104 C CA . LYS A 1 791 ? -8.324 -8.819 34.859 1.00 96.38 791 LYS A CA 1
ATOM 6105 C C . LYS A 1 791 ? -9.680 -8.178 34.552 1.00 96.38 791 LYS A C 1
ATOM 6107 O O . LYS A 1 791 ? -10.717 -8.814 34.728 1.00 96.38 791 LYS A O 1
ATOM 6112 N N . PHE A 1 792 ? -9.685 -6.935 34.074 1.00 97.88 792 PHE A N 1
ATOM 6113 C CA . PHE A 1 792 ? -10.897 -6.269 33.606 1.00 97.88 792 PHE A CA 1
ATOM 6114 C C . PHE A 1 792 ? -11.534 -7.024 32.427 1.00 97.88 792 PHE A C 1
ATOM 6116 O O . PHE A 1 792 ? -12.722 -7.336 32.478 1.00 97.88 792 PHE A O 1
ATOM 6123 N N . PHE A 1 793 ? -10.755 -7.395 31.406 1.00 98.06 793 PHE A N 1
ATOM 6124 C CA . PHE A 1 793 ? -11.257 -8.142 30.246 1.00 98.06 793 PHE A CA 1
ATOM 6125 C C . PHE A 1 793 ? -11.778 -9.543 30.600 1.00 98.06 793 PHE A C 1
ATOM 6127 O O . PHE A 1 793 ? -12.747 -9.998 29.991 1.00 98.06 793 PHE A O 1
ATOM 6134 N N . GLU A 1 794 ? -11.190 -10.216 31.592 1.00 95.25 794 GLU A N 1
ATOM 6135 C CA . GLU A 1 794 ? -11.723 -11.472 32.140 1.00 95.25 794 GLU A CA 1
ATOM 6136 C C . GLU A 1 794 ? -13.071 -11.267 32.845 1.00 95.25 794 GLU A C 1
ATOM 6138 O O . GLU A 1 794 ? -13.968 -12.100 32.727 1.00 95.25 794 GLU A O 1
ATOM 6143 N N . HIS A 1 795 ? -13.233 -10.150 33.560 1.00 95.31 795 HIS A N 1
ATOM 6144 C CA . HIS A 1 795 ? -14.453 -9.834 34.300 1.00 95.31 795 HIS A CA 1
ATOM 6145 C C . HIS A 1 795 ? -15.639 -9.483 33.390 1.00 95.31 795 HIS A C 1
ATOM 6147 O O . HIS A 1 795 ? -16.775 -9.846 33.693 1.00 95.31 795 HIS A O 1
ATOM 6153 N N . VAL A 1 796 ? -15.386 -8.791 32.276 1.00 96.56 796 VAL A N 1
ATOM 6154 C CA . VAL A 1 796 ? -16.427 -8.276 31.363 1.00 96.56 796 VAL A CA 1
ATOM 6155 C C . VAL A 1 796 ? -16.687 -9.174 30.146 1.00 96.56 796 VAL A C 1
ATOM 6157 O O . VAL A 1 796 ? -17.361 -8.766 29.198 1.00 96.56 796 VAL A O 1
ATOM 6160 N N . GLU A 1 797 ? -16.164 -10.405 30.151 1.00 97.06 797 GLU A N 1
ATOM 6161 C CA . GLU A 1 797 ? -16.422 -11.396 29.103 1.00 97.06 797 GLU A CA 1
ATOM 6162 C C . GLU A 1 797 ? -17.914 -11.776 29.053 1.00 97.06 797 GLU A C 1
ATOM 6164 O O . GLU A 1 797 ? -18.494 -12.329 29.990 1.00 97.06 797 GLU A O 1
ATOM 6169 N N . ILE A 1 798 ? -18.538 -11.546 27.901 1.00 95.81 798 ILE A N 1
ATOM 6170 C CA . ILE A 1 798 ? -19.903 -11.963 27.597 1.00 95.81 798 ILE A CA 1
ATOM 6171 C C . ILE A 1 798 ? -19.869 -13.433 27.177 1.00 95.81 798 ILE A C 1
ATOM 6173 O O . ILE A 1 798 ? -19.424 -13.781 26.079 1.00 95.81 798 ILE A O 1
ATOM 6177 N N . ARG A 1 799 ? -20.384 -14.302 28.048 1.00 94.12 799 ARG A N 1
ATOM 6178 C CA . ARG A 1 799 ? -20.503 -15.748 27.811 1.00 94.12 799 ARG A CA 1
ATOM 6179 C C . ARG A 1 799 ? -21.926 -16.155 27.451 1.00 94.12 799 ARG A C 1
ATOM 6181 O O . ARG A 1 799 ? -22.889 -15.468 27.776 1.00 94.12 799 ARG A O 1
ATOM 6188 N N . GLY A 1 800 ? -22.056 -17.315 26.809 1.00 94.31 800 GLY A N 1
ATOM 6189 C CA . GLY A 1 800 ? -23.355 -17.904 26.479 1.00 94.31 800 GLY A CA 1
ATOM 6190 C C . GLY A 1 800 ? -24.048 -17.278 25.270 1.00 94.31 800 GLY A C 1
ATOM 6191 O O . GLY A 1 800 ? -25.213 -17.587 25.022 1.00 94.31 800 GLY A O 1
ATOM 6192 N N . TYR A 1 801 ? -23.348 -16.438 24.504 1.00 95.44 801 TYR A N 1
ATOM 6193 C CA . TYR A 1 801 ? -23.871 -15.783 23.312 1.00 95.44 801 TYR A CA 1
ATOM 6194 C C . TYR A 1 801 ? -22.912 -15.907 22.131 1.00 95.44 801 TYR A C 1
ATOM 6196 O O . TYR A 1 801 ? -21.698 -15.875 22.295 1.00 95.44 801 TYR A O 1
ATOM 6204 N N . ALA A 1 802 ? -23.470 -15.990 20.927 1.00 94.19 802 ALA A N 1
ATOM 6205 C CA . ALA A 1 802 ? -22.737 -15.854 19.677 1.00 94.19 802 ALA A CA 1
ATOM 6206 C C . ALA A 1 802 ? -23.315 -14.690 18.866 1.00 94.19 802 ALA A C 1
ATOM 6208 O O . ALA A 1 802 ? -24.532 -14.498 18.821 1.00 94.19 802 ALA A O 1
ATOM 6209 N N . LEU A 1 803 ? -22.444 -13.933 18.201 1.00 93.75 803 LEU A N 1
ATOM 6210 C CA . LEU A 1 803 ? -22.863 -12.969 17.193 1.00 93.75 803 LEU A CA 1
ATOM 6211 C C . LEU A 1 803 ? -22.973 -13.693 15.852 1.00 93.75 803 LEU A C 1
ATOM 6213 O O . LEU A 1 803 ? -22.007 -14.292 15.383 1.00 93.75 803 LEU A O 1
ATOM 6217 N N . THR A 1 804 ? -24.154 -13.654 15.245 1.00 92.19 804 THR A N 1
ATOM 6218 C CA . THR A 1 804 ? -24.423 -14.306 13.958 1.00 92.19 804 THR A CA 1
ATOM 6219 C C . THR A 1 804 ? -25.056 -13.319 12.993 1.00 92.19 804 THR A C 1
ATOM 6221 O O . THR A 1 804 ? -25.722 -12.382 13.424 1.00 92.19 804 THR A O 1
ATOM 6224 N N . THR A 1 805 ? -24.859 -13.527 11.694 1.00 90.81 805 THR A N 1
ATOM 6225 C CA . THR A 1 805 ? -25.531 -12.740 10.654 1.00 90.81 805 THR A CA 1
ATOM 6226 C C . THR A 1 805 ? -26.661 -13.574 10.064 1.00 90.81 805 THR A C 1
ATOM 6228 O O . THR A 1 805 ? -26.421 -14.576 9.386 1.00 90.81 805 THR A O 1
ATOM 6231 N N . GLY A 1 806 ? -27.893 -13.184 10.372 1.00 83.75 806 GLY A N 1
ATOM 6232 C CA . GLY A 1 806 ? -29.115 -13.727 9.796 1.00 83.75 806 GLY A CA 1
ATOM 6233 C C . GLY A 1 806 ? -29.624 -12.888 8.625 1.00 83.75 806 GLY A C 1
ATOM 6234 O O . GLY A 1 806 ? -28.909 -12.056 8.065 1.00 83.75 806 GLY A O 1
ATOM 6235 N N . SER A 1 807 ? -30.884 -13.116 8.268 1.00 82.12 807 SER A N 1
ATOM 6236 C CA . SER A 1 807 ? -31.614 -12.341 7.263 1.00 82.12 807 SER A CA 1
ATOM 6237 C C . SER A 1 807 ? -32.797 -11.644 7.916 1.00 82.12 807 SER A C 1
ATOM 6239 O O . SER A 1 807 ? -33.482 -12.242 8.746 1.00 82.12 807 SER A O 1
ATOM 6241 N N . SER A 1 808 ? -33.052 -10.408 7.510 1.00 78.19 808 SER A N 1
ATOM 6242 C CA . SER A 1 808 ? -34.232 -9.627 7.869 1.00 78.19 808 SER A CA 1
ATOM 6243 C C . SER A 1 808 ? -34.923 -9.112 6.597 1.00 78.19 808 SER A C 1
ATOM 6245 O O . SER A 1 808 ? -34.345 -9.186 5.508 1.00 78.19 808 SER A O 1
ATOM 6247 N N . PRO A 1 809 ? -36.130 -8.523 6.704 1.00 75.12 809 PRO A N 1
ATOM 6248 C CA . PRO A 1 809 ? -36.754 -7.789 5.598 1.00 75.12 809 PRO A CA 1
ATOM 6249 C C . PRO A 1 809 ? -35.909 -6.627 5.041 1.00 75.12 809 PRO A C 1
ATOM 6251 O O . PRO A 1 809 ? -36.265 -6.060 4.012 1.00 75.12 809 PRO A O 1
ATOM 6254 N N . TRP A 1 810 ? -34.810 -6.263 5.712 1.00 71.75 810 TRP A N 1
ATOM 6255 C CA . TRP A 1 810 ? -33.910 -5.163 5.364 1.00 71.75 810 TRP A CA 1
ATOM 6256 C C . TRP A 1 810 ? -32.496 -5.635 4.972 1.00 71.75 810 TRP A C 1
ATOM 6258 O O . TRP A 1 810 ? -31.581 -4.814 4.890 1.00 71.75 810 TRP A O 1
ATOM 6268 N N . GLY A 1 811 ? -32.298 -6.933 4.734 1.00 78.50 811 GLY A N 1
ATOM 6269 C CA . GLY A 1 811 ? -31.024 -7.504 4.293 1.00 78.50 811 GLY A CA 1
ATOM 6270 C C . GLY A 1 811 ? -30.322 -8.320 5.377 1.00 78.50 811 GLY A C 1
ATOM 6271 O O . GLY A 1 811 ? -30.966 -9.033 6.148 1.00 78.50 811 GLY A O 1
ATOM 6272 N N . SER A 1 812 ? -28.987 -8.275 5.407 1.00 84.81 812 SER A N 1
ATOM 6273 C CA . SER A 1 812 ? -28.200 -8.937 6.454 1.00 84.81 812 SER A CA 1
ATOM 6274 C C . SER A 1 812 ? -28.544 -8.351 7.820 1.00 84.81 812 SER A C 1
ATOM 6276 O O . SER A 1 812 ? -28.567 -7.128 7.956 1.00 84.81 812 SER A O 1
ATOM 6278 N N . ASP A 1 813 ? -28.747 -9.199 8.826 1.00 85.31 813 ASP A N 1
ATOM 6279 C CA . ASP A 1 813 ? -29.035 -8.735 10.179 1.00 85.31 813 ASP A CA 1
ATOM 6280 C C . ASP A 1 813 ? -28.162 -9.429 11.216 1.00 85.31 813 ASP A C 1
ATOM 6282 O O . ASP A 1 813 ? -28.277 -10.634 11.459 1.00 85.31 813 ASP A O 1
ATOM 6286 N N . ARG A 1 814 ? -27.269 -8.660 11.833 1.00 91.88 814 ARG A N 1
ATOM 6287 C CA . ARG A 1 814 ? -26.472 -9.129 12.960 1.00 91.88 814 ARG A CA 1
ATOM 6288 C C . ARG A 1 814 ? -27.368 -9.297 14.176 1.00 91.88 814 ARG A C 1
ATOM 6290 O O . ARG A 1 814 ? -28.031 -8.363 14.613 1.00 91.88 814 ARG A O 1
ATOM 6297 N N . VAL A 1 815 ? -27.352 -10.490 14.753 1.00 90.88 815 VAL A N 1
ATOM 6298 C CA . VAL A 1 815 ? -28.151 -10.847 15.922 1.00 90.88 815 VAL A CA 1
ATOM 6299 C C . VAL A 1 815 ? -27.304 -11.592 16.941 1.00 90.88 815 VAL A C 1
ATOM 6301 O O . VAL A 1 815 ? -26.491 -12.460 16.605 1.00 90.88 815 VAL A O 1
ATOM 6304 N N . LEU A 1 816 ? -27.524 -11.252 18.208 1.00 93.19 816 LEU A N 1
ATOM 6305 C CA . LEU A 1 816 ? -26.962 -11.979 19.332 1.00 93.19 816 LEU A CA 1
ATOM 6306 C C . LEU A 1 816 ? -27.872 -13.174 19.646 1.00 93.19 816 LEU A C 1
ATOM 6308 O O . LEU A 1 816 ? -29.047 -13.005 19.983 1.00 93.19 816 LEU A O 1
ATOM 6312 N N . VAL A 1 817 ? -27.345 -14.388 19.523 1.00 93.19 817 VAL A N 1
ATOM 6313 C CA . VAL A 1 817 ? -28.086 -15.630 19.784 1.00 93.19 817 VAL A CA 1
ATOM 6314 C C . VAL A 1 817 ? -27.504 -16.352 20.986 1.00 93.19 817 VAL A C 1
ATOM 6316 O O . VAL A 1 817 ? -26.297 -16.314 21.212 1.00 93.19 817 VAL A O 1
ATOM 6319 N N . GLU A 1 818 ? -28.361 -17.014 21.760 1.00 94.12 818 GLU A N 1
ATOM 6320 C CA . GLU A 1 818 ? -27.915 -17.855 22.870 1.00 94.12 818 GLU A CA 1
ATOM 6321 C C . GLU A 1 818 ? -27.118 -19.037 22.323 1.00 94.12 818 GLU A C 1
ATOM 6323 O O . GLU A 1 818 ? -27.552 -19.751 21.420 1.00 94.12 818 GLU A O 1
ATOM 6328 N N . SER A 1 819 ? -25.927 -19.221 22.870 1.00 93.88 819 SER A N 1
ATOM 6329 C CA . SER A 1 819 ? -25.004 -20.278 22.499 1.00 93.88 819 SER A CA 1
ATOM 6330 C C . SER A 1 819 ? -24.118 -20.590 23.708 1.00 93.88 819 SER A C 1
ATOM 6332 O O . SER A 1 819 ? -23.074 -19.959 23.893 1.00 93.88 819 SER A O 1
ATOM 6334 N N . PRO A 1 820 ? -24.526 -21.548 24.565 1.00 90.25 820 PRO A N 1
ATOM 6335 C CA . PRO A 1 820 ? -23.840 -21.855 25.826 1.00 90.25 820 PRO A CA 1
ATOM 6336 C C . PRO A 1 820 ? -22.355 -22.208 25.678 1.00 90.25 820 PRO A C 1
ATOM 6338 O O . PRO A 1 820 ? -21.583 -22.000 26.607 1.00 90.25 820 PRO A O 1
ATOM 6341 N N . ASN A 1 821 ? -21.962 -22.719 24.506 1.00 89.25 821 ASN A N 1
ATOM 6342 C CA . ASN A 1 821 ? -20.603 -23.172 24.203 1.00 89.25 821 ASN A CA 1
ATOM 6343 C C . ASN A 1 821 ? -19.833 -22.206 23.282 1.00 89.25 821 ASN A C 1
ATOM 6345 O O . ASN A 1 821 ? -18.786 -22.579 22.751 1.00 89.25 821 ASN A O 1
ATOM 6349 N N . ALA A 1 822 ? -20.358 -21.005 23.015 1.00 88.44 822 ALA A N 1
ATOM 6350 C CA . ALA A 1 822 ? -19.649 -20.028 22.196 1.00 88.44 822 ALA A CA 1
ATOM 6351 C C . ALA A 1 822 ? -18.376 -19.534 22.894 1.00 88.44 822 ALA A C 1
ATOM 6353 O O . ALA A 1 822 ? -18.283 -19.526 24.123 1.00 88.44 822 ALA A O 1
ATOM 6354 N N . ARG A 1 823 ? -17.410 -19.074 22.093 1.00 87.69 823 ARG A N 1
ATOM 6355 C CA . ARG A 1 823 ? -16.280 -18.299 22.615 1.00 87.69 823 ARG A CA 1
ATOM 6356 C C . ARG A 1 823 ? -16.782 -16.987 23.216 1.00 87.69 823 ARG A C 1
ATOM 6358 O O . ARG A 1 823 ? -17.789 -16.454 22.751 1.00 87.69 823 ARG A O 1
ATOM 6365 N N . GLY A 1 824 ? -16.039 -16.469 24.191 1.00 92.31 824 GLY A N 1
ATOM 6366 C CA . GLY A 1 824 ? -16.284 -15.163 24.784 1.00 92.31 824 GLY A CA 1
ATOM 6367 C C . GLY A 1 824 ? -16.423 -14.052 23.752 1.00 92.31 824 GLY A C 1
ATOM 6368 O O . GLY A 1 824 ? -15.733 -14.022 22.724 1.00 92.31 824 GLY A O 1
ATOM 6369 N N . LEU A 1 825 ? -17.336 -13.138 24.050 1.00 96.81 825 LEU A N 1
ATOM 6370 C CA . LEU A 1 825 ? -17.511 -11.880 23.350 1.00 96.81 825 LEU A CA 1
ATOM 6371 C C . LEU A 1 825 ? -17.232 -10.723 24.312 1.00 96.81 825 LEU A C 1
ATOM 6373 O O . LEU A 1 825 ? -17.367 -10.861 25.520 1.00 96.81 825 LEU A O 1
ATOM 6377 N N . TRP A 1 826 ? -16.889 -9.562 23.775 1.00 98.12 826 TRP A N 1
ATOM 6378 C CA . TRP A 1 826 ? -16.689 -8.334 24.535 1.00 98.12 826 TRP A CA 1
ATOM 6379 C C . TRP A 1 826 ? -17.448 -7.206 23.860 1.00 98.12 826 TRP A C 1
ATOM 6381 O O . TRP A 1 826 ? -17.512 -7.143 22.628 1.00 98.12 826 TRP A O 1
ATOM 6391 N N . ALA A 1 8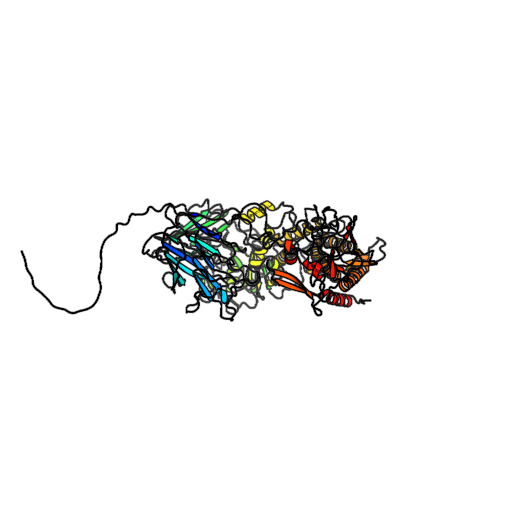27 ? -18.050 -6.334 24.661 1.00 97.94 827 ALA A N 1
ATOM 6392 C CA . ALA A 1 827 ? -18.699 -5.139 24.149 1.00 97.94 827 ALA A CA 1
ATOM 6393 C C . ALA A 1 827 ? -17.648 -4.133 23.677 1.00 97.94 827 ALA A C 1
ATOM 6395 O O . ALA A 1 827 ? -16.582 -4.018 24.276 1.00 97.94 827 ALA A O 1
ATOM 6396 N N . ARG A 1 828 ? -17.947 -3.397 22.605 1.00 97.62 828 ARG A N 1
ATOM 6397 C CA . ARG A 1 828 ? -17.069 -2.338 22.103 1.00 97.62 828 ARG A CA 1
ATOM 6398 C C . ARG A 1 828 ? -17.029 -1.151 23.057 1.00 97.62 828 ARG A C 1
ATOM 6400 O O . ARG A 1 828 ? -15.960 -0.593 23.249 1.00 97.62 828 ARG A O 1
ATOM 6407 N N . PHE A 1 829 ? -18.158 -0.830 23.682 1.00 97.12 829 PHE A N 1
ATOM 6408 C CA . PHE A 1 829 ? -18.277 0.211 24.698 1.00 97.12 829 PHE A CA 1
ATOM 6409 C C . PHE A 1 829 ? -18.749 -0.422 26.001 1.00 97.12 829 PHE A C 1
ATOM 6411 O O . PHE A 1 829 ? -19.754 -1.139 26.011 1.00 97.12 829 PHE A O 1
ATOM 6418 N N . ILE A 1 830 ? -18.020 -0.176 27.082 1.00 97.25 830 ILE A N 1
ATOM 6419 C CA . ILE A 1 830 ? -18.310 -0.697 28.417 1.00 97.25 830 ILE A CA 1
ATOM 6420 C C . ILE A 1 830 ? -18.385 0.489 29.372 1.00 97.25 830 ILE A C 1
ATOM 6422 O O . ILE A 1 830 ? -17.507 1.351 29.379 1.00 97.25 830 ILE A O 1
ATOM 6426 N N . ASP A 1 831 ? -19.446 0.550 30.162 1.00 93.62 831 ASP A N 1
ATOM 6427 C CA . ASP A 1 831 ? -19.623 1.609 31.146 1.00 93.62 831 ASP A CA 1
ATOM 6428 C C . ASP A 1 831 ? -18.542 1.558 32.235 1.00 93.62 831 ASP A C 1
ATOM 6430 O O . ASP A 1 831 ? -18.217 0.485 32.750 1.00 93.62 831 ASP A O 1
ATOM 6434 N N . ILE A 1 832 ? -18.009 2.725 32.599 1.00 92.62 832 ILE A N 1
ATOM 6435 C CA . ILE A 1 832 ? -16.857 2.857 33.505 1.00 92.62 832 ILE A CA 1
ATOM 6436 C C . ILE A 1 832 ? -17.198 2.392 34.926 1.00 92.62 832 ILE A C 1
ATOM 6438 O O . ILE A 1 832 ? -16.373 1.777 35.600 1.00 92.62 832 ILE A O 1
ATOM 6442 N N . ASP A 1 833 ? -18.417 2.654 35.386 1.00 86.75 833 ASP A N 1
ATOM 6443 C CA . ASP A 1 833 ? -18.803 2.431 36.778 1.00 86.75 833 ASP A CA 1
ATOM 6444 C C . ASP A 1 833 ? -19.501 1.089 36.983 1.00 86.75 833 ASP A C 1
ATOM 6446 O O . ASP A 1 833 ? -19.381 0.448 38.030 1.00 86.75 833 ASP A O 1
ATOM 6450 N N . THR A 1 834 ? -20.289 0.662 36.005 1.00 88.75 834 THR A N 1
ATOM 6451 C CA . THR A 1 834 ? -21.135 -0.526 36.113 1.00 88.75 834 THR A CA 1
ATOM 6452 C C . THR A 1 834 ? -20.552 -1.759 35.441 1.00 88.75 834 THR A C 1
ATOM 6454 O O . THR A 1 834 ? -21.041 -2.856 35.722 1.00 88.75 834 THR A O 1
ATOM 6457 N N . PHE A 1 835 ? -19.544 -1.583 34.578 1.00 93.94 835 PHE A N 1
ATOM 6458 C CA . PHE A 1 835 ? -18.958 -2.621 33.723 1.00 93.94 835 PHE A CA 1
ATOM 6459 C C . PHE A 1 835 ? -19.974 -3.321 32.804 1.00 93.94 835 PHE A C 1
ATOM 6461 O O . PHE A 1 835 ? -19.724 -4.410 32.287 1.00 93.94 835 PHE A O 1
ATOM 6468 N N . GLU A 1 836 ? -21.127 -2.692 32.566 1.00 93.25 836 GLU A N 1
ATOM 6469 C CA . GLU A 1 836 ? -22.130 -3.193 31.631 1.00 93.25 836 GLU A CA 1
ATOM 6470 C C . GLU A 1 836 ? -21.815 -2.758 30.189 1.00 93.25 836 GLU A C 1
ATOM 6472 O O . GLU A 1 836 ? -21.317 -1.651 29.969 1.00 93.25 836 GLU A O 1
ATOM 6477 N N . PRO A 1 837 ? -22.136 -3.589 29.180 1.00 95.81 837 PRO A N 1
ATOM 6478 C CA . PRO A 1 837 ? -22.108 -3.177 27.781 1.00 95.81 837 PRO A CA 1
ATOM 6479 C C . PRO A 1 837 ? -22.966 -1.935 27.525 1.00 95.81 837 PRO A C 1
ATOM 6481 O O . PRO A 1 837 ? -24.086 -1.840 28.021 1.00 95.81 837 PRO A O 1
ATOM 6484 N N . LEU A 1 838 ? -22.494 -1.023 26.682 1.00 92.62 838 LEU A N 1
ATOM 6485 C CA . LEU A 1 838 ? -23.245 0.145 26.230 1.00 92.62 838 LEU A CA 1
ATOM 6486 C C . LEU A 1 838 ? -23.593 0.020 24.745 1.00 92.62 838 LEU A C 1
ATOM 6488 O O . LEU A 1 838 ? -22.725 -0.194 23.897 1.00 92.62 838 LEU A O 1
ATOM 6492 N N . PHE A 1 839 ? -24.874 0.194 24.422 1.00 91.94 839 PHE A N 1
ATOM 6493 C CA . PHE A 1 839 ? -25.375 0.174 23.049 1.00 91.94 839 PHE A CA 1
ATOM 6494 C C . PHE A 1 839 ? -25.942 1.538 22.683 1.00 91.94 839 PHE A C 1
ATOM 6496 O O . PHE A 1 839 ? -27.041 1.891 23.105 1.00 91.94 839 PHE A O 1
ATOM 6503 N N . PHE A 1 840 ? -25.196 2.297 21.888 1.00 88.12 840 PHE A N 1
ATOM 6504 C CA . PHE A 1 840 ? -25.604 3.619 21.433 1.00 88.12 840 PHE A CA 1
ATOM 6505 C C . PHE A 1 840 ? -26.018 3.620 19.965 1.00 88.12 840 PHE A C 1
ATOM 6507 O O . PHE A 1 840 ? -25.414 2.973 19.118 1.00 88.12 840 PHE A O 1
ATOM 6514 N N . ASP A 1 841 ? -27.056 4.388 19.672 1.00 84.25 841 ASP A N 1
ATOM 6515 C CA . ASP A 1 841 ? -27.563 4.640 18.332 1.00 84.25 841 ASP A CA 1
ATOM 6516 C C . ASP A 1 841 ? -27.386 6.120 17.977 1.00 84.25 841 ASP A C 1
ATOM 6518 O O . ASP A 1 841 ? -27.157 6.960 18.855 1.00 84.25 841 ASP A O 1
ATOM 6522 N N . ARG A 1 842 ? -27.537 6.455 16.693 1.00 79.75 842 ARG A N 1
ATOM 6523 C CA . ARG A 1 842 ? -27.530 7.854 16.243 1.00 79.75 842 ARG A CA 1
ATOM 6524 C C . ARG A 1 842 ? -28.614 8.642 16.970 1.00 79.75 842 ARG A C 1
ATOM 6526 O O . ARG A 1 842 ? -29.691 8.107 17.251 1.00 79.75 842 ARG A O 1
ATOM 6533 N N . ARG A 1 843 ? -28.377 9.936 17.208 1.00 74.31 843 ARG A N 1
ATOM 6534 C CA . ARG A 1 843 ? -29.410 10.855 17.730 1.00 74.31 843 ARG A CA 1
ATOM 6535 C C . ARG A 1 843 ? -30.655 10.883 16.853 1.00 74.31 843 ARG A C 1
ATOM 6537 O O . ARG A 1 843 ? -31.775 10.879 17.365 1.00 74.31 843 ARG A O 1
ATOM 6544 N N . GLU A 1 844 ? -30.437 10.863 15.544 1.00 74.56 844 GLU A N 1
ATOM 6545 C CA . GLU A 1 844 ? -31.463 10.750 14.513 1.00 74.56 844 GLU A CA 1
ATOM 6546 C C . GLU A 1 844 ? -31.208 9.455 13.731 1.00 74.56 844 GLU A C 1
ATOM 6548 O O . GLU A 1 844 ? -30.450 9.460 12.759 1.00 74.56 844 GLU A O 1
ATOM 6553 N N . PRO A 1 845 ? -31.760 8.312 14.183 1.00 68.25 845 PRO A N 1
ATOM 6554 C CA . PRO A 1 845 ? -31.563 7.047 13.494 1.00 68.25 845 PRO A CA 1
ATOM 6555 C C . PRO A 1 845 ? -32.170 7.099 12.092 1.00 68.25 845 PRO A C 1
ATOM 6557 O O . PRO A 1 845 ? -33.323 7.501 11.911 1.00 68.25 845 PRO A O 1
ATOM 6560 N N . THR A 1 846 ? -31.404 6.652 11.103 1.00 70.88 846 THR A N 1
ATOM 6561 C CA . THR A 1 846 ? -31.864 6.471 9.727 1.00 70.88 846 THR A CA 1
ATOM 6562 C C . THR A 1 846 ? -32.605 5.144 9.610 1.00 70.88 846 THR A C 1
ATOM 6564 O O . THR A 1 846 ? -32.015 4.095 9.367 1.00 70.88 846 THR A O 1
ATOM 6567 N N . PHE A 1 847 ? -33.922 5.189 9.803 1.00 71.25 847 PHE A N 1
ATOM 6568 C CA . PHE A 1 847 ? -34.788 4.020 9.648 1.00 71.25 847 PHE A CA 1
ATOM 6569 C C . PHE A 1 847 ? -35.128 3.766 8.181 1.00 71.25 847 PHE A C 1
ATOM 6571 O O . PHE A 1 847 ? -35.463 4.697 7.444 1.00 71.25 847 PHE A O 1
ATOM 6578 N N . ARG A 1 848 ? -35.117 2.498 7.759 1.00 68.00 848 ARG A N 1
ATOM 6579 C CA . ARG A 1 848 ? -35.531 2.138 6.397 1.00 68.00 848 ARG A CA 1
ATOM 6580 C C . ARG A 1 848 ? -37.051 2.306 6.191 1.00 68.00 848 ARG A C 1
ATOM 6582 O O . ARG A 1 848 ? -37.829 1.949 7.082 1.00 68.00 848 ARG A O 1
ATOM 6589 N N . PRO A 1 849 ? -37.497 2.840 5.034 1.00 57.47 849 PRO A N 1
ATOM 6590 C CA . PRO A 1 849 ? -38.875 3.303 4.846 1.00 57.47 849 PRO A CA 1
ATOM 6591 C C . PRO A 1 849 ? -39.908 2.201 4.551 1.00 57.47 849 PRO A C 1
ATOM 6593 O O . PRO A 1 849 ? -41.094 2.431 4.792 1.00 57.47 849 PRO A O 1
ATOM 6596 N N . ASN A 1 850 ? -39.512 1.023 4.051 1.00 56.16 850 ASN A N 1
ATOM 6597 C CA . ASN A 1 850 ? -40.457 -0.033 3.669 1.00 56.16 850 ASN A CA 1
ATOM 6598 C C . ASN A 1 850 ? -39.857 -1.459 3.787 1.00 56.16 850 ASN A C 1
ATOM 6600 O O . ASN A 1 850 ? -38.945 -1.776 3.024 1.00 56.16 850 ASN A O 1
ATOM 6604 N N . PRO A 1 851 ? -40.359 -2.326 4.695 1.00 63.34 851 PRO A N 1
ATOM 6605 C CA . PRO A 1 851 ? -41.278 -1.994 5.786 1.00 63.34 851 PRO A CA 1
ATOM 6606 C C . PRO A 1 851 ? -40.633 -0.972 6.731 1.00 63.34 851 PRO A C 1
ATOM 6608 O O . PRO A 1 851 ? -39.410 -0.961 6.882 1.00 63.34 851 PRO A O 1
ATOM 6611 N N . ARG A 1 852 ? -41.448 -0.109 7.352 1.00 66.44 852 ARG A N 1
ATOM 6612 C CA . ARG A 1 852 ? -40.970 0.927 8.275 1.00 66.44 852 ARG A CA 1
ATOM 6613 C C . ARG A 1 852 ? -40.276 0.282 9.466 1.00 66.44 852 ARG A C 1
ATOM 6615 O O . ARG A 1 852 ? -40.916 -0.269 10.354 1.00 66.44 852 ARG A O 1
ATOM 6622 N N . GLU A 1 853 ? -38.954 0.373 9.482 1.00 70.56 853 GLU A N 1
ATOM 6623 C CA . GLU A 1 853 ? -38.104 -0.250 10.498 1.00 70.56 853 GLU A CA 1
ATOM 6624 C C . GLU A 1 853 ? -38.493 0.197 11.915 1.00 70.56 853 GLU A C 1
ATOM 6626 O O . GLU A 1 853 ? -38.580 -0.617 12.833 1.00 70.56 853 GLU A O 1
ATOM 6631 N N . VAL A 1 854 ? -38.842 1.481 12.062 1.00 70.62 854 VAL A N 1
ATOM 6632 C CA . VAL A 1 854 ? -39.319 2.102 13.309 1.00 70.62 854 VAL A CA 1
ATOM 6633 C C . VAL A 1 854 ? -40.510 1.372 13.943 1.00 70.62 854 VAL A C 1
ATOM 6635 O O . VAL A 1 854 ? -40.603 1.333 15.167 1.00 70.62 854 VAL A O 1
ATOM 6638 N N . ASP A 1 855 ? -41.369 0.730 13.147 1.00 68.94 855 ASP A N 1
ATOM 6639 C CA . ASP A 1 855 ? -42.556 0.014 13.638 1.00 68.94 855 ASP A CA 1
ATOM 6640 C C . ASP A 1 855 ? -42.195 -1.330 14.302 1.00 68.94 855 ASP A C 1
ATOM 6642 O O . ASP A 1 855 ? -43.025 -1.950 14.967 1.00 68.94 855 ASP A O 1
ATOM 6646 N N . THR A 1 856 ? -40.949 -1.784 14.137 1.00 65.00 856 THR A N 1
ATOM 6647 C CA . THR A 1 856 ? -40.411 -3.006 14.755 1.00 65.00 856 THR A CA 1
ATOM 6648 C C . THR A 1 856 ? -39.547 -2.730 15.986 1.00 65.00 856 THR A C 1
ATOM 6650 O O . THR A 1 856 ? -39.188 -3.663 16.710 1.00 65.00 856 THR A O 1
ATOM 6653 N N . TYR A 1 857 ? -39.251 -1.456 16.265 1.00 60.00 857 TYR A N 1
ATOM 6654 C CA . TYR A 1 857 ? -38.495 -1.059 17.445 1.00 60.00 857 TYR A CA 1
ATOM 6655 C C . TYR A 1 857 ? -39.360 -1.020 18.703 1.00 60.00 857 TYR A C 1
ATOM 6657 O O . TYR A 1 857 ? -40.531 -0.641 18.697 1.00 60.00 857 TYR A O 1
ATOM 6665 N N . ARG A 1 858 ? -38.736 -1.394 19.823 1.00 58.72 858 ARG A N 1
ATOM 6666 C CA . ARG A 1 858 ? -39.265 -1.165 21.176 1.00 58.72 858 ARG A CA 1
ATOM 6667 C C . ARG A 1 858 ? -39.213 0.349 21.488 1.00 58.72 858 ARG A C 1
ATOM 6669 O O . ARG A 1 858 ? -38.693 1.104 20.665 1.00 58.72 858 ARG A O 1
ATOM 6676 N N . PRO A 1 859 ? -39.766 0.842 22.618 1.00 56.31 859 PRO A N 1
ATOM 6677 C CA . PRO A 1 859 ? -39.901 2.279 22.855 1.00 56.31 859 PRO A CA 1
ATOM 6678 C C . PRO A 1 859 ? -38.587 3.023 22.601 1.00 56.31 859 PRO A C 1
ATOM 6680 O O . PRO A 1 859 ? -37.539 2.625 23.110 1.00 56.31 859 PRO A O 1
ATOM 6683 N N . ILE A 1 860 ? -38.640 4.098 21.808 1.00 54.44 860 ILE A N 1
ATOM 6684 C CA . ILE A 1 860 ? -37.477 4.956 21.572 1.00 54.44 860 ILE A CA 1
ATOM 6685 C C . ILE A 1 860 ? -37.092 5.587 22.909 1.00 54.44 860 ILE A C 1
ATOM 6687 O O . ILE A 1 860 ? -37.763 6.497 23.397 1.00 54.44 860 ILE A O 1
ATOM 6691 N N . VAL A 1 861 ? -36.004 5.100 23.494 1.00 54.59 861 VAL A N 1
ATOM 6692 C CA . VAL A 1 861 ? -35.401 5.687 24.686 1.00 54.59 861 VAL A CA 1
ATOM 6693 C C . VAL A 1 861 ? -34.612 6.905 24.237 1.00 54.59 861 VAL A C 1
ATOM 6695 O O . VAL A 1 861 ? -33.578 6.783 23.587 1.00 54.59 861 VAL A O 1
ATOM 6698 N N . ARG A 1 862 ? -35.135 8.095 24.532 1.00 52.00 862 ARG A N 1
ATOM 6699 C CA . ARG A 1 862 ? -34.401 9.348 24.353 1.00 52.00 862 ARG A CA 1
ATOM 6700 C C . ARG A 1 862 ? -33.707 9.659 25.672 1.00 52.00 862 ARG A C 1
ATOM 6702 O O . ARG A 1 862 ? -34.318 10.237 26.564 1.00 52.00 862 ARG A O 1
ATOM 6709 N N . GLY A 1 863 ? -32.463 9.227 25.806 1.00 52.41 863 GLY A N 1
ATOM 6710 C CA . GLY A 1 863 ? -31.584 9.612 26.905 1.00 52.41 863 GLY A CA 1
ATOM 6711 C C . GLY A 1 863 ? -30.252 10.014 26.305 1.00 52.41 863 GLY A C 1
ATOM 6712 O O . GLY A 1 863 ? -29.675 9.217 25.578 1.00 52.41 863 GLY A O 1
ATOM 6713 N N . ALA A 1 864 ? -29.811 11.241 26.569 1.00 56.78 864 ALA A N 1
ATOM 6714 C CA . ALA A 1 864 ? -28.542 11.772 26.099 1.00 56.78 864 ALA A CA 1
ATOM 6715 C C . ALA A 1 864 ? -27.561 11.792 27.270 1.00 56.78 864 ALA A C 1
ATOM 6717 O O . ALA A 1 864 ? -27.813 12.488 28.250 1.00 56.78 864 ALA A O 1
ATOM 6718 N N . MET A 1 865 ? -26.447 11.065 27.171 1.00 66.06 865 MET A N 1
ATOM 6719 C CA . MET A 1 865 ? -25.285 11.355 28.013 1.00 66.06 865 MET A CA 1
ATOM 6720 C C . MET A 1 865 ? -24.602 12.611 27.431 1.00 66.06 865 MET A C 1
ATOM 6722 O O . MET A 1 865 ? -24.145 12.560 26.288 1.00 66.06 865 MET A O 1
ATOM 6726 N N . PRO A 1 866 ? -24.597 13.764 28.124 1.00 61.56 866 PRO A N 1
ATOM 6727 C CA . PRO A 1 866 ? -24.017 14.992 27.586 1.00 61.56 866 PRO A CA 1
ATOM 6728 C C . PRO A 1 866 ? -22.489 14.878 27.464 1.00 61.56 866 PRO A C 1
ATOM 6730 O O . PRO A 1 866 ? -21.833 14.212 28.261 1.00 61.56 866 PRO A O 1
ATOM 6733 N N . GLY A 1 867 ? -21.914 15.541 26.459 1.00 62.50 867 GLY A N 1
ATOM 6734 C CA . GLY A 1 867 ? -20.475 15.535 26.193 1.00 62.50 867 GLY A CA 1
ATOM 6735 C C . GLY A 1 867 ? -19.928 16.896 25.781 1.00 62.50 867 GLY A C 1
ATOM 6736 O O . GLY A 1 867 ? -20.659 17.709 25.216 1.00 62.50 867 GLY A O 1
ATOM 6737 N N . LYS A 1 868 ? -18.621 17.111 25.993 1.00 67.56 868 LYS A N 1
ATOM 6738 C CA . LYS A 1 868 ? -17.878 18.343 25.651 1.00 67.56 868 LYS A CA 1
ATOM 6739 C C . LYS A 1 868 ? -18.170 18.863 24.235 1.00 67.56 868 LYS A C 1
ATOM 6741 O O . LYS A 1 868 ? -18.447 20.047 24.066 1.00 67.56 868 LYS A O 1
ATOM 6746 N N . HIS A 1 869 ? -18.140 17.982 23.231 1.00 67.00 869 HIS A N 1
ATOM 6747 C CA . HIS A 1 869 ? -18.411 18.327 21.822 1.00 67.00 869 HIS A CA 1
ATOM 6748 C C . HIS A 1 869 ? -19.849 18.029 21.379 1.00 67.00 869 HIS A C 1
ATOM 6750 O O . HIS A 1 869 ? -20.281 18.478 20.319 1.00 67.00 869 HIS A O 1
ATOM 6756 N N . TYR A 1 870 ? -20.605 17.291 22.193 1.00 64.69 870 TYR A N 1
ATOM 6757 C CA . TYR A 1 870 ? -21.939 16.788 21.864 1.00 64.69 870 TYR A CA 1
ATOM 6758 C C . TYR A 1 870 ? -22.895 16.981 23.049 1.00 64.69 870 TYR A C 1
ATOM 6760 O O . TYR A 1 870 ? -23.262 16.017 23.721 1.00 64.69 870 TYR A O 1
ATOM 6768 N N . PRO A 1 871 ? -23.367 18.216 23.303 1.00 60.97 871 PRO A N 1
ATOM 6769 C CA . PRO A 1 871 ? -24.265 18.497 24.426 1.00 60.97 871 PRO A CA 1
ATOM 6770 C C . PRO A 1 871 ? -25.618 17.774 24.313 1.00 60.97 871 PRO A C 1
ATOM 6772 O O . PRO A 1 871 ? -26.308 17.604 25.311 1.00 60.97 871 PRO A O 1
ATOM 6775 N N . GLY A 1 872 ? -25.991 17.330 23.106 1.00 57.72 872 GLY A N 1
ATOM 6776 C CA . GLY A 1 872 ? -27.195 16.534 22.855 1.00 57.72 872 GLY A CA 1
ATOM 6777 C C . GLY A 1 872 ? -27.031 15.017 23.017 1.00 57.72 872 GLY A C 1
ATOM 6778 O O . GLY A 1 872 ? -28.019 14.325 22.804 1.00 57.72 872 GLY A O 1
ATOM 6779 N N . GLY A 1 873 ? -25.828 14.518 23.346 1.00 65.75 873 GLY A N 1
ATOM 6780 C CA . GLY A 1 873 ? -25.511 13.100 23.592 1.00 65.75 873 GLY A CA 1
ATOM 6781 C C . GLY A 1 873 ? -25.861 12.119 22.467 1.00 65.75 873 GLY A C 1
ATOM 6782 O O . GLY A 1 873 ? -26.201 12.524 21.364 1.00 65.75 873 GLY A O 1
ATOM 6783 N N . GLY A 1 874 ? -25.756 10.820 22.744 1.00 70.56 874 GLY A N 1
ATOM 6784 C CA . GLY A 1 874 ? -26.204 9.725 21.871 1.00 70.56 874 GLY A CA 1
ATOM 6785 C C . GLY A 1 874 ? -27.471 9.041 22.376 1.00 70.56 874 GLY A C 1
ATOM 6786 O O . GLY A 1 874 ? -27.781 9.175 23.554 1.00 70.56 874 GLY A O 1
ATOM 6787 N N . ASN A 1 875 ? -28.177 8.269 21.540 1.00 79.75 875 ASN A N 1
ATOM 6788 C CA . ASN A 1 875 ? -29.366 7.523 21.980 1.00 79.75 875 ASN A CA 1
ATOM 6789 C C . ASN A 1 875 ? -28.975 6.168 22.590 1.00 79.75 875 ASN A C 1
ATOM 6791 O O . ASN A 1 875 ? -28.655 5.229 21.861 1.00 79.75 875 ASN A O 1
ATOM 6795 N N . LEU A 1 876 ? -29.044 6.042 23.915 1.00 85.94 876 LEU A N 1
ATOM 6796 C CA . LEU A 1 876 ? -28.758 4.786 24.615 1.00 85.94 876 LEU A CA 1
ATOM 6797 C C . LEU A 1 876 ? -29.899 3.766 24.449 1.00 85.94 876 LEU A C 1
ATOM 6799 O O . LEU A 1 876 ? -31.072 4.078 24.649 1.00 85.94 876 LEU A O 1
ATOM 6803 N N . ARG A 1 877 ? -29.560 2.526 24.082 1.00 87.31 877 ARG A N 1
ATOM 6804 C CA . ARG A 1 877 ? -30.508 1.456 23.719 1.00 87.31 877 ARG A CA 1
ATOM 6805 C C . ARG A 1 877 ? -30.581 0.304 24.716 1.00 87.31 877 ARG A C 1
ATOM 6807 O O . ARG A 1 877 ? -31.307 -0.656 24.456 1.00 87.31 877 ARG A O 1
ATOM 6814 N N . ASN A 1 878 ? -29.879 0.398 25.842 1.00 90.81 878 ASN A N 1
ATOM 6815 C CA . ASN A 1 878 ? -29.874 -0.628 26.881 1.00 90.81 878 ASN A CA 1
ATOM 6816 C C . ASN A 1 878 ? -31.282 -0.885 27.444 1.00 90.81 878 ASN A C 1
ATOM 6818 O O . ASN A 1 878 ? -32.013 0.045 27.796 1.00 90.81 878 ASN A O 1
ATOM 6822 N N . LEU A 1 879 ? -31.633 -2.165 27.550 1.00 91.25 879 LEU A N 1
ATOM 6823 C CA . LEU A 1 879 ? -32.890 -2.664 28.094 1.00 91.25 879 LEU A CA 1
ATOM 6824 C C . LEU A 1 879 ? -32.613 -3.641 29.238 1.00 91.25 879 LEU A C 1
ATOM 6826 O O . LEU A 1 879 ? -31.730 -4.496 29.152 1.00 91.25 879 LEU A O 1
ATOM 6830 N N . TYR A 1 880 ? -33.424 -3.541 30.283 1.00 92.69 880 TYR A N 1
ATOM 6831 C CA . TYR A 1 880 ? -33.363 -4.373 31.475 1.00 92.69 880 TYR A CA 1
ATOM 6832 C C . TYR A 1 880 ? -34.667 -5.146 31.631 1.00 92.69 880 TYR A C 1
ATOM 6834 O O . TYR A 1 880 ? -35.743 -4.611 31.385 1.00 92.69 880 TYR A O 1
ATOM 6842 N N . ARG A 1 881 ? -34.585 -6.412 32.022 1.00 94.19 881 ARG A N 1
ATOM 6843 C CA . ARG A 1 881 ? -35.718 -7.318 32.180 1.00 94.19 881 ARG A CA 1
ATOM 6844 C C . ARG A 1 881 ? -36.095 -7.457 33.650 1.00 94.19 881 ARG A C 1
ATOM 6846 O O . ARG A 1 881 ? -35.223 -7.721 34.475 1.00 94.19 881 ARG A O 1
ATOM 6853 N N . ASP A 1 882 ? -37.373 -7.282 33.972 1.00 95.44 882 ASP A N 1
ATOM 6854 C CA . ASP A 1 882 ? -37.909 -7.578 35.307 1.00 95.44 882 ASP A CA 1
ATOM 6855 C C . ASP A 1 882 ? -38.234 -9.077 35.484 1.00 95.44 882 ASP A C 1
ATOM 6857 O O . ASP A 1 882 ? -38.117 -9.878 34.552 1.00 95.44 882 ASP A O 1
ATOM 6861 N N . ALA A 1 883 ? -38.644 -9.467 36.694 1.00 95.06 883 ALA A N 1
ATOM 6862 C CA . ALA A 1 883 ? -39.004 -10.850 37.016 1.00 95.06 883 ALA A CA 1
ATOM 6863 C C . ALA A 1 883 ? -40.223 -11.377 36.229 1.00 95.06 883 ALA A C 1
ATOM 6865 O O . ALA A 1 883 ? -40.337 -12.586 36.026 1.00 95.06 883 ALA A O 1
ATOM 6866 N N . ASP A 1 884 ? -41.098 -10.483 35.761 1.00 94.25 884 ASP A N 1
ATOM 6867 C CA . ASP A 1 884 ? -42.281 -10.804 34.955 1.00 94.25 884 ASP A CA 1
ATOM 6868 C C . ASP A 1 884 ? -41.957 -10.876 33.447 1.00 94.25 884 ASP A C 1
ATOM 6870 O O . ASP A 1 884 ? -42.800 -11.247 32.627 1.00 94.25 884 ASP A O 1
ATOM 6874 N N . GLY A 1 885 ? -40.717 -10.553 33.066 1.00 90.50 885 GLY A N 1
ATOM 6875 C CA . GLY A 1 885 ? -40.225 -10.579 31.697 1.00 90.50 885 GLY A CA 1
ATOM 6876 C C . GLY A 1 885 ? -40.453 -9.287 30.907 1.00 90.50 885 GLY A C 1
ATOM 6877 O O . GLY A 1 885 ? -40.124 -9.268 29.715 1.00 90.50 885 GLY A O 1
ATOM 6878 N N . ASN A 1 886 ? -40.958 -8.211 31.515 1.00 91.56 886 ASN A N 1
ATOM 6879 C CA . ASN A 1 886 ? -41.099 -6.919 30.844 1.00 91.56 886 ASN A CA 1
ATOM 6880 C C . ASN A 1 886 ? -39.736 -6.242 30.691 1.00 91.56 886 ASN A C 1
ATOM 6882 O O . ASN A 1 886 ? -38.849 -6.402 31.530 1.00 91.56 886 ASN A O 1
ATOM 6886 N N . LEU A 1 887 ? -39.571 -5.483 29.603 1.00 90.75 887 LEU A N 1
ATOM 6887 C CA . LEU A 1 887 ? -38.357 -4.709 29.365 1.00 90.75 887 LEU A CA 1
ATOM 6888 C C . LEU A 1 887 ? -38.541 -3.249 29.759 1.00 90.75 887 LEU A C 1
ATOM 6890 O O . LEU A 1 887 ? -39.500 -2.603 29.340 1.00 90.75 887 LEU A O 1
ATOM 6894 N N . HIS A 1 888 ? -37.552 -2.737 30.476 1.00 89.12 888 HIS A N 1
ATOM 6895 C CA . HIS A 1 888 ? -37.465 -1.379 30.979 1.00 89.12 888 HIS A CA 1
ATOM 6896 C C . HIS A 1 888 ? -36.211 -0.716 30.414 1.00 89.12 888 HIS A C 1
ATOM 6898 O O . HIS A 1 888 ? -35.141 -1.329 30.415 1.00 89.12 888 HIS A O 1
ATOM 6904 N N . PRO A 1 889 ? -36.312 0.512 29.897 1.00 86.88 889 PRO A N 1
ATOM 6905 C CA . PRO A 1 889 ? -35.145 1.227 29.419 1.00 86.88 889 PRO A CA 1
ATOM 6906 C C . PRO A 1 889 ? -34.275 1.704 30.580 1.00 86.88 889 PRO A C 1
ATOM 6908 O O . PRO A 1 889 ? -34.772 1.951 31.679 1.00 86.88 889 PRO A O 1
ATOM 6911 N N . ILE A 1 890 ? -32.981 1.871 30.321 1.00 85.44 890 ILE A N 1
ATOM 6912 C CA . ILE A 1 890 ? -32.096 2.546 31.271 1.00 85.44 890 ILE A CA 1
ATOM 6913 C C . ILE A 1 890 ? -32.529 3.998 31.495 1.00 85.44 890 ILE A C 1
ATOM 6915 O O . ILE A 1 890 ? -33.024 4.661 30.579 1.00 85.44 890 ILE A O 1
ATOM 6919 N N . ILE A 1 891 ? -32.323 4.496 32.710 1.00 81.81 891 ILE A N 1
ATOM 6920 C CA . ILE A 1 891 ? -32.615 5.879 33.073 1.00 81.81 891 ILE A CA 1
ATOM 6921 C C . ILE A 1 891 ? -31.296 6.651 33.056 1.00 81.81 891 ILE A C 1
ATOM 6923 O O . ILE A 1 891 ? -30.347 6.264 33.729 1.00 81.81 891 ILE A O 1
ATOM 6927 N N . VAL A 1 892 ? -31.241 7.741 32.292 1.00 77.69 892 VAL A N 1
ATOM 6928 C CA . VAL A 1 892 ? -30.120 8.690 32.340 1.00 77.69 892 VAL A CA 1
ATOM 6929 C C . VAL A 1 892 ? -30.520 9.815 33.283 1.00 77.69 892 VAL A C 1
ATOM 6931 O O . VAL A 1 892 ? -31.507 10.512 33.031 1.00 77.69 892 VAL A O 1
ATOM 6934 N N . GLY A 1 893 ? -29.805 9.945 34.396 1.00 74.19 893 GLY A N 1
ATOM 6935 C CA . GLY A 1 893 ? -30.060 10.986 35.379 1.00 74.19 893 GLY A CA 1
ATOM 6936 C C . GLY A 1 893 ? -29.559 12.369 34.937 1.00 74.19 893 GLY A C 1
ATOM 6937 O O . GLY A 1 893 ? -28.947 12.511 33.873 1.00 74.19 893 GLY A O 1
ATOM 6938 N N . PRO A 1 894 ? -29.870 13.430 35.701 1.00 70.56 894 PRO A N 1
ATOM 6939 C CA . PRO A 1 894 ? -29.607 14.811 35.297 1.00 70.56 894 PRO A CA 1
ATOM 6940 C C . PRO A 1 894 ? -28.121 15.171 35.147 1.00 70.56 894 PRO A C 1
ATOM 6942 O O . PRO A 1 894 ? -27.826 16.197 34.535 1.00 70.56 894 PRO A O 1
ATOM 6945 N N . GLN A 1 895 ? -27.197 14.362 35.670 1.00 68.44 895 GLN A N 1
ATOM 6946 C CA . GLN A 1 895 ? -25.752 14.525 35.509 1.00 68.44 895 GLN A CA 1
ATOM 6947 C C . GLN A 1 895 ? -25.154 13.533 34.497 1.00 68.44 895 GLN A C 1
ATOM 6949 O O . GLN A 1 895 ? -23.939 13.498 34.324 1.00 68.44 895 GLN A O 1
ATOM 6954 N N . GLY A 1 896 ? -25.992 12.767 33.792 1.00 69.88 896 GLY A N 1
ATOM 6955 C CA . GLY A 1 896 ? -25.560 11.734 32.851 1.00 69.88 896 GLY A CA 1
ATOM 6956 C C . GLY A 1 896 ? -25.330 10.367 33.496 1.00 69.88 896 GLY A C 1
ATOM 6957 O O . GLY A 1 896 ? -24.910 9.444 32.807 1.00 69.88 896 GLY A O 1
ATOM 6958 N N . GLU A 1 897 ? -25.626 10.209 34.788 1.00 74.88 897 GLU A N 1
ATOM 6959 C CA . GLU A 1 897 ? -25.466 8.947 35.496 1.00 74.88 897 GLU A CA 1
ATOM 6960 C C . GLU A 1 897 ? -26.432 7.873 34.973 1.00 74.88 897 GLU A C 1
ATOM 6962 O O . GLU A 1 897 ? -27.618 8.125 34.734 1.00 74.88 897 GLU A O 1
ATOM 6967 N N . LEU A 1 898 ? -25.923 6.652 34.797 1.00 80.88 898 LEU A N 1
ATOM 6968 C CA . LEU A 1 898 ? -26.705 5.520 34.310 1.00 80.88 898 LEU A CA 1
ATOM 6969 C C . LEU A 1 898 ? -27.389 4.800 35.479 1.00 80.88 898 LEU A C 1
ATOM 6971 O O . LEU A 1 898 ? -26.757 4.099 36.272 1.00 80.88 898 LEU A O 1
ATOM 6975 N N . ILE A 1 899 ? -28.706 4.971 35.588 1.00 84.56 899 ILE A N 1
ATOM 6976 C CA . ILE A 1 899 ? -29.539 4.414 36.656 1.00 84.56 899 ILE A CA 1
ATOM 6977 C C . ILE A 1 899 ? -30.301 3.199 36.119 1.00 84.56 899 ILE A C 1
ATOM 6979 O O . ILE A 1 899 ? -31.145 3.296 35.221 1.00 84.56 899 ILE A O 1
ATOM 6983 N N . ARG A 1 900 ? -30.018 2.034 36.707 1.00 87.81 900 ARG A N 1
ATOM 6984 C CA . ARG A 1 900 ? -30.741 0.791 36.420 1.00 87.81 900 ARG A CA 1
ATOM 6985 C C . ARG A 1 900 ? -32.148 0.845 37.031 1.00 87.81 900 ARG A C 1
ATOM 6987 O O . ARG A 1 900 ? -32.266 1.217 38.201 1.00 87.81 900 ARG A O 1
ATOM 6994 N N . PRO A 1 901 ? -33.200 0.432 36.304 1.00 88.62 901 PRO A N 1
ATOM 6995 C CA . PRO A 1 901 ? -34.524 0.263 36.894 1.00 88.62 901 PRO A CA 1
ATOM 6996 C C . PRO A 1 901 ? -34.499 -0.763 38.040 1.00 88.62 901 PRO A C 1
ATOM 6998 O O . PRO A 1 901 ? -33.885 -1.828 37.928 1.00 88.62 901 PRO A O 1
ATOM 7001 N N . GLU A 1 902 ? -35.158 -0.450 39.155 1.00 91.06 902 GLU A N 1
ATOM 7002 C CA . GLU A 1 902 ? -35.153 -1.300 40.350 1.00 91.06 902 GLU A CA 1
ATOM 7003 C C . GLU A 1 902 ? -35.766 -2.685 40.068 1.00 91.06 902 GLU A C 1
ATOM 7005 O O . GLU A 1 902 ? -36.774 -2.801 39.375 1.00 91.06 902 GLU A O 1
ATOM 7010 N N . GLY A 1 903 ? -35.151 -3.750 40.597 1.00 93.00 903 GLY A N 1
ATOM 7011 C CA . GLY A 1 903 ? -35.642 -5.125 40.427 1.00 93.00 903 GLY A CA 1
ATOM 7012 C C . GLY A 1 903 ? -35.449 -5.722 39.025 1.00 93.00 903 GLY A C 1
ATOM 7013 O O . GLY A 1 903 ? -36.069 -6.738 38.714 1.00 93.00 903 GLY A O 1
ATOM 7014 N N . THR A 1 904 ? -34.604 -5.117 38.184 1.00 94.06 904 THR A N 1
ATOM 7015 C CA . THR A 1 904 ? -34.349 -5.572 36.807 1.00 94.06 904 THR A CA 1
ATOM 7016 C C . THR A 1 904 ? -32.903 -6.026 36.584 1.00 94.06 904 THR A C 1
ATOM 7018 O O . THR A 1 904 ? -31.995 -5.653 37.328 1.00 94.06 904 THR A O 1
ATOM 7021 N N . VAL A 1 905 ? -32.677 -6.842 35.550 1.00 93.19 905 VAL A N 1
ATOM 7022 C CA . VAL A 1 905 ? -31.347 -7.304 35.104 1.00 93.19 905 VAL A CA 1
ATOM 7023 C C . VAL A 1 905 ? -31.107 -6.927 33.648 1.00 93.19 905 VAL A C 1
ATOM 7025 O O . VAL A 1 905 ? -32.038 -6.964 32.850 1.00 93.19 905 VAL A O 1
ATOM 7028 N N . MET A 1 906 ? -29.877 -6.570 33.273 1.00 92.44 906 MET A N 1
ATOM 7029 C CA . MET A 1 906 ? -29.584 -6.201 31.888 1.00 92.44 906 MET A CA 1
ATOM 7030 C C . MET A 1 906 ? -29.887 -7.363 30.936 1.00 92.44 906 MET A C 1
ATOM 7032 O O . MET A 1 906 ? -29.378 -8.472 31.101 1.00 92.44 906 MET A O 1
ATOM 7036 N N . ASP A 1 907 ? -30.676 -7.093 29.898 1.00 94.00 907 ASP A N 1
ATOM 7037 C CA . ASP A 1 907 ? -30.912 -8.038 28.816 1.00 94.00 907 ASP A CA 1
ATOM 7038 C C . ASP A 1 907 ? -30.073 -7.636 27.606 1.00 94.00 907 ASP A C 1
ATOM 7040 O O . ASP A 1 907 ? -30.472 -6.808 26.783 1.00 94.00 907 ASP A O 1
ATOM 7044 N N . ILE A 1 908 ? -28.879 -8.217 27.503 1.00 94.19 908 ILE A N 1
ATOM 7045 C CA . ILE A 1 908 ? -27.926 -7.880 26.444 1.00 94.19 908 ILE A CA 1
ATOM 7046 C C . ILE A 1 908 ? -28.464 -8.197 25.043 1.00 94.19 908 ILE A C 1
ATOM 7048 O O . ILE A 1 908 ? -28.265 -7.416 24.114 1.00 94.19 908 ILE A O 1
ATOM 7052 N N . LYS A 1 909 ? -29.196 -9.304 24.886 1.00 93.31 909 LYS A N 1
ATOM 7053 C CA . LYS A 1 909 ? -29.768 -9.729 23.605 1.00 93.31 909 LYS A CA 1
ATOM 7054 C C . LYS A 1 909 ? -30.852 -8.761 23.153 1.00 93.31 909 LYS A C 1
ATOM 7056 O O . LYS A 1 909 ? -30.859 -8.339 21.998 1.00 93.31 909 LYS A O 1
ATOM 7061 N N . ALA A 1 910 ? -31.742 -8.377 24.063 1.00 91.81 910 ALA A N 1
ATOM 7062 C CA . ALA A 1 910 ? -32.769 -7.393 23.776 1.00 91.81 910 ALA A CA 1
ATOM 7063 C C . ALA A 1 910 ? -32.180 -5.996 23.553 1.00 91.81 910 ALA A C 1
ATOM 7065 O O . ALA A 1 910 ? -32.651 -5.293 22.666 1.00 91.81 910 ALA A O 1
ATOM 7066 N N . SER A 1 911 ? -31.143 -5.615 24.303 1.00 91.94 911 SER A N 1
ATOM 7067 C CA . SER A 1 911 ? -30.434 -4.342 24.127 1.00 91.94 911 SER A CA 1
ATOM 7068 C C . SER A 1 911 ? -29.775 -4.251 22.749 1.00 91.94 911 SER A C 1
ATOM 7070 O O . SER A 1 911 ? -29.967 -3.268 22.039 1.00 91.94 911 SER A O 1
ATOM 7072 N N . TYR A 1 912 ? -29.073 -5.306 22.320 1.00 92.62 912 TYR A N 1
ATOM 7073 C CA . TYR A 1 912 ? -28.456 -5.376 20.994 1.00 92.62 912 TYR A CA 1
ATOM 7074 C C . TYR A 1 912 ? -29.507 -5.325 19.875 1.00 92.62 912 TYR A C 1
ATOM 7076 O O . TYR A 1 912 ? -29.351 -4.599 18.894 1.00 92.62 912 TYR A O 1
ATOM 7084 N N . ALA A 1 913 ? -30.622 -6.043 20.042 1.00 88.94 913 ALA A N 1
ATOM 7085 C CA . ALA A 1 913 ? -31.746 -6.002 19.104 1.00 88.94 913 ALA A CA 1
ATOM 7086 C C . ALA A 1 913 ? -32.446 -4.627 19.051 1.00 88.94 913 ALA A C 1
ATOM 7088 O O . ALA A 1 913 ? -33.141 -4.336 18.081 1.00 88.94 913 ALA A O 1
ATOM 7089 N N . ASN A 1 914 ? -32.261 -3.779 20.067 1.00 87.19 914 ASN A N 1
ATOM 7090 C CA . ASN A 1 914 ? -32.862 -2.448 20.158 1.00 87.19 914 ASN A CA 1
ATOM 7091 C C . ASN A 1 914 ? -32.060 -1.348 19.427 1.00 87.19 914 ASN A C 1
ATOM 7093 O O . ASN A 1 914 ? -32.527 -0.213 19.340 1.00 87.19 914 ASN A O 1
ATOM 7097 N N . LEU A 1 915 ? -30.876 -1.659 18.887 1.00 87.06 915 LEU A N 1
ATOM 7098 C CA . LEU A 1 915 ? -30.127 -0.784 17.970 1.00 87.06 915 LEU A CA 1
ATOM 7099 C C . LEU A 1 915 ? -30.815 -0.695 16.607 1.00 87.06 915 LEU A C 1
ATOM 7101 O O . LEU A 1 915 ? -31.271 -1.732 16.125 1.00 87.06 915 LEU A O 1
ATOM 7105 N N . SER A 1 916 ? -30.815 0.472 15.949 1.00 83.38 916 SER A N 1
ATOM 7106 C CA . SER A 1 916 ? -31.197 0.595 14.529 1.00 83.38 916 SER A CA 1
ATOM 7107 C C . SER A 1 916 ? -30.487 -0.451 13.650 1.00 83.38 916 SER A C 1
ATOM 7109 O O . SER A 1 916 ? -29.338 -0.816 13.906 1.00 83.38 916 SER A O 1
ATOM 7111 N N . HIS A 1 917 ? -31.152 -0.960 12.614 1.00 83.19 917 HIS A N 1
ATOM 7112 C CA . HIS A 1 917 ? -30.611 -1.940 11.674 1.00 83.19 917 HIS A CA 1
ATOM 7113 C C . HIS A 1 917 ? -29.373 -1.379 10.970 1.00 83.19 917 HIS A C 1
ATOM 7115 O O . HIS A 1 917 ? -28.411 -2.109 10.727 1.00 83.19 917 HIS A O 1
ATOM 7121 N N . GLU A 1 918 ? -29.380 -0.075 10.680 1.00 83.81 918 GLU A N 1
ATOM 7122 C CA . GLU A 1 918 ? -28.234 0.658 10.142 1.00 83.81 918 GLU A CA 1
ATOM 7123 C C . GLU A 1 918 ? -27.020 0.585 11.082 1.00 83.81 918 GLU A C 1
ATOM 7125 O O . GLU A 1 918 ? -25.955 0.154 10.639 1.00 83.81 918 GLU A O 1
ATOM 7130 N N . ARG A 1 919 ? -27.162 0.889 12.381 1.00 86.50 919 ARG A N 1
ATOM 7131 C CA . ARG A 1 919 ? -26.044 0.789 13.338 1.00 86.50 919 ARG A CA 1
ATOM 7132 C C . ARG A 1 919 ? -25.645 -0.646 13.641 1.00 86.50 919 ARG A C 1
ATOM 7134 O O . ARG A 1 919 ? -24.456 -0.940 13.707 1.00 86.50 919 ARG A O 1
ATOM 7141 N N . ARG A 1 920 ? -26.611 -1.549 13.796 1.00 87.94 920 ARG A N 1
ATOM 7142 C CA . ARG A 1 920 ? -26.361 -2.956 14.134 1.00 87.94 920 ARG A CA 1
ATOM 7143 C C . ARG A 1 920 ? -25.533 -3.675 13.067 1.00 87.94 920 ARG A C 1
ATOM 7145 O O . ARG A 1 920 ? -24.709 -4.519 13.408 1.00 87.94 920 ARG A O 1
ATOM 715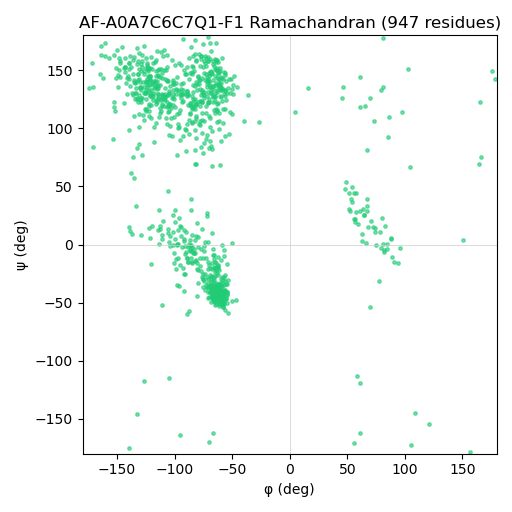2 N N . ASN A 1 921 ? -25.720 -3.321 11.794 1.00 86.31 921 ASN A N 1
ATOM 7153 C CA . ASN A 1 921 ? -24.993 -3.923 10.674 1.00 86.31 921 ASN A CA 1
ATOM 7154 C C . ASN A 1 921 ? -23.793 -3.091 10.203 1.00 86.31 921 ASN A C 1
ATOM 7156 O O . ASN A 1 921 ? -22.774 -3.671 9.832 1.00 86.31 921 ASN A O 1
ATOM 7160 N N . GLY A 1 922 ? -23.884 -1.760 10.259 1.00 85.25 922 GLY A N 1
ATOM 7161 C CA . GLY A 1 922 ? -22.811 -0.846 9.857 1.00 85.25 922 GLY A CA 1
ATOM 7162 C C . GLY A 1 922 ? -21.727 -0.639 10.916 1.00 85.25 922 GLY A C 1
ATOM 7163 O O . GLY A 1 922 ? -20.664 -0.115 10.603 1.00 85.25 922 GLY A O 1
ATOM 7164 N N . TYR A 1 923 ? -21.961 -1.052 12.164 1.00 89.94 923 TYR A N 1
ATOM 7165 C CA . TYR A 1 923 ? -21.003 -0.897 13.253 1.00 89.94 923 TYR A CA 1
ATOM 7166 C C . TYR A 1 923 ? -20.970 -2.142 14.144 1.00 89.94 923 TYR A C 1
ATOM 7168 O O . TYR A 1 923 ? -21.981 -2.797 14.397 1.00 89.94 923 TYR A O 1
ATOM 7176 N N . GLN A 1 924 ? -19.782 -2.515 14.614 1.00 93.19 924 GLN A N 1
ATOM 7177 C CA . GLN A 1 924 ? -19.614 -3.697 15.453 1.00 93.19 924 GLN A CA 1
ATOM 7178 C C . GLN A 1 924 ? -19.595 -3.301 16.932 1.00 93.19 924 GLN A C 1
ATOM 7180 O O . GLN A 1 924 ? -18.593 -2.796 17.420 1.00 93.19 924 GLN A O 1
ATOM 7185 N N . PHE A 1 925 ? -20.698 -3.548 17.645 1.00 95.12 925 PHE A N 1
ATOM 7186 C CA . PHE A 1 925 ? -20.826 -3.256 19.083 1.00 95.12 925 PHE A CA 1
ATOM 7187 C C . PHE A 1 925 ? -20.359 -4.388 20.001 1.00 95.12 925 PHE A C 1
ATOM 7189 O O . PHE A 1 925 ? -20.205 -4.179 21.199 1.00 95.12 925 PHE A O 1
ATOM 7196 N N . VAL A 1 926 ? -20.188 -5.598 19.468 1.00 96.00 926 VAL A N 1
ATOM 7197 C CA . VAL A 1 926 ? -19.743 -6.777 20.217 1.00 96.00 926 VAL A CA 1
ATOM 7198 C C . VAL A 1 926 ? -18.814 -7.586 19.317 1.00 96.00 926 VAL A C 1
ATOM 7200 O O . VAL A 1 926 ? -19.082 -7.732 18.124 1.00 96.00 926 VAL A O 1
ATOM 7203 N N . GLY A 1 927 ? -17.726 -8.122 19.860 1.00 95.12 927 GLY A N 1
ATOM 7204 C CA . GLY A 1 927 ? -16.763 -8.898 19.086 1.00 95.12 927 GLY A CA 1
ATOM 7205 C C . GLY A 1 927 ? -15.874 -9.789 19.936 1.00 95.12 927 GLY A C 1
ATOM 7206 O O . GLY A 1 927 ? -15.873 -9.715 21.159 1.00 95.12 927 GLY A O 1
ATOM 7207 N N . SER A 1 928 ? -15.078 -10.624 19.278 1.00 95.44 928 SER A N 1
ATOM 7208 C CA . SER A 1 928 ? -14.090 -11.497 19.924 1.00 95.44 928 SER A CA 1
ATOM 7209 C C . SER A 1 928 ? -12.751 -10.780 20.162 1.00 95.44 928 SER A C 1
ATOM 7211 O O . SER A 1 928 ? -11.696 -11.371 19.951 1.00 95.44 928 SER A O 1
ATOM 7213 N N . TYR A 1 929 ? -12.787 -9.502 20.560 1.00 95.56 929 TYR A N 1
ATOM 7214 C CA . TYR A 1 929 ? -11.610 -8.620 20.609 1.00 95.56 929 TYR A CA 1
ATOM 7215 C C . TYR A 1 929 ? -10.478 -9.189 21.480 1.00 95.56 929 TYR A C 1
ATOM 7217 O O . TYR A 1 929 ? -9.334 -9.254 21.038 1.00 95.56 929 TYR A O 1
ATOM 7225 N N . ALA A 1 930 ? -10.805 -9.678 22.681 1.00 96.38 930 ALA A N 1
ATOM 7226 C CA . ALA A 1 930 ? -9.835 -10.201 23.643 1.00 96.38 930 ALA A CA 1
ATOM 7227 C C . ALA A 1 930 ? -9.634 -11.727 23.559 1.00 96.38 930 ALA A C 1
ATOM 7229 O O . ALA A 1 930 ? -9.055 -12.323 24.465 1.00 96.38 930 ALA A O 1
ATOM 7230 N N . ALA A 1 931 ? -10.082 -12.386 22.482 1.00 94.12 931 ALA A N 1
ATOM 7231 C CA . ALA A 1 931 ? -10.086 -13.852 22.402 1.00 94.12 931 ALA A CA 1
ATOM 7232 C C . ALA A 1 931 ? -8.698 -14.495 22.562 1.00 94.12 931 ALA A C 1
ATOM 7234 O O . ALA A 1 931 ? -8.603 -15.619 23.047 1.00 94.12 931 ALA A O 1
ATOM 7235 N N . ASN A 1 932 ? -7.636 -13.779 22.184 1.00 94.75 932 ASN A N 1
ATOM 7236 C CA . ASN A 1 932 ? -6.250 -14.237 22.307 1.00 94.75 932 ASN A CA 1
ATOM 7237 C C . ASN A 1 932 ? -5.494 -13.563 23.470 1.00 94.75 932 ASN A C 1
ATOM 7239 O O . ASN A 1 932 ? -4.303 -13.815 23.647 1.00 94.75 932 ASN A O 1
ATOM 7243 N N . LEU A 1 933 ? -6.151 -12.701 24.259 1.00 96.25 933 LEU A N 1
ATOM 7244 C CA . LEU A 1 933 ? -5.488 -11.890 25.284 1.00 96.25 933 LEU A CA 1
ATOM 7245 C C . LEU A 1 933 ? -4.862 -12.759 26.381 1.00 96.25 933 LEU A C 1
ATOM 7247 O O . LEU A 1 933 ? -3.727 -12.519 26.773 1.00 96.25 933 LEU A O 1
ATOM 7251 N N . SER A 1 934 ? -5.558 -13.810 26.824 1.00 93.94 934 SER A N 1
ATOM 7252 C CA . SER A 1 934 ? -5.036 -14.734 27.843 1.00 93.94 934 SER A CA 1
ATOM 7253 C C . SER A 1 934 ? -3.758 -15.454 27.384 1.00 93.94 934 SER A C 1
ATOM 7255 O O . SER A 1 934 ? -2.834 -15.663 28.171 1.00 93.94 934 SER A O 1
ATOM 7257 N N . ASP A 1 935 ? -3.664 -15.810 26.101 1.00 95.44 935 ASP A N 1
ATOM 7258 C CA . ASP A 1 935 ? -2.476 -16.465 25.541 1.00 95.44 935 ASP A CA 1
ATOM 7259 C C . ASP A 1 935 ? -1.298 -15.493 25.448 1.00 95.44 935 ASP A C 1
ATOM 7261 O O . ASP A 1 935 ? -0.191 -15.828 25.883 1.00 95.44 935 ASP A O 1
ATOM 7265 N N . ALA A 1 936 ? -1.550 -14.281 24.943 1.00 96.88 936 ALA A N 1
ATOM 7266 C CA . ALA A 1 936 ? -0.556 -13.215 24.860 1.00 96.88 936 ALA A CA 1
ATOM 7267 C C . ALA A 1 936 ? -0.035 -12.821 26.252 1.00 96.88 936 ALA A C 1
ATOM 7269 O O . ALA A 1 936 ? 1.173 -12.752 26.464 1.00 96.88 936 ALA A O 1
ATOM 7270 N N . TYR A 1 937 ? -0.932 -12.677 27.226 1.00 97.88 937 TYR A N 1
ATOM 7271 C CA . TYR A 1 937 ? -0.588 -12.346 28.604 1.00 97.88 937 TYR A CA 1
ATOM 7272 C C . TYR A 1 937 ? 0.263 -13.433 29.274 1.00 97.88 937 TYR A C 1
ATOM 7274 O O . TYR A 1 937 ? 1.298 -13.137 29.868 1.00 97.88 937 TYR A O 1
ATOM 7282 N N . ARG A 1 938 ? -0.085 -14.717 29.108 1.00 97.12 938 ARG A N 1
ATOM 7283 C CA . ARG A 1 938 ? 0.748 -15.826 29.612 1.00 97.12 938 ARG A CA 1
ATOM 7284 C C . ARG A 1 938 ? 2.122 -15.876 28.947 1.00 97.12 938 ARG A C 1
ATOM 7286 O O . ARG A 1 938 ? 3.096 -16.264 29.591 1.00 97.12 938 ARG A O 1
ATOM 7293 N N . ALA A 1 939 ? 2.217 -15.527 27.665 1.00 96.94 939 ALA A N 1
ATOM 7294 C CA . ALA A 1 939 ? 3.503 -15.405 26.988 1.00 96.94 939 ALA A CA 1
ATOM 7295 C C . ALA A 1 939 ? 4.326 -14.240 27.555 1.00 96.94 939 ALA A C 1
ATOM 7297 O O . ALA A 1 939 ? 5.508 -14.429 27.833 1.00 96.94 939 ALA A O 1
ATOM 7298 N N . TRP A 1 940 ? 3.695 -13.091 27.802 1.00 97.56 940 TRP A N 1
ATOM 7299 C CA . TRP A 1 940 ? 4.330 -11.920 28.402 1.00 97.56 940 TRP A CA 1
ATOM 7300 C C . TRP A 1 940 ? 4.829 -12.176 29.832 1.00 97.56 940 TRP A C 1
ATOM 7302 O O . TRP A 1 940 ? 5.976 -11.852 30.131 1.00 97.56 940 TRP A O 1
ATOM 7312 N N . LEU A 1 941 ? 4.036 -12.835 30.686 1.00 97.44 941 LEU A N 1
ATOM 7313 C CA . LEU A 1 941 ? 4.467 -13.233 32.034 1.00 97.44 941 LEU A CA 1
ATOM 7314 C C . LEU A 1 941 ? 5.724 -14.110 31.984 1.00 97.44 941 LEU A C 1
ATOM 7316 O O . LEU A 1 941 ? 6.691 -13.853 32.695 1.00 97.44 941 LEU A O 1
ATOM 7320 N N . ARG A 1 942 ? 5.740 -15.112 31.090 1.00 96.44 942 ARG A N 1
ATOM 7321 C CA . ARG A 1 942 ? 6.905 -15.989 30.892 1.00 96.44 942 ARG A CA 1
ATOM 7322 C C . ARG A 1 942 ? 8.118 -15.254 30.327 1.00 96.44 942 ARG A C 1
ATOM 7324 O O . ARG A 1 942 ? 9.221 -15.561 30.748 1.00 96.44 942 ARG A O 1
ATOM 7331 N N . LYS A 1 943 ? 7.929 -14.319 29.384 1.00 96.12 943 LYS A N 1
ATOM 7332 C CA . LYS A 1 943 ? 9.022 -13.508 28.811 1.00 96.12 943 LYS A CA 1
ATOM 7333 C C . LYS A 1 943 ? 9.742 -12.703 29.901 1.00 96.12 943 LYS A C 1
ATOM 7335 O O . LYS A 1 943 ? 10.939 -12.488 29.786 1.00 96.12 943 LYS A O 1
ATOM 7340 N N . ASN A 1 944 ? 9.018 -12.272 30.936 1.00 95.56 944 ASN A N 1
ATOM 7341 C CA . ASN A 1 944 ? 9.501 -11.301 31.922 1.00 95.56 944 ASN A CA 1
ATOM 7342 C C . ASN A 1 944 ? 9.740 -11.869 33.333 1.00 95.56 944 ASN A C 1
ATOM 7344 O O . ASN A 1 944 ? 10.008 -11.088 34.254 1.00 95.56 944 ASN A O 1
ATOM 7348 N N . ASP A 1 945 ? 9.646 -13.194 33.494 1.00 94.31 945 ASP A N 1
ATOM 7349 C CA . ASP A 1 945 ? 9.757 -13.919 34.769 1.00 94.31 945 ASP A CA 1
ATOM 7350 C C . ASP A 1 945 ? 8.766 -13.437 35.845 1.00 94.31 945 ASP A C 1
ATOM 7352 O O . ASP A 1 945 ? 9.119 -13.244 37.009 1.00 94.31 945 ASP A O 1
ATOM 7356 N N . LEU A 1 946 ? 7.508 -13.226 35.450 1.00 92.50 946 LEU A N 1
ATOM 7357 C CA . LEU A 1 946 ? 6.435 -12.754 36.329 1.00 92.50 946 LEU A CA 1
ATOM 7358 C C . LEU A 1 946 ? 5.430 -13.857 36.670 1.00 92.50 946 LEU A C 1
ATOM 7360 O O . LEU A 1 946 ? 5.183 -14.776 35.883 1.00 92.50 946 LEU A O 1
ATOM 7364 N N . THR A 1 947 ? 4.796 -13.725 37.834 1.00 82.19 947 THR A N 1
ATOM 7365 C CA . THR A 1 947 ? 3.628 -14.515 38.236 1.00 82.19 947 THR A CA 1
ATOM 7366 C C . THR A 1 947 ? 2.334 -13.759 37.943 1.00 82.19 947 THR A C 1
ATOM 7368 O O . THR A 1 947 ? 2.325 -12.542 37.792 1.00 82.19 947 THR A O 1
ATOM 7371 N N . ALA A 1 948 ? 1.233 -14.500 37.791 1.00 66.75 948 ALA A N 1
ATOM 7372 C CA . ALA A 1 948 ? -0.097 -13.906 37.623 1.00 66.75 948 ALA A CA 1
ATOM 7373 C C . ALA A 1 948 ? -0.693 -13.398 38.953 1.00 66.75 948 ALA A C 1
ATOM 7375 O O . ALA A 1 948 ? -1.591 -12.558 38.931 1.00 66.75 948 ALA A O 1
ATOM 7376 N N . GLU A 1 949 ? -0.206 -13.944 40.075 1.00 56.44 949 GLU A N 1
ATOM 7377 C CA . GLU A 1 949 ? -0.369 -13.418 41.439 1.00 56.44 949 GLU A CA 1
ATOM 7378 C C . GLU A 1 949 ? 0.591 -12.254 41.662 1.00 56.44 949 GLU A C 1
ATOM 7380 O O . GLU A 1 949 ? 0.144 -11.261 42.280 1.00 56.44 949 GLU A O 1
#

Secondary structure (DSSP, 8-state):
----------------------PPP-------EEEE-------SS-----SS--S-PPP-TT------SSS-----B----SS---EEEEEET-TT-SEEEEEEEEEPPTTTTS-B-SEEEEEEETT----S-TTS--TTEEEEEEEEEETTTEEEEEEEEES-------S-TT--S--GGGGTT-EESSSSSSPP-TT-EEEEEEEEETTTTEEEEEEEE-SSSS---EEEEEEE--SS---EEEEE-PPPBTTS------EEEEEEEEES-SSPPPPPEEEEEE----EEEETT---TTSEEE-EEEEES--SPPEEEEEEESSTT-TT-EE-TT--SSEEEPPTTPPSEEEEEEEEEEETTEEEEE---EEEEEEPPPPPP--S---------SSEEEEEETT-SEEEETTEEEESSSS-TT---EEETTEEEEEHHHHHHHS-TT-EEEE-TTS-EEEEEETTEEEEEETT--EEEETTEEEE-SS--EEETTEEEEEHHHHHHHHT-EEEEETTTTEEEEEESS----S---GGGGGGS-GGGTTSHHHHHHHHHHHHH--TTS-B-TT--TTS---HHHHHHHHHTTT-S--BSSTT-SHHHHHHHHHHHHHH--HHHHHHHHHHHHHHHHH--TTS--BSBTT--SGGGGSEE-GGGHHHHHHHHHHHHHH-GGGSTTS-HHHHHHHHHHHHHHHHHHHHTPPEETTTTEE----SEE-TTT--B---STT--S-EETTHHHHHHHHHHHS-HHHHHHTTTT--S--SS-HHHHHHHHHHHHHHHHHHT-B-SEEEEEEEETTEEEEEEEE-TTPPPBEESEE-TTT--B--EE-SS----BTTBGGGGSPP--------SS-TT--EE--EEE-TTS-EEEPEE-TTS-EEPPTT-EE-HHHHHHTS-HHHHHHS-SEE-TTTTHHHHHHHHHHHTT----

Sequence (949 aa):
MKRKSRRLRQGIILTVFLVCVLTQAAVYASDVVWTKVDGTDFADEDIWFAEMFGGNGFPVENQSIGDDPMVGRALTLRKSSTAGRAAGRVLQGADRAGLYKLEFDVNLPSNFGNATRGAAVAFFETGVNIDTNLRRSDNRHIFRILSVDAADGREGGLYLDFKKNIANIVEKDDSWQITAANLENTVAVTAADPNFTANQWINVSAVLDYSSNSAVVTLTLLEGPNAGYSRTFAADLPGEDNGVGLMAVCGITKGGGSSWTAQIANISIYTGAGEFAGFGRIRIDEEPSDITAVAGMIDENTRLSVTATGIGVDSELSYQWYRSNSVSGADAELISGAVGPVYAVPENIDLGTYYLFCEISADGVDPVRTNVVKLTVRNPAGRKEWGAYYETEWRYPFQRAVLMENNPEMYLNDKLRPVLAEDTSAAPFLVNGVLMIPYQTAEAIFGEDVEWELSADLQTIAATRGKNTAALRVGSAELLVGDKSTAMLAAPVIIDDVLYIPAQPVASALGVSAGWDEESSVLIISTGAYVFPGKVAHGAMNGQNEAWYGSAESIRLADNLLIYQRNSGGWVENIDMSVQMTETLKRQLLSQKDNTDASLDNGVTIPEIRYLIRMYQATKIERYRDAYLLGINGVLKAQYPNGGFPQRMNQPSSYHGEITYNDNAMTQVLRLWWDIYSNPDQFFSIDEETYAKIEDSLIRGIDCILDTQIYSEKQGMLTAWCAQHDRVTLEPSWARDYEPPSISGSESIGIINFLMGLDKEFLISLDQDNVLGEELTIWERVQRAIHSAVKFFEHVEIRGYALTTGSSPWGSDRVLVESPNARGLWARFIDIDTFEPLFFDRREPTFRPNPREVDTYRPIVRGAMPGKHYPGGGNLRNLYRDADGNLHPIIVGPQGELIRPEGTVMDIKASYANLSHERRNGYQFVGSYAANLSDAYRAWLRKNDLTAE

Solvent-accessible surface area (backbone atoms only — not comparable to full-atom values): 53392 Å² total; per-residue (Å²): 132,88,79,88,83,87,90,85,89,90,82,91,90,90,83,89,89,86,87,85,90,81,87,81,77,84,76,80,81,60,86,36,46,77,44,82,51,68,94,60,88,77,88,68,99,82,80,94,76,91,83,79,81,80,96,72,86,84,84,77,77,87,65,90,77,85,90,66,97,64,60,54,71,72,50,71,59,85,71,95,68,74,62,84,63,52,55,44,37,38,46,41,70,45,58,59,43,43,30,40,37,37,37,31,36,38,34,37,25,78,59,50,62,54,70,43,44,37,42,48,37,39,31,29,40,40,94,60,85,78,61,73,53,92,74,61,78,66,92,49,46,54,41,34,38,29,46,43,43,45,86,84,75,53,83,41,36,44,30,42,39,63,62,86,39,56,75,69,83,66,92,49,82,76,68,75,58,68,47,64,70,50,47,49,88,44,44,70,63,52,83,50,87,80,68,85,57,46,64,36,53,31,37,43,37,36,38,41,30,56,78,78,32,33,31,40,39,32,45,27,43,61,66,61,55,88,39,60,60,70,49,78,46,76,49,74,46,86,75,78,59,47,24,50,23,45,33,49,35,53,24,46,37,89,78,82,54,57,73,40,56,47,45,46,35,61,40,37,51,47,69,61,72,74,96,73,76,85,72,27,43,68,43,80,76,41,70,52,65,67,37,38,39,25,61,89,64,49,44,89,43,30,55,41,47,49,42,69,48,51,38,61,40,94,51,73,80,44,32,37,33,31,39,16,92,42,84,73,48,82,70,53,41,80,42,86,87,35,49,46,59,52,43,63,51,64,64,84,61,71,75,46,74,41,25,33,34,42,39,39,35,38,75,87,30,77,64,49,68,54,65,69,26,47,39,36,32,37,69,71,76,65,83,43,79,79,69,89,87,58,88,62,88,72,74,70,93,42,46,40,33,34,42,33,48,35,19,28,52,22,31,51,62,76,39,81,37,56,46,30,85,92,43,61,76,47,45,26,41,68,35,39,66,34,48,29,34,48,48,70,38,47,63,69,53,64,30,92,70,44,50,76,47,69,42,96,83,69,45,39,40,38,40,37,30,91,91,27,26,36,34,40,33,57,77,35,37,48,36,29,44,69,94,44,77,42,84,44,48,45,42,24,45,76,55,96,92,41,51,28,33,42,46,59,66,51,29,55,43,45,73,38,47,56,9,72,40,78,93,79,39,33,42,24,38,34,22,80,60,90,55,81,86,64,89,67,55,53,96,50,62,81,76,58,60,78,65,35,42,34,25,44,58,46,46,56,39,49,55,37,48,64,52,61,35,23,77,62,24,29,22,54,57,96,61,79,59,47,59,86,87,43,73,69,58,50,53,51,38,61,74,46,25,82,50,62,68,24,23,29,33,80,68,24,34,58,60,57,31,55,42,26,49,50,38,20,73,51,52,65,44,60,70,34,45,55,50,25,50,38,21,51,53,27,54,63,68,33,44,43,98,66,24,38,29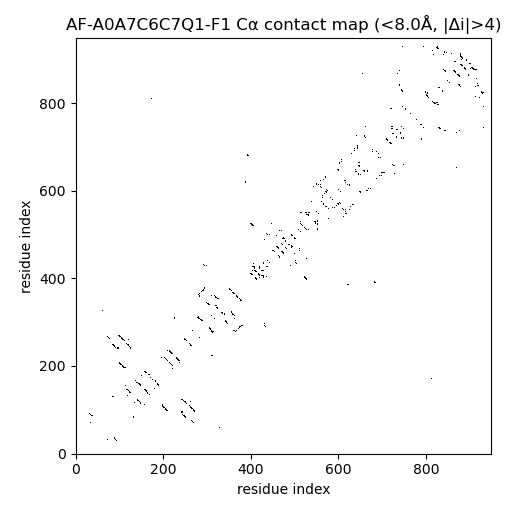,35,31,25,55,67,41,68,63,68,51,37,32,18,23,22,32,43,72,40,24,36,51,51,52,45,48,51,36,46,50,43,70,77,33,47,75,81,44,57,85,60,51,72,70,59,47,53,51,39,52,56,48,35,53,35,32,52,50,29,52,65,69,35,47,39,65,21,77,78,70,71,41,58,33,46,25,36,37,27,22,34,71,83,80,39,45,59,29,51,61,58,50,51,37,68,57,24,36,19,38,54,41,32,49,55,49,50,53,50,64,63,64,55,55,68,68,59,37,51,56,68,43,78,78,63,81,81,76,66,95,61,50,57,44,53,49,53,50,54,48,47,56,28,26,52,54,41,53,67,71,51,48,42,67,36,33,37,83,43,77,49,71,48,97,85,29,70,33,60,42,66,39,86,29,80,83,40,67,55,26,32,36,32,31,23,37,64,65,77,59,42,72,52,46,50,27,50,74,75,67,78,62,53,80,77,74,49,45,68,81,74,53,68,86,85,53,88,36,50,48,61,36,98,87,38,72,74,23,24,22,47,31,47,29,24,32,34,91,89,66,53,77,41,63,62,42,60,45,100,88,42,50,82,40,75,56,86,82,45,43,80,33,64,53,62,13,59,67,50,39,51,70,54,52,44,59,76,40,79,57,61,41,59,60,62,72,58,46,69,60,53,49,55,50,42,29,64,76,69,79,51,77,96,122